Protein AF-0000000078037799 (afdb_homodimer)

Organism: Hydrogenophilus thermoluteolus (NCBI:txid297)

Sequence (1042 aa):
MSELDLIEKPTSHVSAHIPFLLQRIKFTLVVLVLFIWAMAGYSLVMNGPQIPNIVAPLVTTFLAFFAYRSIVQPFVTLGKIATTLQEVKKGHFSRRITHTKGLGEIGKVAWELNEFLDIVEAYFKEVTTCFLRAQRDDFTRKALVAGMPGEFAVSMAAINEALDAMQQAAEFSRKNRLMSELHHLNTGNLLKNLAGNQSDLVAVGNEMDGVLKLAQQNEAGAAQSQQTVRAIAATLTEITNRMSETAQTAKQLEASSTQIDKAVQLIADITEQTNLLALNAAIEAARAGEMGRGFAVVADEVRKLAERTRKATEEIGQVMGGLRSEVDAMVTQTLALSDAAQQVAGKVTGFEAQFDEVAKSAKETIAALTKAKDVAFASLVKLDHVIYMQRGYVAVEKGGEGEEAQAVLVDHHNCRLGKWYYEGHGKAAFSHLPAYRELEGPHQQVHSGVRAAITQAKQDWLHDDSILQAIVAGMHQAETGSQQVIRLIGEMMAQKYDATAQPEKRTSVTARLRGRSVGTAMSELDLIEKPTSHVSAHIPFLLQRIKFTLVVLVLFIWAMAGYSLVMNGPQIPNIVAPLVTTFLAFFAYRSIVQPFVTLGKIATTLQEVKKGHFSRRITHTKGLGEIGKVAWELNEFLDIVEAYFKEVTTCFLRAQRDDFTRKALVAGMPGEFAVSMAAINEALDAMQQAAEFSRKNRLMSELHHLNTGNLLKNLAGNQSDLVAVGNEMDGVLKLAQQNEAGAAQSQQTVRAIAATLTEITNRMSETAQTAKQLEASSTQIDKAVQLIADITEQTNLLALNAAIEAARAGEMGRGFAVVADEVRKLAERTRKATEEIGQVMGGLRSEVDAMVTQTLALSDAAQQVAGKVTGFEAQFDEVAKSAKETIAALTKAKDVAFASLVKLDHVIYMQRGYVAVEKGGEGEEAQAVLVDHHNCRLGKWYYEGHGKAAFSHLPAYRELEGPHQQVHSGVRAAITQAKQDWLHDDSILQAIVAGMHQAETGSQQVIRLIGEMMAQKYDATAQPEKRTSVTARLRGRSVGTA

pLDDT: mean 82.61, std 13.84, range [18.38, 96.12]

Foldseek 3Di:
DQLLVQVQCDPDPPCVPPDDPLVVLVVVLVVVLVVLLVVLVVCCVPPNDDPCSVPVSVVSVVVSVVVSVLVVVLVSLVSVVVVQVVVVVVPDLPDARPDLPPSPPSSVVSVVVNVVSVLVVLLVVQLVVQVVCVVVVRLPRARDLPPHDDPSNVVSVVSNVVSVVSNVVVVVVVVVVVVVVVVVVCLVVVLVVLVVVLVVLVVVLVVLVVVLVVLVVLLVVLVVVLVVLVVLLVVLVVLLVVLVVLLVVLVVVLVVLVVVLVVLVVQLVVLVVQLVVLVVQLVVLVVVPPVSPVSNVVSVVSNVVSVVSNVVSVVSNVVSVVVNVVSVVSSVVSVVVSVVSVVVSVVSVVSSVVSVVSNVVSVVSNVVSVLVSLVSVLVSVLSVLVSLLSLLVVCLVVLCDDPSNVVLQDALCPDPVNCLLVHDPNCVPQVVDPLSVVLPVLSRQLSQLSVQLSVLSNDCCVVPVVSVVRNVVSSVSNVVSSVSNSVSSVVSSCVRPVVVVPPPDVVPVVVVPVPPPPDDD/DQLLVVVLCPPDPPCVPPHDPLVVLLVVLVCVLVVLLVVLVVCCVPPNDDPCSPVVSVVSVVVSVVVSVLVVVLVSLVSVVVVQVVVVVVPDLPDARPDLPPSPPSSVVSVVSNVVSVLVVLLVVQLVVQVVCVVVVRLPRARDLPPRDDPSNVVSVVSNVVSVVSNVVVVVVVVVVVVVVVVVVCLVVVLVVLVVVLVVLVVVLVVLVVVLVVLVVLLVVLVVVLVVLVVLLVVLVVLLVVLVVQLVVLVVLLVVLVVVLVVLVVQLVVLVVQLVVLVVQLVVLVVVPPVSPVSNVVSVVSNVVSVVSNVVSVVSNVVSVVSNVVSVVSSVVSVVVSVVSVVVSVVSVVSSVVSVVSNVVSVVSNVVSVLVSLVSVLVSVLSVLVSLLSLLVVCLVVLCDDPSNVVLQDALCPDPVNCLLVHDPNCVPQVVDPLSVVLPVLSRQLSQLSVQLSVLSNDCCVPPVVSVVRNVVSSVSNVVSSVSNSVSSVVSSCVRPVVVVPPPDPVPPVVVPVPPPPDDD

Radius of gyration: 71.23 Å; Cα contacts (8 Å, |Δi|>4): 1189; chains: 2; bounding box: 70×252×128 Å

InterPro domains:
  IPR004089 Methyl-accepting chemotaxis protein (MCP) signalling domain [PF00015] (223-366)
  IPR004089 Methyl-accepting chemotaxis protein (MCP) signalling domain [PS50111] (213-379)
  IPR004089 Methyl-accepting chemotaxis protein (MCP) signalling domain [SM00283] (161-418)
  IPR025991 Chemoreceptor zinc-binding domain [PF13682] (385-454)

Secondary structure (DSSP, 8-state):
--HHHHHTS-SSGGGTTS--HHHHHHHHHHHHHHHHHHHHHHHHHHH---HHHHHHHHHHHHHHHHHHHHHHHHHHHHHHHHHHHHHHHTT-TT------TT-HHHHHHHHHHHHHHHHHHHHHHHHHHHHHHHHTT--------TT--HHHHHHHHHHHHHHHHHHHHHHHHHHHHHHHHHHHHHHHHHHHHHHHHHHHHHHHHHHHHHHHHHHHHHHHHHHHHHHHHHHHHHHHHHHHHHHHHHHHHHHHHHHHHHHHHHHHHHHHHHHHHHHHHHHHHHHHHHHTGGGGHHHHHHHHHHHHHHHHHHHHHHHHHHHHHHHHHHHHHHHHHHHHHHHHHHHHHHHHHHHHHHHHHHHHHHHHHHHHHHHHHHHHHHHHHHHHHHHHHHHHHHHHHTTS-SHHHHHTT--TTTSHHHHHHHSTHHHHHHTTSHHHHHTHHHHHHHHHHHHHHHHHHTS-TTS-HHHHHHHHHHHHHHHHHHHHHHHHHHHHHHHHHTGGG--THHHHHHHHHGGGGG---/--HHHHHTS-SSGGGTTS--HHHHHHHHHHHHHHHHHHHHHHHHHHH---HHHHHHHHHHHHHHHHHHHHHHHHHHHHHHHHHHHHHHHTT-TT------TT-HHHHHHHHHHHHHHHHHHHHHHHHHHHHHHHHTT--------TT--HHHHHHHHHHHHHHHHHHHHHHHHHHHHHHHHHHHHHHHHHHHHHHHHHHHHHHHHHHHHHHHHHHHHHHHHHHHHHHHHHHHHHHHHHHHHHHHHHHHHHHHHHHHHHHHHHHHHHHHHHHHHHHHHHHHHHHHHHHTGGGGHHHHHHHHHHHHHHHHHHHHHHHHHHHHHHHHHHHHHHHHHHHHHHHHHHHHHHHHHHHHHHHHHHHHHHHHHHHHHHHHHHHHHHHHHHHHHHHHHHHHHHHHHTTS-SHHHHHTT--TTTSHHHHHHHSTHHHHHHTTSHHHHHTHHHHHHHHHHHHHHHHHHTS-TTS-HHHHHHHHHHHHHHHHHHHHHHHHHHHHHHHHHTGGG--SGGGTTHHHHGGGGG---

Nearest PDB structures (foldseek):
  3g67-assembly1_A  TM=9.108E-01  e=1.513E-04  Thermotoga maritima
  1qu7-assembly1_B  TM=8.103E-01  e=5.321E-05  Escherichia coli
  3ja6-assembly1_I  TM=5.800E-01  e=1.634E-06  Escherichia coli
  3ja6-assembly1_H  TM=4.488E-01  e=7.180E-06  Escherichia coli
  6grj-assembly1_F  TM=2.458E-01  e=2.590E-01  Aeromonas hydrophila

Structure (mmCIF, N/CA/C/O backbone):
data_AF-0000000078037799-model_v1
#
loop_
_entity.id
_entity.type
_entity.pdbx_description
1 polymer 'Methyl-accepting chemotaxis protein'
#
loop_
_atom_site.group_PDB
_atom_site.id
_atom_site.type_symbol
_atom_site.label_atom_id
_atom_site.label_alt_id
_atom_site.label_comp_id
_atom_site.label_asym_id
_atom_site.label_entity_id
_atom_site.label_seq_id
_atom_site.pdbx_PDB_ins_code
_atom_site.Cartn_x
_atom_site.Cartn_y
_atom_site.Cartn_z
_atom_site.occupancy
_atom_site.B_iso_or_equiv
_atom_site.auth_seq_id
_atom_site.auth_comp_id
_atom_site.auth_asym_id
_atom_site.auth_atom_id
_atom_site.pdbx_PDB_model_num
ATOM 1 N N . MET A 1 1 ? -15.102 71.75 53.375 1 32.59 1 MET A N 1
ATOM 2 C CA . MET A 1 1 ? -13.766 72.312 53.344 1 32.59 1 MET A CA 1
ATOM 3 C C . MET A 1 1 ? -13.547 73.125 52.031 1 32.59 1 MET A C 1
ATOM 5 O O . MET A 1 1 ? -13.703 72.562 50.938 1 32.59 1 MET A O 1
ATOM 9 N N . SER A 1 2 ? -13.648 74.312 52.031 1 43.19 2 SER A N 1
ATOM 10 C CA . SER A 1 2 ? -13.766 75.188 50.875 1 43.19 2 SER A CA 1
ATOM 11 C C . SER A 1 2 ? -12.633 74.938 49.875 1 43.19 2 SER A C 1
ATOM 13 O O . SER A 1 2 ? -11.562 74.438 50.281 1 43.19 2 SER A O 1
ATOM 15 N N . GLU A 1 3 ? -12.891 74.875 48.688 1 48.31 3 GLU A N 1
ATOM 16 C CA . GLU A 1 3 ? -11.922 74.688 47.625 1 48.31 3 GLU A CA 1
ATOM 17 C C . GLU A 1 3 ? -10.648 75.438 47.875 1 48.31 3 GLU A C 1
ATOM 19 O O . GLU A 1 3 ? -9.555 75 47.5 1 48.31 3 GLU A O 1
ATOM 24 N N . LEU A 1 4 ? -10.773 76.5 48.562 1 51.31 4 LEU A N 1
ATOM 25 C CA . LEU A 1 4 ? -9.633 77.375 48.906 1 51.31 4 LEU A CA 1
ATOM 26 C C . LEU A 1 4 ? -8.742 76.688 49.969 1 51.31 4 LEU A C 1
ATOM 28 O O . LEU A 1 4 ? -7.523 76.875 49.938 1 51.31 4 LEU A O 1
ATOM 32 N N . ASP A 1 5 ? -9.359 75.938 50.812 1 48.75 5 ASP A N 1
ATOM 33 C CA . ASP A 1 5 ? -8.617 75.312 51.875 1 48.75 5 ASP A CA 1
ATOM 34 C C . ASP A 1 5 ? -7.676 74.25 51.344 1 48.75 5 ASP A C 1
ATOM 36 O O . ASP A 1 5 ? -6.621 73.938 51.906 1 48.75 5 ASP A O 1
ATOM 40 N N . LEU A 1 6 ? -7.992 73.688 50.281 1 46.91 6 LEU A N 1
ATOM 41 C CA . LEU A 1 6 ? -7.211 72.562 49.719 1 46.91 6 LEU A CA 1
ATOM 42 C C . LEU A 1 6 ? -5.906 73.062 49.125 1 46.91 6 LEU A C 1
ATOM 44 O O . LEU A 1 6 ? -4.91 72.375 49.094 1 46.91 6 LEU A O 1
ATOM 48 N N . ILE A 1 7 ? -5.906 74.25 48.625 1 51.81 7 ILE A N 1
ATOM 49 C CA . ILE A 1 7 ? -4.699 74.812 48.031 1 51.81 7 ILE A CA 1
ATOM 50 C C . ILE A 1 7 ? -3.797 75.312 49.125 1 51.81 7 ILE A C 1
ATOM 52 O O . ILE A 1 7 ? -2.623 75.625 48.906 1 51.81 7 ILE A O 1
ATOM 56 N N . GLU A 1 8 ? -4.336 75.625 50.312 1 50.56 8 GLU A N 1
ATOM 57 C CA . GLU A 1 8 ? -3.547 76.25 51.375 1 50.56 8 GLU A CA 1
ATOM 58 C C . GLU A 1 8 ? -2.611 75.25 52.031 1 50.56 8 GLU A C 1
ATOM 60 O O . GLU A 1 8 ? -1.835 75.625 52.906 1 50.56 8 GLU A O 1
ATOM 65 N N . LYS A 1 9 ? -2.736 73.938 51.781 1 53.28 9 LYS A N 1
ATOM 66 C CA . LYS A 1 9 ? -1.811 73.062 52.5 1 53.28 9 LYS A CA 1
ATOM 67 C C . LYS A 1 9 ? -0.541 72.812 51.688 1 53.28 9 LYS A C 1
ATOM 69 O O . LYS A 1 9 ? -0.61 72.5 50.5 1 53.28 9 LYS A O 1
ATOM 74 N N . PRO A 1 10 ? 0.619 73.25 52.219 1 49.28 10 PRO A N 1
ATOM 75 C CA . PRO A 1 10 ? 1.9 73.125 51.531 1 49.28 10 PRO A CA 1
ATOM 76 C C . PRO A 1 10 ? 2.188 71.688 51.125 1 49.28 10 PRO A C 1
ATOM 78 O O . PRO A 1 10 ? 1.939 70.75 51.906 1 49.28 10 PRO A O 1
ATOM 81 N N . THR A 1 11 ? 2.057 71.312 49.969 1 49.03 11 THR A N 1
ATOM 82 C CA . THR A 1 11 ? 2.352 69.938 49.562 1 49.03 11 THR A CA 1
ATOM 83 C C . THR A 1 11 ? 3.771 69.562 49.938 1 49.03 11 THR A C 1
ATOM 85 O O . THR A 1 11 ? 4.055 68.375 50.188 1 49.03 11 THR A O 1
ATOM 88 N N . SER A 1 12 ? 4.875 70.438 49.562 1 49.78 12 SER A N 1
ATOM 89 C CA . SER A 1 12 ? 6.246 70.062 49.938 1 49.78 12 SER A CA 1
ATOM 90 C C . SER A 1 12 ? 6.738 71 51.062 1 49.78 12 SER A C 1
ATOM 92 O O . SER A 1 12 ? 6.215 72.062 51.281 1 49.78 12 SER A O 1
ATOM 94 N N . HIS A 1 13 ? 7.496 70.5 52.125 1 48.06 13 HIS A N 1
ATOM 95 C CA . HIS A 1 13 ? 8.141 71.188 53.25 1 48.06 13 HIS A CA 1
ATOM 96 C C . HIS A 1 13 ? 8.914 72.375 52.781 1 48.06 13 HIS A C 1
ATOM 98 O O . HIS A 1 13 ? 9.289 73.25 53.594 1 48.06 13 HIS A O 1
ATOM 104 N N . VAL A 1 14 ? 9.383 72.438 51.594 1 48.12 14 VAL A N 1
ATOM 105 C CA . VAL A 1 14 ? 10.312 73.5 51.219 1 48.12 14 VAL A CA 1
ATOM 106 C C . VAL A 1 14 ? 9.578 74.812 51.188 1 48.12 14 VAL A C 1
ATOM 108 O O . VAL A 1 14 ? 10.148 75.875 51.562 1 48.12 14 VAL A O 1
ATOM 111 N N . SER A 1 15 ? 8.383 74.938 50.75 1 50.38 15 SER A N 1
ATOM 112 C CA . SER A 1 15 ? 7.691 76.188 50.656 1 50.38 15 SER A CA 1
ATOM 113 C C . SER A 1 15 ? 6.73 76.438 51.812 1 50.38 15 SER A C 1
ATOM 115 O O . SER A 1 15 ? 5.816 77.25 51.75 1 50.38 15 SER A O 1
ATOM 117 N N . ALA A 1 16 ? 6.816 75.688 52.844 1 50.19 16 ALA A N 1
ATOM 118 C CA . ALA A 1 16 ? 5.875 75.75 53.969 1 50.19 16 ALA A CA 1
ATOM 119 C C . ALA A 1 16 ? 5.781 77.188 54.531 1 50.19 16 ALA A C 1
ATOM 121 O O . ALA A 1 16 ? 4.719 77.625 55 1 50.19 16 ALA A O 1
ATOM 122 N N . HIS A 1 17 ? 6.895 77.875 54.531 1 48.81 17 HIS A N 1
ATOM 123 C CA . HIS A 1 17 ? 6.859 79.125 55.281 1 48.81 17 HIS A CA 1
ATOM 124 C C . HIS A 1 17 ? 6.508 80.312 54.375 1 48.81 17 HIS A C 1
ATOM 126 O O . HIS A 1 17 ? 6.5 81.438 54.812 1 48.81 17 HIS A O 1
ATOM 132 N N . ILE A 1 18 ? 6.469 80.188 53.156 1 52.12 18 ILE A N 1
ATOM 133 C CA . ILE A 1 18 ? 6.207 81.312 52.312 1 52.12 18 ILE A CA 1
ATOM 134 C C . ILE A 1 18 ? 4.699 81.5 52.125 1 52.12 18 ILE A C 1
ATOM 136 O O . ILE A 1 18 ? 4.004 80.562 51.688 1 52.12 18 ILE A O 1
ATOM 140 N N . PRO A 1 19 ? 4.152 82.5 52.688 1 57.84 19 PRO A N 1
ATOM 141 C CA . PRO A 1 19 ? 2.717 82.75 52.531 1 57.84 19 PRO A CA 1
ATOM 142 C C . PRO A 1 19 ? 2.236 82.625 51.094 1 57.84 19 PRO A C 1
ATOM 144 O O . PRO A 1 19 ? 3.016 82.875 50.156 1 57.84 19 PRO A O 1
ATOM 147 N N . PHE A 1 20 ? 1.078 82.188 50.938 1 65.06 20 PHE A N 1
ATOM 148 C CA . PHE A 1 20 ? 0.44 82.062 49.625 1 65.06 20 PHE A CA 1
ATOM 149 C C . PHE A 1 20 ? 0.273 83.375 48.969 1 65.06 20 PHE A C 1
ATOM 151 O O . PHE A 1 20 ? 0.279 84.438 49.625 1 65.06 20 PHE A O 1
ATOM 158 N N . LEU A 1 21 ? 0.41 83.438 47.625 1 68.88 21 LEU A N 1
ATOM 159 C CA . LEU A 1 21 ? 0.335 84.688 46.844 1 68.88 21 LEU A CA 1
ATOM 160 C C . LEU A 1 21 ? -0.897 85.5 47.219 1 68.88 21 LEU A C 1
ATOM 162 O O . LEU A 1 21 ? -0.821 86.688 47.375 1 68.88 21 LEU A O 1
ATOM 166 N N . LEU A 1 22 ? -1.999 84.812 47.562 1 72.25 22 LEU A N 1
ATOM 167 C CA . LEU A 1 22 ? -3.209 85.562 47.938 1 72.25 22 LEU A CA 1
ATOM 168 C C . LEU A 1 22 ? -3.043 86.188 49.312 1 72.25 22 LEU A C 1
ATOM 170 O O . LEU A 1 22 ? -3.49 87.312 49.5 1 72.25 22 LEU A O 1
ATOM 174 N N . GLN A 1 23 ? -2.332 85.5 50.188 1 75.38 23 GLN A N 1
ATOM 175 C CA . GLN A 1 23 ? -2.129 86.125 51.5 1 75.38 23 GLN A CA 1
ATOM 176 C C . GLN A 1 23 ? -1.182 87.312 51.469 1 75.38 23 GLN A C 1
ATOM 178 O O . GLN A 1 23 ? -1.382 88.25 52.156 1 75.38 23 GLN A O 1
ATOM 183 N N . ARG A 1 24 ? -0.289 87.188 50.594 1 75 24 ARG A N 1
ATOM 184 C CA . ARG A 1 24 ? 0.652 88.25 50.438 1 75 24 ARG A CA 1
ATOM 185 C C . ARG A 1 24 ? -0.037 89.5 49.875 1 75 24 ARG A C 1
ATOM 187 O O . ARG A 1 24 ? 0.183 90.625 50.344 1 75 24 ARG A O 1
ATOM 194 N N . ILE A 1 25 ? -0.916 89.188 48.938 1 75.69 25 ILE A N 1
ATOM 195 C CA . ILE A 1 25 ? -1.623 90.312 48.312 1 75.69 25 ILE A CA 1
ATOM 196 C C . ILE A 1 25 ? -2.633 90.875 49.281 1 75.69 25 ILE A C 1
ATOM 198 O O . ILE A 1 25 ? -2.748 92.125 49.406 1 75.69 25 ILE A O 1
ATOM 202 N N . LYS A 1 26 ? -3.223 90.062 50.031 1 77.19 26 LYS A N 1
ATOM 203 C CA . LYS A 1 26 ? -4.172 90.562 51.031 1 77.19 26 LYS A CA 1
ATOM 204 C C . LYS A 1 26 ? -3.471 91.375 52.094 1 77.19 26 LYS A C 1
ATOM 206 O O . LYS A 1 26 ? -3.955 92.438 52.469 1 77.19 26 LYS A O 1
ATOM 211 N N . PHE A 1 27 ? -2.328 90.938 52.438 1 80.44 27 PHE A N 1
ATOM 212 C CA . PHE A 1 27 ? -1.57 91.625 53.469 1 80.44 27 PHE A CA 1
ATOM 213 C C . PHE A 1 27 ? -1.102 93 52.938 1 80.44 27 PHE A C 1
ATOM 215 O O . PHE A 1 27 ? -1.218 94 53.656 1 80.44 27 PHE A O 1
ATOM 222 N N . THR A 1 28 ? -0.645 93 51.719 1 78.88 28 THR A N 1
ATOM 223 C CA . THR A 1 28 ? -0.15 94.25 51.156 1 78.88 28 THR A CA 1
ATOM 224 C C . THR A 1 28 ? -1.286 95.25 51 1 78.88 28 THR A C 1
ATOM 226 O O . THR A 1 28 ? -1.119 96.438 51.281 1 78.88 28 THR A O 1
ATOM 229 N N . LEU A 1 29 ? -2.48 94.75 50.656 1 80.94 29 LEU A N 1
ATOM 230 C CA . LEU A 1 29 ? -3.623 95.688 50.469 1 80.94 29 LEU A CA 1
ATOM 231 C C . LEU A 1 29 ? -4.133 96.188 51.781 1 80.94 29 LEU A C 1
ATOM 233 O O . LEU A 1 29 ? -4.473 97.375 51.906 1 80.94 29 LEU A O 1
ATOM 237 N N . VAL A 1 30 ? -4.012 95.438 52.812 1 83.88 30 VAL A N 1
ATOM 238 C CA . VAL A 1 30 ? -4.48 95.875 54.125 1 83.88 30 VAL A CA 1
ATOM 239 C C . VAL A 1 30 ? -3.516 96.875 54.719 1 83.88 30 VAL A C 1
ATOM 241 O O . VAL A 1 30 ? -3.941 97.875 55.312 1 83.88 30 VAL A O 1
ATOM 244 N N . VAL A 1 31 ? -2.287 96.625 54.5 1 84.62 31 VAL A N 1
ATOM 245 C CA . VAL A 1 31 ? -1.275 97.562 55 1 84.62 31 VAL A CA 1
ATOM 246 C C . VAL A 1 31 ? -1.407 98.875 54.312 1 84.62 31 VAL A C 1
ATOM 248 O O . VAL A 1 31 ? -1.305 99.938 54.938 1 84.62 31 VAL A O 1
ATOM 251 N N . LEU A 1 32 ? -1.755 98.75 53.094 1 84.62 32 LEU A N 1
ATOM 252 C CA . LEU A 1 32 ? -1.919 100 52.312 1 84.62 32 LEU A CA 1
ATOM 253 C C . LEU A 1 32 ? -3.129 100.812 52.812 1 84.62 32 LEU A C 1
ATOM 255 O O . LEU A 1 32 ? -3.039 102 53.031 1 84.62 32 LEU A O 1
ATOM 259 N N . VAL A 1 33 ? -4.223 100.188 53.094 1 85.19 33 VAL A N 1
ATOM 260 C CA . VAL A 1 33 ? -5.453 100.875 53.531 1 85.19 33 VAL A CA 1
ATOM 261 C C . VAL A 1 33 ? -5.273 101.438 54.938 1 85.19 33 VAL A C 1
ATOM 263 O O . VAL A 1 33 ? -5.625 102.562 55.188 1 85.19 33 VAL A O 1
ATOM 266 N N . LEU A 1 34 ? -4.574 100.688 55.781 1 88.31 34 LEU A N 1
ATOM 267 C CA . LEU A 1 34 ? -4.359 101.125 57.156 1 88.31 34 LEU A CA 1
ATOM 268 C C . LEU A 1 34 ? -3.41 102.312 57.188 1 88.31 34 LEU A C 1
ATOM 270 O O . LEU A 1 34 ? -3.607 103.25 57.969 1 88.31 34 LEU A O 1
ATOM 274 N N . PHE A 1 35 ? -2.49 102.188 56.281 1 85 35 PHE A N 1
ATOM 275 C CA . PHE A 1 35 ? -1.513 103.312 56.25 1 85 35 PHE A CA 1
ATOM 276 C C . PHE A 1 35 ? -2.17 104.562 55.781 1 85 35 PHE A C 1
ATOM 278 O O . PHE A 1 35 ? -1.931 105.625 56.375 1 85 35 PHE A O 1
ATOM 285 N N . ILE A 1 36 ? -3.098 104.562 54.906 1 85.56 36 ILE A N 1
ATOM 286 C CA . ILE A 1 36 ? -3.75 105.75 54.375 1 85.56 36 ILE A CA 1
ATOM 287 C C . ILE A 1 36 ? -4.758 106.25 55.375 1 85.56 36 ILE A C 1
ATOM 289 O O . ILE A 1 36 ? -4.879 107.5 55.562 1 85.56 36 ILE A O 1
ATOM 293 N N . TRP A 1 37 ? -5.355 105.375 56.156 1 87.44 37 TRP A N 1
ATOM 294 C CA . TRP A 1 37 ? -6.289 105.812 57.188 1 87.44 37 TRP A CA 1
ATOM 295 C C . TRP A 1 37 ? -5.555 106.438 58.344 1 87.44 37 TRP A C 1
ATOM 297 O O . TRP A 1 37 ? -6.027 107.438 58.906 1 87.44 37 TRP A O 1
ATOM 307 N N . ALA A 1 38 ? -4.383 106 58.656 1 87.44 38 ALA A N 1
ATOM 308 C CA . ALA A 1 38 ? -3.574 106.562 59.719 1 87.44 38 ALA A CA 1
ATOM 309 C C . ALA A 1 38 ? -3.072 107.938 59.344 1 87.44 38 ALA A C 1
ATOM 311 O O . ALA A 1 38 ? -3.098 108.875 60.188 1 87.44 38 ALA A O 1
ATOM 312 N N . MET A 1 39 ? -2.723 108.062 58.156 1 84.75 39 MET A N 1
ATOM 313 C CA . MET A 1 39 ? -2.23 109.375 57.688 1 84.75 39 MET A CA 1
ATOM 314 C C . MET A 1 39 ? -3.363 110.375 57.594 1 84.75 39 MET A C 1
ATOM 316 O O . MET A 1 39 ? -3.164 111.562 57.906 1 84.75 39 MET A O 1
ATOM 320 N N . ALA A 1 40 ? -4.566 109.875 57.312 1 83.44 40 ALA A N 1
ATOM 321 C CA . ALA A 1 40 ? -5.738 110.75 57.281 1 83.44 40 ALA A CA 1
ATOM 322 C C . ALA A 1 40 ? -6.152 111.188 58.688 1 83.44 40 ALA A C 1
ATOM 324 O O . ALA A 1 40 ? -6.512 112.375 58.875 1 83.44 40 ALA A O 1
ATOM 325 N N . GLY A 1 41 ? -5.992 110.375 59.656 1 83.88 41 GLY A N 1
ATOM 326 C CA . GLY A 1 41 ? -6.277 110.688 61.031 1 83.88 41 GLY A CA 1
ATOM 327 C C . GLY A 1 41 ? -5.316 111.75 61.625 1 83.88 41 GLY A C 1
ATOM 328 O O . GLY A 1 41 ? -5.738 112.688 62.312 1 83.88 41 GLY A O 1
ATOM 329 N N . TYR A 1 42 ? -4.074 111.5 61.281 1 85.19 42 TYR A N 1
ATOM 330 C CA . TYR A 1 42 ? -3.049 112.438 61.719 1 85.19 42 TYR A CA 1
ATOM 331 C C . TYR A 1 42 ? -3.305 113.812 61.156 1 85.19 42 TYR A C 1
ATOM 333 O O . TYR A 1 42 ? -3.221 114.812 61.906 1 85.19 42 TYR A O 1
ATOM 341 N N . SER A 1 43 ? -3.752 113.938 59.969 1 82.25 43 SER A N 1
ATOM 342 C CA . SER A 1 43 ? -4.008 115.188 59.344 1 82.25 43 SER A CA 1
ATOM 343 C C . SER A 1 43 ? -5.262 115.875 59.906 1 82.25 43 SER A C 1
ATOM 345 O O . SER A 1 43 ? -5.305 117.062 60.062 1 82.25 43 SER A O 1
ATOM 347 N N . LEU A 1 44 ? -6.199 115.062 60.281 1 81.06 44 LEU A N 1
ATOM 348 C CA . LEU A 1 44 ? -7.445 115.625 60.875 1 81.06 44 LEU A CA 1
ATOM 349 C C . LEU A 1 44 ? -7.203 116.25 62.219 1 81.06 44 LEU A C 1
ATOM 351 O O . LEU A 1 44 ? -7.738 117.312 62.531 1 81.06 44 LEU A O 1
ATOM 355 N N . VAL A 1 45 ? -6.316 115.625 62.969 1 82.94 45 VAL A N 1
ATOM 356 C CA . VAL A 1 45 ? -6.055 116.062 64.312 1 82.94 45 VAL A CA 1
ATOM 357 C C . VAL A 1 45 ? -5.172 117.312 64.312 1 82.94 45 VAL A C 1
ATOM 359 O O . VAL A 1 45 ? -5.387 118.312 65.062 1 82.94 45 VAL A O 1
ATOM 362 N N . MET A 1 46 ? -4.34 117.375 63.344 1 82 46 MET A N 1
ATOM 363 C CA . MET A 1 46 ? -3.369 118.438 63.281 1 82 46 MET A CA 1
ATOM 364 C C . MET A 1 46 ? -3.926 119.625 62.531 1 82 46 MET A C 1
ATOM 366 O O . MET A 1 46 ? -3.631 120.812 62.875 1 82 46 MET A O 1
ATOM 370 N N . ASN A 1 47 ? -4.707 119.438 61.531 1 80.5 47 ASN A N 1
ATOM 371 C CA . ASN A 1 47 ? -5.07 120.562 60.656 1 80.5 47 ASN A CA 1
ATOM 372 C C . ASN A 1 47 ? -6.586 120.688 60.469 1 80.5 47 ASN A C 1
ATOM 374 O O . ASN A 1 47 ? -7.074 121.562 59.75 1 80.5 47 ASN A O 1
ATOM 378 N N . GLY A 1 48 ? -7.457 120 61.188 1 79.12 48 GLY A N 1
ATOM 379 C CA . GLY A 1 48 ? -8.898 120 61 1 79.12 48 GLY A CA 1
ATOM 380 C C . GLY A 1 48 ? -9.391 119.25 59.781 1 79.12 48 GLY A C 1
ATOM 381 O O . GLY A 1 48 ? -8.586 118.688 59.031 1 79.12 48 GLY A O 1
ATOM 382 N N . PRO A 1 49 ? -10.633 119.25 59.562 1 80.5 49 PRO A N 1
ATOM 383 C CA . PRO A 1 49 ? -11.234 118.438 58.469 1 80.5 49 PRO A CA 1
ATOM 384 C C . PRO A 1 49 ? -11.023 119.125 57.094 1 80.5 49 PRO A C 1
ATOM 386 O O . PRO A 1 49 ? -11.336 120.312 56.906 1 80.5 49 PRO A O 1
ATOM 389 N N . GLN A 1 50 ? -10.242 118.438 56.219 1 83.25 50 GLN A N 1
ATOM 390 C CA . GLN A 1 50 ? -10.031 118.812 54.812 1 83.25 50 GLN A CA 1
ATOM 391 C C . GLN A 1 50 ? -10.523 117.75 53.844 1 83.25 50 GLN A C 1
ATOM 393 O O . GLN A 1 50 ? -10.727 116.625 54.25 1 83.25 50 GLN A O 1
ATOM 398 N N . ILE A 1 51 ? -10.68 118.188 52.656 1 80.94 51 ILE A N 1
ATOM 399 C CA . ILE A 1 51 ? -11.258 117.312 51.625 1 80.94 51 ILE A CA 1
ATOM 400 C C . ILE A 1 51 ? -10.359 116.125 51.406 1 80.94 51 ILE A C 1
ATOM 402 O O . ILE A 1 51 ? -10.836 115 51.406 1 80.94 51 ILE A O 1
ATOM 406 N N . PRO A 1 52 ? -9.031 116.188 51.438 1 81.62 52 PRO A N 1
ATOM 407 C CA . PRO A 1 52 ? -8.203 115 51.188 1 81.62 52 PRO A CA 1
ATOM 408 C C . PRO A 1 52 ? -8.18 114.062 52.344 1 81.62 52 PRO A C 1
ATOM 410 O O . PRO A 1 52 ? -8.031 112.812 52.156 1 81.62 52 PRO A O 1
ATOM 413 N N . ASN A 1 53 ? -8.383 114.5 53.594 1 83.31 53 ASN A N 1
ATOM 414 C CA . ASN A 1 53 ? -8.328 113.562 54.75 1 83.31 53 ASN A CA 1
ATOM 415 C C . ASN A 1 53 ? -9.594 112.75 54.875 1 83.31 53 ASN A C 1
ATOM 417 O O . ASN A 1 53 ? -9.594 111.688 55.531 1 83.31 53 ASN A O 1
ATOM 421 N N . ILE A 1 54 ? -10.602 113.188 54.062 1 83 54 ILE A N 1
ATOM 422 C CA . ILE A 1 54 ? -11.836 112.375 54.094 1 83 54 ILE A CA 1
ATOM 423 C C . ILE A 1 54 ? -11.945 111.562 52.844 1 83 54 ILE A C 1
ATOM 425 O O . ILE A 1 54 ? -12.242 110.375 52.906 1 83 54 ILE A O 1
ATOM 429 N N . VAL A 1 55 ? -11.469 112.062 51.719 1 85.12 55 VAL A N 1
ATOM 430 C CA . VAL A 1 55 ? -11.719 111.438 50.438 1 85.12 55 VAL A CA 1
ATOM 431 C C . VAL A 1 55 ? -10.648 110.375 50.156 1 85.12 55 VAL A C 1
ATOM 433 O O . VAL A 1 55 ? -10.945 109.312 49.656 1 85.12 55 VAL A O 1
ATOM 436 N N . ALA A 1 56 ? -9.414 110.5 50.625 1 84.81 56 ALA A N 1
ATOM 437 C CA . ALA A 1 56 ? -8.312 109.625 50.281 1 84.81 56 ALA A CA 1
ATOM 438 C C . ALA A 1 56 ? -8.492 108.25 50.938 1 84.81 56 ALA A C 1
ATOM 440 O O . ALA A 1 56 ? -8.406 107.25 50.281 1 84.81 56 ALA A O 1
ATOM 441 N N . PRO A 1 57 ? -8.82 108.125 52.25 1 86.25 57 PRO A N 1
ATOM 442 C CA . PRO A 1 57 ? -8.992 106.812 52.875 1 86.25 57 PRO A CA 1
ATOM 443 C C . PRO A 1 57 ? -10.211 106.062 52.312 1 86.25 57 PRO A C 1
ATOM 445 O O . PRO A 1 57 ? -10.172 104.875 52.156 1 86.25 57 PRO A O 1
ATOM 448 N N . LEU A 1 58 ? -11.234 106.812 51.875 1 87.75 58 LEU A N 1
ATOM 449 C CA . LEU A 1 58 ? -12.43 106.188 51.375 1 87.75 58 LEU A CA 1
ATOM 450 C C . LEU A 1 58 ? -12.188 105.562 49.969 1 87.75 58 LEU A C 1
ATOM 452 O O . LEU A 1 58 ? -12.562 104.438 49.719 1 87.75 58 LEU A O 1
ATOM 456 N N . VAL A 1 59 ? -11.422 106.312 49.188 1 86.25 59 VAL A N 1
ATOM 457 C CA . VAL A 1 59 ? -11.156 105.875 47.812 1 86.25 59 VAL A CA 1
ATOM 458 C C . VAL A 1 59 ? -10.148 104.75 47.844 1 86.25 59 VAL A C 1
ATOM 460 O O . VAL A 1 59 ? -10.297 103.75 47.094 1 86.25 59 VAL A O 1
ATOM 463 N N . THR A 1 60 ? -9.195 104.812 48.75 1 86.31 60 THR A N 1
ATOM 464 C CA . THR A 1 60 ? -8.211 103.75 48.844 1 86.31 60 THR A CA 1
ATOM 465 C C . THR A 1 60 ? -8.859 102.438 49.312 1 86.31 60 THR A C 1
ATOM 467 O O . THR A 1 60 ? -8.547 101.375 48.812 1 86.31 60 THR A O 1
ATOM 470 N N . THR A 1 61 ? -9.828 102.625 50.281 1 87.81 61 THR A N 1
ATOM 471 C CA . THR A 1 61 ? -10.516 101.438 50.781 1 87.81 61 THR A CA 1
ATOM 472 C C . THR A 1 61 ? -11.391 100.812 49.688 1 87.81 61 THR A C 1
ATOM 474 O O . THR A 1 61 ? -11.422 99.562 49.531 1 87.81 61 THR A O 1
ATOM 477 N N . PHE A 1 62 ? -11.914 101.625 48.844 1 87.25 62 PHE A N 1
ATOM 478 C CA . PHE A 1 62 ? -12.781 101.188 47.781 1 87.25 62 PHE A CA 1
ATOM 479 C C . PHE A 1 62 ? -11.969 100.5 46.688 1 87.25 62 PHE A C 1
ATOM 481 O O . PHE A 1 62 ? -12.312 99.375 46.281 1 87.25 62 PHE A O 1
ATOM 488 N N . LEU A 1 63 ? -10.844 101 46.344 1 83.19 63 LEU A N 1
ATOM 489 C CA . LEU A 1 63 ? -10.023 100.438 45.281 1 83.19 63 LEU A CA 1
ATOM 490 C C . LEU A 1 63 ? -9.352 99.125 45.781 1 83.19 63 LEU A C 1
ATOM 492 O O . LEU A 1 63 ? -9.203 98.188 45 1 83.19 63 LEU A O 1
ATOM 496 N N . ALA A 1 64 ? -9.008 99.125 47.031 1 82.88 64 ALA A N 1
ATOM 497 C CA . ALA A 1 64 ? -8.398 97.938 47.594 1 82.88 64 ALA A CA 1
ATOM 498 C C . ALA A 1 64 ? -9.406 96.812 47.656 1 82.88 64 ALA A C 1
ATOM 500 O O . ALA A 1 64 ? -9.055 95.625 47.375 1 82.88 64 ALA A O 1
ATOM 501 N N . PHE A 1 65 ? -10.641 97.125 47.938 1 82.62 65 PHE A N 1
ATOM 502 C CA . PHE A 1 65 ? -11.688 96.125 48 1 82.62 65 PHE A CA 1
ATOM 503 C C . PHE A 1 65 ? -11.961 95.562 46.594 1 82.62 65 PHE A C 1
ATOM 505 O O . PHE A 1 65 ? -12.078 94.312 46.438 1 82.62 65 PHE A O 1
ATOM 512 N N . PHE A 1 66 ? -11.914 96.375 45.625 1 79.81 66 PHE A N 1
ATOM 513 C CA . PHE A 1 66 ? -12.172 96 44.281 1 79.81 66 PHE A CA 1
ATOM 514 C C . PHE A 1 66 ? -11.008 95.125 43.719 1 79.81 66 PHE A C 1
ATOM 516 O O . PHE A 1 66 ? -11.219 94.125 43.062 1 79.81 66 PHE A O 1
ATOM 523 N N . ALA A 1 67 ? -9.852 95.5 44.094 1 76.75 67 ALA A N 1
ATOM 524 C CA . ALA A 1 67 ? -8.672 94.75 43.656 1 76.75 67 ALA A CA 1
ATOM 525 C C . ALA A 1 67 ? -8.664 93.375 44.281 1 76.75 67 ALA A C 1
ATOM 527 O O . ALA A 1 67 ? -8.359 92.375 43.625 1 76.75 67 ALA A O 1
ATOM 528 N N . TYR A 1 68 ? -9.031 93.25 45.5 1 78.56 68 TYR A N 1
ATOM 529 C CA . TYR A 1 68 ? -9.062 92 46.219 1 78.56 68 TYR A CA 1
ATOM 530 C C . TYR A 1 68 ? -10.133 91.062 45.625 1 78.56 68 TYR A C 1
ATOM 532 O O . TYR A 1 68 ? -9.875 89.875 45.375 1 78.56 68 TYR A O 1
ATOM 540 N N . ARG A 1 69 ? -11.234 91.625 45.344 1 75.75 69 ARG A N 1
ATOM 541 C CA . ARG A 1 69 ? -12.328 90.812 44.781 1 75.75 69 ARG A CA 1
ATOM 542 C C . ARG A 1 69 ? -11.969 90.312 43.375 1 75.75 69 ARG A C 1
ATOM 544 O O . ARG A 1 69 ? -12.336 89.188 43 1 75.75 69 ARG A O 1
ATOM 551 N N . SER A 1 70 ? -11.227 91.062 42.688 1 75.25 70 SER A N 1
ATOM 552 C CA . SER A 1 70 ? -10.859 90.688 41.312 1 75.25 70 SER A CA 1
ATOM 553 C C . SER A 1 70 ? -9.82 89.562 41.312 1 75.25 70 SER A C 1
ATOM 555 O O . SER A 1 70 ? -9.75 88.812 40.344 1 75.25 70 SER A O 1
ATOM 557 N N . ILE A 1 71 ? -9.062 89.438 42.406 1 76.94 71 ILE A N 1
ATOM 558 C CA . ILE A 1 71 ? -7.965 88.438 42.406 1 76.94 71 ILE A CA 1
ATOM 559 C C . ILE A 1 71 ? -8.43 87.125 43.031 1 76.94 71 ILE A C 1
ATOM 561 O O . ILE A 1 71 ? -7.852 86.062 42.781 1 76.94 71 ILE A O 1
ATOM 565 N N . VAL A 1 72 ? -9.43 87.25 43.875 1 77.56 72 VAL A N 1
ATOM 566 C CA . VAL A 1 72 ? -9.898 86.062 44.594 1 77.56 72 VAL A CA 1
ATOM 567 C C . VAL A 1 72 ? -10.414 85 43.594 1 77.56 72 VAL A C 1
ATOM 569 O O . VAL A 1 72 ? -10.109 83.812 43.719 1 77.56 72 VAL A O 1
ATOM 572 N N . GLN A 1 73 ? -11.055 85.375 42.562 1 77.75 73 GLN A N 1
ATOM 573 C CA . GLN A 1 73 ? -11.688 84.438 41.656 1 77.75 73 GLN A CA 1
ATOM 574 C C . GLN A 1 73 ? -10.641 83.688 40.844 1 77.75 73 GLN A C 1
ATOM 576 O O . GLN A 1 73 ? -10.719 82.438 40.75 1 77.75 73 GLN A O 1
ATOM 581 N N . PRO A 1 74 ? -9.633 84.312 40.25 1 76.5 74 PRO A N 1
ATOM 582 C CA . PRO A 1 74 ? -8.602 83.562 39.531 1 76.5 74 PRO A CA 1
ATOM 583 C C . PRO A 1 74 ? -7.871 82.562 40.438 1 76.5 74 PRO A C 1
ATOM 585 O O . PRO A 1 74 ? -7.52 81.438 39.969 1 76.5 74 PRO A O 1
ATOM 588 N N . PHE A 1 75 ? -7.797 82.812 41.656 1 78.94 75 PHE A N 1
ATOM 589 C CA . PHE A 1 75 ? -7.062 81.938 42.531 1 78.94 75 PHE A CA 1
ATOM 590 C C . PHE A 1 75 ? -7.918 80.75 42.906 1 78.94 75 PHE A C 1
ATOM 592 O O . PHE A 1 75 ? -7.398 79.625 43.156 1 78.94 75 PHE A O 1
ATOM 599 N N . VAL A 1 76 ? -9.195 80.938 43 1 79.75 76 VAL A N 1
ATOM 600 C CA . VAL A 1 76 ? -10.094 79.812 43.219 1 79.75 76 VAL A CA 1
ATOM 601 C C . VAL A 1 76 ? -10.023 78.875 42.031 1 79.75 76 VAL A C 1
ATOM 603 O O . VAL A 1 76 ? -10 77.625 42.219 1 79.75 76 VAL A O 1
ATOM 606 N N . THR A 1 77 ? -9.891 79.375 40.875 1 82 77 THR A N 1
ATOM 607 C CA . THR A 1 77 ? -9.789 78.562 39.688 1 82 77 THR A CA 1
ATOM 608 C C . THR A 1 77 ? -8.469 77.812 39.656 1 82 77 THR A C 1
ATOM 610 O O . THR A 1 77 ? -8.414 76.688 39.219 1 82 77 THR A O 1
ATOM 613 N N . LEU A 1 78 ? -7.438 78.375 40.094 1 82.81 78 LEU A N 1
ATOM 614 C CA . LEU A 1 78 ? -6.152 77.75 40.188 1 82.81 78 LEU A CA 1
ATOM 615 C C . LEU A 1 78 ? -6.238 76.5 41.125 1 82.81 78 LEU A C 1
ATOM 617 O O . LEU A 1 78 ? -5.625 75.5 40.844 1 82.81 78 LEU A O 1
ATOM 621 N N . GLY A 1 79 ? -7 76.688 42.188 1 82.69 79 GLY A N 1
ATOM 622 C CA . GLY A 1 79 ? -7.242 75.562 43.094 1 82.69 79 GLY A CA 1
ATOM 623 C C . GLY A 1 79 ? -7.98 74.438 42.406 1 82.69 79 GLY A C 1
ATOM 624 O O . GLY A 1 79 ? -7.645 73.25 42.625 1 82.69 79 GLY A O 1
ATOM 625 N N . LYS A 1 80 ? -8.883 74.75 41.562 1 85.81 80 LYS A N 1
ATOM 626 C CA . LYS A 1 80 ? -9.617 73.75 40.812 1 85.8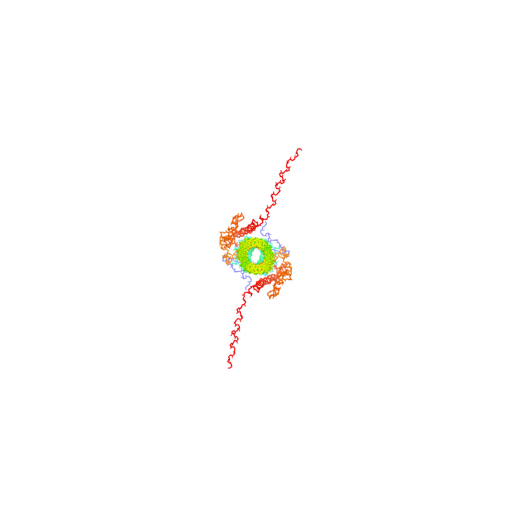1 80 LYS A CA 1
ATOM 627 C C . LYS A 1 80 ? -8.711 73 39.812 1 85.81 80 LYS A C 1
ATOM 629 O O . LYS A 1 80 ? -8.836 71.812 39.625 1 85.81 80 LYS A O 1
ATOM 634 N N . ILE A 1 81 ? -7.836 73.75 39.156 1 88.19 81 ILE A N 1
ATOM 635 C CA . ILE A 1 81 ? -6.887 73.188 38.219 1 88.19 81 ILE A CA 1
ATOM 636 C C . ILE A 1 81 ? -5.996 72.188 38.938 1 88.19 81 ILE A C 1
ATOM 638 O O . ILE A 1 81 ? -5.785 71.062 38.469 1 88.19 81 ILE A O 1
ATOM 642 N N . ALA A 1 82 ? -5.52 72.562 40.094 1 86.94 82 ALA A N 1
ATOM 643 C CA . ALA A 1 82 ? -4.652 71.688 40.875 1 86.94 82 ALA A CA 1
ATOM 644 C C . ALA A 1 82 ? -5.391 70.438 41.312 1 86.94 82 ALA A C 1
ATOM 646 O O . ALA A 1 82 ? -4.84 69.312 41.219 1 86.94 82 ALA A O 1
ATOM 647 N N . THR A 1 83 ? -6.664 70.5 41.719 1 86.75 83 THR A N 1
ATOM 648 C CA . THR A 1 83 ? -7.457 69.375 42.125 1 86.75 83 THR A CA 1
ATOM 649 C C . THR A 1 83 ? -7.75 68.438 40.938 1 86.75 83 THR A C 1
ATOM 651 O O . THR A 1 83 ? -7.711 67.188 41.094 1 86.75 83 THR A O 1
ATOM 654 N N . THR A 1 84 ? -8.023 69.062 39.844 1 88.62 84 THR A N 1
ATOM 655 C CA . THR A 1 84 ? -8.273 68.25 38.625 1 88.62 84 THR A CA 1
ATOM 656 C C . THR A 1 84 ? -7.027 67.5 38.25 1 88.62 84 THR A C 1
ATOM 658 O O . THR A 1 84 ? -7.113 66.312 37.906 1 88.62 84 THR A O 1
ATOM 661 N N . LEU A 1 85 ? -5.918 68.062 38.281 1 89.25 85 LEU A N 1
ATOM 662 C CA . LEU A 1 85 ? -4.664 67.438 37.938 1 89.25 85 LEU A CA 1
ATOM 663 C C . LEU A 1 85 ? -4.375 66.25 38.906 1 89.25 85 LEU A C 1
ATOM 665 O O . LEU A 1 85 ? -3.84 65.25 38.5 1 89.25 85 LEU A O 1
ATOM 669 N N . GLN A 1 86 ? -4.766 66.438 40.156 1 86.81 86 GLN A N 1
ATOM 670 C CA . GLN A 1 86 ? -4.59 65.375 41.125 1 86.81 86 GLN A CA 1
ATOM 671 C C . GLN A 1 86 ? -5.488 64.188 40.812 1 86.81 86 GLN A C 1
ATOM 673 O O . GLN A 1 86 ? -5.078 63 40.969 1 86.81 86 GLN A O 1
ATOM 678 N N . GLU A 1 87 ? -6.617 64.438 40.344 1 87.94 87 GLU A N 1
ATOM 679 C CA . GLU A 1 87 ? -7.539 63.375 39.969 1 87.94 87 GLU A CA 1
ATOM 680 C C . GLU A 1 87 ? -7.086 62.656 38.688 1 87.94 87 GLU A C 1
ATOM 682 O O . GLU A 1 87 ? -7.211 61.438 38.594 1 87.94 87 GLU A O 1
ATOM 687 N N . VAL A 1 88 ? -6.613 63.406 37.781 1 86.38 88 VAL A N 1
ATOM 688 C CA . VAL A 1 88 ? -6.168 62.844 36.5 1 86.38 88 VAL A CA 1
ATOM 689 C C . VAL A 1 88 ? -4.953 61.938 36.75 1 86.38 88 VAL A C 1
ATOM 691 O O . VAL A 1 88 ? -4.797 60.938 36.094 1 86.38 88 VAL A O 1
ATOM 694 N N . LYS A 1 89 ? -4.129 62.375 37.656 1 82.81 89 LYS A N 1
ATOM 695 C CA . LYS A 1 89 ? -2.969 61.562 38.031 1 82.81 89 LYS A CA 1
ATOM 696 C C . LYS A 1 89 ? -3.395 60.188 38.531 1 82.81 89 LYS A C 1
ATOM 698 O O . LYS A 1 89 ? -2.648 59.219 38.406 1 82.81 89 LYS A O 1
ATOM 703 N N . LYS A 1 90 ? -4.656 60.125 39.156 1 80.56 90 LYS A N 1
ATOM 704 C CA . LYS A 1 90 ? -5.172 58.844 39.688 1 80.56 90 LYS A CA 1
ATOM 705 C C . LYS A 1 90 ? -5.859 58.031 38.594 1 80.56 90 LYS A C 1
ATOM 707 O O . LYS A 1 90 ? -6.312 56.906 38.812 1 80.56 90 LYS A O 1
ATOM 712 N N . GLY A 1 91 ? -5.902 58.656 37.438 1 77.06 91 GLY A N 1
ATOM 713 C CA . GLY A 1 91 ? -6.41 57.875 36.312 1 77.06 91 GLY A CA 1
ATOM 714 C C . GLY A 1 91 ? -7.809 58.312 35.875 1 77.06 91 GLY A C 1
ATOM 715 O O . GLY A 1 91 ? -8.414 57.656 35 1 77.06 91 GLY A O 1
ATOM 716 N N . HIS A 1 92 ? -8.336 59.281 36.5 1 79.81 92 HIS A N 1
ATOM 717 C CA . HIS A 1 92 ? -9.656 59.781 36.125 1 79.81 92 HIS A CA 1
ATOM 718 C C . HIS A 1 92 ? -9.562 60.938 35.125 1 79.81 92 HIS A C 1
ATOM 720 O O . HIS A 1 92 ? -9.406 62.094 35.531 1 79.81 92 HIS A O 1
ATOM 726 N N . PHE A 1 93 ? -9.758 60.656 33.875 1 81.31 93 PHE A N 1
ATOM 727 C CA . PHE A 1 93 ? -9.5 61.625 32.844 1 81.31 93 PHE A CA 1
ATOM 728 C C . PHE A 1 93 ? -10.781 62.375 32.469 1 81.31 93 PHE A C 1
ATOM 730 O O . PHE A 1 93 ? -10.758 63.312 31.688 1 81.31 93 PHE A O 1
ATOM 737 N N . SER A 1 94 ? -11.883 62.156 33.188 1 82.81 94 SER A N 1
ATOM 738 C CA . SER A 1 94 ? -13.164 62.719 32.75 1 82.81 94 SER A CA 1
ATOM 739 C C . SER A 1 94 ? -13.43 64.062 33.406 1 82.81 94 SER A C 1
ATOM 741 O O . SER A 1 94 ? -14.289 64.812 32.938 1 82.81 94 SER A O 1
ATOM 743 N N . ARG A 1 95 ? -12.586 64.438 34.344 1 83.31 95 ARG A N 1
ATOM 744 C CA . ARG A 1 95 ? -12.852 65.688 35.031 1 83.31 95 ARG A CA 1
ATOM 745 C C . ARG A 1 95 ? -12.297 66.875 34.219 1 83.31 95 ARG A C 1
ATOM 747 O O . ARG A 1 95 ? -11.211 66.75 33.656 1 83.31 95 ARG A O 1
ATOM 754 N N . ARG A 1 96 ? -13.141 67.938 34.156 1 87.56 96 ARG A N 1
ATOM 755 C CA . ARG A 1 96 ? -12.742 69.125 33.438 1 87.56 96 ARG A CA 1
ATOM 756 C C . ARG A 1 96 ? -12.945 70.375 34.281 1 87.56 96 ARG A C 1
ATOM 758 O O . ARG A 1 96 ? -13.688 70.375 35.281 1 87.56 96 ARG A O 1
ATOM 765 N N . ILE A 1 97 ? -12.172 71.375 33.969 1 84.94 97 ILE A N 1
ATOM 766 C CA . ILE A 1 97 ? -12.328 72.625 34.625 1 84.94 97 ILE A CA 1
ATOM 767 C C . ILE A 1 97 ? -13.367 73.5 33.875 1 84.94 97 ILE A C 1
ATOM 769 O O . ILE A 1 97 ? -13.188 73.812 32.719 1 84.94 97 ILE A O 1
ATOM 773 N N . THR A 1 98 ? -14.492 73.75 34.625 1 79.69 98 THR A N 1
ATOM 774 C CA . THR A 1 98 ? -15.594 74.438 34 1 79.69 98 THR A CA 1
ATOM 775 C C . THR A 1 98 ? -15.617 75.875 34.469 1 79.69 98 THR A C 1
ATOM 777 O O . THR A 1 98 ? -14.906 76.25 35.406 1 79.69 98 THR A O 1
ATOM 780 N N . HIS A 1 99 ? -16.266 76.75 33.781 1 74.62 99 HIS A N 1
ATOM 781 C CA . HIS A 1 99 ? -16.516 78.188 34.125 1 74.62 99 HIS A CA 1
ATOM 782 C C . HIS A 1 99 ? -15.227 79 34.031 1 74.62 99 HIS A C 1
ATOM 784 O O . HIS A 1 99 ? -14.844 79.688 34.969 1 74.62 99 HIS A O 1
ATOM 790 N N . THR A 1 100 ? -14.523 78.938 32.938 1 71.12 100 THR A N 1
ATOM 791 C CA . THR A 1 100 ? -13.25 79.625 32.75 1 71.12 100 THR A CA 1
ATOM 792 C C . THR A 1 100 ? -13.445 81 32.062 1 71.12 100 THR A C 1
ATOM 794 O O . THR A 1 100 ? -12.477 81.688 31.75 1 71.12 100 THR A O 1
ATOM 797 N N . LYS A 1 101 ? -14.734 81.5 32 1 70.81 101 LYS A N 1
ATOM 798 C CA . LYS A 1 101 ? -14.953 82.75 31.297 1 70.81 101 LYS A CA 1
ATOM 799 C C . LYS A 1 101 ? -14.484 83.938 32.125 1 70.81 101 LYS A C 1
ATOM 801 O O . LYS A 1 101 ? -14.781 84 33.312 1 70.81 101 LYS A O 1
ATOM 806 N N . GLY A 1 102 ? -13.734 84.688 31.516 1 69.25 102 GLY A N 1
ATOM 807 C CA . GLY A 1 102 ? -13.336 86 32.094 1 69.25 102 GLY A CA 1
ATOM 808 C C . GLY A 1 102 ? -12.203 85.875 33.094 1 69.25 102 GLY A C 1
ATOM 809 O O . GLY A 1 102 ? -11.977 86.75 33.906 1 69.25 102 GLY A O 1
ATOM 810 N N . LEU A 1 103 ? -11.484 84.75 33.094 1 75 103 LEU A N 1
ATOM 811 C CA . LEU A 1 103 ? -10.469 84.562 34.125 1 75 103 LEU A CA 1
ATOM 812 C C . LEU A 1 103 ? -9.078 84.812 33.594 1 75 103 LEU A C 1
ATOM 814 O O . LEU A 1 103 ? -8.078 84.5 34.219 1 75 103 LEU A O 1
ATOM 818 N N . GLY A 1 104 ? -9.008 85.5 32.375 1 76.5 104 GLY A N 1
ATOM 819 C CA . GLY A 1 104 ? -7.754 85.938 31.828 1 76.5 104 GLY A CA 1
ATOM 820 C C . GLY A 1 104 ? -6.75 84.812 31.578 1 76.5 104 GLY A C 1
ATOM 821 O O . GLY A 1 104 ? -7.078 83.812 30.953 1 76.5 104 GLY A O 1
ATOM 822 N N . GLU A 1 105 ? -5.488 84.938 32.188 1 76.94 105 GLU A N 1
ATOM 823 C CA . GLU A 1 105 ? -4.379 84.062 31.984 1 76.94 105 GLU A CA 1
ATOM 824 C C . GLU A 1 105 ? -4.668 82.688 32.594 1 76.94 105 GLU A C 1
ATOM 826 O O . GLU A 1 105 ? -4.328 81.625 32.031 1 76.94 105 GLU A O 1
ATOM 831 N N . ILE A 1 106 ? -5.344 82.625 33.719 1 82.25 106 ILE A N 1
ATOM 832 C CA . ILE A 1 106 ? -5.676 81.375 34.375 1 82.25 106 ILE A CA 1
ATOM 833 C C . ILE A 1 106 ? -6.719 80.625 33.562 1 82.25 106 ILE A C 1
ATOM 835 O O . ILE A 1 106 ? -6.668 79.375 33.5 1 82.25 106 ILE A O 1
ATOM 839 N N . GLY A 1 107 ? -7.598 81.375 32.969 1 81.19 107 GLY A N 1
ATOM 840 C CA . GLY A 1 107 ? -8.578 80.75 32.094 1 81.19 107 GLY A CA 1
ATOM 841 C C . GLY A 1 107 ? -7.957 80.062 30.875 1 81.19 107 GLY A C 1
ATOM 842 O O . GLY A 1 107 ? -8.398 78.938 30.484 1 81.19 107 GLY A O 1
ATOM 843 N N . LYS A 1 108 ? -6.898 80.625 30.328 1 83.69 108 LYS A N 1
ATOM 844 C CA . LYS A 1 108 ? -6.199 80 29.203 1 83.69 108 LYS A CA 1
ATOM 845 C C . LYS A 1 108 ? -5.523 78.688 29.594 1 83.69 108 LYS A C 1
ATOM 847 O O . LYS A 1 108 ? -5.562 77.688 28.844 1 83.69 108 LYS A O 1
ATOM 852 N N . VAL A 1 109 ? -4.926 78.688 30.703 1 86.31 109 VAL A N 1
ATOM 853 C CA . VAL A 1 109 ? -4.277 77.5 31.203 1 86.31 109 VAL A CA 1
ATOM 854 C C . VAL A 1 109 ? -5.324 76.375 31.406 1 86.31 109 VAL A C 1
ATOM 856 O O . VAL A 1 109 ? -5.102 75.188 31.062 1 86.31 109 VAL A O 1
ATOM 859 N N . ALA A 1 110 ? -6.422 76.75 32.062 1 87.38 110 ALA A N 1
ATOM 860 C CA . ALA A 1 110 ? -7.504 75.812 32.281 1 87.38 110 ALA A CA 1
ATOM 861 C C . ALA A 1 110 ? -8.016 75.25 30.969 1 87.38 110 ALA A C 1
ATOM 863 O O . ALA A 1 110 ? -8.266 74.062 30.859 1 87.38 110 ALA A O 1
ATOM 864 N N . TRP A 1 111 ? -8.086 76 29.969 1 86.81 111 TRP A N 1
ATOM 865 C CA . TRP A 1 111 ? -8.562 75.625 28.656 1 86.81 111 TRP A CA 1
ATOM 866 C C . TRP A 1 111 ? -7.562 74.625 28 1 86.81 111 TRP A C 1
ATOM 868 O O . TRP A 1 111 ? -7.949 73.562 27.484 1 86.81 111 TRP A O 1
ATOM 878 N N . GLU A 1 112 ? -6.301 75 28.031 1 87.12 112 GLU A N 1
ATOM 879 C CA . GLU A 1 112 ? -5.27 74.188 27.453 1 87.12 112 GLU A CA 1
ATOM 880 C C . GLU A 1 112 ? -5.203 72.812 28.156 1 87.12 112 GLU A C 1
ATOM 882 O O . GLU A 1 112 ? -5.012 71.812 27.5 1 87.12 112 GLU A O 1
ATOM 887 N N . LEU A 1 113 ? -5.324 72.812 29.391 1 88.69 113 LEU A N 1
ATOM 888 C CA . LEU A 1 113 ? -5.32 71.562 30.141 1 88.69 113 LEU A CA 1
ATOM 889 C C . LEU A 1 113 ? -6.516 70.688 29.766 1 88.69 113 LEU A C 1
ATOM 891 O O . LEU A 1 113 ? -6.375 69.5 29.562 1 88.69 113 LEU A O 1
ATOM 895 N N . ASN A 1 114 ? -7.672 71.312 29.688 1 89.88 114 ASN A N 1
ATOM 896 C CA . ASN A 1 114 ? -8.867 70.625 29.281 1 89.88 114 ASN A CA 1
ATOM 897 C C . ASN A 1 114 ? -8.695 70 27.906 1 89.88 114 ASN A C 1
ATOM 899 O O . ASN A 1 114 ? -9.086 68.812 27.688 1 89.88 114 ASN A O 1
ATOM 903 N N . GLU A 1 115 ? -8.062 70.688 27.031 1 88.5 115 GLU A N 1
ATOM 904 C CA . GLU A 1 115 ? -7.828 70.125 25.703 1 88.5 115 GLU A CA 1
ATOM 905 C C . GLU A 1 115 ? -6.879 68.938 25.734 1 88.5 115 GLU A C 1
ATOM 907 O O . GLU A 1 115 ? -7.082 67.938 25.016 1 88.5 115 GLU A O 1
ATOM 912 N N . PHE A 1 116 ? -5.875 69 26.438 1 88 116 PHE A N 1
ATOM 913 C CA . PHE A 1 116 ? -4.934 67.875 26.609 1 88 116 PHE A CA 1
ATOM 914 C C . PHE A 1 116 ? -5.621 66.688 27.188 1 88 116 PHE A C 1
ATOM 916 O O . PHE A 1 116 ? -5.441 65.562 26.703 1 88 116 PHE A O 1
ATOM 923 N N . LEU A 1 117 ? -6.363 66.938 28.25 1 89.75 117 LEU A N 1
ATOM 924 C CA . LEU A 1 117 ? -7.074 65.875 28.891 1 89.75 117 LEU A CA 1
ATOM 925 C C . LEU A 1 117 ? -8.07 65.25 27.922 1 89.75 117 LEU A C 1
ATOM 927 O O . LEU A 1 117 ? -8.305 64 27.969 1 89.75 117 LEU A O 1
ATOM 931 N N . ASP A 1 118 ? -8.609 66 27 1 89.94 118 ASP A N 1
ATOM 932 C CA . ASP A 1 118 ? -9.484 65.438 25.953 1 89.94 118 ASP A CA 1
ATOM 933 C C . ASP A 1 118 ? -8.734 64.5 25.062 1 89.94 118 ASP A C 1
ATOM 935 O O . ASP A 1 118 ? -9.25 63.406 24.734 1 89.94 118 ASP A O 1
ATOM 939 N N . ILE A 1 119 ? -7.543 64.812 24.703 1 88.94 119 ILE A N 1
ATOM 940 C CA . ILE A 1 119 ? -6.723 63.969 23.828 1 88.94 119 ILE A CA 1
ATOM 941 C C . ILE A 1 119 ? -6.363 62.656 24.562 1 88.94 119 ILE A C 1
ATOM 943 O O . ILE A 1 119 ? -6.473 61.562 24 1 88.94 119 ILE A O 1
ATOM 947 N N . VAL A 1 120 ? -6 62.781 25.812 1 87.81 120 VAL A N 1
ATOM 948 C CA . VAL A 1 120 ? -5.613 61.625 26.609 1 87.81 120 VAL A CA 1
ATOM 949 C C . VAL A 1 120 ? -6.812 60.688 26.797 1 87.81 120 VAL A C 1
ATOM 951 O O . VAL A 1 120 ? -6.699 59.469 26.641 1 87.81 120 VAL A O 1
ATOM 954 N N . GLU A 1 121 ? -7.891 61.312 27.188 1 88.69 121 GLU A N 1
ATOM 955 C CA . GLU A 1 121 ? -9.102 60.5 27.375 1 88.69 121 GLU A CA 1
ATOM 956 C C . GLU A 1 121 ? -9.484 59.781 26.078 1 88.69 121 GLU A C 1
ATOM 958 O O . GLU A 1 121 ? -9.836 58.594 26.109 1 88.69 121 GLU A O 1
ATOM 963 N N . ALA A 1 122 ? -9.414 60.5 24.984 1 88.44 122 ALA A N 1
ATOM 964 C CA . ALA A 1 122 ? -9.719 59.875 23.688 1 88.44 122 ALA A CA 1
ATOM 965 C C . ALA A 1 122 ? -8.773 58.719 23.375 1 88.44 122 ALA A C 1
ATOM 967 O O . ALA A 1 122 ? -9.203 57.688 22.875 1 88.44 122 ALA A O 1
ATOM 968 N N . TYR A 1 123 ? -7.543 58.812 23.609 1 88 123 TYR A N 1
ATOM 969 C CA . TYR A 1 123 ? -6.539 57.781 23.391 1 88 123 TYR A CA 1
ATOM 970 C C . TYR A 1 123 ? -6.867 56.531 24.188 1 88 123 TYR A C 1
ATOM 972 O O . TYR A 1 123 ? -6.945 55.438 23.625 1 88 123 TYR A O 1
ATOM 980 N N . PHE A 1 124 ? -7.148 56.688 25.438 1 85.94 124 PHE A N 1
ATOM 981 C CA . PHE A 1 124 ? -7.363 55.531 26.312 1 85.94 124 PHE A CA 1
ATOM 982 C C . PHE A 1 124 ? -8.695 54.844 25.984 1 85.94 124 PHE A C 1
ATOM 984 O O . PHE A 1 124 ? -8.812 53.625 26.062 1 85.94 124 PHE A O 1
ATOM 991 N N . LYS A 1 125 ? -9.648 55.656 25.703 1 85.62 125 LYS A N 1
ATOM 992 C CA . LYS A 1 125 ? -10.922 55.094 25.297 1 85.62 125 LYS A CA 1
ATOM 993 C C . LYS A 1 125 ? -10.766 54.219 24.047 1 85.62 125 LYS A C 1
ATOM 995 O O . LYS A 1 125 ? -11.312 53.125 23.969 1 85.62 125 LYS A O 1
ATOM 1000 N N . GLU A 1 126 ? -9.984 54.719 23.109 1 87.44 126 GLU A N 1
ATOM 1001 C CA . GLU A 1 126 ? -9.742 53.969 21.859 1 87.44 126 GLU A CA 1
ATOM 1002 C C . GLU A 1 126 ? -8.969 52.688 22.125 1 87.44 126 GLU A C 1
ATOM 1004 O O . GLU A 1 126 ? -9.344 51.625 21.625 1 87.44 126 GLU A O 1
ATOM 1009 N N . VAL A 1 127 ? -7.949 52.812 22.812 1 83.62 127 VAL A N 1
ATOM 1010 C CA . VAL A 1 127 ? -7.09 51.656 23.094 1 83.62 127 VAL A CA 1
ATOM 1011 C C . VAL A 1 127 ? -7.883 50.594 23.844 1 83.62 127 VAL A C 1
ATOM 1013 O O . VAL A 1 127 ? -7.848 49.438 23.469 1 83.62 127 VAL A O 1
ATOM 1016 N N . THR A 1 128 ? -8.625 51 24.844 1 81.06 128 THR A N 1
ATOM 1017 C CA . THR A 1 128 ? -9.406 50.062 25.625 1 81.06 128 THR A CA 1
ATOM 1018 C C . THR A 1 128 ? -10.461 49.375 24.766 1 81.06 128 THR A C 1
ATOM 1020 O O . THR A 1 128 ? -10.656 48.188 24.844 1 81.06 128 THR A O 1
ATOM 1023 N N . THR A 1 129 ? -11.062 50.156 23.953 1 84.88 129 THR A N 1
ATOM 1024 C CA . THR A 1 129 ? -12.109 49.594 23.094 1 84.88 129 THR A CA 1
ATOM 1025 C C . THR A 1 129 ? -11.523 48.594 22.109 1 84.88 129 THR A C 1
ATOM 1027 O O . THR A 1 129 ? -12.094 47.5 21.922 1 84.88 129 THR A O 1
ATOM 1030 N N . CYS A 1 130 ? -10.438 48.938 21.469 1 86.31 130 CYS A N 1
ATOM 1031 C CA . CYS A 1 130 ? -9.805 48.031 20.5 1 86.31 130 CYS A CA 1
ATOM 1032 C C . CYS A 1 130 ? -9.414 46.719 21.141 1 86.31 130 CYS A C 1
ATOM 1034 O O . CYS A 1 130 ? -9.695 45.656 20.609 1 86.31 130 CYS A O 1
ATOM 1036 N N . PHE A 1 131 ? -8.906 46.688 22.281 1 80.25 131 PHE A N 1
ATOM 1037 C CA . PHE A 1 131 ? -8.414 45.5 22.922 1 80.25 131 PHE A CA 1
ATOM 1038 C C . PHE A 1 131 ? -9.562 44.656 23.484 1 80.25 131 PHE A C 1
ATOM 1040 O O . PHE A 1 131 ? -9.516 43.438 23.484 1 80.25 131 PHE A O 1
ATOM 1047 N N . LEU A 1 132 ? -10.602 45.375 23.984 1 80.56 132 LEU A N 1
ATOM 1048 C CA . LEU A 1 132 ? -11.773 44.625 24.453 1 80.56 132 LEU A CA 1
ATOM 1049 C C . LEU A 1 132 ? -12.422 43.844 23.312 1 80.56 132 LEU A C 1
ATOM 1051 O O . LEU A 1 132 ? -12.844 42.719 23.484 1 80.56 132 LEU A O 1
ATOM 1055 N N . ARG A 1 133 ? -12.43 44.469 22.219 1 84.31 133 ARG A N 1
ATOM 1056 C CA . ARG A 1 133 ? -13 43.812 21.047 1 84.31 133 ARG A CA 1
ATOM 1057 C C . ARG A 1 133 ? -12.094 42.688 20.562 1 84.31 133 ARG A C 1
ATOM 1059 O O . ARG A 1 133 ? -12.57 41.625 20.156 1 84.31 133 ARG A O 1
ATOM 1066 N N . ALA A 1 134 ? -10.875 42.938 20.531 1 81.62 134 ALA A N 1
ATOM 1067 C CA . ALA A 1 134 ? -9.914 41.906 20.141 1 81.62 134 ALA A CA 1
ATOM 1068 C C . ALA A 1 134 ? -10.031 40.656 21.031 1 81.62 134 ALA A C 1
ATOM 1070 O O . ALA A 1 134 ? -9.891 39.531 20.547 1 81.62 134 ALA A O 1
ATOM 1071 N N . GLN A 1 135 ? -10.305 40.812 22.266 1 74.31 135 GLN A N 1
ATOM 1072 C CA . GLN A 1 135 ? -10.477 39.719 23.203 1 74.31 135 GLN A CA 1
ATOM 1073 C C . GLN A 1 135 ? -11.672 38.875 22.828 1 74.31 135 GLN A C 1
ATOM 1075 O O . GLN A 1 135 ? -11.727 37.688 23.156 1 74.31 135 GLN A O 1
ATOM 1080 N N . ARG A 1 136 ? -12.594 39.531 22.172 1 77.38 136 ARG A N 1
ATOM 1081 C CA . ARG A 1 136 ? -13.766 38.812 21.719 1 77.38 136 ARG A CA 1
ATOM 1082 C C . ARG A 1 136 ? -13.602 38.344 20.281 1 77.38 136 ARG A C 1
ATOM 1084 O O . ARG A 1 136 ? -14.586 38.188 19.562 1 77.38 136 ARG A O 1
ATOM 1091 N N . ASP A 1 137 ? -12.461 38.438 19.797 1 77.44 137 ASP A N 1
ATOM 1092 C CA . ASP A 1 137 ? -12.078 37.938 18.484 1 77.44 137 ASP A CA 1
ATOM 1093 C C . ASP A 1 137 ? -12.602 38.844 17.375 1 77.44 137 ASP A C 1
ATOM 1095 O O . ASP A 1 137 ? -12.891 38.375 16.266 1 77.44 137 ASP A O 1
ATOM 1099 N N . ASP A 1 1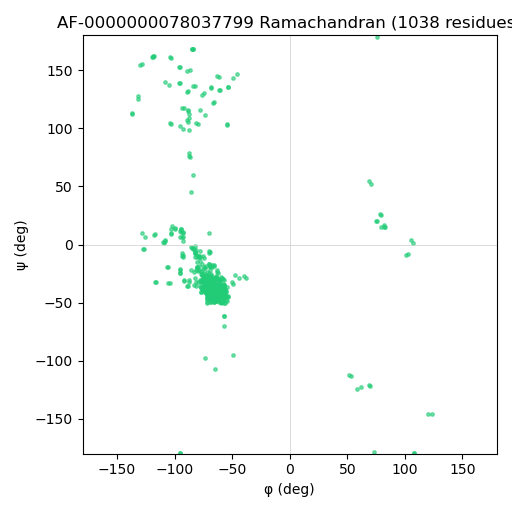38 ? -12.891 40.031 17.781 1 83.69 138 ASP A N 1
ATOM 1100 C CA . ASP A 1 138 ? -13.234 41.031 16.797 1 83.69 138 ASP A CA 1
ATOM 1101 C C . ASP A 1 138 ? -12.07 42 16.562 1 83.69 138 ASP A C 1
ATOM 1103 O O . ASP A 1 138 ? -11.867 42.938 17.359 1 83.69 138 ASP A O 1
ATOM 1107 N N . PHE A 1 139 ? -11.445 41.75 15.43 1 81.31 139 PHE A N 1
ATOM 1108 C CA . PHE A 1 139 ? -10.25 42.531 15.164 1 81.31 139 PHE A CA 1
ATOM 1109 C C . PHE A 1 139 ? -10.539 43.625 14.141 1 81.31 139 PHE A C 1
ATOM 1111 O O . PHE A 1 139 ? -9.617 44.281 13.656 1 81.31 139 PHE A O 1
ATOM 1118 N N . THR A 1 140 ? -11.75 43.812 13.82 1 80.88 140 THR A N 1
ATOM 1119 C CA . THR A 1 140 ? -12.109 44.75 12.742 1 80.88 140 THR A CA 1
ATOM 1120 C C . THR A 1 140 ? -12.07 46.188 13.219 1 80.88 140 THR A C 1
ATOM 1122 O O . THR A 1 140 ? -11.922 47.094 12.414 1 80.88 140 THR A O 1
ATOM 1125 N N . ARG A 1 141 ? -12.117 46.344 14.578 1 84.44 141 ARG A N 1
ATOM 1126 C CA . ARG A 1 141 ? -12.125 47.688 15.102 1 84.44 141 ARG A CA 1
ATOM 1127 C C . ARG A 1 141 ? -10.711 48.219 15.328 1 84.44 141 ARG A C 1
ATOM 1129 O O . ARG A 1 141 ? -10.047 47.812 16.297 1 84.44 141 ARG A O 1
ATOM 1136 N N . LYS A 1 142 ? -10.273 49.094 14.484 1 87.06 142 LYS A N 1
ATOM 1137 C CA . LYS A 1 142 ? -8.945 49.688 14.602 1 87.06 142 LYS A CA 1
ATOM 1138 C C . LYS A 1 142 ? -9 51.031 15.344 1 87.06 142 LYS A C 1
ATOM 1140 O O . LYS A 1 142 ? -10.055 51.656 15.398 1 87.06 142 LYS A O 1
ATOM 1145 N N . ALA A 1 143 ? -7.922 51.344 15.961 1 86.69 143 ALA A N 1
ATOM 1146 C CA . ALA A 1 143 ? -7.824 52.656 16.609 1 86.69 143 ALA A CA 1
ATOM 1147 C C . ALA A 1 143 ? -7.789 53.781 15.578 1 86.69 143 ALA A C 1
ATOM 1149 O O . ALA A 1 143 ? -7.156 53.625 14.531 1 86.69 143 ALA A O 1
ATOM 1150 N N . LEU A 1 144 ? -8.57 54.812 15.828 1 87.44 144 LEU A N 1
ATOM 1151 C CA . LEU A 1 144 ? -8.617 55.938 14.922 1 87.44 144 LEU A CA 1
ATOM 1152 C C . LEU A 1 144 ? -7.418 56.875 15.141 1 87.44 144 LEU A C 1
ATOM 1154 O O . LEU A 1 144 ? -7.418 57.688 16.062 1 87.44 144 LEU A O 1
ATOM 1158 N N . VAL A 1 145 ? -6.516 56.781 14.266 1 86.56 145 VAL A N 1
ATOM 1159 C CA . VAL A 1 145 ? -5.262 57.531 14.398 1 86.56 145 VAL A CA 1
ATOM 1160 C C . VAL A 1 145 ? -5.461 58.969 13.938 1 86.56 145 VAL A C 1
ATOM 1162 O O . VAL A 1 145 ? -4.758 59.875 14.383 1 86.56 145 VAL A O 1
ATOM 1165 N N . ALA A 1 146 ? -6.578 59.156 13.133 1 82.88 146 ALA A N 1
ATOM 1166 C CA . ALA A 1 146 ? -6.801 60.469 12.562 1 82.88 146 ALA A CA 1
ATOM 1167 C C . ALA A 1 146 ? -7.125 61.5 13.648 1 82.88 146 ALA A C 1
ATOM 1169 O O . ALA A 1 146 ? -8 61.281 14.484 1 82.88 146 ALA A O 1
ATOM 1170 N N . GLY A 1 147 ? -6.402 62.562 13.805 1 79.88 147 GLY A N 1
ATOM 1171 C CA . GLY A 1 147 ? -6.672 63.656 14.742 1 79.88 147 GLY A CA 1
ATOM 1172 C C . GLY A 1 147 ? -5.797 63.594 15.984 1 79.88 147 GLY A C 1
ATOM 1173 O O . GLY A 1 147 ? -5.848 64.5 16.812 1 79.88 147 GLY A O 1
ATOM 1174 N N . MET A 1 148 ? -5.07 62.5 16.109 1 84.94 148 MET A N 1
ATOM 1175 C CA . MET A 1 148 ? -4.215 62.375 17.281 1 84.94 148 MET A CA 1
ATOM 1176 C C . MET A 1 148 ? -2.84 63 17.016 1 84.94 148 MET A C 1
ATOM 1178 O O . MET A 1 148 ? -2.244 62.75 15.969 1 84.94 148 MET A O 1
ATOM 1182 N N . PRO A 1 149 ? -2.428 63.719 17.844 1 82.81 149 PRO A N 1
ATOM 1183 C CA . PRO A 1 149 ? -1.154 64.375 17.609 1 82.81 149 PRO A CA 1
ATOM 1184 C C . PRO A 1 149 ? 0.049 63.594 18.078 1 82.81 149 PRO A C 1
ATOM 1186 O O . PRO A 1 149 ? -0.065 62.781 19 1 82.81 149 PRO A O 1
ATOM 1189 N N . GLY A 1 150 ? 1.214 63.75 17.391 1 80.06 150 GLY A N 1
ATOM 1190 C CA . GLY A 1 150 ? 2.561 63.375 17.781 1 80.06 150 GLY A CA 1
ATOM 1191 C C . GLY A 1 150 ? 2.676 61.906 18.188 1 80.06 150 GLY A C 1
ATOM 1192 O O . GLY A 1 150 ? 2.314 61.031 17.406 1 80.06 150 GLY A O 1
ATOM 1193 N N . GLU A 1 151 ? 2.955 61.781 19.5 1 80.19 151 GLU A N 1
ATOM 1194 C CA . GLU A 1 151 ? 3.266 60.469 20.047 1 80.19 151 GLU A CA 1
ATOM 1195 C C . GLU A 1 151 ? 2.004 59.625 20.219 1 80.19 151 GLU A C 1
ATOM 1197 O O . GLU A 1 151 ? 2.053 58.406 20.125 1 80.19 151 GLU A O 1
ATOM 1202 N N . PHE A 1 152 ? 0.87 60.312 20.391 1 83.88 152 PHE A N 1
ATOM 1203 C CA . PHE A 1 152 ? -0.394 59.594 20.484 1 83.88 152 PHE A CA 1
ATOM 1204 C C . PHE A 1 152 ? -0.691 58.844 19.188 1 83.88 152 PHE A C 1
ATOM 1206 O O . PHE A 1 152 ? -1.119 57.688 19.203 1 83.88 152 PHE A O 1
ATOM 1213 N N . ALA A 1 153 ? -0.299 59.5 18.125 1 86.19 153 ALA A N 1
ATOM 1214 C CA . ALA A 1 153 ? -0.54 58.906 16.812 1 86.19 153 ALA A CA 1
ATOM 1215 C C . ALA A 1 153 ? 0.37 57.719 16.562 1 86.19 153 ALA A C 1
ATOM 1217 O O . ALA A 1 153 ? -0.074 56.688 16.047 1 86.19 153 ALA A O 1
ATOM 1218 N N . VAL A 1 154 ? 1.561 57.875 16.938 1 83.5 154 VAL A N 1
ATOM 1219 C CA . VAL A 1 154 ? 2.537 56.812 16.734 1 83.5 154 VAL A CA 1
ATOM 1220 C C . VAL A 1 154 ? 2.141 55.562 17.547 1 83.5 154 VAL A C 1
ATOM 1222 O O . VAL A 1 154 ? 2.178 54.438 17.047 1 83.5 154 VAL A O 1
ATOM 1225 N N . SER A 1 155 ? 1.745 55.781 18.734 1 81.69 155 SER A N 1
ATOM 1226 C CA . SER A 1 155 ? 1.335 54.688 19.609 1 81.69 155 SER A CA 1
ATOM 1227 C C . SER A 1 155 ? 0.085 54 19.078 1 81.69 155 SER A C 1
ATOM 1229 O O . SER A 1 155 ? 0.007 52.781 19.062 1 81.69 155 SER A O 1
ATOM 1231 N N . MET A 1 156 ? -0.819 54.75 18.594 1 84.56 156 MET A N 1
ATOM 1232 C CA . MET A 1 156 ? -2.057 54.188 18.078 1 84.56 156 MET A CA 1
ATOM 1233 C C . MET A 1 156 ? -1.789 53.375 16.812 1 84.56 156 MET A C 1
ATOM 1235 O O . MET A 1 156 ? -2.414 52.344 16.594 1 84.56 156 MET A O 1
ATOM 1239 N N . ALA A 1 157 ? -0.883 53.844 16.047 1 85.75 157 ALA A N 1
ATOM 1240 C CA . ALA A 1 157 ? -0.498 53.094 14.852 1 85.75 157 ALA A CA 1
ATOM 1241 C C . ALA A 1 157 ? 0.13 51.75 15.234 1 85.75 157 ALA A C 1
ATOM 1243 O O . ALA A 1 157 ? -0.133 50.719 14.586 1 85.75 157 ALA A O 1
ATOM 1244 N N . ALA A 1 158 ? 0.905 51.844 16.203 1 79.56 158 ALA A N 1
ATOM 1245 C CA . ALA A 1 158 ? 1.532 50.594 16.688 1 79.56 158 ALA A CA 1
ATOM 1246 C C . ALA A 1 158 ? 0.487 49.625 17.203 1 79.56 158 ALA A C 1
ATOM 1248 O O . ALA A 1 158 ? 0.607 48.406 17 1 79.56 158 ALA A O 1
ATOM 1249 N N . ILE A 1 159 ? -0.485 50.094 17.828 1 81.5 159 ILE A N 1
ATOM 1250 C CA . ILE A 1 159 ? -1.572 49.25 18.344 1 81.5 159 ILE A CA 1
ATOM 1251 C C . ILE A 1 159 ? -2.318 48.594 17.172 1 81.5 159 ILE A C 1
ATOM 1253 O O . ILE A 1 159 ? -2.656 47.438 17.234 1 81.5 159 ILE A O 1
ATOM 1257 N N . ASN A 1 160 ? -2.541 49.375 16.141 1 85.06 160 ASN A N 1
ATOM 1258 C CA . ASN A 1 160 ? -3.199 48.812 14.969 1 85.06 160 ASN A CA 1
ATOM 1259 C C . ASN A 1 160 ? -2.373 47.688 14.336 1 85.06 160 ASN A C 1
ATOM 1261 O O . ASN A 1 160 ? -2.924 46.688 13.898 1 85.06 160 ASN A O 1
ATOM 1265 N N . GLU A 1 161 ? -1.136 47.938 14.328 1 80.62 161 GLU A N 1
ATOM 1266 C CA . GLU A 1 161 ? -0.267 46.875 13.828 1 80.62 161 GLU A CA 1
ATOM 1267 C C . GLU A 1 161 ? -0.346 45.625 14.703 1 80.62 161 GLU A C 1
ATOM 1269 O O . GLU A 1 161 ? -0.333 44.5 14.195 1 80.62 161 GLU A O 1
ATOM 1274 N N . ALA A 1 162 ? -0.402 45.844 15.938 1 77.5 162 ALA A N 1
ATOM 1275 C CA . ALA A 1 162 ? -0.542 44.719 16.875 1 77.5 162 ALA A CA 1
ATOM 1276 C C . ALA A 1 162 ? -1.866 44 16.656 1 77.5 162 ALA A C 1
ATOM 1278 O O . ALA A 1 162 ? -1.915 42.781 16.688 1 77.5 162 ALA A O 1
ATOM 1279 N N . LEU A 1 163 ? -2.898 44.75 16.438 1 81.06 163 LEU A N 1
ATOM 1280 C CA . LEU A 1 163 ? -4.207 44.156 16.188 1 81.06 163 LEU A CA 1
ATOM 1281 C C . LEU A 1 163 ? -4.195 43.312 14.914 1 81.06 163 LEU A C 1
ATOM 1283 O O . LEU A 1 163 ? -4.789 42.219 14.875 1 81.06 163 LEU A O 1
ATOM 1287 N N . ASP A 1 164 ? -3.518 43.781 13.898 1 82.94 164 ASP A N 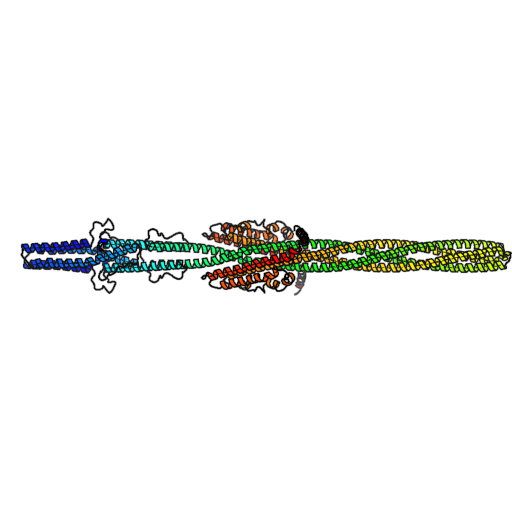1
ATOM 1288 C CA . ASP A 1 164 ? -3.377 43 12.656 1 82.94 164 ASP A CA 1
ATOM 1289 C C . ASP A 1 164 ? -2.627 41.719 12.898 1 82.94 164 ASP A C 1
ATOM 1291 O O . ASP A 1 164 ? -3.02 40.656 12.391 1 82.94 164 ASP A O 1
ATOM 1295 N N . ALA A 1 165 ? -1.625 41.844 13.617 1 75.44 165 ALA A N 1
ATOM 1296 C CA . ALA A 1 165 ? -0.845 40.656 13.938 1 75.44 165 ALA A CA 1
ATOM 1297 C C . ALA A 1 165 ? -1.675 39.656 14.734 1 75.44 165 ALA A C 1
ATOM 1299 O O . ALA A 1 165 ? -1.587 38.438 14.508 1 75.44 165 ALA A O 1
ATOM 1300 N N . MET A 1 166 ? -2.43 40.125 15.641 1 75.44 166 MET A N 1
ATOM 1301 C CA . MET A 1 166 ? -3.301 39.281 16.438 1 75.44 166 MET A CA 1
ATOM 1302 C C . MET A 1 166 ? -4.348 38.594 15.555 1 75.44 166 MET A C 1
ATOM 1304 O O . MET A 1 166 ? -4.66 37.438 15.75 1 75.44 166 MET A O 1
ATOM 1308 N N . GLN A 1 167 ? -4.875 39.375 14.656 1 79.81 167 GLN A N 1
ATOM 1309 C CA . GLN A 1 167 ? -5.84 38.812 13.719 1 79.81 167 GLN A CA 1
ATOM 1310 C C . GLN A 1 167 ? -5.215 37.688 12.914 1 79.81 167 GLN A C 1
ATOM 1312 O O . GLN A 1 167 ? -5.816 36.625 12.773 1 79.81 167 GLN A O 1
ATOM 1317 N N . GLN A 1 168 ? -4.082 37.938 12.383 1 76.75 168 GLN A N 1
ATOM 1318 C CA . GLN A 1 168 ? -3.375 36.906 11.617 1 76.75 168 GLN A CA 1
ATOM 1319 C C . GLN A 1 168 ? -3.082 35.688 12.477 1 76.75 168 GLN A C 1
ATOM 1321 O O . GLN A 1 168 ? -3.217 34.531 12.016 1 76.75 168 GLN A O 1
ATOM 1326 N N . ALA A 1 169 ? -2.727 35.906 13.633 1 73.25 169 ALA A N 1
ATOM 1327 C CA . ALA A 1 169 ? -2.445 34.812 14.562 1 73.25 169 ALA A CA 1
ATOM 1328 C C . ALA A 1 169 ? -3.697 33.969 14.828 1 73.25 169 ALA A C 1
ATOM 1330 O O . ALA A 1 169 ? -3.633 32.75 14.891 1 73.25 169 ALA A O 1
ATOM 1331 N N . ALA A 1 170 ? -4.785 34.688 15.023 1 75.12 170 ALA A N 1
ATOM 1332 C CA . ALA A 1 170 ? -6.043 33.969 15.258 1 75.12 170 ALA A CA 1
ATOM 1333 C C . ALA A 1 170 ? -6.422 33.125 14.055 1 75.12 170 ALA A C 1
ATOM 1335 O O . ALA A 1 170 ? -6.848 31.969 14.211 1 75.12 170 ALA A O 1
ATOM 1336 N N . GLU A 1 171 ? -6.27 33.656 12.883 1 78.12 171 GLU A N 1
ATOM 1337 C CA . GLU A 1 171 ? -6.562 32.906 11.656 1 78.12 171 GLU A CA 1
ATOM 1338 C C . GLU A 1 171 ? -5.641 31.703 11.508 1 78.12 171 GLU A C 1
ATOM 1340 O O . GLU A 1 171 ? -6.094 30.609 11.172 1 78.12 171 GLU A O 1
ATOM 1345 N N . PHE A 1 172 ? -4.383 31.891 11.789 1 73.62 172 PHE A N 1
ATOM 1346 C CA . PHE A 1 172 ? -3.414 30.797 11.703 1 73.62 172 PHE A CA 1
ATOM 1347 C C . PHE A 1 172 ? -3.721 29.719 12.734 1 73.62 172 PHE A C 1
ATOM 1349 O O . PHE A 1 172 ? -3.576 28.531 12.453 1 73.62 172 PHE A O 1
ATOM 1356 N N . SER A 1 173 ? -4.086 30.156 13.859 1 76.12 173 SER A N 1
ATOM 1357 C CA . SER A 1 173 ? -4.445 29.203 14.906 1 76.12 173 SER A CA 1
ATOM 1358 C C . SER A 1 173 ? -5.621 28.328 14.477 1 76.12 173 SER A C 1
ATOM 1360 O O . SER A 1 173 ? -5.625 27.125 14.727 1 76.12 173 SER A O 1
ATOM 1362 N N . ARG A 1 174 ? -6.543 28.922 13.836 1 78.5 174 ARG A N 1
ATOM 1363 C CA . ARG A 1 174 ? -7.699 28.172 13.359 1 78.5 174 ARG A CA 1
ATOM 1364 C C . ARG A 1 174 ? -7.301 27.188 12.258 1 78.5 174 ARG A C 1
ATOM 1366 O O . ARG A 1 174 ? -7.75 26.047 12.242 1 78.5 174 ARG A O 1
ATOM 1373 N N . LYS A 1 175 ? -6.531 27.672 11.344 1 80.31 175 LYS A N 1
ATOM 1374 C CA . LYS A 1 175 ? -6.016 26.797 10.297 1 80.31 175 LYS A CA 1
ATOM 1375 C C . LYS A 1 175 ? -5.25 25.609 10.883 1 80.31 175 LYS A C 1
ATOM 1377 O O . LYS A 1 175 ? -5.453 24.469 10.461 1 80.31 175 LYS A O 1
ATOM 1382 N N . ASN A 1 176 ? -4.473 25.891 11.82 1 75.62 176 ASN A N 1
ATOM 1383 C CA . ASN A 1 176 ? -3.682 24.844 12.469 1 75.62 176 ASN A CA 1
ATOM 1384 C C . ASN A 1 176 ? -4.57 23.844 13.195 1 75.62 176 ASN A C 1
ATOM 1386 O O . ASN A 1 176 ? -4.277 22.641 13.203 1 75.62 176 ASN A O 1
ATOM 1390 N N . ARG A 1 177 ? -5.535 24.406 13.781 1 78.38 177 ARG A N 1
ATOM 1391 C CA . ARG A 1 177 ? -6.457 23.516 14.484 1 78.38 177 ARG A CA 1
ATOM 1392 C C . ARG A 1 177 ? -7.098 22.516 13.516 1 78.38 177 ARG A C 1
ATOM 1394 O O . ARG A 1 177 ? -7.141 21.312 13.789 1 78.38 177 ARG A O 1
ATOM 1401 N N . LEU A 1 178 ? -7.559 23.047 12.461 1 83.31 178 LEU A N 1
ATOM 1402 C CA . LEU A 1 178 ? -8.172 22.188 11.453 1 83.31 178 LEU A CA 1
ATOM 1403 C C . LEU A 1 178 ? -7.168 21.156 10.938 1 83.31 178 LEU A C 1
ATOM 1405 O O . LEU A 1 178 ? -7.461 19.953 10.898 1 83.31 178 LEU A O 1
ATOM 1409 N N . MET A 1 179 ? -5.988 21.609 10.562 1 80.81 179 MET A N 1
ATOM 1410 C CA . MET A 1 179 ? -4.953 20.75 10 1 80.81 179 MET A CA 1
ATOM 1411 C C . MET A 1 179 ? -4.535 19.672 11 1 80.81 179 MET A C 1
ATOM 1413 O O . MET A 1 179 ? -4.324 18.516 10.625 1 80.81 179 MET A O 1
ATOM 1417 N N . SER A 1 180 ? -4.41 20.047 12.203 1 80.5 180 SER A N 1
ATOM 1418 C CA . SER A 1 180 ? -4.012 19.109 13.25 1 80.5 180 SER A CA 1
ATOM 1419 C C . SER A 1 180 ? -5.062 18.016 13.453 1 80.5 180 SER A C 1
ATOM 1421 O O . SER A 1 180 ? -4.727 16.844 13.594 1 80.5 180 SER A O 1
ATOM 1423 N N . GLU A 1 181 ? -6.238 18.453 13.453 1 83.44 181 GLU A N 1
ATOM 1424 C CA . GLU A 1 181 ? -7.32 17.484 13.617 1 83.44 181 GLU A CA 1
ATOM 1425 C C . GLU A 1 181 ? -7.363 16.516 12.453 1 83.44 181 GLU A C 1
ATOM 1427 O O . GLU A 1 181 ? -7.48 15.297 12.656 1 83.44 181 GLU A O 1
ATOM 1432 N N . LEU A 1 182 ? -7.285 17.031 11.305 1 86.94 182 LEU A N 1
ATOM 1433 C CA . LEU A 1 182 ? -7.285 16.203 10.117 1 86.94 182 LEU A CA 1
ATOM 1434 C C . LEU A 1 182 ? -6.07 15.273 10.102 1 86.94 182 LEU A C 1
ATOM 1436 O O . LEU A 1 182 ? -6.184 14.094 9.742 1 86.94 182 LEU A O 1
ATOM 1440 N N . HIS A 1 183 ? -4.98 15.805 10.438 1 82.12 183 HIS A N 1
ATOM 1441 C CA . HIS A 1 183 ? -3.742 15.031 10.461 1 82.12 183 HIS A CA 1
ATOM 1442 C C . HIS A 1 183 ? -3.83 13.875 11.453 1 82.12 183 HIS A C 1
ATOM 1444 O O . HIS A 1 183 ? -3.43 12.75 11.133 1 82.12 183 HIS A O 1
ATOM 1450 N N . HIS A 1 184 ? -4.332 14.125 12.586 1 83.88 184 HIS A N 1
ATOM 1451 C CA . HIS A 1 184 ? -4.484 13.094 13.602 1 83.88 184 HIS A CA 1
ATOM 1452 C C . HIS A 1 184 ? -5.406 11.977 13.117 1 83.88 184 HIS A C 1
ATOM 1454 O O . HIS A 1 184 ? -5.094 10.797 13.273 1 83.88 184 HIS A O 1
ATOM 1460 N N . LEU A 1 185 ? -6.441 12.406 12.547 1 87.19 185 LEU A N 1
ATOM 1461 C CA . LEU A 1 185 ? -7.406 11.453 12.008 1 87.19 185 LEU A CA 1
ATOM 1462 C C . LEU A 1 185 ? -6.773 10.625 10.891 1 87.19 185 LEU A C 1
ATOM 1464 O O . LEU A 1 185 ? -6.918 9.398 10.875 1 87.19 185 LEU A O 1
ATOM 1468 N N . ASN A 1 186 ? -6.051 11.148 10.062 1 89.25 186 ASN A N 1
ATOM 1469 C CA . ASN A 1 186 ? -5.457 10.516 8.883 1 89.25 186 ASN A CA 1
ATOM 1470 C C . ASN A 1 186 ? -4.34 9.555 9.273 1 89.25 186 ASN A C 1
ATOM 1472 O O . ASN A 1 186 ? -4.336 8.391 8.859 1 89.25 186 ASN A O 1
ATOM 1476 N N . THR A 1 187 ? -3.398 10.016 10.102 1 85.38 187 THR A N 1
ATOM 1477 C CA . THR A 1 187 ? -2.176 9.266 10.383 1 85.38 187 THR A CA 1
ATOM 1478 C C . THR A 1 187 ? -2.49 7.957 11.094 1 85.38 187 THR A C 1
ATOM 1480 O O . THR A 1 187 ? -1.942 6.91 10.75 1 85.38 187 THR A O 1
ATOM 1483 N N . GLY A 1 188 ? -3.348 8.031 12.039 1 85.5 188 GLY A N 1
ATOM 1484 C CA . GLY A 1 188 ? -3.705 6.82 12.758 1 85.5 188 GLY A CA 1
ATOM 1485 C C . GLY A 1 188 ? -4.316 5.758 11.867 1 85.5 188 GLY A C 1
ATOM 1486 O O . GLY A 1 188 ? -3.922 4.594 11.914 1 85.5 188 GLY A O 1
ATOM 1487 N N . ASN A 1 189 ? -5.188 6.129 11.078 1 90.31 189 ASN A N 1
ATOM 1488 C CA . ASN A 1 189 ? -5.867 5.199 10.188 1 90.31 189 ASN A CA 1
ATOM 1489 C C . ASN A 1 189 ? -4.941 4.727 9.062 1 90.31 189 ASN A C 1
ATOM 1491 O O . ASN A 1 189 ? -4.969 3.555 8.688 1 90.31 189 ASN A O 1
ATOM 1495 N N . LEU A 1 190 ? -4.156 5.621 8.586 1 91 190 LEU A N 1
ATOM 1496 C CA . LEU A 1 190 ? -3.24 5.305 7.492 1 91 190 LEU A CA 1
ATOM 1497 C C . LEU A 1 190 ? -2.285 4.184 7.887 1 91 190 LEU A C 1
ATOM 1499 O O . LEU A 1 190 ? -2.154 3.191 7.168 1 91 190 LEU A O 1
ATOM 1503 N N . LEU A 1 191 ? -1.657 4.312 9.039 1 90.88 191 LEU A N 1
ATOM 1504 C CA . LEU A 1 191 ? -0.671 3.334 9.484 1 90.88 191 LEU A CA 1
ATOM 1505 C C . LEU A 1 191 ? -1.316 1.968 9.695 1 90.88 191 LEU A C 1
ATOM 1507 O O . LEU A 1 191 ? -0.738 0.94 9.336 1 90.88 191 LEU A O 1
ATOM 1511 N N . LYS A 1 192 ? -2.469 1.972 10.211 1 90.62 192 LYS A N 1
ATOM 1512 C CA . LYS A 1 192 ? -3.195 0.725 10.43 1 90.62 192 LYS A CA 1
ATOM 1513 C C . LYS A 1 192 ? -3.531 0.044 9.102 1 90.62 192 LYS A C 1
ATOM 1515 O O . LYS A 1 192 ? -3.33 -1.162 8.953 1 90.62 192 LYS A O 1
ATOM 1520 N N . ASN A 1 193 ? -4.008 0.804 8.211 1 91.12 193 ASN A N 1
ATOM 1521 C CA . ASN A 1 193 ? -4.391 0.273 6.906 1 91.12 193 ASN A CA 1
ATOM 1522 C C . ASN A 1 193 ? -3.182 -0.252 6.137 1 91.12 193 ASN A C 1
ATOM 1524 O O . ASN A 1 193 ? -3.248 -1.315 5.52 1 91.12 193 ASN A O 1
ATOM 1528 N N . LEU A 1 194 ? -2.113 0.445 6.172 1 92.25 194 LEU A N 1
ATOM 1529 C CA . LEU A 1 194 ? -0.905 0.017 5.477 1 92.25 194 LEU A CA 1
ATOM 1530 C C . LEU A 1 194 ? -0.356 -1.27 6.082 1 92.25 194 LEU A C 1
ATOM 1532 O O . LEU A 1 194 ? 0.15 -2.133 5.363 1 92.25 194 LEU A O 1
ATOM 1536 N N . ALA A 1 195 ? -0.503 -1.397 7.379 1 90.88 195 ALA A N 1
ATOM 1537 C CA . ALA A 1 195 ? -0.097 -2.635 8.039 1 90.88 195 ALA A CA 1
ATOM 1538 C C . ALA A 1 195 ? -0.934 -3.816 7.555 1 90.88 195 ALA A C 1
ATOM 1540 O O . ALA A 1 195 ? -0.418 -4.922 7.383 1 90.88 195 ALA A O 1
ATOM 1541 N N . GLY A 1 196 ? -2.143 -3.574 7.379 1 90.88 196 GLY A N 1
ATOM 1542 C CA . GLY A 1 196 ? -3.006 -4.594 6.809 1 90.88 196 GLY A CA 1
ATOM 1543 C C . GLY A 1 196 ? -2.586 -5.023 5.418 1 90.88 196 GLY A C 1
ATOM 1544 O O . GLY A 1 196 ? -2.559 -6.215 5.109 1 90.88 196 GLY A O 1
ATOM 1545 N N . ASN A 1 197 ? -2.26 -4.094 4.652 1 91 197 ASN A N 1
ATOM 1546 C CA . ASN A 1 197 ? -1.786 -4.391 3.307 1 91 197 ASN A CA 1
ATOM 1547 C C . ASN A 1 197 ? -0.486 -5.188 3.33 1 91 197 ASN A C 1
ATOM 1549 O O . ASN A 1 197 ? -0.282 -6.074 2.5 1 91 197 ASN A O 1
ATOM 1553 N N . GLN A 1 198 ? 0.325 -4.816 4.246 1 90.75 198 GLN A N 1
ATOM 1554 C CA . GLN A 1 198 ? 1.563 -5.566 4.426 1 90.75 198 GLN A CA 1
ATOM 1555 C C . GLN A 1 198 ? 1.276 -7.039 4.715 1 90.75 198 GLN A C 1
ATOM 1557 O O . GLN A 1 198 ? 1.879 -7.926 4.102 1 90.75 198 GLN A O 1
ATOM 1562 N N . SER A 1 199 ? 0.405 -7.27 5.598 1 92.19 199 SER A N 1
ATOM 1563 C CA . SER A 1 199 ? 0.042 -8.633 5.977 1 92.19 199 SER A CA 1
ATOM 1564 C C . SER A 1 199 ? -0.553 -9.398 4.801 1 92.19 199 SER A C 1
ATOM 1566 O O . SER A 1 199 ? -0.285 -10.586 4.629 1 92.19 199 SER A O 1
ATOM 1568 N N . ASP A 1 200 ? -1.333 -8.742 4.051 1 91.69 200 ASP A N 1
ATOM 1569 C CA . ASP A 1 200 ? -1.931 -9.359 2.869 1 91.69 200 ASP A CA 1
ATOM 1570 C C . ASP A 1 200 ? -0.857 -9.797 1.874 1 91.69 200 ASP A C 1
ATOM 1572 O O . ASP A 1 200 ? -0.926 -10.891 1.318 1 91.69 200 ASP A O 1
ATOM 1576 N N . LEU A 1 201 ? 0.111 -8.961 1.664 1 90.62 201 LEU A N 1
ATOM 1577 C CA . LEU A 1 201 ? 1.175 -9.258 0.712 1 90.62 201 LEU A CA 1
ATOM 1578 C C . LEU A 1 201 ? 2.006 -10.453 1.183 1 90.62 201 LEU A C 1
ATOM 1580 O O . LEU A 1 201 ? 2.428 -11.273 0.372 1 90.62 201 LEU A O 1
ATOM 1584 N N . VAL A 1 202 ? 2.199 -10.539 2.5 1 90.69 202 VAL A N 1
ATOM 1585 C CA . VAL A 1 202 ? 2.9 -11.688 3.061 1 90.69 202 VAL A CA 1
ATOM 1586 C C . VAL A 1 202 ? 2.088 -12.953 2.816 1 90.69 202 VAL A C 1
ATOM 1588 O O . VAL A 1 202 ? 2.637 -13.984 2.42 1 90.69 202 VAL A O 1
ATOM 1591 N N . ALA A 1 203 ? 0.825 -12.867 2.969 1 89.75 203 ALA A N 1
ATOM 1592 C CA . ALA A 1 203 ? -0.059 -14.008 2.754 1 89.75 203 ALA A CA 1
ATOM 1593 C C . ALA A 1 203 ? -0.038 -14.453 1.295 1 89.75 203 ALA A C 1
ATOM 1595 O O . ALA A 1 203 ? -0.017 -15.648 1.005 1 89.75 203 ALA A O 1
ATOM 1596 N N . VAL A 1 204 ? -0.054 -13.492 0.429 1 90.94 204 VAL A N 1
ATOM 1597 C CA . VAL A 1 204 ? 0.022 -13.789 -0.997 1 90.94 204 VAL A CA 1
ATOM 1598 C C . VAL A 1 204 ? 1.33 -14.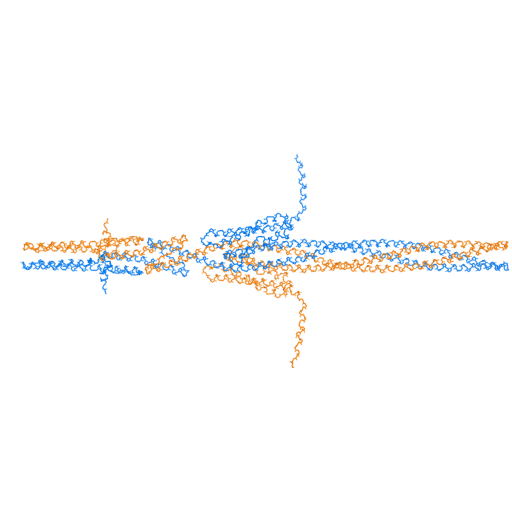516 -1.305 1 90.94 204 VAL A C 1
ATOM 1600 O O . VAL A 1 204 ? 1.335 -15.523 -2.016 1 90.94 204 VAL A O 1
ATOM 1603 N N . GLY A 1 205 ? 2.404 -14.055 -0.745 1 90.19 205 GLY A N 1
ATOM 1604 C CA . GLY A 1 205 ? 3.697 -14.695 -0.933 1 90.19 205 GLY A CA 1
ATOM 1605 C C . GLY A 1 205 ? 3.73 -16.125 -0.447 1 90.19 205 GLY A C 1
ATOM 1606 O O . GLY A 1 205 ? 4.266 -17.016 -1.125 1 90.19 205 GLY A O 1
ATOM 1607 N N . ASN A 1 206 ? 3.105 -16.375 0.655 1 90.31 206 ASN A N 1
ATOM 1608 C CA . ASN A 1 206 ? 3.061 -17.719 1.225 1 90.31 206 ASN A CA 1
ATOM 1609 C C . ASN A 1 206 ? 2.279 -18.688 0.335 1 90.31 206 ASN A C 1
ATOM 1611 O O . ASN A 1 206 ? 2.686 -19.828 0.147 1 90.31 206 ASN A O 1
ATOM 1615 N N . GLU A 1 207 ? 1.165 -18.234 -0.192 1 90.44 207 GLU A N 1
ATOM 1616 C CA . GLU A 1 207 ? 0.38 -19.062 -1.1 1 90.44 207 GLU A CA 1
ATOM 1617 C C . GLU A 1 207 ? 1.172 -19.406 -2.357 1 90.44 207 GLU A C 1
ATOM 1619 O O . GLU A 1 207 ? 1.119 -20.531 -2.84 1 90.44 207 GLU A O 1
ATOM 1624 N N . MET A 1 208 ? 1.922 -18.5 -2.838 1 90.88 208 MET A N 1
ATOM 1625 C CA . MET A 1 208 ? 2.715 -18.719 -4.043 1 90.88 208 MET A CA 1
ATOM 1626 C C . MET A 1 208 ? 3.836 -19.719 -3.783 1 90.88 208 MET A C 1
ATOM 1628 O O . MET A 1 208 ? 4.195 -20.5 -4.668 1 90.88 208 MET A O 1
ATOM 1632 N N . ASP A 1 209 ? 4.344 -19.75 -2.52 1 91.69 209 ASP A N 1
ATOM 1633 C CA . ASP A 1 209 ? 5.367 -20.734 -2.152 1 91.69 209 ASP A CA 1
ATOM 1634 C C . ASP A 1 209 ? 4.82 -22.156 -2.223 1 91.69 209 ASP A C 1
ATOM 1636 O O . ASP A 1 209 ? 5.516 -23.062 -2.662 1 91.69 209 ASP A O 1
ATOM 1640 N N . GLY A 1 210 ? 3.602 -22.25 -1.783 1 91 210 GLY A N 1
ATOM 1641 C CA . GLY A 1 210 ? 2.963 -23.562 -1.87 1 91 210 GLY A CA 1
ATOM 1642 C C . GLY A 1 210 ? 2.781 -24.047 -3.297 1 91 210 GLY A C 1
ATOM 1643 O O . GLY A 1 210 ? 3.061 -25.203 -3.607 1 91 210 GLY A O 1
ATOM 1644 N N . VAL A 1 211 ? 2.461 -23.188 -4.129 1 92.5 211 VAL A N 1
ATOM 1645 C CA . VAL A 1 211 ? 2.242 -23.531 -5.523 1 92.5 211 VAL A CA 1
ATOM 1646 C C . VAL A 1 211 ? 3.578 -23.844 -6.199 1 92.5 211 VAL A C 1
ATOM 1648 O O . VAL A 1 211 ? 3.666 -24.734 -7.047 1 92.5 211 VAL A O 1
ATOM 1651 N N . LEU A 1 212 ? 4.602 -23.125 -5.828 1 92.5 212 LEU A N 1
ATOM 1652 C CA . LEU A 1 212 ? 5.93 -23.359 -6.379 1 92.5 212 LEU A CA 1
ATOM 1653 C C . LEU A 1 212 ? 6.41 -24.766 -6.059 1 92.5 212 LEU A C 1
ATOM 1655 O O . LEU A 1 212 ? 6.996 -25.438 -6.914 1 92.5 212 LEU A O 1
ATOM 1659 N N . LYS A 1 213 ? 6.125 -25.234 -4.867 1 92.88 213 LYS A N 1
ATOM 1660 C CA . LYS A 1 213 ? 6.5 -26.594 -4.473 1 92.88 213 LYS A CA 1
ATOM 1661 C C . LYS A 1 213 ? 5.75 -27.625 -5.305 1 92.88 213 LYS A C 1
ATOM 1663 O O . LYS A 1 213 ? 6.336 -28.625 -5.73 1 92.88 213 LYS A O 1
ATOM 1668 N N . LEU A 1 214 ? 4.52 -27.344 -5.523 1 91.81 214 LEU A N 1
ATOM 1669 C CA . LEU A 1 214 ? 3.713 -28.25 -6.336 1 91.81 214 LEU A CA 1
ATOM 1670 C C . LEU A 1 214 ? 4.242 -28.312 -7.766 1 91.81 214 LEU A C 1
ATOM 1672 O O . LEU A 1 214 ? 4.312 -29.391 -8.359 1 91.81 214 LEU A O 1
ATOM 1676 N N . ALA A 1 215 ? 4.555 -27.172 -8.305 1 92.56 215 ALA A N 1
ATOM 1677 C CA . ALA A 1 215 ? 5.066 -27.109 -9.672 1 92.56 215 ALA A CA 1
ATOM 1678 C C . ALA A 1 215 ? 6.391 -27.859 -9.805 1 92.56 215 ALA A C 1
ATOM 1680 O O . ALA A 1 215 ? 6.621 -28.562 -10.789 1 92.56 215 ALA A O 1
ATOM 1681 N N . GLN A 1 216 ? 7.258 -27.781 -8.797 1 93.12 216 GLN A N 1
ATOM 1682 C CA . GLN A 1 216 ? 8.531 -28.5 -8.797 1 93.12 216 GLN A CA 1
ATOM 1683 C C . GLN A 1 216 ? 8.32 -30 -8.734 1 93.12 216 GLN A C 1
ATOM 1685 O O . GLN A 1 216 ? 9.016 -30.766 -9.414 1 93.12 216 GLN A O 1
ATOM 1690 N N . GLN A 1 217 ? 7.359 -30.391 -8.008 1 92.19 217 GLN A N 1
ATOM 1691 C CA . GLN A 1 217 ? 7.016 -31.812 -7.926 1 92.19 217 GLN A CA 1
ATOM 1692 C C . GLN A 1 217 ? 6.488 -32.312 -9.266 1 92.19 217 GLN A C 1
ATOM 1694 O O . GLN A 1 217 ? 6.844 -33.406 -9.695 1 92.19 217 GLN A O 1
ATOM 1699 N N . ASN A 1 218 ? 5.691 -31.5 -9.844 1 91.81 218 ASN A N 1
ATOM 1700 C CA . ASN A 1 218 ? 5.152 -31.891 -11.141 1 91.81 218 ASN A CA 1
ATOM 1701 C C . ASN A 1 218 ? 6.25 -32 -12.195 1 91.81 218 ASN A C 1
ATOM 1703 O O . ASN A 1 218 ? 6.215 -32.906 -13.039 1 91.81 218 ASN A O 1
ATOM 1707 N N . GLU A 1 219 ? 7.172 -31.094 -12.195 1 92.31 219 GLU A N 1
ATOM 1708 C CA . GLU A 1 219 ? 8.289 -31.141 -13.133 1 92.31 219 GLU A CA 1
ATOM 1709 C C . GLU A 1 219 ? 9.102 -32.438 -12.953 1 92.31 219 GLU A C 1
ATOM 1711 O O . GLU A 1 219 ? 9.414 -33.125 -13.938 1 92.31 219 GLU A O 1
ATOM 1716 N N . ALA A 1 220 ? 9.414 -32.812 -11.672 1 91.62 220 ALA A N 1
ATOM 1717 C CA . ALA A 1 220 ? 10.156 -34.031 -11.375 1 91.62 220 ALA A CA 1
ATOM 1718 C C . ALA A 1 220 ? 9.359 -35.281 -11.758 1 91.62 220 ALA A C 1
ATOM 1720 O O . ALA A 1 220 ? 9.914 -36.219 -12.32 1 91.62 220 ALA A O 1
ATOM 1721 N N . GLY A 1 221 ? 8.078 -35.188 -11.43 1 89.5 221 GLY A N 1
ATOM 1722 C CA . GLY A 1 221 ? 7.211 -36.312 -11.781 1 89.5 221 GLY A CA 1
ATOM 1723 C C . GLY A 1 221 ? 7.09 -36.5 -13.281 1 89.5 221 GLY A C 1
ATOM 1724 O O . GLY A 1 221 ? 7.121 -37.656 -13.758 1 89.5 221 GLY A O 1
ATOM 1725 N N . ALA A 1 222 ? 6.973 -35.438 -14.016 1 90.94 222 ALA A N 1
ATOM 1726 C CA . ALA A 1 222 ? 6.863 -35.531 -15.469 1 90.94 222 ALA A CA 1
ATOM 1727 C C . ALA A 1 222 ? 8.141 -36.094 -16.078 1 90.94 222 ALA A C 1
ATOM 1729 O O . ALA A 1 222 ? 8.078 -36.938 -16.984 1 90.94 222 ALA A O 1
ATOM 1730 N N . ALA A 1 223 ? 9.352 -35.75 -15.562 1 90.12 223 ALA A N 1
ATOM 1731 C CA . ALA A 1 223 ? 10.625 -36.25 -16.062 1 90.12 223 ALA A CA 1
ATOM 1732 C C . ALA A 1 223 ? 10.742 -37.75 -15.828 1 90.12 223 ALA A C 1
ATOM 1734 O O . ALA A 1 223 ? 11.188 -38.5 -16.719 1 90.12 223 ALA A O 1
ATOM 1735 N N . GLN A 1 224 ? 10.328 -38.219 -14.68 1 89.94 224 GLN A N 1
ATOM 1736 C CA . GLN A 1 224 ? 10.352 -39.625 -14.359 1 89.94 224 GLN A CA 1
ATOM 1737 C C . GLN A 1 224 ? 9.391 -40.406 -15.25 1 89.94 224 GLN A C 1
ATOM 1739 O O . GLN A 1 224 ? 9.711 -41.5 -15.703 1 89.94 224 GLN A O 1
ATOM 1744 N N . SER A 1 225 ? 8.289 -39.781 -15.492 1 90.06 225 SER A N 1
ATOM 1745 C CA . SER A 1 225 ? 7.281 -40.438 -16.312 1 90.06 225 SER A CA 1
ATOM 1746 C C . SER A 1 225 ? 7.742 -40.562 -17.766 1 90.06 225 SER A C 1
ATOM 1748 O O . SER A 1 225 ? 7.453 -41.562 -18.422 1 90.06 225 SER A O 1
ATOM 1750 N N . GLN A 1 226 ? 8.461 -39.594 -18.25 1 89.12 226 GLN A N 1
ATOM 1751 C CA . GLN A 1 226 ? 9 -39.656 -19.609 1 89.12 226 GLN A CA 1
ATOM 1752 C C . GLN A 1 226 ? 9.969 -40.812 -19.781 1 89.12 226 GLN A C 1
ATOM 1754 O O . GLN A 1 226 ? 9.969 -41.469 -20.812 1 89.12 226 GLN A O 1
ATOM 1759 N N . GLN A 1 227 ? 10.742 -41.094 -18.75 1 89.69 227 GLN A N 1
ATOM 1760 C CA . GLN A 1 227 ? 11.664 -42.219 -18.781 1 89.69 227 GLN A CA 1
ATOM 1761 C C . GLN A 1 227 ? 10.898 -43.562 -18.812 1 89.69 227 GLN A C 1
ATOM 1763 O O . GLN A 1 227 ? 11.281 -44.469 -19.531 1 89.69 227 GLN A O 1
ATOM 1768 N N . THR A 1 228 ? 9.859 -43.562 -18.078 1 88.94 228 THR A N 1
ATOM 1769 C CA . THR A 1 228 ? 9.039 -44.75 -18.016 1 88.94 228 THR A CA 1
ATOM 1770 C C . THR A 1 228 ? 8.359 -45 -19.359 1 88.94 228 THR A C 1
ATOM 1772 O O . THR A 1 228 ? 8.281 -46.156 -19.828 1 88.94 228 THR A O 1
ATOM 1775 N N . VAL A 1 229 ? 7.887 -43.938 -20.031 1 90.25 229 VAL A N 1
ATOM 1776 C CA . VAL A 1 229 ? 7.242 -44.062 -21.328 1 90.25 229 VAL A CA 1
ATOM 1777 C C . VAL A 1 229 ? 8.234 -44.625 -22.344 1 90.25 229 VAL A C 1
ATOM 1779 O O . VAL A 1 229 ? 7.875 -45.5 -23.141 1 90.25 229 VAL A O 1
ATOM 1782 N N . ARG A 1 230 ? 9.508 -44.219 -22.297 1 89 230 ARG A N 1
ATOM 1783 C CA . ARG A 1 230 ? 10.531 -44.719 -23.219 1 89 230 ARG A CA 1
ATOM 1784 C C . ARG A 1 230 ? 10.805 -46.188 -23 1 89 230 ARG A C 1
ATOM 1786 O O . ARG A 1 230 ? 11 -46.938 -23.953 1 89 230 ARG A O 1
ATOM 1793 N N . ALA A 1 231 ? 10.766 -46.594 -21.734 1 88.5 231 ALA A N 1
ATOM 1794 C CA . ALA A 1 231 ? 10.984 -48 -21.406 1 88.5 231 ALA A CA 1
ATOM 1795 C C . ALA A 1 231 ? 9.844 -48.875 -21.938 1 88.5 231 ALA A C 1
ATOM 1797 O O . ALA A 1 231 ? 10.078 -49.969 -22.453 1 88.5 231 ALA A O 1
ATOM 1798 N N . ILE A 1 232 ? 8.664 -48.375 -21.828 1 87.56 232 ILE A N 1
ATOM 1799 C CA . ILE A 1 232 ? 7.496 -49.094 -22.312 1 87.56 232 ILE A CA 1
ATOM 1800 C C . ILE A 1 232 ? 7.551 -49.219 -23.828 1 87.56 232 ILE A C 1
ATOM 1802 O O . ILE A 1 232 ? 7.305 -50.281 -24.391 1 87.56 232 ILE A O 1
ATOM 1806 N N . ALA A 1 233 ? 7.859 -48.094 -24.516 1 86 233 ALA A N 1
ATOM 1807 C CA . ALA A 1 233 ? 7.953 -48.094 -25.969 1 86 233 ALA A CA 1
ATOM 1808 C C . ALA A 1 233 ? 8.961 -49.156 -26.453 1 86 233 ALA A C 1
ATOM 1810 O O . ALA A 1 233 ? 8.711 -49.844 -27.438 1 86 233 ALA A O 1
ATOM 1811 N N . ALA A 1 234 ? 10.102 -49.281 -25.719 1 88.25 234 ALA A N 1
ATOM 1812 C CA . ALA A 1 234 ? 11.125 -50.281 -26.078 1 88.25 234 ALA A CA 1
ATOM 1813 C C . ALA A 1 234 ? 10.609 -51.688 -25.922 1 88.25 234 ALA A C 1
ATOM 1815 O O . ALA A 1 234 ? 10.859 -52.562 -26.766 1 88.25 234 ALA A O 1
ATOM 1816 N N . THR A 1 235 ? 9.883 -51.844 -24.844 1 86.38 235 THR A N 1
ATOM 1817 C CA . THR A 1 235 ? 9.336 -53.188 -24.578 1 86.38 235 THR A CA 1
ATOM 1818 C C . THR A 1 235 ? 8.289 -53.562 -25.625 1 86.38 235 THR A C 1
ATOM 1820 O O . THR A 1 235 ? 8.242 -54.688 -26.078 1 86.38 235 THR A O 1
ATOM 1823 N N . LEU A 1 236 ? 7.512 -52.594 -26.047 1 84.25 236 LEU A N 1
ATOM 1824 C CA . LEU A 1 236 ? 6.48 -52.844 -27.047 1 84.25 236 LEU A CA 1
ATOM 1825 C C . LEU A 1 236 ? 7.102 -53.125 -28.406 1 84.25 236 LEU A C 1
ATOM 1827 O O . LEU A 1 236 ? 6.586 -53.938 -29.172 1 84.25 236 LEU A O 1
ATOM 1831 N N . THR A 1 237 ? 8.203 -52.469 -28.781 1 85.75 237 THR A N 1
ATOM 1832 C CA . THR A 1 237 ? 8.93 -52.781 -30 1 85.75 237 THR A CA 1
ATOM 1833 C C . THR A 1 237 ? 9.445 -54.219 -30 1 85.75 237 THR A C 1
ATOM 1835 O O . THR A 1 237 ? 9.359 -54.906 -31 1 85.75 237 THR A O 1
ATOM 1838 N N . GLU A 1 238 ? 9.914 -54.625 -28.828 1 85.19 238 GLU A N 1
ATOM 1839 C CA . GLU A 1 238 ? 10.383 -56 -28.688 1 85.19 238 GLU A CA 1
ATOM 1840 C C . GLU A 1 238 ? 9.234 -57 -28.859 1 85.19 238 GLU A C 1
ATOM 1842 O O . GLU A 1 238 ? 9.406 -58.031 -29.5 1 85.19 238 GLU A O 1
ATOM 1847 N N . ILE A 1 239 ? 8.117 -56.625 -28.297 1 82.38 239 ILE A N 1
ATOM 1848 C CA . ILE A 1 239 ? 6.934 -57.469 -28.406 1 82.38 239 ILE A CA 1
ATOM 1849 C C . ILE A 1 239 ? 6.543 -57.594 -29.875 1 82.38 239 ILE A C 1
ATOM 1851 O O . ILE A 1 239 ? 6.301 -58.719 -30.359 1 82.38 239 ILE A O 1
ATOM 1855 N N . THR A 1 240 ? 6.523 -56.531 -30.641 1 82.38 240 THR A N 1
ATOM 1856 C CA . THR A 1 240 ? 6.148 -56.531 -32.062 1 82.38 240 THR A CA 1
ATOM 1857 C C . THR A 1 240 ? 7.113 -57.375 -32.875 1 82.38 240 THR A C 1
ATOM 1859 O O . THR A 1 240 ? 6.691 -58.125 -33.75 1 82.38 240 THR A O 1
ATOM 1862 N N . ASN A 1 241 ? 8.422 -57.344 -32.594 1 85.38 241 ASN A N 1
ATOM 1863 C CA . ASN A 1 241 ? 9.43 -58.125 -33.281 1 85.38 241 ASN A CA 1
ATOM 1864 C C . ASN A 1 241 ? 9.25 -59.625 -33.031 1 85.38 241 ASN A C 1
ATOM 1866 O O . ASN A 1 241 ? 9.336 -60.438 -33.938 1 85.38 241 ASN A O 1
ATOM 1870 N N . ARG A 1 242 ? 8.961 -59.875 -31.812 1 80.25 242 ARG A N 1
ATOM 1871 C CA . ARG A 1 242 ? 8.789 -61.281 -31.438 1 80.25 242 ARG A CA 1
ATOM 1872 C C . ARG A 1 242 ? 7.52 -61.844 -32.062 1 80.25 242 ARG A C 1
ATOM 1874 O O . ARG A 1 242 ? 7.484 -63.031 -32.406 1 80.25 242 ARG A O 1
ATOM 1881 N N . MET A 1 243 ? 6.52 -61.031 -32.156 1 79.94 243 MET A N 1
ATOM 1882 C CA . MET A 1 243 ? 5.281 -61.469 -32.781 1 79.94 243 MET A CA 1
ATOM 1883 C C . MET A 1 243 ? 5.508 -61.75 -34.281 1 79.94 243 MET A C 1
ATOM 1885 O O . MET A 1 243 ? 4.945 -62.719 -34.812 1 79.94 243 MET A O 1
ATOM 1889 N N . SER A 1 244 ? 6.332 -60.938 -34.938 1 81.69 244 SER A N 1
ATOM 1890 C CA . SER A 1 244 ? 6.676 -61.188 -36.344 1 81.69 244 SER A CA 1
ATOM 1891 C C . SER A 1 244 ? 7.422 -62.5 -36.531 1 81.69 244 SER A C 1
ATOM 1893 O O . SER A 1 244 ? 7.188 -63.25 -37.5 1 81.69 244 SER A O 1
ATOM 1895 N N . GLU A 1 245 ? 8.25 -62.812 -35.562 1 82.81 245 GLU A N 1
ATOM 1896 C CA . GLU A 1 245 ? 8.984 -64.062 -35.594 1 82.81 245 GLU A CA 1
ATOM 1897 C C . GLU A 1 245 ? 8.047 -65.25 -35.406 1 82.81 245 GLU A C 1
ATOM 1899 O O . GLU A 1 245 ? 8.211 -66.312 -36.031 1 82.81 245 GLU A O 1
ATOM 1904 N N . THR A 1 246 ? 7.098 -65.062 -34.5 1 77.69 246 THR A N 1
ATOM 1905 C CA . THR A 1 246 ? 6.109 -66.125 -34.281 1 77.69 246 THR A CA 1
ATOM 1906 C C . THR A 1 246 ? 5.273 -66.375 -35.531 1 77.69 246 THR A C 1
ATOM 1908 O O . THR A 1 246 ? 4.973 -67.5 -35.844 1 77.69 246 THR A O 1
ATOM 1911 N N . ALA A 1 247 ? 4.926 -65.25 -36.25 1 76.69 247 ALA A N 1
ATOM 1912 C CA . ALA A 1 247 ? 4.156 -65.375 -37.469 1 76.69 247 ALA A CA 1
ATOM 1913 C C . ALA A 1 247 ? 4.941 -66.188 -38.531 1 76.69 247 ALA A C 1
ATOM 1915 O O . ALA A 1 247 ? 4.375 -67 -39.281 1 76.69 247 ALA A O 1
ATOM 1916 N N . GLN A 1 248 ? 6.238 -66 -38.594 1 83.25 248 GLN A N 1
ATOM 1917 C CA . GLN A 1 248 ? 7.09 -66.688 -39.562 1 83.25 248 GLN A CA 1
ATOM 1918 C C . GLN A 1 248 ? 7.195 -68.188 -39.219 1 83.25 248 GLN A C 1
ATOM 1920 O O . GLN A 1 248 ? 7.168 -69 -40.125 1 83.25 248 GLN A O 1
ATOM 1925 N N . THR A 1 249 ? 7.27 -68.375 -37.938 1 78.62 249 THR A N 1
ATOM 1926 C CA . THR A 1 249 ? 7.34 -69.75 -37.5 1 78.62 249 THR A CA 1
ATOM 1927 C C . THR A 1 249 ? 6.047 -70.5 -37.812 1 78.62 249 THR A C 1
ATOM 1929 O O . THR A 1 249 ? 6.07 -71.625 -38.25 1 78.62 249 THR A O 1
ATOM 1932 N N . ALA A 1 250 ? 4.961 -69.812 -37.688 1 75.19 250 ALA A N 1
ATOM 1933 C CA . ALA A 1 250 ? 3.662 -70.375 -38 1 75.19 250 ALA A CA 1
ATOM 1934 C C . ALA A 1 250 ? 3.545 -70.688 -39.469 1 75.19 250 ALA A C 1
ATOM 1936 O O . ALA A 1 250 ? 2.977 -71.75 -39.844 1 75.19 250 ALA A O 1
ATOM 1937 N N . LYS A 1 251 ? 4.109 -69.875 -40.344 1 79.12 251 LYS A N 1
ATOM 1938 C CA . LYS A 1 251 ? 4.098 -70.125 -41.781 1 79.12 251 LYS A CA 1
ATOM 1939 C C . LYS A 1 251 ? 4.938 -71.312 -42.156 1 79.12 251 LYS A C 1
ATOM 1941 O O . LYS A 1 251 ? 4.562 -72.125 -43.031 1 79.12 251 LYS A O 1
ATOM 1946 N N . GLN A 1 252 ? 6.023 -71.5 -41.469 1 82.81 252 GLN A N 1
ATOM 1947 C CA . GLN A 1 252 ? 6.875 -72.625 -41.688 1 82.81 252 GLN A CA 1
ATOM 1948 C C . GLN A 1 252 ? 6.172 -73.938 -41.281 1 82.81 252 GLN A C 1
ATOM 1950 O O . GLN A 1 252 ? 6.305 -74.938 -41.938 1 82.81 252 GLN A O 1
ATOM 1955 N N . LEU A 1 253 ? 5.461 -73.75 -40.188 1 77.25 253 LEU A N 1
ATOM 1956 C CA . LEU A 1 253 ? 4.684 -74.938 -39.719 1 77.25 253 LEU A CA 1
ATOM 1957 C C . LEU A 1 253 ? 3.629 -75.312 -40.719 1 77.25 253 LEU A C 1
ATOM 1959 O O . LEU A 1 253 ? 3.379 -76.5 -40.938 1 77.25 253 LEU A O 1
ATOM 1963 N N . GLU A 1 254 ? 3.033 -74.312 -41.375 1 77.06 254 GLU A N 1
ATOM 1964 C CA . GLU A 1 254 ? 2.049 -74.562 -42.438 1 77.06 254 GLU A CA 1
ATOM 1965 C C . GLU A 1 254 ? 2.672 -75.312 -43.594 1 77.06 254 GLU A C 1
ATOM 1967 O O . GLU A 1 254 ? 2.08 -76.25 -44.125 1 77.06 254 GLU A O 1
ATOM 1972 N N . ALA A 1 255 ? 3.863 -75 -43.969 1 83.75 255 ALA A N 1
ATOM 1973 C CA . ALA A 1 255 ? 4.559 -75.625 -45.094 1 83.75 255 ALA A CA 1
ATOM 1974 C C . ALA A 1 255 ? 4.926 -77.062 -44.75 1 83.75 255 ALA A C 1
ATOM 1976 O O . ALA A 1 255 ? 4.773 -78 -45.562 1 83.75 255 ALA A O 1
ATOM 1977 N N . SER A 1 256 ? 5.352 -77.188 -43.531 1 81.88 256 SER A N 1
ATOM 1978 C CA . SER A 1 256 ? 5.715 -78.5 -43.062 1 81.88 256 SER A CA 1
ATOM 1979 C C . SER A 1 256 ? 4.496 -79.438 -43 1 81.88 256 SER A C 1
ATOM 1981 O O . SER A 1 256 ? 4.574 -80.625 -43.375 1 81.88 256 SER A O 1
ATOM 1983 N N . SER A 1 257 ? 3.408 -78.875 -42.562 1 78.81 257 SER A N 1
ATOM 1984 C CA . SER A 1 257 ? 2.164 -79.625 -42.5 1 78.81 257 SER A CA 1
ATOM 1985 C C . SER A 1 257 ? 1.708 -80.062 -43.875 1 78.81 257 SER A C 1
ATOM 1987 O O . SER A 1 257 ? 1.228 -81.188 -44.031 1 78.81 257 SER A O 1
ATOM 1989 N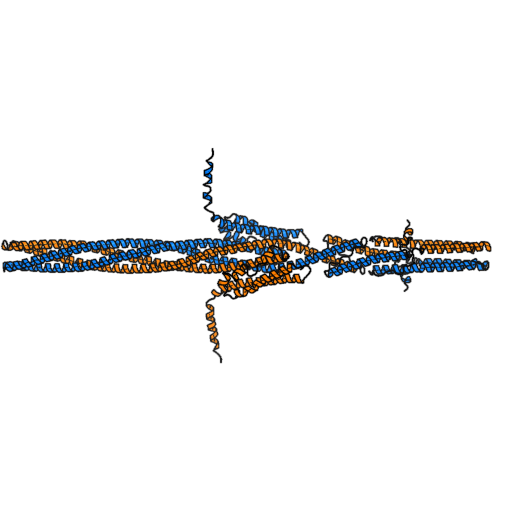 N . THR A 1 258 ? 1.908 -79.312 -44.844 1 83.31 258 THR A N 1
ATOM 1990 C CA . THR A 1 258 ? 1.537 -79.625 -46.219 1 83.31 258 THR A CA 1
ATOM 1991 C C . THR A 1 258 ? 2.42 -80.75 -46.781 1 83.31 258 THR A C 1
ATOM 1993 O O . THR A 1 258 ? 1.941 -81.625 -47.469 1 83.31 258 THR A O 1
ATOM 1996 N N . GLN A 1 259 ? 3.65 -80.75 -46.406 1 87.25 259 GLN A N 1
ATOM 1997 C CA . GLN A 1 259 ? 4.578 -81.75 -46.812 1 87.25 259 GLN A CA 1
ATOM 1998 C C . GLN A 1 259 ? 4.207 -83.125 -46.188 1 87.25 259 GLN A C 1
ATOM 2000 O O . GLN A 1 259 ? 4.281 -84.125 -46.875 1 87.25 259 GLN A O 1
ATOM 2005 N N . ILE A 1 260 ? 3.789 -83 -45.031 1 84.81 260 ILE A N 1
ATOM 2006 C CA . ILE A 1 260 ? 3.383 -84.25 -44.344 1 84.81 260 ILE A CA 1
ATOM 2007 C C . ILE A 1 260 ? 2.113 -84.75 -44.969 1 84.81 260 ILE A C 1
ATOM 2009 O O . ILE A 1 260 ? 1.979 -86 -45.156 1 84.81 260 ILE A O 1
ATOM 2013 N N . ASP A 1 261 ? 1.27 -83.875 -45.344 1 83.12 261 ASP A N 1
ATOM 2014 C CA . ASP A 1 261 ? 0.029 -84.312 -46 1 83.12 261 ASP A CA 1
ATOM 2015 C C . ASP A 1 261 ? 0.312 -85.062 -47.281 1 83.12 261 ASP A C 1
ATOM 2017 O O . ASP A 1 261 ? -0.318 -86.062 -47.562 1 83.12 261 ASP A O 1
ATOM 2021 N N . LYS A 1 262 ? 1.247 -84.625 -48.031 1 89.31 262 LYS A N 1
ATOM 2022 C CA . LYS A 1 262 ? 1.612 -85.25 -49.281 1 89.31 262 LYS A CA 1
ATOM 2023 C C . LYS A 1 262 ? 2.23 -86.625 -49.031 1 89.31 262 LYS A C 1
ATOM 2025 O O . LYS A 1 262 ? 1.93 -87.625 -49.75 1 89.31 262 LYS A O 1
ATOM 2030 N N . ALA A 1 263 ? 3.004 -86.625 -48.062 1 88.94 263 ALA A N 1
ATOM 2031 C CA . ALA A 1 263 ? 3.662 -87.938 -47.719 1 88.94 263 ALA A CA 1
ATOM 2032 C C . ALA A 1 263 ? 2.652 -88.938 -47.25 1 88.94 263 ALA A C 1
ATOM 2034 O O . ALA A 1 263 ? 2.744 -90.125 -47.594 1 88.94 263 ALA A O 1
ATOM 2035 N N . VAL A 1 264 ? 1.725 -88.5 -46.5 1 88.56 264 VAL A N 1
ATOM 2036 C CA . VAL A 1 264 ? 0.688 -89.375 -45.969 1 88.56 264 VAL A CA 1
ATOM 2037 C C . VAL A 1 264 ? -0.189 -89.875 -47.125 1 88.56 264 VAL A C 1
ATOM 2039 O O . VAL A 1 264 ? -0.55 -91.062 -47.125 1 88.56 264 VAL A O 1
ATOM 2042 N N . GLN A 1 265 ? -0.435 -89.125 -48.062 1 89.69 265 GLN A N 1
ATOM 2043 C CA . GLN A 1 265 ? -1.215 -89.5 -49.219 1 89.69 265 GLN A CA 1
ATOM 2044 C C . GLN A 1 265 ? -0.453 -90.5 -50.062 1 89.69 265 GLN A C 1
ATOM 2046 O O . GLN A 1 265 ? -1.039 -91.5 -50.562 1 89.69 265 GLN A O 1
ATOM 2051 N N . LEU A 1 266 ? 0.785 -90.312 -50.156 1 92.69 266 LEU A N 1
ATOM 2052 C CA . LEU A 1 266 ? 1.621 -91.25 -50.875 1 92.69 266 LEU A CA 1
ATOM 2053 C C . LEU A 1 266 ? 1.615 -92.625 -50.219 1 92.69 266 LEU A C 1
ATOM 2055 O O . LEU A 1 266 ? 1.466 -93.625 -50.875 1 92.69 266 LEU A O 1
ATOM 2059 N N . ILE A 1 267 ? 1.655 -92.562 -48.938 1 91.81 267 ILE A N 1
ATOM 2060 C CA . ILE A 1 267 ? 1.662 -93.812 -48.188 1 91.81 267 ILE A 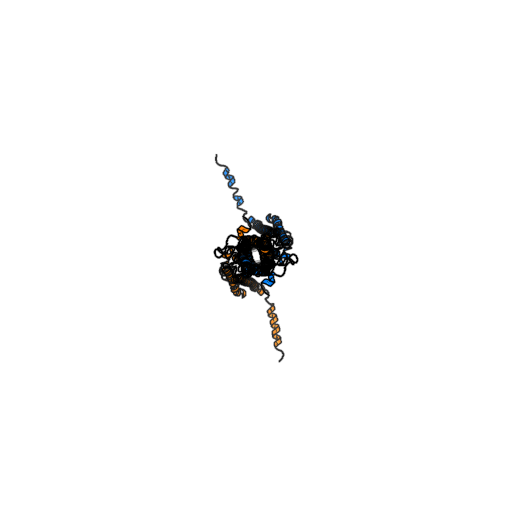CA 1
ATOM 2061 C C . ILE A 1 267 ? 0.308 -94.5 -48.344 1 91.81 267 ILE A C 1
ATOM 2063 O O . ILE A 1 267 ? 0.24 -95.688 -48.5 1 91.81 267 ILE A O 1
ATOM 2067 N N . ALA A 1 268 ? -0.667 -93.75 -48.344 1 89.5 268 ALA A N 1
ATOM 2068 C CA . ALA A 1 268 ? -2.006 -94.312 -48.5 1 89.5 268 ALA A CA 1
ATOM 2069 C C . ALA A 1 268 ? -2.146 -95 -49.875 1 89.5 268 ALA A C 1
ATOM 2071 O O . ALA A 1 268 ? -2.721 -96.062 -50 1 89.5 268 ALA A O 1
ATOM 2072 N N . ASP A 1 269 ? -1.563 -94.375 -50.875 1 92.38 269 ASP A N 1
ATOM 2073 C CA . ASP A 1 269 ? -1.597 -94.875 -52.219 1 92.38 269 ASP A CA 1
ATOM 2074 C C . ASP A 1 269 ? -0.794 -96.188 -52.312 1 92.38 269 ASP A C 1
ATOM 2076 O O . ASP A 1 269 ? -1.242 -97.188 -52.938 1 92.38 269 ASP A O 1
ATOM 2080 N N . ILE A 1 270 ? 0.259 -96.125 -51.719 1 92.5 270 ILE A N 1
ATOM 2081 C CA . ILE A 1 270 ? 1.132 -97.25 -51.719 1 92.5 270 ILE A CA 1
ATOM 2082 C C . ILE A 1 270 ? 0.461 -98.438 -51 1 92.5 270 ILE A C 1
ATOM 2084 O O . ILE A 1 270 ? 0.544 -99.562 -51.438 1 92.5 270 ILE A O 1
ATOM 2088 N N . THR A 1 271 ? -0.184 -98.125 -49.969 1 90.62 271 THR A N 1
ATOM 2089 C CA . THR A 1 271 ? -0.862 -99.125 -49.156 1 90.62 271 THR A CA 1
ATOM 2090 C C . THR A 1 271 ? -2.023 -99.75 -49.938 1 90.62 271 THR A C 1
ATOM 2092 O O . THR A 1 271 ? -2.244 -100.938 -49.875 1 90.62 271 THR A O 1
ATOM 2095 N N . GLU A 1 272 ? -2.637 -99.062 -50.688 1 91.75 272 GLU A N 1
ATOM 2096 C CA . GLU A 1 272 ? -3.723 -99.562 -51.531 1 91.75 272 GLU A CA 1
ATOM 2097 C C . GLU A 1 272 ? -3.191 -100.5 -52.625 1 91.75 272 GLU A C 1
ATOM 2099 O O . GLU A 1 272 ? -3.777 -101.5 -52.938 1 91.75 272 GLU A O 1
ATOM 2104 N N . GLN A 1 273 ? -2.129 -100.062 -53.125 1 92.62 273 GLN A N 1
ATOM 2105 C CA . GLN A 1 273 ? -1.5 -100.812 -54.156 1 92.62 273 GLN A CA 1
ATOM 2106 C C . GLN A 1 273 ? -0.975 -102.125 -53.594 1 92.62 273 GLN A C 1
ATOM 2108 O O . GLN A 1 273 ? -1.103 -103.188 -54.25 1 92.62 273 GLN A O 1
ATOM 2113 N N . THR A 1 274 ? -0.477 -102 -52.406 1 91.12 274 THR A N 1
ATOM 2114 C CA . THR A 1 274 ? 0.035 -103.188 -51.781 1 91.12 274 THR A CA 1
ATOM 2115 C C . THR A 1 274 ? -1.104 -104.125 -51.406 1 91.12 274 THR A C 1
ATOM 2117 O O . THR A 1 274 ? -0.979 -105.375 -51.594 1 91.12 274 THR A O 1
ATOM 2120 N N . ASN A 1 275 ? -2.121 -103.625 -51 1 89.62 275 ASN A N 1
ATOM 2121 C CA . ASN A 1 275 ? -3.301 -104.438 -50.688 1 89.62 275 ASN A CA 1
ATOM 2122 C C . ASN A 1 275 ? -3.857 -105.125 -51.938 1 89.62 275 ASN A C 1
ATOM 2124 O O . ASN A 1 275 ? -4.219 -106.312 -51.875 1 89.62 275 ASN A O 1
ATOM 2128 N N . LEU A 1 276 ? -3.826 -104.562 -53.031 1 91.31 276 LEU A N 1
ATOM 2129 C CA . LEU A 1 276 ? -4.312 -105.062 -54.312 1 91.31 276 LEU A CA 1
ATOM 2130 C C . LEU A 1 276 ? -3.371 -106.188 -54.812 1 91.31 276 LEU A C 1
ATOM 2132 O O . LEU A 1 276 ? -3.82 -107.188 -55.344 1 91.31 276 LEU A O 1
ATOM 2136 N N . LEU A 1 277 ? -2.184 -105.875 -54.656 1 90.5 277 LEU A N 1
ATOM 2137 C CA . LEU A 1 277 ? -1.19 -106.875 -55.062 1 90.5 277 LEU A CA 1
ATOM 2138 C C . LEU A 1 277 ? -1.278 -108.125 -54.188 1 90.5 277 LEU A C 1
ATOM 2140 O O . LEU A 1 277 ? -1.171 -109.25 -54.719 1 90.5 277 LEU A O 1
ATOM 2144 N N . ALA A 1 278 ? -1.556 -107.938 -52.969 1 88.19 278 ALA A N 1
ATOM 2145 C CA . ALA A 1 278 ? -1.694 -109.062 -52.031 1 88.19 278 ALA A CA 1
ATOM 2146 C C . ALA A 1 278 ? -2.967 -109.812 -52.312 1 88.19 278 ALA A C 1
ATOM 2148 O O . ALA A 1 278 ? -2.971 -111.062 -52.25 1 88.19 278 ALA A O 1
ATOM 2149 N N . LEU A 1 279 ? -3.939 -109.25 -52.75 1 88.5 279 LEU A N 1
ATOM 2150 C CA . LEU A 1 279 ? -5.188 -109.875 -53.125 1 88.5 279 LEU A CA 1
ATOM 2151 C C . LEU A 1 279 ? -5.023 -110.75 -54.375 1 88.5 279 LEU A C 1
ATOM 2153 O O . LEU A 1 279 ? -5.473 -111.875 -54.438 1 88.5 279 LEU A O 1
ATOM 2157 N N . ASN A 1 280 ? -4.375 -110.188 -55.281 1 86.31 280 ASN A N 1
ATOM 2158 C CA . ASN A 1 280 ? -4.125 -110.938 -56.531 1 86.31 280 ASN A CA 1
ATOM 2159 C C . ASN A 1 280 ? -3.225 -112.125 -56.312 1 86.31 280 ASN A C 1
ATOM 2161 O O . ASN A 1 280 ? -3.43 -113.188 -56.906 1 86.31 280 ASN A O 1
ATOM 2165 N N . ALA A 1 281 ? -2.316 -111.812 -55.375 1 85.31 281 ALA A N 1
ATOM 2166 C CA . ALA A 1 281 ? -1.417 -112.938 -55.031 1 85.31 281 ALA A CA 1
ATOM 2167 C C . ALA A 1 281 ? -2.158 -114 -54.281 1 85.31 281 ALA A C 1
ATOM 2169 O O . ALA A 1 281 ? -1.889 -115.188 -54.5 1 85.31 281 ALA A O 1
ATOM 2170 N N . ALA A 1 282 ? -3.109 -113.75 -53.562 1 86.19 282 ALA A N 1
ATOM 2171 C CA . ALA A 1 282 ? -3.922 -114.688 -52.812 1 86.19 282 ALA A CA 1
ATOM 2172 C C . ALA A 1 282 ? -4.812 -115.5 -53.781 1 86.19 282 ALA A C 1
ATOM 2174 O O . ALA A 1 282 ? -5.004 -116.688 -53.594 1 86.19 282 ALA A O 1
ATOM 2175 N N . ILE A 1 283 ? -5.238 -114.875 -54.719 1 84 283 ILE A N 1
ATOM 2176 C CA . ILE A 1 283 ? -6.094 -115.5 -55.719 1 84 283 ILE A CA 1
ATOM 2177 C C . ILE A 1 283 ? -5.27 -116.5 -56.531 1 84 283 ILE A C 1
ATOM 2179 O O . ILE A 1 283 ? -5.699 -117.625 -56.781 1 84 283 ILE A O 1
ATOM 2183 N N . GLU A 1 284 ? -4.109 -116.062 -56.938 1 79.31 284 GLU A N 1
ATOM 2184 C CA . GLU A 1 284 ? -3.24 -116.938 -57.719 1 79.31 284 GLU A CA 1
ATOM 2185 C C . GLU A 1 284 ? -2.746 -118.125 -56.906 1 79.31 284 GLU A C 1
ATOM 2187 O O . GLU A 1 284 ? -2.631 -119.25 -57.438 1 79.31 284 GLU A O 1
ATOM 2192 N N . ALA A 1 285 ? -2.549 -117.875 -55.625 1 83.5 285 ALA A N 1
ATOM 2193 C CA . ALA A 1 285 ? -2.127 -118.938 -54.719 1 83.5 285 ALA A CA 1
ATOM 2194 C C . ALA A 1 285 ? -3.24 -120 -54.562 1 83.5 285 ALA A C 1
ATOM 2196 O O . ALA A 1 285 ? -2.977 -121.188 -54.469 1 83.5 285 ALA A O 1
ATOM 2197 N N . ALA A 1 286 ? -4.398 -119.625 -54.562 1 83.12 286 ALA A N 1
ATOM 2198 C CA . ALA A 1 286 ? -5.543 -120.562 -54.469 1 83.12 286 ALA A CA 1
ATOM 2199 C C . ALA A 1 286 ? -5.711 -121.375 -55.719 1 83.12 286 ALA A C 1
ATOM 2201 O O . ALA A 1 286 ? -6.055 -122.562 -55.656 1 83.12 286 ALA A O 1
ATOM 2202 N N . ARG A 1 287 ? -5.441 -120.812 -56.781 1 80.81 287 ARG A N 1
ATOM 2203 C CA . ARG A 1 287 ? -5.578 -121.438 -58.094 1 80.81 287 ARG A CA 1
ATOM 2204 C C . ARG A 1 287 ? -4.531 -122.562 -58.25 1 80.81 287 ARG A C 1
ATOM 2206 O O . ARG A 1 287 ? -4.766 -123.562 -58.969 1 80.81 287 ARG A O 1
ATOM 2213 N N . ALA A 1 288 ? -3.41 -122.312 -57.562 1 79.06 288 ALA A N 1
ATOM 2214 C CA . ALA A 1 288 ? -2.307 -123.25 -57.688 1 79.06 288 ALA A CA 1
ATOM 2215 C C . ALA A 1 288 ? -2.486 -124.438 -56.781 1 79.06 288 ALA A C 1
ATOM 2217 O O . ALA A 1 288 ? -1.683 -125.375 -56.781 1 79.06 288 ALA A O 1
ATOM 2218 N N . GLY A 1 289 ? -3.588 -124.562 -55.906 1 78.12 289 GLY A N 1
ATOM 2219 C CA . GLY A 1 289 ? -3.971 -125.688 -55.094 1 78.12 289 GLY A CA 1
ATOM 2220 C C . GLY A 1 289 ? -3.006 -125.938 -53.938 1 78.12 289 GLY A C 1
ATOM 2221 O O . GLY A 1 289 ? -2.684 -125 -53.188 1 78.12 289 GLY A O 1
ATOM 2222 N N . GLU A 1 290 ? -2.373 -127.25 -53.906 1 76.88 290 GLU A N 1
ATOM 2223 C CA . GLU A 1 290 ? -1.519 -127.688 -52.812 1 76.88 290 GLU A CA 1
ATOM 2224 C C . GLU A 1 290 ? -0.127 -127.062 -52.906 1 76.88 290 GLU A C 1
ATOM 2226 O O . GLU A 1 290 ? 0.522 -126.812 -51.875 1 76.88 290 GLU A O 1
ATOM 2231 N N . MET A 1 291 ? 0.3 -126.625 -54.094 1 74 291 MET A N 1
ATOM 2232 C CA . MET A 1 291 ? 1.626 -126.062 -54.344 1 74 291 MET A CA 1
ATOM 2233 C C . MET A 1 291 ? 1.657 -124.625 -53.969 1 74 291 MET A C 1
ATOM 2235 O O . MET A 1 291 ? 2.73 -124 -53.781 1 74 291 MET A O 1
ATOM 2239 N N . GLY A 1 292 ? 0.428 -124.125 -53.719 1 79.62 292 GLY A N 1
ATOM 2240 C CA . GLY A 1 292 ? 0.346 -122.688 -53.469 1 79.62 292 GLY A CA 1
ATOM 2241 C C . GLY A 1 292 ? 0.042 -122.375 -52 1 79.62 292 GLY A C 1
ATOM 2242 O O . GLY A 1 292 ? -0.131 -121.188 -51.656 1 79.62 292 GLY A O 1
ATOM 2243 N N . ARG A 1 293 ? -0.043 -123.25 -51.25 1 82.12 293 ARG A N 1
ATOM 2244 C CA . ARG A 1 293 ? -0.466 -123.062 -49.875 1 82.12 293 ARG A CA 1
ATOM 2245 C C . ARG A 1 293 ? 0.498 -122.125 -49.125 1 82.12 293 ARG A C 1
ATOM 2247 O O . ARG A 1 293 ? 0.072 -121.312 -48.344 1 82.12 293 ARG A O 1
ATOM 2254 N N . GLY A 1 294 ? 1.761 -122.312 -49.281 1 79.75 294 GLY A N 1
ATOM 2255 C CA . GLY A 1 294 ? 2.748 -121.438 -48.625 1 79.75 294 GLY A CA 1
ATOM 2256 C C . GLY A 1 294 ? 2.648 -120 -49.062 1 79.75 294 GLY A C 1
ATOM 2257 O O . GLY A 1 294 ? 2.734 -119.062 -48.25 1 79.75 294 GLY A O 1
ATOM 2258 N N . PHE A 1 295 ? 2.336 -119.812 -50.344 1 82.38 295 PHE A N 1
ATOM 2259 C CA . PHE A 1 295 ? 2.229 -118.438 -50.906 1 82.38 295 PHE A CA 1
ATOM 2260 C C . PHE A 1 295 ? 0.932 -117.812 -50.469 1 82.38 295 PHE A C 1
ATOM 2262 O O . PHE A 1 295 ? 0.886 -116.562 -50.281 1 82.38 295 PHE A O 1
ATOM 2269 N N . ALA A 1 296 ? -0.099 -118.625 -50.281 1 84.81 296 ALA A N 1
ATOM 2270 C CA . ALA A 1 296 ? -1.372 -118.062 -49.781 1 84.81 296 ALA A CA 1
ATOM 2271 C C . ALA A 1 296 ? -1.223 -117.5 -48.375 1 84.81 296 ALA A C 1
ATOM 2273 O O . ALA A 1 296 ? -1.807 -116.438 -48.094 1 84.81 296 ALA A O 1
ATOM 2274 N N . VAL A 1 297 ? -0.33 -118 -47.562 1 87.62 297 VAL A N 1
ATOM 2275 C CA . VAL A 1 297 ? -0.094 -117.5 -46.188 1 87.62 297 VAL A CA 1
ATOM 2276 C C . VAL A 1 297 ? 0.672 -116.188 -46.25 1 87.62 297 VAL A C 1
ATOM 2278 O O . VAL A 1 297 ? 0.338 -115.25 -45.531 1 87.62 297 VAL A O 1
ATOM 2281 N N . VAL A 1 298 ? 1.602 -116.125 -47.125 1 87.56 298 VAL A N 1
ATOM 2282 C CA . VAL A 1 298 ? 2.391 -114.875 -47.281 1 87.56 298 VAL A CA 1
ATOM 2283 C C . VAL A 1 298 ? 1.51 -113.812 -47.812 1 87.56 298 VAL A C 1
ATOM 2285 O O . VAL A 1 298 ? 1.566 -112.625 -47.344 1 87.56 298 VAL A O 1
ATOM 2288 N N . ALA A 1 299 ? 0.699 -114.062 -48.812 1 87.94 299 ALA A N 1
ATOM 2289 C CA . ALA A 1 299 ? -0.194 -113.062 -49.406 1 87.94 299 ALA A CA 1
ATOM 2290 C C . ALA A 1 299 ? -1.188 -112.562 -48.375 1 87.94 299 ALA A C 1
ATOM 2292 O O . ALA A 1 299 ? -1.464 -111.375 -48.344 1 87.94 299 ALA A O 1
ATOM 2293 N N . ASP A 1 300 ? -1.613 -113.375 -47.469 1 88.5 300 ASP A N 1
ATOM 2294 C CA . ASP A 1 300 ? -2.564 -113 -46.438 1 88.5 300 ASP A CA 1
ATOM 2295 C C . ASP A 1 300 ? -1.89 -112.125 -45.406 1 88.5 300 ASP A C 1
ATOM 2297 O O . ASP A 1 300 ? -2.496 -111.188 -44.875 1 88.5 300 ASP A O 1
ATOM 2301 N N . GLU A 1 301 ? -0.67 -112.438 -45.188 1 91.94 301 GLU A N 1
ATOM 2302 C CA . GLU A 1 301 ? 0.06 -111.688 -44.219 1 91.94 301 GLU A CA 1
ATOM 2303 C C . GLU A 1 301 ? 0.385 -110.312 -44.75 1 91.94 301 GLU A C 1
ATOM 2305 O O . GLU A 1 301 ? 0.284 -109.312 -44.031 1 91.94 301 GLU A O 1
ATOM 2310 N N . VAL A 1 302 ? 0.743 -110.188 -45.969 1 91.5 302 VAL A N 1
ATOM 2311 C CA . VAL A 1 302 ? 1.023 -108.938 -46.594 1 91.5 302 VAL A CA 1
ATOM 2312 C C . VAL A 1 302 ? -0.254 -108.062 -46.656 1 91.5 302 VAL A C 1
ATOM 2314 O O . VAL A 1 302 ? -0.218 -106.875 -46.469 1 91.5 302 VAL A O 1
ATOM 2317 N N . ARG A 1 303 ? -1.312 -108.75 -46.906 1 90.88 303 ARG A N 1
ATOM 2318 C CA . ARG A 1 303 ? -2.598 -108.062 -46.938 1 90.88 303 ARG A CA 1
ATOM 2319 C C . ARG A 1 303 ? -2.934 -107.438 -45.562 1 90.88 303 ARG A C 1
ATOM 2321 O O . ARG A 1 303 ? -3.387 -106.312 -45.469 1 90.88 303 ARG A O 1
ATOM 2328 N N . LYS A 1 304 ? -2.66 -108.188 -44.5 1 92.81 304 LYS A N 1
ATOM 2329 C CA . LYS A 1 304 ? -2.91 -107.75 -43.125 1 92.81 304 LYS A CA 1
ATOM 2330 C C . LYS A 1 304 ? -2.002 -106.562 -42.781 1 92.81 304 LYS A C 1
ATOM 2332 O O . LYS A 1 304 ? -2.438 -105.625 -42.125 1 92.81 304 LYS A O 1
ATOM 2337 N N . LEU A 1 305 ? -0.814 -106.625 -43.219 1 91.38 305 LEU A N 1
ATOM 2338 C CA . LEU A 1 305 ? 0.137 -105.5 -42.969 1 91.38 305 LEU A CA 1
ATOM 2339 C C . LEU A 1 305 ? -0.256 -104.25 -43.75 1 91.38 305 LEU A C 1
ATOM 2341 O O . LEU A 1 305 ? -0.123 -103.188 -43.219 1 91.38 305 LEU A O 1
ATOM 2345 N N . ALA A 1 306 ? -0.741 -104.438 -44.938 1 91.12 306 ALA A N 1
ATOM 2346 C CA . ALA A 1 306 ? -1.227 -103.312 -45.719 1 91.12 306 ALA A CA 1
ATOM 2347 C C . ALA A 1 306 ? -2.43 -102.625 -45.062 1 91.12 306 ALA A C 1
ATOM 2349 O O . ALA A 1 306 ? -2.545 -101.438 -45.031 1 91.12 306 ALA A O 1
ATOM 2350 N N . GLU A 1 307 ? -3.244 -103.438 -44.5 1 90.19 307 GLU A N 1
ATOM 2351 C CA . GLU A 1 307 ? -4.418 -102.938 -43.812 1 90.19 307 GLU A CA 1
ATOM 2352 C C . GLU A 1 307 ? -4.02 -102.188 -42.531 1 90.19 307 GLU A C 1
ATOM 2354 O O . GLU A 1 307 ? -4.633 -101.188 -42.188 1 90.19 307 GLU A O 1
ATOM 2359 N N . ARG A 1 308 ? -3.037 -102.625 -41.875 1 92.06 308 ARG A N 1
ATOM 2360 C CA . ARG A 1 308 ? -2.537 -101.938 -40.688 1 92.06 308 ARG A CA 1
ATOM 2361 C C . ARG A 1 308 ? -1.879 -100.625 -41.094 1 92.06 308 ARG A C 1
ATOM 2363 O O . ARG A 1 308 ? -2.027 -99.625 -40.375 1 92.06 308 ARG A O 1
ATOM 2370 N N . THR A 1 309 ? -1.168 -100.562 -42.125 1 91.5 309 THR A N 1
ATOM 2371 C CA . THR A 1 309 ? -0.546 -99.375 -42.625 1 91.5 309 THR A CA 1
ATOM 2372 C C . THR A 1 309 ? -1.605 -98.312 -43 1 91.5 309 THR A C 1
ATOM 2374 O O . THR A 1 309 ? -1.457 -97.125 -42.75 1 91.5 309 THR A O 1
ATOM 2377 N N . ARG A 1 310 ? -2.615 -98.875 -43.688 1 89 310 ARG A N 1
ATOM 2378 C CA . ARG A 1 310 ? -3.713 -98 -44.094 1 89 310 ARG A CA 1
ATOM 2379 C C . ARG A 1 310 ? -4.34 -97.312 -42.875 1 89 310 ARG A C 1
ATOM 2381 O O . ARG A 1 310 ? -4.578 -96.062 -42.875 1 89 310 ARG A O 1
ATOM 2388 N N . LYS A 1 311 ? -4.523 -98.062 -41.781 1 92.38 311 LYS A N 1
ATOM 2389 C CA . LYS A 1 311 ? -5.129 -97.5 -40.594 1 92.38 311 LYS A CA 1
ATOM 2390 C C . LYS A 1 311 ? -4.207 -96.5 -39.938 1 92.38 311 LYS A C 1
ATOM 2392 O O . LYS A 1 311 ? -4.668 -95.438 -39.469 1 92.38 311 LYS A O 1
ATOM 2397 N N . ALA A 1 312 ? -2.99 -96.75 -39.938 1 90.44 312 ALA A N 1
ATOM 2398 C CA . ALA A 1 312 ? -2.01 -95.812 -39.375 1 90.44 312 ALA A CA 1
ATOM 2399 C C . ALA A 1 312 ? -1.931 -94.562 -40.188 1 90.44 312 ALA A C 1
ATOM 2401 O O . ALA A 1 312 ? -1.804 -93.438 -39.625 1 90.44 312 ALA A O 1
ATOM 2402 N N . THR A 1 313 ? -1.956 -94.625 -41.5 1 89.62 313 THR A N 1
ATOM 2403 C CA . THR A 1 313 ? -1.91 -93.438 -42.406 1 89.62 313 THR A CA 1
ATOM 2404 C C . THR A 1 313 ? -3.158 -92.625 -42.25 1 89.62 313 THR A C 1
ATOM 2406 O O . THR A 1 313 ? -3.078 -91.375 -42.25 1 89.62 313 THR A O 1
ATOM 2409 N N . GLU A 1 314 ? -4.254 -93.312 -42.062 1 89.88 314 GLU A N 1
ATOM 2410 C CA . GLU A 1 314 ? -5.496 -92.562 -41.812 1 89.88 314 GLU A CA 1
ATOM 2411 C C . GLU A 1 314 ? -5.441 -91.812 -40.5 1 89.88 314 GLU A C 1
ATOM 2413 O O . GLU A 1 314 ? -5.941 -90.688 -40.406 1 89.88 314 GLU A O 1
ATOM 2418 N N . GLU A 1 315 ? -4.809 -92.438 -39.562 1 90.06 315 GLU A N 1
ATOM 2419 C CA . GLU A 1 315 ? -4.645 -91.812 -38.281 1 90.06 315 GLU A CA 1
ATOM 2420 C C . GLU A 1 315 ? -3.744 -90.562 -38.406 1 90.06 315 GLU A C 1
ATOM 2422 O O . GLU A 1 315 ? -4.031 -89.5 -37.812 1 90.06 315 GLU A O 1
ATOM 2427 N N . ILE A 1 316 ? -2.75 -90.625 -39.125 1 88.88 316 ILE A N 1
ATOM 2428 C CA . ILE A 1 316 ? -1.852 -89.5 -39.344 1 88.88 316 ILE A CA 1
ATOM 2429 C C . ILE A 1 316 ? -2.598 -88.375 -40.062 1 88.88 316 ILE A C 1
ATOM 2431 O O . ILE A 1 316 ? -2.451 -87.188 -39.719 1 88.88 316 ILE A O 1
ATOM 2435 N N . GLY A 1 317 ? -3.354 -88.812 -41.094 1 83.06 317 GLY A N 1
ATOM 2436 C CA . GLY A 1 317 ? -4.137 -87.812 -41.844 1 83.06 317 GLY A CA 1
ATOM 2437 C C . GLY A 1 317 ? -5.09 -87.062 -40.938 1 83.06 317 GLY A C 1
ATOM 2438 O O . GLY A 1 317 ? -5.219 -85.812 -41.094 1 83.06 317 GLY A O 1
ATOM 2439 N N . GLN A 1 318 ? -5.727 -87.688 -39.938 1 88.25 318 GLN A N 1
ATOM 2440 C CA . GLN A 1 318 ? -6.664 -87.062 -39.031 1 88.25 318 GLN A CA 1
ATOM 2441 C C . GLN A 1 318 ? -5.941 -86.125 -38.094 1 88.25 318 GLN A C 1
ATOM 2443 O O . GLN A 1 318 ? -6.395 -84.938 -37.875 1 88.25 318 GLN A O 1
ATOM 2448 N N . VAL A 1 319 ? -4.812 -86.5 -37.594 1 86.5 319 VAL A N 1
ATOM 2449 C CA . VAL A 1 319 ? -4.043 -85.688 -36.656 1 86.5 319 VAL A CA 1
ATOM 2450 C C . VAL A 1 319 ? -3.469 -84.5 -37.406 1 86.5 319 VAL A C 1
ATOM 2452 O O . VAL A 1 319 ? -3.451 -83.375 -36.875 1 86.5 319 VAL A O 1
ATOM 2455 N N . MET A 1 320 ? -3.066 -84.688 -38.625 1 81.19 320 MET A N 1
ATOM 2456 C CA . MET A 1 320 ? -2.506 -83.625 -39.438 1 81.19 320 MET A CA 1
ATOM 2457 C C . MET A 1 320 ? -3.562 -82.562 -39.75 1 81.19 320 MET A C 1
ATOM 2459 O O . MET A 1 320 ? -3.262 -81.375 -39.781 1 81.19 320 MET A O 1
ATOM 2463 N N . GLY A 1 321 ? -4.816 -83.062 -40.062 1 81.94 321 GLY A N 1
ATOM 2464 C CA . GLY A 1 321 ? -5.914 -82.125 -40.25 1 81.94 321 GLY A CA 1
ATOM 2465 C C . GLY A 1 321 ? -6.16 -81.25 -39.031 1 81.94 321 GLY A C 1
ATOM 2466 O O . GLY A 1 321 ? -6.344 -80.062 -39.188 1 81.94 321 GLY A O 1
ATOM 2467 N N . GLY A 1 322 ? -6.129 -81.812 -37.844 1 81.75 322 GLY A N 1
ATOM 2468 C CA . GLY A 1 322 ? -6.246 -81.062 -36.594 1 81.75 322 GLY A CA 1
ATOM 2469 C C . GLY A 1 322 ? -5.09 -80.125 -36.406 1 81.75 322 GLY A C 1
ATOM 2470 O O . GLY A 1 322 ? -5.297 -78.938 -35.969 1 81.75 322 GLY A O 1
ATOM 2471 N N . LEU A 1 323 ? -3.922 -80.438 -36.719 1 76.75 323 LEU A N 1
ATOM 2472 C CA . LEU A 1 323 ? -2.725 -79.625 -36.562 1 76.75 323 LEU A CA 1
ATOM 2473 C C . LEU A 1 323 ? -2.777 -78.375 -37.469 1 76.75 323 LEU A C 1
ATOM 2475 O O . LEU A 1 323 ? -2.412 -77.312 -37.031 1 76.75 323 LEU A O 1
ATOM 2479 N N . ARG A 1 324 ? -3.193 -78.625 -38.688 1 76.69 324 ARG A N 1
ATOM 2480 C CA . ARG A 1 324 ? -3.301 -77.5 -39.656 1 76.69 324 ARG A CA 1
ATOM 2481 C C . ARG A 1 324 ? -4.27 -76.438 -39.125 1 76.69 324 ARG A C 1
ATOM 2483 O O . ARG A 1 324 ? -4 -75.25 -39.25 1 76.69 324 ARG A O 1
ATOM 2490 N N . SER A 1 325 ? -5.383 -76.938 -38.531 1 84.25 325 SER A N 1
ATOM 2491 C CA . SER A 1 325 ? -6.379 -76 -38 1 84.25 325 SER A CA 1
ATOM 2492 C C . SER A 1 325 ? -5.828 -75.25 -36.812 1 84.25 325 SER A C 1
ATOM 2494 O O . SER A 1 325 ? -6.094 -74.062 -36.688 1 84.25 325 SER A O 1
ATOM 2496 N N . GLU A 1 326 ? -5.012 -75.875 -36.031 1 77.38 326 GLU A N 1
ATOM 2497 C CA . GLU A 1 326 ? -4.426 -75.188 -34.844 1 77.38 326 GLU A CA 1
ATOM 2498 C C . GLU A 1 326 ? -3.367 -74.188 -35.281 1 77.38 326 GLU A C 1
ATOM 2500 O O . GLU A 1 326 ? -3.266 -73.125 -34.656 1 77.38 326 GLU A O 1
ATOM 2505 N N . VAL A 1 327 ? -2.596 -74.438 -36.219 1 74.88 327 VAL A N 1
ATOM 2506 C CA . VAL A 1 327 ? -1.566 -73.562 -36.719 1 74.88 327 VAL A CA 1
ATOM 2507 C C . VAL A 1 327 ? -2.219 -72.312 -37.344 1 74.88 327 VAL A C 1
ATOM 2509 O O . VAL A 1 327 ? -1.766 -71.188 -37.094 1 74.88 327 VAL A O 1
ATOM 2512 N N . ASP A 1 328 ? -3.32 -72.562 -38.094 1 80.44 328 ASP A N 1
ATOM 2513 C CA . ASP A 1 328 ? -4.055 -71.438 -38.688 1 80.44 328 ASP A CA 1
ATOM 2514 C C . ASP A 1 328 ? -4.602 -70.5 -37.594 1 80.44 328 ASP A C 1
ATOM 2516 O O . ASP A 1 328 ? -4.539 -69.312 -37.719 1 80.44 328 ASP A O 1
ATOM 2520 N N . ALA A 1 329 ? -5.066 -71.125 -36.562 1 80.44 329 ALA A N 1
ATOM 2521 C CA . ALA A 1 329 ? -5.59 -70.375 -35.438 1 80.44 329 ALA A CA 1
ATOM 2522 C C . ALA A 1 329 ? -4.477 -69.562 -34.75 1 80.44 329 ALA A C 1
ATOM 2524 O O . ALA A 1 329 ? -4.672 -68.438 -34.344 1 80.44 329 ALA A O 1
ATOM 2525 N N . MET A 1 330 ? -3.348 -70.062 -34.625 1 75.56 330 MET A N 1
ATOM 2526 C CA . MET A 1 330 ? -2.209 -69.438 -33.969 1 75.56 330 MET A CA 1
ATOM 2527 C C . MET A 1 330 ? -1.72 -68.25 -34.781 1 75.56 330 MET A C 1
ATOM 2529 O O . MET A 1 330 ? -1.387 -67.188 -34.25 1 75.56 330 MET A O 1
ATOM 2533 N N . VAL A 1 331 ? -1.623 -68.5 -36.125 1 75.88 331 VAL A N 1
ATOM 2534 C CA . VAL A 1 331 ? -1.188 -67.375 -37 1 75.88 331 VAL A CA 1
ATOM 2535 C C . VAL A 1 331 ? -2.162 -66.25 -36.906 1 75.88 331 VAL A C 1
ATOM 2537 O O . VAL A 1 331 ? -1.746 -65.062 -36.781 1 75.88 331 VAL A O 1
ATOM 2540 N N . THR A 1 332 ? -3.463 -66.5 -36.875 1 82.88 332 THR A N 1
ATOM 2541 C CA . THR A 1 332 ? -4.488 -65.5 -36.781 1 82.88 332 THR A CA 1
ATOM 2542 C C . THR A 1 332 ? -4.383 -64.75 -35.469 1 82.88 332 THR A C 1
ATOM 2544 O O . THR A 1 332 ? -4.48 -63.5 -35.438 1 82.88 332 THR A O 1
ATOM 2547 N N . GLN A 1 333 ? -4.125 -65.5 -34.438 1 77.69 333 GLN A N 1
ATOM 2548 C CA . GLN A 1 333 ? -4.008 -64.875 -33.094 1 77.69 333 GLN A CA 1
ATOM 2549 C C . GLN A 1 333 ? -2.758 -64 -33 1 77.69 333 GLN A C 1
ATOM 2551 O O . GLN A 1 333 ? -2.793 -62.906 -32.406 1 77.69 333 GLN A O 1
ATOM 2556 N N . THR A 1 334 ? -1.72 -64.438 -33.531 1 76.19 334 THR A N 1
ATOM 2557 C CA . THR A 1 334 ? -0.464 -63.688 -33.5 1 76.19 334 THR A CA 1
ATOM 2558 C C . THR A 1 334 ? -0.583 -62.375 -34.281 1 76.19 334 THR A C 1
ATOM 2560 O O . THR A 1 334 ? -0.057 -61.344 -33.844 1 76.19 334 THR A O 1
ATOM 2563 N N . LEU A 1 335 ? -1.312 -62.438 -35.406 1 80.06 335 LEU A N 1
ATOM 2564 C CA . LEU A 1 335 ? -1.521 -61.25 -36.188 1 80.06 335 LEU A CA 1
ATOM 2565 C C . LEU A 1 335 ? -2.379 -60.219 -35.438 1 80.06 335 LEU A C 1
ATOM 2567 O O . LEU A 1 335 ? -2.109 -59.031 -35.469 1 80.06 335 LEU A O 1
ATOM 2571 N N . ALA A 1 336 ? -3.336 -60.719 -34.688 1 83.5 336 ALA A N 1
ATOM 2572 C CA . ALA A 1 336 ? -4.188 -59.844 -33.875 1 83.5 336 ALA A CA 1
ATOM 2573 C C . ALA A 1 336 ? -3.4 -59.219 -32.719 1 83.5 336 ALA A C 1
ATOM 2575 O O . ALA A 1 336 ? -3.617 -58.062 -32.375 1 83.5 336 ALA A O 1
ATOM 2576 N N . LEU A 1 337 ? -2.551 -59.969 -32.156 1 78.19 337 LEU A N 1
ATOM 2577 C CA . LEU A 1 337 ? -1.713 -59.469 -31.062 1 78.19 337 LEU A CA 1
ATOM 2578 C C . LEU A 1 337 ? -0.75 -58.406 -31.562 1 78.19 337 LEU A C 1
ATOM 2580 O O . LEU A 1 337 ? -0.485 -57.438 -30.844 1 78.19 337 LEU A O 1
ATOM 2584 N N . SER A 1 338 ? -0.204 -58.656 -32.688 1 80.44 338 SER A N 1
ATOM 2585 C CA . SER A 1 338 ? 0.684 -57.656 -33.281 1 80.44 338 SER A CA 1
ATOM 2586 C C . SER A 1 338 ? -0.038 -56.344 -33.5 1 80.44 338 SER A C 1
ATOM 2588 O O . SER A 1 338 ? 0.517 -55.25 -33.219 1 80.44 338 SER A O 1
ATOM 2590 N N . ASP A 1 339 ? -1.286 -56.375 -33.938 1 86.94 339 ASP A N 1
ATOM 2591 C CA . ASP A 1 339 ? -2.09 -55.188 -34.156 1 86.94 339 ASP A CA 1
ATOM 2592 C C . ASP A 1 339 ? -2.391 -54.469 -32.844 1 86.94 339 ASP A C 1
ATOM 2594 O O . ASP A 1 339 ? -2.312 -53.25 -32.75 1 86.94 339 ASP A O 1
ATOM 2598 N N . ALA A 1 340 ? -2.699 -55.25 -31.875 1 84.19 340 ALA A N 1
ATOM 2599 C CA . ALA A 1 340 ? -2.994 -54.688 -30.562 1 84.19 340 ALA A CA 1
ATOM 2600 C C . ALA A 1 340 ? -1.76 -54 -29.953 1 84.19 340 ALA A C 1
ATOM 2602 O O . ALA A 1 340 ? -1.857 -52.938 -29.375 1 84.19 340 ALA A O 1
ATOM 2603 N N . ALA A 1 341 ? -0.662 -54.594 -30.078 1 82.5 341 ALA A N 1
ATOM 2604 C CA . ALA A 1 341 ? 0.591 -54.062 -29.578 1 82.5 341 ALA A CA 1
ATOM 2605 C C . ALA A 1 341 ? 0.932 -52.75 -30.281 1 82.5 341 ALA A C 1
ATOM 2607 O O . ALA A 1 341 ? 1.415 -51.812 -29.656 1 82.5 341 ALA A O 1
ATOM 2608 N N . GLN A 1 342 ? 0.646 -52.719 -31.562 1 84.38 342 GLN A N 1
ATOM 2609 C CA . GLN A 1 342 ? 0.898 -51.5 -32.312 1 84.38 342 GLN A CA 1
ATOM 2610 C C . GLN A 1 342 ? -0.02 -50.375 -31.875 1 84.38 342 GLN A C 1
ATOM 2612 O O . GLN A 1 342 ? 0.392 -49.219 -31.828 1 84.38 342 GLN A O 1
ATOM 2617 N N . GLN A 1 343 ? -1.203 -50.75 -31.562 1 87.75 343 GLN A N 1
ATOM 2618 C CA . GLN A 1 343 ? -2.139 -49.75 -31.047 1 87.75 343 GLN A CA 1
ATOM 2619 C C . GLN A 1 343 ? -1.681 -49.188 -29.703 1 87.75 343 GLN A C 1
ATOM 2621 O O . GLN A 1 343 ? -1.743 -47.969 -29.469 1 87.75 343 GLN A O 1
ATOM 2626 N N . VAL A 1 344 ? -1.25 -50.062 -28.875 1 87.12 344 VAL A N 1
ATOM 2627 C CA . VAL A 1 344 ? -0.757 -49.656 -27.562 1 87.12 344 VAL A CA 1
ATOM 2628 C C . VAL A 1 344 ? 0.474 -48.75 -27.734 1 87.12 344 VAL A C 1
ATOM 2630 O O . VAL A 1 344 ? 0.608 -47.75 -27.047 1 87.12 344 VAL A O 1
ATOM 2633 N N . ALA A 1 345 ? 1.351 -49.156 -28.609 1 83.5 345 ALA A N 1
ATOM 2634 C CA . ALA A 1 345 ? 2.555 -48.375 -28.875 1 83.5 345 ALA A CA 1
ATOM 2635 C C . ALA A 1 345 ? 2.199 -46.969 -29.328 1 83.5 345 ALA A C 1
ATOM 2637 O O . ALA A 1 345 ? 2.846 -45.969 -28.922 1 83.5 345 ALA A O 1
ATOM 2638 N N . GLY A 1 346 ? 1.202 -46.812 -30.188 1 86.88 346 GLY A N 1
ATOM 2639 C CA . GLY A 1 346 ? 0.74 -45.5 -30.625 1 86.88 346 GLY A CA 1
ATOM 2640 C C . GLY A 1 346 ? 0.218 -44.656 -29.484 1 86.88 346 GLY A C 1
ATOM 2641 O O . GLY A 1 346 ? 0.518 -43.438 -29.422 1 86.88 346 GLY A O 1
ATOM 2642 N N . LYS A 1 347 ? -0.509 -45.219 -28.609 1 86.56 347 LYS A N 1
ATOM 2643 C CA . LYS A 1 347 ? -1.063 -44.5 -27.484 1 86.56 347 LYS A CA 1
ATOM 2644 C C . LYS A 1 347 ? 0.032 -44.094 -26.5 1 86.56 347 LYS A C 1
ATOM 2646 O O . LYS A 1 347 ? -0.013 -43 -25.922 1 86.56 347 LYS A O 1
ATOM 2651 N N . VAL A 1 348 ? 0.966 -44.906 -26.297 1 86.31 348 VAL A N 1
ATOM 2652 C CA . VAL A 1 348 ? 2.076 -44.625 -25.375 1 86.31 348 VAL A CA 1
ATOM 2653 C C . VAL A 1 348 ? 2.906 -43.469 -25.906 1 86.31 348 VAL A C 1
ATOM 2655 O O . VAL A 1 348 ? 3.391 -42.656 -25.125 1 86.31 348 VAL A O 1
ATOM 2658 N N . THR A 1 349 ? 3.109 -43.438 -27.234 1 82.88 349 THR A N 1
ATOM 2659 C CA . THR A 1 349 ? 3.799 -42.312 -27.828 1 82.88 349 THR A CA 1
ATOM 2660 C C . THR A 1 349 ? 3.07 -41 -27.516 1 82.88 349 THR A C 1
ATOM 2662 O O . THR A 1 349 ? 3.703 -39.969 -27.312 1 82.88 349 THR A O 1
ATOM 2665 N N . GLY A 1 350 ? 1.798 -41.062 -27.438 1 86.5 350 GLY A N 1
ATOM 2666 C CA . GLY A 1 350 ? 1.012 -39.906 -27.047 1 86.5 350 GLY A CA 1
ATOM 2667 C C . GLY A 1 350 ? 1.274 -39.469 -25.609 1 86.5 350 GLY A C 1
ATOM 2668 O O . GLY A 1 350 ? 1.241 -38.25 -25.312 1 86.5 350 GLY A O 1
ATOM 2669 N N . PHE A 1 351 ? 1.633 -40.344 -24.75 1 86.62 351 PHE A N 1
ATOM 2670 C CA . PHE A 1 351 ? 1.931 -40.031 -23.359 1 86.62 351 PHE A CA 1
ATOM 2671 C C . PHE A 1 351 ? 3.227 -39.219 -23.25 1 86.62 351 PHE A C 1
ATOM 2673 O O . PHE A 1 351 ? 3.361 -38.344 -22.391 1 86.62 351 PHE A O 1
ATOM 2680 N N . GLU A 1 352 ? 4.16 -39.562 -24.062 1 85.31 352 GLU A N 1
ATOM 2681 C CA . GLU A 1 352 ? 5.402 -38.812 -24.062 1 85.31 352 GLU A CA 1
ATOM 2682 C C . GLU A 1 352 ? 5.133 -37.312 -24.297 1 85.31 352 GLU A C 1
ATOM 2684 O O . GLU A 1 352 ? 5.664 -36.469 -23.578 1 85.31 352 GLU A O 1
ATOM 2689 N N . ALA A 1 353 ? 4.273 -37.031 -25.266 1 86.88 353 ALA A N 1
ATOM 2690 C CA . ALA A 1 353 ? 3.914 -35.656 -25.578 1 86.88 353 ALA A CA 1
ATOM 2691 C C . ALA A 1 353 ? 3.164 -35 -24.422 1 86.88 353 ALA A C 1
ATOM 2693 O O . ALA A 1 353 ? 3.354 -33.812 -24.125 1 86.88 353 ALA A O 1
ATOM 2694 N N . GLN A 1 354 ? 2.322 -35.781 -23.812 1 87.5 354 GLN A N 1
ATOM 2695 C CA . GLN A 1 354 ? 1.535 -35.25 -22.703 1 87.5 354 GLN A CA 1
ATOM 2696 C C . GLN A 1 354 ? 2.426 -34.906 -21.516 1 87.5 354 GLN A C 1
ATOM 2698 O O . GLN A 1 354 ? 2.25 -33.844 -20.875 1 87.5 354 GLN A O 1
ATOM 2703 N N . PHE A 1 355 ? 3.381 -35.75 -21.172 1 88.94 355 PHE A N 1
ATOM 2704 C CA . PHE A 1 355 ? 4.273 -35.469 -20.062 1 88.94 355 PHE A CA 1
ATOM 2705 C C . PHE A 1 355 ? 5.246 -34.344 -20.391 1 88.94 355 PHE A C 1
ATOM 2707 O O . PHE A 1 355 ? 5.656 -33.594 -19.516 1 88.94 355 PHE A O 1
ATOM 2714 N N . ASP A 1 356 ? 5.566 -34.219 -21.656 1 89.56 356 ASP A N 1
ATOM 2715 C CA . ASP A 1 356 ? 6.336 -33.062 -22.094 1 89.56 356 ASP A CA 1
ATOM 2716 C C . ASP A 1 356 ? 5.566 -31.766 -21.828 1 89.56 356 ASP A C 1
ATOM 2718 O O . ASP A 1 356 ? 6.148 -30.781 -21.391 1 89.56 356 ASP A O 1
ATOM 2722 N N . GLU A 1 357 ? 4.309 -31.844 -22.125 1 90.56 357 GLU A N 1
ATOM 2723 C CA . GLU A 1 357 ? 3.463 -30.688 -21.891 1 90.56 357 GLU A CA 1
ATOM 2724 C C . GLU A 1 357 ? 3.371 -30.359 -20.406 1 90.56 357 GLU A C 1
ATOM 2726 O O . GLU A 1 357 ? 3.377 -29.188 -20.031 1 90.56 357 GLU A O 1
ATOM 2731 N N . VAL A 1 358 ? 3.25 -31.328 -19.594 1 89.81 358 VAL A N 1
ATOM 2732 C CA . VAL A 1 358 ? 3.197 -31.125 -18.156 1 89.81 358 VAL A CA 1
ATOM 2733 C C . VAL A 1 358 ? 4.508 -30.516 -17.672 1 89.81 358 VAL A C 1
ATOM 2735 O O . VAL A 1 358 ? 4.508 -29.594 -16.859 1 89.81 358 VAL A O 1
ATOM 2738 N N . ALA A 1 359 ? 5.602 -31.062 -18.141 1 91.31 359 ALA A N 1
ATOM 2739 C CA . ALA A 1 359 ? 6.914 -30.547 -17.75 1 91.31 359 ALA A CA 1
ATOM 2740 C C . ALA A 1 359 ? 7.066 -29.078 -18.172 1 91.31 359 ALA A C 1
ATOM 2742 O O . ALA A 1 359 ? 7.559 -28.266 -17.391 1 91.31 359 ALA A O 1
ATOM 2743 N N . LYS A 1 360 ? 6.684 -28.781 -19.391 1 93.19 360 LYS A N 1
ATOM 2744 C CA . LYS A 1 360 ? 6.734 -27.406 -19.891 1 93.19 360 LYS A CA 1
ATOM 2745 C C . LYS A 1 360 ? 5.848 -26.484 -19.047 1 93.19 360 LYS A C 1
ATOM 2747 O O . LYS A 1 360 ? 6.258 -25.375 -18.688 1 93.19 360 LYS A O 1
ATOM 2752 N N . SER A 1 361 ? 4.656 -26.984 -18.797 1 93.5 361 SER A N 1
ATOM 2753 C CA . SER A 1 361 ? 3.729 -26.219 -17.969 1 93.5 361 SER A CA 1
ATOM 2754 C C . SER A 1 361 ? 4.312 -25.953 -16.594 1 93.5 361 SER A C 1
ATOM 2756 O O . SER A 1 361 ? 4.164 -24.859 -16.047 1 93.5 361 SER A O 1
ATOM 2758 N N . ALA A 1 362 ? 4.906 -26.938 -15.992 1 92.62 362 ALA A N 1
ATOM 2759 C CA . ALA A 1 362 ? 5.531 -26.797 -14.68 1 92.62 362 ALA A CA 1
ATOM 2760 C C . ALA A 1 362 ? 6.648 -25.75 -14.719 1 92.62 362 ALA A C 1
ATOM 2762 O O . ALA A 1 362 ? 6.738 -24.906 -13.836 1 92.62 362 ALA A O 1
ATOM 2763 N N . LYS A 1 363 ? 7.438 -25.812 -15.75 1 93.69 363 LYS A N 1
ATOM 2764 C CA . LYS A 1 363 ? 8.531 -24.844 -15.898 1 93.69 363 LYS A CA 1
ATOM 2765 C C . LYS A 1 363 ? 7.992 -23.422 -16.062 1 93.69 363 LYS A C 1
ATOM 2767 O O . LYS A 1 363 ? 8.523 -22.484 -15.477 1 93.69 363 LYS A O 1
ATOM 2772 N N . GLU A 1 364 ? 6.977 -23.297 -16.844 1 93.81 364 GLU A N 1
ATOM 2773 C CA . GLU A 1 364 ? 6.344 -22 -17.031 1 93.81 364 GLU A CA 1
ATOM 2774 C C . GLU A 1 364 ? 5.723 -21.484 -15.742 1 93.81 364 GLU A C 1
ATOM 2776 O O . GLU A 1 364 ? 5.785 -20.281 -15.453 1 93.81 364 GLU A O 1
ATOM 2781 N N . THR A 1 365 ? 5.125 -22.359 -15.055 1 93.06 365 THR A N 1
ATOM 2782 C CA . THR A 1 365 ? 4.547 -22 -13.758 1 93.06 365 THR A CA 1
ATOM 2783 C C . THR A 1 365 ? 5.629 -21.516 -12.797 1 93.06 365 THR A C 1
ATOM 2785 O O . THR A 1 365 ? 5.465 -20.484 -12.148 1 93.06 365 THR A O 1
ATOM 2788 N N . ILE A 1 366 ? 6.684 -22.266 -12.727 1 93.12 366 ILE A N 1
ATOM 2789 C CA . ILE A 1 366 ? 7.789 -21.906 -11.844 1 93.12 366 ILE A CA 1
ATOM 2790 C C . ILE A 1 366 ? 8.328 -20.531 -12.219 1 93.12 366 ILE A C 1
ATOM 2792 O O . ILE A 1 366 ? 8.547 -19.688 -11.352 1 93.12 366 ILE A O 1
ATOM 2796 N N . ALA A 1 367 ? 8.484 -20.281 -13.469 1 92.25 367 ALA A N 1
ATOM 2797 C CA . ALA A 1 367 ? 9 -19 -13.945 1 92.25 367 ALA A CA 1
ATOM 2798 C C . ALA A 1 367 ? 8.039 -17.875 -13.609 1 92.25 367 ALA A C 1
ATOM 2800 O O . ALA A 1 367 ? 8.453 -16.844 -13.07 1 92.25 367 ALA A O 1
ATOM 2801 N N . ALA A 1 368 ? 6.789 -18.078 -13.922 1 91.19 368 ALA A N 1
ATOM 2802 C CA . ALA A 1 368 ? 5.773 -17.062 -13.688 1 91.19 368 ALA A CA 1
ATOM 2803 C C . ALA A 1 368 ? 5.625 -16.75 -12.203 1 91.19 368 ALA A C 1
ATOM 2805 O O . ALA A 1 368 ? 5.523 -15.594 -11.805 1 91.19 368 ALA A O 1
ATOM 2806 N N . LEU A 1 369 ? 5.668 -17.75 -11.367 1 91.94 369 LEU A N 1
ATOM 2807 C CA . LEU A 1 369 ? 5.477 -17.562 -9.93 1 91.94 369 LEU A CA 1
ATOM 2808 C C . LEU A 1 369 ? 6.719 -16.953 -9.297 1 91.94 369 LEU A C 1
ATOM 2810 O O . LEU A 1 369 ? 6.613 -16.172 -8.336 1 91.94 369 LEU A O 1
ATOM 2814 N N . THR A 1 370 ? 7.824 -17.344 -9.812 1 91.25 370 THR A N 1
ATOM 2815 C CA . THR A 1 370 ? 9.047 -16.719 -9.312 1 91.25 370 THR A CA 1
ATOM 2816 C C . THR A 1 370 ? 9.031 -15.211 -9.586 1 91.25 370 THR A C 1
ATOM 2818 O O . THR A 1 370 ? 9.359 -14.414 -8.703 1 91.25 370 THR A O 1
ATOM 2821 N N . LYS A 1 371 ? 8.641 -14.836 -10.75 1 91.25 371 LYS A N 1
ATOM 2822 C CA . LYS A 1 371 ? 8.5 -13.422 -11.086 1 91.25 371 LYS A CA 1
ATOM 2823 C C . LYS A 1 371 ? 7.449 -12.75 -10.203 1 91.25 371 LYS A C 1
ATOM 2825 O O . LYS A 1 371 ? 7.691 -11.68 -9.641 1 91.25 371 LYS A O 1
ATOM 2830 N N . ALA A 1 372 ? 6.312 -13.383 -10.039 1 90.75 372 ALA A N 1
ATOM 2831 C CA . ALA A 1 372 ? 5.238 -12.844 -9.211 1 90.75 372 ALA A CA 1
ATOM 2832 C C . ALA A 1 372 ? 5.699 -12.641 -7.773 1 90.75 372 ALA A C 1
ATOM 2834 O O . ALA A 1 372 ? 5.383 -11.633 -7.145 1 90.75 372 ALA A O 1
ATOM 2835 N N . LYS A 1 373 ? 6.391 -13.586 -7.281 1 91.38 373 LYS A N 1
ATOM 2836 C CA . LYS A 1 373 ? 6.902 -13.516 -5.918 1 91.38 373 LYS A CA 1
ATOM 2837 C C . LYS A 1 373 ? 7.902 -12.375 -5.754 1 91.38 373 LYS A C 1
ATOM 2839 O O . LYS A 1 373 ? 7.887 -11.672 -4.746 1 91.38 373 LYS A O 1
ATOM 2844 N N . ASP A 1 374 ? 8.766 -12.25 -6.707 1 91.62 374 ASP A N 1
ATOM 2845 C CA . ASP A 1 374 ? 9.742 -11.164 -6.664 1 91.62 374 ASP A CA 1
ATOM 2846 C C . ASP A 1 374 ? 9.047 -9.797 -6.703 1 91.62 374 ASP A C 1
ATOM 2848 O O . ASP A 1 374 ? 9.422 -8.891 -5.961 1 91.62 374 ASP A O 1
ATOM 2852 N N . VAL A 1 375 ? 8.07 -9.672 -7.539 1 91.38 375 VAL A N 1
ATOM 2853 C CA . VAL A 1 375 ? 7.332 -8.422 -7.637 1 91.38 375 VAL A CA 1
ATOM 2854 C C . VAL A 1 375 ? 6.562 -8.172 -6.34 1 91.38 375 VAL A C 1
ATOM 2856 O O . VAL A 1 375 ? 6.512 -7.043 -5.848 1 91.38 375 VAL A O 1
ATOM 2859 N N . ALA A 1 376 ? 5.965 -9.172 -5.812 1 91 376 ALA A N 1
ATOM 2860 C CA . ALA A 1 376 ? 5.254 -9.055 -4.543 1 91 376 ALA A CA 1
ATOM 2861 C C . ALA A 1 376 ? 6.195 -8.617 -3.424 1 91 376 ALA A C 1
ATOM 2863 O O . ALA A 1 376 ? 5.84 -7.77 -2.602 1 91 376 ALA A O 1
ATOM 2864 N N . PHE A 1 377 ? 7.336 -9.156 -3.42 1 89.69 377 PHE A N 1
ATOM 2865 C CA . PHE A 1 377 ? 8.312 -8.781 -2.408 1 89.69 377 PHE A CA 1
ATOM 2866 C C . PHE A 1 377 ? 8.766 -7.336 -2.602 1 89.69 377 PHE A C 1
ATOM 2868 O O . PHE A 1 377 ? 8.938 -6.598 -1.629 1 89.69 377 PHE A O 1
ATOM 2875 N N . ALA A 1 378 ? 9.039 -7.012 -3.844 1 90.69 378 ALA A N 1
ATOM 2876 C CA . ALA A 1 378 ? 9.375 -5.621 -4.141 1 90.69 378 ALA A CA 1
ATOM 2877 C C . ALA A 1 378 ? 8.305 -4.672 -3.623 1 90.69 378 ALA A C 1
ATOM 2879 O O . ALA A 1 378 ? 8.617 -3.65 -3.006 1 90.69 378 ALA A O 1
ATOM 2880 N N . SER A 1 379 ? 7.102 -5.012 -3.848 1 91.75 379 SER A N 1
ATOM 2881 C CA . SER A 1 379 ? 5.98 -4.207 -3.373 1 91.75 379 SER A CA 1
ATOM 2882 C C . SER A 1 379 ? 5.941 -4.152 -1.85 1 91.75 379 SER A C 1
ATOM 2884 O O . SER A 1 379 ? 5.648 -3.105 -1.269 1 91.75 379 SER A O 1
ATOM 2886 N N . LEU A 1 380 ? 6.211 -5.254 -1.209 1 91.19 380 LEU A N 1
ATOM 2887 C CA . LEU A 1 380 ? 6.223 -5.344 0.247 1 91.19 380 LEU A CA 1
ATOM 2888 C C . LEU A 1 380 ? 7.297 -4.441 0.84 1 91.19 380 LEU A C 1
ATOM 2890 O O . LEU A 1 380 ? 7.043 -3.719 1.807 1 91.19 380 LEU A O 1
ATOM 2894 N N . VAL A 1 381 ? 8.43 -4.457 0.263 1 90.25 381 VAL A N 1
ATOM 2895 C CA . VAL A 1 381 ? 9.547 -3.656 0.767 1 90.25 381 VAL A CA 1
ATOM 2896 C C . VAL A 1 381 ? 9.25 -2.172 0.556 1 90.25 381 VAL A C 1
ATOM 2898 O O . VAL A 1 381 ? 9.57 -1.342 1.41 1 90.25 381 VAL A O 1
ATOM 2901 N N . LYS A 1 382 ? 8.727 -1.82 -0.588 1 91.44 382 LYS A N 1
ATOM 2902 C CA . LYS A 1 382 ? 8.297 -0.445 -0.825 1 91.44 382 LYS A CA 1
ATOM 2903 C C . LYS A 1 382 ? 7.293 0.007 0.231 1 91.44 382 LYS A C 1
ATOM 2905 O O . LYS A 1 382 ? 7.391 1.12 0.751 1 91.44 382 LYS A O 1
ATOM 2910 N N . LEU A 1 383 ? 6.387 -0.844 0.518 1 91.31 383 LEU A N 1
ATOM 2911 C CA . LEU A 1 383 ? 5.375 -0.542 1.523 1 91.31 383 LEU A CA 1
ATOM 2912 C C . LEU A 1 383 ? 6.008 -0.397 2.904 1 91.31 383 LEU A C 1
ATOM 2914 O O . LEU A 1 383 ? 5.598 0.459 3.691 1 91.31 383 LEU A O 1
ATOM 2918 N N . ASP A 1 384 ? 6.957 -1.21 3.244 1 91.5 384 ASP A N 1
ATOM 2919 C CA . ASP A 1 384 ? 7.703 -1.08 4.492 1 91.5 384 ASP A CA 1
ATOM 2920 C C . ASP A 1 384 ? 8.344 0.303 4.609 1 91.5 384 ASP A C 1
ATOM 2922 O O . ASP A 1 384 ? 8.328 0.909 5.684 1 91.5 384 ASP A O 1
ATOM 2926 N N . HIS A 1 385 ? 8.836 0.734 3.51 1 90.75 385 HIS A N 1
ATOM 2927 C CA . HIS A 1 385 ? 9.477 2.043 3.502 1 90.75 385 HIS A CA 1
ATOM 2928 C C . HIS A 1 385 ? 8.461 3.16 3.699 1 90.75 385 HIS A C 1
ATOM 2930 O O . HIS A 1 385 ? 8.742 4.156 4.367 1 90.75 385 HIS A O 1
ATOM 2936 N N . VAL A 1 386 ? 7.344 2.98 3.076 1 91.62 386 VAL A N 1
ATOM 2937 C CA . VAL A 1 386 ? 6.277 3.963 3.262 1 91.62 386 VAL A CA 1
ATOM 2938 C C . VAL A 1 386 ? 5.883 4.02 4.734 1 91.62 386 VAL A C 1
ATOM 2940 O O . VAL A 1 386 ? 5.781 5.105 5.316 1 91.62 386 VAL A O 1
ATOM 2943 N N . ILE A 1 387 ? 5.676 2.891 5.34 1 92 387 ILE A N 1
ATOM 2944 C CA . ILE A 1 387 ? 5.293 2.811 6.742 1 92 387 ILE A CA 1
ATOM 2945 C C . ILE A 1 387 ? 6.387 3.432 7.613 1 92 387 ILE A C 1
ATOM 2947 O O . ILE A 1 387 ? 6.098 4.207 8.523 1 92 387 ILE A O 1
ATOM 2951 N N . TYR A 1 388 ? 7.617 3.15 7.32 1 93.56 388 TYR A N 1
ATOM 2952 C CA . TYR A 1 388 ? 8.758 3.688 8.055 1 93.56 388 TYR A CA 1
ATOM 2953 C C . TYR A 1 388 ? 8.781 5.207 7.984 1 93.56 388 TYR A C 1
ATOM 2955 O O . TYR A 1 388 ? 8.969 5.879 9.008 1 93.56 388 TYR A O 1
ATOM 2963 N N . MET A 1 389 ? 8.602 5.699 6.789 1 93.12 389 MET A N 1
ATOM 2964 C CA . MET A 1 389 ? 8.609 7.148 6.602 1 93.12 389 MET A CA 1
ATOM 2965 C C . MET A 1 389 ? 7.453 7.801 7.348 1 93.12 389 MET A C 1
ATOM 2967 O O . MET A 1 389 ? 7.629 8.844 7.988 1 93.12 389 MET A O 1
ATOM 2971 N N . GLN A 1 390 ? 6.293 7.195 7.262 1 92.38 390 GLN A N 1
ATOM 2972 C CA . GLN A 1 390 ? 5.145 7.75 7.969 1 92.38 390 GLN A CA 1
ATOM 2973 C C . GLN A 1 390 ? 5.391 7.781 9.477 1 92.38 390 GLN A C 1
ATOM 2975 O O . GLN A 1 390 ? 5.066 8.766 10.141 1 92.38 390 GLN A O 1
ATOM 2980 N N . ARG A 1 391 ? 5.953 6.75 10.023 1 91.56 391 ARG A N 1
ATOM 2981 C CA . ARG A 1 391 ? 6.305 6.727 11.438 1 91.56 391 ARG A CA 1
ATOM 2982 C C . ARG A 1 391 ? 7.336 7.805 11.766 1 91.56 391 ARG A C 1
ATOM 2984 O O . ARG A 1 391 ? 7.281 8.422 12.828 1 91.56 391 ARG A O 1
ATOM 2991 N N . GLY A 1 392 ? 8.266 7.949 10.789 1 92.88 392 GLY A N 1
ATOM 2992 C CA . GLY A 1 392 ? 9.242 9.016 10.953 1 92.88 392 GLY A CA 1
ATOM 2993 C C . GLY A 1 392 ? 8.609 10.391 11.062 1 92.88 392 GLY A C 1
ATOM 2994 O O . GLY A 1 392 ? 8.977 11.18 11.938 1 92.88 392 GLY A O 1
ATOM 2995 N N . TYR A 1 393 ? 7.656 10.68 10.211 1 92.56 393 TYR A N 1
ATOM 2996 C CA . TYR A 1 393 ? 6.965 11.969 10.25 1 92.56 393 TYR A CA 1
ATOM 2997 C C . TYR A 1 393 ? 6.219 12.148 11.562 1 92.56 393 TYR A C 1
ATOM 2999 O O . TYR A 1 393 ? 6.277 13.211 12.18 1 92.56 393 TYR A O 1
ATOM 3007 N N . VAL A 1 394 ? 5.559 11.148 12.055 1 89.12 394 VAL A N 1
ATOM 3008 C CA . VAL A 1 394 ? 4.812 11.203 13.305 1 89.12 394 VAL A CA 1
ATOM 3009 C C . VAL A 1 394 ? 5.777 11.422 14.469 1 89.12 394 VAL A C 1
ATOM 3011 O O . VAL A 1 394 ? 5.504 12.227 15.367 1 89.12 394 VAL A O 1
ATOM 3014 N N . ALA A 1 395 ? 6.855 10.75 14.391 1 92.06 395 ALA A N 1
ATOM 3015 C CA . ALA A 1 395 ? 7.855 10.875 15.445 1 92.06 395 ALA A CA 1
ATOM 3016 C C . ALA A 1 395 ? 8.398 12.297 15.531 1 92.06 395 ALA A C 1
ATOM 3018 O O . ALA A 1 395 ? 8.539 12.852 16.625 1 92.06 395 ALA A O 1
ATOM 3019 N N . VAL A 1 396 ? 8.68 12.883 14.367 1 92.31 396 VAL A N 1
ATOM 3020 C CA . VAL A 1 396 ? 9.195 14.25 14.328 1 92.31 396 VAL A CA 1
ATOM 3021 C C . VAL A 1 396 ? 8.141 15.211 14.867 1 92.31 396 VAL A C 1
ATOM 3023 O O . VAL A 1 396 ? 8.453 16.109 15.656 1 92.31 396 VAL A O 1
ATOM 3026 N N . GLU A 1 397 ? 6.953 14.977 14.523 1 85.94 397 GLU A N 1
ATOM 3027 C CA . GLU A 1 397 ? 5.852 15.836 14.945 1 85.94 397 GLU A CA 1
ATOM 3028 C C . GLU A 1 397 ? 5.637 15.758 16.453 1 85.94 397 GLU A C 1
ATOM 3030 O O . GLU A 1 397 ? 5.242 16.734 17.078 1 85.94 397 GLU A O 1
ATOM 3035 N N . LYS A 1 398 ? 5.941 14.602 17.031 1 85.31 398 LYS A N 1
ATOM 3036 C CA . LYS A 1 398 ? 5.734 14.398 18.469 1 85.31 398 LYS A CA 1
ATOM 3037 C C . LYS A 1 398 ? 6.992 14.742 19.266 1 85.31 398 LYS A C 1
ATOM 3039 O O . LYS A 1 398 ? 7.105 14.383 20.438 1 85.31 398 LYS A O 1
ATOM 3044 N N . GLY A 1 399 ? 7.965 15.344 18.641 1 87.88 399 GLY A N 1
ATOM 3045 C CA . GLY A 1 399 ? 9.172 15.773 19.328 1 87.88 399 GLY A CA 1
ATOM 3046 C C . GLY A 1 399 ? 10.148 14.641 19.594 1 87.88 399 GLY A C 1
ATOM 3047 O O . GLY A 1 399 ? 10.891 14.664 20.562 1 87.88 399 GLY A O 1
ATOM 3048 N N . GLY A 1 400 ? 10.047 13.633 18.75 1 89 400 GLY A N 1
ATOM 3049 C CA . GLY A 1 400 ? 10.969 12.516 18.859 1 89 400 GLY A CA 1
ATOM 3050 C C . GLY A 1 400 ? 10.555 11.5 19.906 1 89 400 GLY A C 1
ATOM 3051 O O . GLY A 1 400 ? 11.367 10.672 20.328 1 89 400 GLY A O 1
ATOM 3052 N N . GLU A 1 401 ? 9.352 11.547 20.359 1 86.88 401 GLU A N 1
ATOM 3053 C CA . GLU A 1 401 ? 8.859 10.641 21.391 1 86.88 401 GLU A CA 1
ATOM 3054 C C . GLU A 1 401 ? 7.695 9.805 20.875 1 86.88 401 GLU A C 1
ATOM 3056 O O . GLU A 1 401 ? 7.172 10.055 19.797 1 86.88 401 GLU A O 1
ATOM 3061 N N . GLY A 1 402 ? 7.449 8.688 21.625 1 86.56 402 GLY A N 1
ATOM 3062 C CA . GLY A 1 402 ? 6.305 7.855 21.297 1 86.56 402 GLY A CA 1
ATOM 3063 C C . GLY A 1 402 ? 6.688 6.531 20.672 1 86.56 402 GLY A C 1
ATOM 3064 O O . GLY A 1 402 ? 7.875 6.25 20.484 1 86.56 402 GLY A O 1
ATOM 3065 N N . GLU A 1 403 ? 5.676 5.754 20.344 1 88.56 403 GLU A N 1
ATOM 3066 C CA . GLU A 1 403 ? 5.863 4.422 19.781 1 88.56 403 GLU A CA 1
ATOM 3067 C C . GLU A 1 403 ? 6.453 4.5 18.375 1 88.56 403 GLU A C 1
ATOM 3069 O O . GLU A 1 403 ? 7.289 3.676 18 1 88.56 403 GLU A O 1
ATOM 3074 N N . GLU A 1 404 ? 6.078 5.527 17.703 1 88.94 404 GLU A N 1
ATOM 3075 C CA . GLU A 1 404 ? 6.559 5.68 16.328 1 88.94 404 GLU A CA 1
ATOM 3076 C C . GLU A 1 404 ? 8.047 6.02 16.312 1 88.94 404 GLU A C 1
ATOM 3078 O O . GLU A 1 404 ? 8.781 5.547 15.438 1 88.94 404 GLU A O 1
ATOM 3083 N N . ALA A 1 405 ? 8.477 6.801 17.297 1 90.25 405 ALA A N 1
ATOM 3084 C CA . ALA A 1 405 ? 9.891 7.164 17.391 1 90.25 405 ALA A CA 1
ATOM 3085 C C . ALA A 1 405 ? 10.75 5.941 17.688 1 90.25 405 ALA A C 1
ATOM 3087 O O . ALA A 1 405 ? 11.844 5.793 17.141 1 90.25 405 ALA A O 1
ATOM 3088 N N . GLN A 1 406 ? 10.25 5.016 18.438 1 89.56 406 GLN A N 1
ATOM 3089 C CA . GLN A 1 406 ? 10.961 3.787 18.766 1 89.56 406 GLN A CA 1
ATOM 3090 C C . GLN A 1 406 ? 11.031 2.855 17.562 1 89.56 406 GLN A C 1
ATOM 3092 O O . GLN A 1 406 ? 12.055 2.209 17.328 1 89.56 406 GLN A O 1
ATOM 3097 N N . ALA A 1 407 ? 9.984 2.805 16.859 1 88.75 407 ALA A N 1
ATOM 3098 C CA . ALA A 1 407 ? 9.891 1.904 15.711 1 88.75 407 ALA A CA 1
ATOM 3099 C C . ALA A 1 407 ? 10.898 2.285 14.633 1 88.75 407 ALA A C 1
ATOM 3101 O O . ALA A 1 407 ? 11.391 1.422 13.898 1 88.75 407 ALA A O 1
ATOM 3102 N N . VAL A 1 408 ? 11.273 3.566 14.531 1 90.5 408 VAL A N 1
ATOM 3103 C CA . VAL A 1 408 ? 12.125 4.02 13.438 1 90.5 408 VAL A CA 1
ATOM 3104 C C . VAL A 1 408 ? 13.586 3.971 13.875 1 90.5 408 VAL A C 1
ATOM 3106 O O . VAL A 1 408 ? 14.477 4.379 13.125 1 90.5 408 VAL A O 1
ATOM 3109 N N . LEU A 1 409 ? 13.859 3.43 15.062 1 88.25 409 LEU A N 1
ATOM 3110 C CA . LEU A 1 409 ? 15.227 3.303 15.547 1 88.25 409 LEU A CA 1
ATOM 3111 C C . LEU A 1 409 ? 15.93 2.113 14.898 1 88.25 409 LEU A C 1
ATOM 3113 O O . LEU A 1 409 ? 17.141 1.975 15 1 88.25 409 LEU A O 1
ATOM 3117 N N . VAL A 1 410 ? 15.172 1.312 14.234 1 85.88 410 VAL A N 1
ATOM 3118 C CA . VAL A 1 410 ? 15.75 0.161 13.547 1 85.88 410 VAL A CA 1
ATOM 3119 C C . VAL A 1 410 ? 16.75 0.635 12.5 1 85.88 410 VAL A C 1
ATOM 3121 O O . VAL A 1 410 ? 16.5 1.599 11.773 1 85.88 410 VAL A O 1
ATOM 3124 N N . ASP A 1 411 ? 17.953 0.017 12.453 1 85.5 411 ASP A N 1
ATOM 3125 C CA . ASP A 1 411 ? 18.969 0.43 11.492 1 85.5 411 ASP A CA 1
ATOM 3126 C C . ASP A 1 411 ? 18.75 -0.244 10.141 1 85.5 411 ASP A C 1
ATOM 3128 O O . ASP A 1 411 ? 17.922 -1.143 10.016 1 85.5 411 ASP A O 1
ATOM 3132 N N . HIS A 1 412 ? 19.484 0.269 9.125 1 85.38 412 HIS A N 1
ATOM 3133 C CA . HIS A 1 412 ? 19.266 -0.163 7.754 1 85.38 412 HIS A CA 1
ATOM 3134 C C . HIS A 1 412 ? 19.719 -1.605 7.547 1 85.38 412 HIS A C 1
ATOM 3136 O O . HIS A 1 412 ? 19.359 -2.23 6.543 1 85.38 412 HIS A O 1
ATOM 3142 N N . HIS A 1 413 ? 20.375 -2.279 8.562 1 86.69 413 HIS A N 1
ATOM 3143 C CA . HIS A 1 413 ? 20.797 -3.668 8.445 1 86.69 413 HIS A CA 1
ATOM 3144 C C . HIS A 1 413 ? 19.766 -4.617 9.047 1 86.69 413 HIS A C 1
ATOM 3146 O O . HIS A 1 413 ? 19.703 -5.793 8.672 1 86.69 413 HIS A O 1
ATOM 3152 N N . ASN A 1 414 ? 18.906 -4.105 9.93 1 86.44 414 ASN A N 1
ATOM 3153 C CA . ASN A 1 414 ? 18.047 -4.992 10.695 1 86.44 414 ASN A CA 1
ATOM 3154 C C . ASN A 1 414 ? 16.578 -4.859 10.258 1 86.44 414 ASN A C 1
ATOM 3156 O O . ASN A 1 414 ? 15.695 -5.484 10.836 1 86.44 414 ASN A O 1
ATOM 3160 N N . CYS A 1 415 ? 16.359 -4.062 9.297 1 87.88 415 CYS A N 1
ATOM 3161 C CA . CYS A 1 415 ? 15.016 -3.992 8.734 1 87.88 415 CYS A CA 1
ATOM 3162 C C . CYS A 1 415 ? 14.805 -5.074 7.684 1 87.88 415 CYS A C 1
ATOM 3164 O O . CYS A 1 415 ? 15.734 -5.812 7.352 1 87.88 415 CYS A O 1
ATOM 3166 N N . ARG A 1 416 ? 13.586 -5.293 7.262 1 83.12 416 ARG A N 1
ATOM 3167 C CA . ARG A 1 416 ? 13.25 -6.359 6.324 1 83.12 416 ARG A CA 1
ATOM 3168 C C . ARG A 1 416 ? 14.078 -6.254 5.051 1 83.12 416 ARG A C 1
ATOM 3170 O O . ARG A 1 416 ? 14.641 -7.246 4.582 1 83.12 416 ARG A O 1
ATOM 3177 N N . LEU A 1 417 ? 14.156 -5.039 4.465 1 84.69 417 LEU A N 1
ATOM 3178 C CA . LEU A 1 417 ? 14.953 -4.844 3.262 1 84.69 417 LEU A CA 1
ATOM 3179 C C . LEU A 1 417 ? 16.422 -5.117 3.537 1 84.69 417 LEU A C 1
ATOM 3181 O O . LEU A 1 417 ? 17.109 -5.719 2.711 1 84.69 417 LEU A O 1
ATOM 3185 N N . GLY A 1 418 ? 16.891 -4.672 4.656 1 88 418 GLY A N 1
ATOM 3186 C CA . GLY A 1 418 ? 18.266 -4.93 5.023 1 88 418 GLY A CA 1
ATOM 3187 C C . GLY A 1 418 ? 18.594 -6.406 5.105 1 88 418 GLY A C 1
ATOM 3188 O O . GLY A 1 418 ? 19.594 -6.859 4.543 1 88 418 GLY A O 1
ATOM 3189 N N . LYS A 1 419 ? 17.75 -7.156 5.715 1 86.38 419 LYS A N 1
ATOM 3190 C CA . LYS A 1 419 ? 17.953 -8.594 5.836 1 86.38 419 LYS A CA 1
ATOM 3191 C C . LYS A 1 419 ? 17.906 -9.273 4.469 1 86.38 419 LYS A C 1
ATOM 3193 O O . LYS A 1 419 ? 18.672 -10.195 4.203 1 86.38 419 LYS A O 1
ATOM 3198 N N . TRP A 1 420 ? 17 -8.805 3.736 1 84 420 TRP A N 1
ATOM 3199 C CA . TRP A 1 420 ? 16.891 -9.32 2.377 1 84 420 TRP A CA 1
ATOM 3200 C C . TRP A 1 420 ? 18.156 -9 1.569 1 84 420 TRP A C 1
ATOM 3202 O O . TRP A 1 420 ? 18.625 -9.828 0.792 1 84 420 TRP A O 1
ATOM 3212 N N . TYR A 1 421 ? 18.656 -7.824 1.756 1 86.56 421 TYR A N 1
ATOM 3213 C CA . TYR A 1 421 ? 19.812 -7.336 1.008 1 86.56 421 TYR A CA 1
ATOM 3214 C C . TYR A 1 421 ? 21.094 -8.07 1.428 1 86.56 421 TYR A C 1
ATOM 3216 O O . TYR A 1 421 ? 21.828 -8.57 0.582 1 86.56 421 TYR A O 1
ATOM 3224 N N . TYR A 1 422 ? 21.234 -8.195 2.736 1 86.5 422 TYR A N 1
ATOM 3225 C CA . TYR A 1 422 ? 22.516 -8.711 3.234 1 86.5 422 TYR A CA 1
ATOM 3226 C C . TYR A 1 422 ? 22.453 -10.227 3.393 1 86.5 422 TYR A C 1
ATOM 3228 O O . TYR A 1 422 ? 23.484 -10.898 3.314 1 86.5 422 TYR A O 1
ATOM 3236 N N . GLU A 1 423 ? 21.109 -10.633 3.715 1 80.38 423 GLU A N 1
ATOM 3237 C CA . GLU A 1 423 ? 20.938 -12.062 3.955 1 80.38 423 GLU A CA 1
ATOM 3238 C C . GLU A 1 423 ? 19.734 -12.609 3.176 1 80.38 423 GLU A C 1
ATOM 3240 O O . GLU A 1 423 ? 18.906 -11.852 2.684 1 80.38 423 GLU A O 1
ATOM 3245 N N . GLY A 1 424 ? 19.953 -13.648 2.443 1 75.12 424 GLY A N 1
ATOM 3246 C CA . GLY A 1 424 ? 18.75 -14.305 1.97 1 75.12 424 GLY A CA 1
ATOM 3247 C C . GLY A 1 424 ? 18.641 -14.359 0.457 1 75.12 424 GLY A C 1
ATOM 3248 O O . GLY A 1 424 ? 19.672 -14.469 -0.232 1 75.12 424 GLY A O 1
ATOM 3249 N N . HIS A 1 425 ? 17.312 -14.242 0.079 1 80.19 425 HIS A N 1
ATOM 3250 C CA . HIS A 1 425 ? 16.984 -14.438 -1.331 1 80.19 425 HIS A CA 1
ATOM 3251 C C . HIS A 1 425 ? 17.469 -13.258 -2.172 1 80.19 425 HIS A C 1
ATOM 3253 O O . HIS A 1 425 ? 17.828 -13.43 -3.34 1 80.19 425 HIS A O 1
ATOM 3259 N N . GLY A 1 426 ? 17.547 -12.141 -1.521 1 83.56 426 GLY A N 1
ATOM 3260 C CA . GLY A 1 426 ? 18 -10.969 -2.266 1 83.56 426 GLY A CA 1
ATOM 3261 C C . GLY A 1 426 ? 19.422 -11.086 -2.752 1 83.56 426 GLY A C 1
ATOM 3262 O O . GLY A 1 426 ? 19.703 -10.844 -3.926 1 83.56 426 GLY A O 1
ATOM 3263 N N . LYS A 1 427 ? 20.234 -11.461 -1.869 1 86.62 427 LYS A N 1
ATOM 3264 C CA . LYS A 1 427 ? 21.641 -11.617 -2.23 1 86.62 427 LYS A CA 1
ATOM 3265 C C . LYS A 1 427 ? 21.828 -12.727 -3.258 1 86.62 427 LYS A C 1
ATOM 3267 O O . LYS A 1 427 ? 22.562 -12.562 -4.238 1 86.62 427 LYS A O 1
ATOM 3272 N N . ALA A 1 428 ? 21.094 -13.781 -3.119 1 86.88 428 ALA A N 1
ATOM 3273 C CA . ALA A 1 428 ? 21.25 -14.961 -3.965 1 86.88 428 ALA A CA 1
ATOM 3274 C C . ALA A 1 428 ? 20.719 -14.703 -5.371 1 86.88 428 ALA A C 1
ATOM 3276 O O . ALA A 1 428 ? 21.328 -15.109 -6.359 1 86.88 428 ALA A O 1
ATOM 3277 N N . ALA A 1 429 ? 19.672 -13.898 -5.461 1 87.25 429 ALA A N 1
ATOM 3278 C CA . ALA A 1 429 ? 18.969 -13.812 -6.738 1 87.25 429 ALA A CA 1
ATOM 3279 C C . ALA A 1 429 ? 19.281 -12.5 -7.449 1 87.25 429 ALA A C 1
ATOM 3281 O O . ALA A 1 429 ? 19.172 -12.406 -8.672 1 87.25 429 ALA A O 1
ATOM 3282 N N . PHE A 1 430 ? 19.781 -11.469 -6.695 1 89.88 430 PHE A N 1
ATOM 3283 C CA . PHE A 1 430 ? 19.812 -10.156 -7.328 1 89.88 430 PHE A CA 1
ATOM 3284 C C . PHE A 1 430 ? 21.219 -9.555 -7.223 1 89.88 430 PHE A C 1
ATOM 3286 O O . PHE A 1 430 ? 21.484 -8.5 -7.797 1 89.88 430 PHE A O 1
ATOM 3293 N N . SER A 1 431 ? 22.172 -10.18 -6.559 1 90 431 SER A N 1
ATOM 3294 C CA . SER A 1 431 ? 23.469 -9.602 -6.262 1 90 431 SER A CA 1
ATOM 3295 C C . SER A 1 431 ? 24.25 -9.297 -7.543 1 90 431 SER A C 1
ATOM 3297 O O . SER A 1 431 ? 25.109 -8.422 -7.559 1 90 431 SER A O 1
ATOM 3299 N N . HIS A 1 432 ? 23.953 -9.953 -8.617 1 90.44 432 HIS A N 1
ATOM 3300 C CA . HIS A 1 432 ? 24.688 -9.781 -9.875 1 90.44 432 HIS A CA 1
ATOM 3301 C C . HIS A 1 432 ? 24.172 -8.57 -10.641 1 90.44 432 HIS A C 1
ATOM 3303 O O . HIS A 1 432 ? 24.766 -8.156 -11.633 1 90.44 432 HIS A O 1
ATOM 3309 N N . LEU A 1 433 ? 23.141 -7.891 -10.188 1 91.62 433 LEU A N 1
ATOM 3310 C CA . LEU A 1 433 ? 22.516 -6.777 -10.898 1 91.62 433 LEU A CA 1
ATOM 3311 C C . LEU A 1 433 ? 23.078 -5.441 -10.414 1 91.62 433 LEU A C 1
ATOM 3313 O O . LEU A 1 433 ? 23.297 -5.258 -9.211 1 91.62 433 LEU A O 1
ATOM 3317 N N . PRO A 1 434 ? 23.328 -4.531 -11.281 1 92.75 434 PRO A N 1
ATOM 3318 C CA . PRO A 1 434 ? 23.875 -3.225 -10.898 1 92.75 434 PRO A CA 1
ATOM 3319 C C . PRO A 1 434 ? 22.969 -2.475 -9.922 1 92.75 434 PRO A C 1
ATOM 3321 O O . PRO A 1 434 ? 23.453 -1.85 -8.984 1 92.75 434 PRO A O 1
ATOM 3324 N N . ALA A 1 435 ? 21.703 -2.562 -10.172 1 93 435 ALA A N 1
ATOM 3325 C CA . ALA A 1 435 ? 20.781 -1.846 -9.305 1 93 435 ALA A CA 1
ATOM 3326 C C . ALA A 1 435 ? 20.875 -2.35 -7.867 1 93 435 ALA A C 1
ATOM 3328 O O . ALA A 1 435 ? 20.688 -1.585 -6.918 1 93 435 ALA A O 1
ATOM 3329 N N . TYR A 1 436 ? 21.203 -3.584 -7.656 1 93 436 TYR A N 1
ATOM 3330 C CA . TYR A 1 436 ? 21.359 -4.168 -6.328 1 93 436 TYR A CA 1
ATOM 3331 C C . TYR A 1 436 ? 22.516 -3.523 -5.582 1 93 436 TYR A C 1
ATOM 3333 O O . TYR A 1 436 ? 22.391 -3.168 -4.41 1 93 436 TYR A O 1
ATOM 3341 N N . ARG A 1 437 ? 23.562 -3.271 -6.234 1 91.88 437 ARG A N 1
ATOM 3342 C CA . ARG A 1 437 ? 24.766 -2.689 -5.633 1 91.88 437 ARG A CA 1
ATOM 3343 C C . ARG A 1 437 ? 24.531 -1.229 -5.258 1 91.88 437 ARG A C 1
ATOM 3345 O O . ARG A 1 437 ? 25.031 -0.757 -4.234 1 91.88 437 ARG A O 1
ATOM 3352 N N . GLU A 1 438 ? 23.734 -0.591 -6.031 1 94.75 438 GLU A N 1
ATOM 3353 C CA . GLU A 1 438 ? 23.5 0.835 -5.82 1 94.75 438 GLU A CA 1
ATOM 3354 C C . GLU A 1 438 ? 22.453 1.072 -4.727 1 94.75 438 GLU A C 1
ATOM 3356 O O . GLU A 1 438 ? 22.297 2.199 -4.254 1 94.75 438 GLU A O 1
ATOM 3361 N N . LEU A 1 439 ? 21.859 0.038 -4.293 1 93.75 439 LEU A N 1
ATOM 3362 C CA . LEU A 1 439 ? 20.734 0.128 -3.379 1 93.75 439 LEU A CA 1
ATOM 3363 C C . LEU A 1 439 ? 21.188 0.482 -1.969 1 93.75 439 LEU A C 1
ATOM 3365 O O . LEU A 1 439 ? 20.469 1.146 -1.223 1 93.75 439 LEU A O 1
ATOM 3369 N N . GLU A 1 440 ? 22.344 0.166 -1.593 1 92.5 440 GLU A N 1
ATOM 3370 C CA . GLU A 1 440 ? 22.812 0.296 -0.217 1 92.5 440 GLU A CA 1
ATOM 3371 C C . GLU A 1 440 ? 22.891 1.761 0.203 1 92.5 440 GLU A C 1
ATO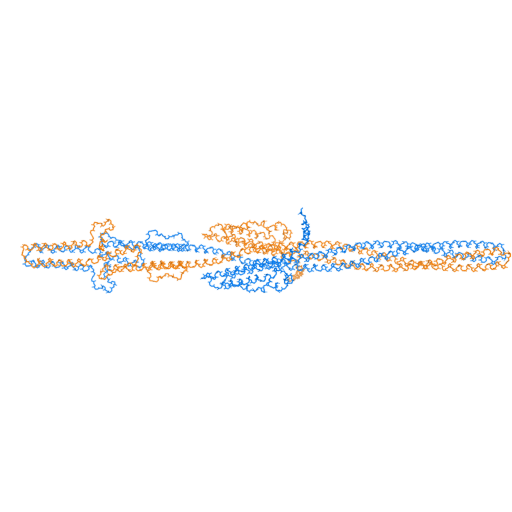M 3373 O O . GLU A 1 440 ? 22.406 2.133 1.272 1 92.5 440 GLU A O 1
ATOM 3378 N N . GLY A 1 441 ? 23.453 2.609 -0.596 1 94.38 441 GLY A N 1
ATOM 3379 C CA . GLY A 1 441 ? 23.641 4.02 -0.29 1 94.38 441 GLY A CA 1
ATOM 3380 C C . GLY A 1 441 ? 22.344 4.734 0.03 1 94.38 441 GLY A C 1
ATOM 3381 O O . GLY A 1 441 ? 22.156 5.223 1.146 1 94.38 441 GLY A O 1
ATOM 3382 N N . PRO A 1 442 ? 21.516 4.734 -0.939 1 95.56 442 PRO A N 1
ATOM 3383 C CA . PRO A 1 442 ? 20.234 5.391 -0.702 1 95.56 442 PRO A CA 1
ATOM 3384 C C . PRO A 1 442 ? 19.484 4.812 0.498 1 95.56 442 PRO A C 1
ATOM 3386 O O . PRO A 1 442 ? 18.812 5.547 1.229 1 95.56 442 PRO A O 1
ATOM 3389 N N . HIS A 1 443 ? 19.609 3.545 0.716 1 95.19 443 HIS A N 1
ATOM 3390 C CA . HIS A 1 443 ? 18.938 2.914 1.853 1 95.19 443 HIS A CA 1
ATOM 3391 C C . HIS A 1 443 ? 19.484 3.445 3.174 1 95.19 443 HIS A C 1
ATOM 3393 O O . HIS A 1 443 ? 18.719 3.762 4.086 1 95.19 443 HIS A O 1
ATOM 3399 N N . GLN A 1 444 ? 20.734 3.555 3.244 1 94.81 444 GLN A N 1
ATOM 3400 C CA . GLN A 1 444 ? 21.359 4.129 4.426 1 94.81 444 GLN A CA 1
ATOM 3401 C C . GLN A 1 444 ? 20.922 5.578 4.633 1 94.81 444 GLN A C 1
ATOM 3403 O O . GLN A 1 444 ? 20.719 6.016 5.766 1 94.81 444 GLN A O 1
ATOM 3408 N N . GLN A 1 445 ? 20.844 6.285 3.555 1 95.75 445 GLN A N 1
ATOM 3409 C CA . GLN A 1 445 ? 20.438 7.688 3.586 1 95.75 445 GLN A CA 1
ATOM 3410 C C . GLN A 1 445 ? 19.047 7.855 4.188 1 95.75 445 GLN A C 1
ATOM 3412 O O . GLN A 1 445 ? 18.797 8.828 4.898 1 95.75 445 GLN A O 1
ATOM 3417 N N . VAL A 1 446 ? 18.156 6.969 3.941 1 95.31 446 VAL A N 1
ATOM 3418 C CA . VAL A 1 446 ? 16.797 7.02 4.484 1 95.31 446 VAL A CA 1
ATOM 3419 C C . VAL A 1 446 ? 16.859 6.953 6.008 1 95.31 446 VAL A C 1
ATOM 3421 O O . VAL A 1 446 ? 16.297 7.816 6.695 1 95.31 446 VAL A O 1
ATOM 3424 N N . HIS A 1 447 ? 17.594 6 6.566 1 95.5 447 HIS A N 1
ATOM 3425 C CA . HIS A 1 447 ? 17.656 5.797 8.008 1 95.5 447 HIS A CA 1
ATOM 3426 C C . HIS A 1 447 ? 18.391 6.938 8.695 1 95.5 447 HIS A C 1
ATOM 3428 O O . HIS A 1 447 ? 17.953 7.438 9.734 1 95.5 447 HIS A O 1
ATOM 3434 N N . SER A 1 448 ? 19.453 7.418 8.055 1 95.44 448 SER A N 1
ATOM 3435 C CA . SER A 1 448 ? 20.234 8.5 8.641 1 95.44 448 SER A CA 1
ATOM 3436 C C . SER A 1 448 ? 19.469 9.812 8.617 1 95.44 448 SER A C 1
ATOM 3438 O O . SER A 1 448 ? 19.531 10.602 9.57 1 95.44 448 SER A O 1
ATOM 3440 N N . GLY A 1 449 ? 18.75 10.008 7.52 1 96.06 449 GLY A N 1
ATOM 3441 C CA . GLY A 1 449 ? 17.953 11.219 7.422 1 96.06 449 GLY A CA 1
ATOM 3442 C C . GLY A 1 449 ? 16.859 11.297 8.477 1 96.06 449 GLY A C 1
ATOM 3443 O O . GLY A 1 449 ? 16.703 12.328 9.133 1 96.06 449 GLY A O 1
ATOM 3444 N N . VAL A 1 450 ? 16.172 10.258 8.695 1 95.88 450 VAL A N 1
ATOM 3445 C CA . VAL A 1 450 ? 15.094 10.219 9.68 1 95.88 450 VAL A CA 1
ATOM 3446 C C . VAL A 1 450 ? 15.68 10.383 11.086 1 95.88 450 VAL A C 1
ATOM 3448 O O . VAL A 1 450 ? 15.148 11.148 11.898 1 95.88 450 VAL A O 1
ATOM 3451 N N . ARG A 1 451 ? 16.781 9.734 11.359 1 95 451 ARG A N 1
ATOM 3452 C CA . ARG A 1 451 ? 17.406 9.828 12.664 1 95 451 ARG A CA 1
ATOM 3453 C C . ARG A 1 451 ? 17.875 11.258 12.945 1 95 451 ARG A C 1
ATOM 3455 O O . ARG A 1 451 ? 17.703 11.758 14.055 1 95 451 ARG A O 1
ATOM 3462 N N . ALA A 1 452 ? 18.391 11.867 11.922 1 95.81 452 ALA A N 1
ATOM 3463 C CA . ALA A 1 452 ? 18.844 13.25 12.062 1 95.81 452 ALA A CA 1
ATOM 3464 C C . ALA A 1 452 ? 17.656 14.18 12.367 1 95.81 452 ALA A C 1
ATOM 3466 O O . ALA A 1 452 ? 17.75 15.047 13.234 1 95.81 452 ALA A O 1
ATOM 3467 N N . ALA A 1 453 ? 16.625 13.984 11.672 1 95.94 453 ALA A N 1
ATOM 3468 C CA . ALA A 1 453 ? 15.438 14.812 11.867 1 95.94 453 ALA A CA 1
ATOM 3469 C C . ALA A 1 453 ? 14.867 14.633 13.273 1 95.94 453 ALA A C 1
ATOM 3471 O O . ALA A 1 453 ? 14.516 15.617 13.938 1 95.94 453 ALA A O 1
ATOM 3472 N N . ILE A 1 454 ? 14.852 13.461 13.789 1 94.75 454 ILE A N 1
ATOM 3473 C CA . ILE A 1 454 ? 14.289 13.164 15.102 1 94.75 454 ILE A CA 1
ATOM 3474 C C . ILE A 1 454 ? 15.18 13.766 16.188 1 94.75 454 ILE A C 1
ATOM 3476 O O . ILE A 1 454 ? 14.68 14.328 17.172 1 94.75 454 ILE A O 1
ATOM 3480 N N . THR A 1 455 ? 16.484 13.656 15.984 1 94.94 455 THR A N 1
ATOM 3481 C CA . THR A 1 455 ? 17.422 14.227 16.938 1 94.94 455 THR A CA 1
ATOM 3482 C C . THR A 1 455 ? 17.234 15.742 17.062 1 94.94 455 THR A C 1
ATOM 3484 O O . THR A 1 455 ? 17.234 16.281 18.156 1 94.94 455 THR A O 1
ATOM 3487 N N . GLN A 1 456 ? 17 16.375 15.914 1 95 456 GLN A N 1
ATOM 3488 C CA . GLN A 1 456 ? 16.797 17.812 15.898 1 95 456 GLN A CA 1
ATOM 3489 C C . GLN A 1 456 ? 15.422 18.188 16.469 1 95 456 GLN A C 1
ATOM 3491 O O . GLN A 1 456 ? 15.258 19.25 17.062 1 95 456 GLN A O 1
ATOM 3496 N N . ALA A 1 457 ? 14.484 17.281 16.297 1 93.44 457 ALA A N 1
ATOM 3497 C CA . ALA A 1 457 ? 13.125 17.531 16.766 1 93.44 457 ALA A CA 1
ATOM 3498 C C . ALA A 1 457 ? 13.062 17.578 18.297 1 93.44 457 ALA A C 1
ATOM 3500 O O . ALA A 1 457 ? 12.133 18.141 18.859 1 93.44 457 ALA A O 1
ATOM 3501 N N . LYS A 1 458 ? 14.062 17.016 18.969 1 92.25 458 LYS A N 1
ATOM 3502 C CA . LYS A 1 458 ? 14.117 17 20.438 1 92.25 458 LYS A CA 1
ATOM 3503 C C . LYS A 1 458 ? 14.672 18.312 20.969 1 92.25 458 LYS A C 1
ATOM 3505 O O . LYS A 1 458 ? 14.594 18.578 22.172 1 92.25 458 LYS A O 1
ATOM 3510 N N . GLN A 1 459 ? 15.141 19.188 20.016 1 92.38 459 GLN A N 1
ATOM 3511 C CA . GLN A 1 459 ? 15.727 20.469 20.391 1 92.38 459 GLN A CA 1
ATOM 3512 C C . GLN A 1 459 ? 14.688 21.578 20.328 1 92.38 459 GLN A C 1
ATOM 3514 O O . GLN A 1 459 ? 13.508 21.328 20.094 1 92.38 459 GLN A O 1
ATOM 3519 N N . ASP A 1 460 ? 15.148 22.75 20.641 1 88.75 460 ASP A N 1
ATOM 3520 C CA . ASP A 1 460 ? 14.227 23.875 20.719 1 88.75 460 ASP A CA 1
ATOM 3521 C C . ASP A 1 460 ? 14.047 24.531 19.359 1 88.75 460 ASP A C 1
ATOM 3523 O O . ASP A 1 460 ? 14.484 25.672 19.141 1 88.75 460 ASP A O 1
ATOM 3527 N N . TRP A 1 461 ? 13.289 23.859 18.531 1 87.69 461 TRP A N 1
ATOM 3528 C CA . TRP A 1 461 ? 13.094 24.359 17.172 1 87.69 461 TRP A CA 1
ATOM 3529 C C . TRP A 1 461 ? 12.07 25.5 17.156 1 87.69 461 TRP A C 1
ATOM 3531 O O . TRP A 1 461 ? 11.969 26.234 16.172 1 87.69 461 TRP A O 1
ATOM 3541 N N . LEU A 1 462 ? 11.406 25.703 18.266 1 81.19 462 LEU A N 1
ATOM 3542 C CA . LEU A 1 462 ? 10.406 26.766 18.328 1 81.19 462 LEU A CA 1
ATOM 3543 C C . LEU A 1 462 ? 11.078 28.125 18.359 1 81.19 462 LEU A C 1
ATOM 3545 O O . LEU A 1 462 ? 10.492 29.109 17.906 1 81.19 462 LEU A O 1
ATOM 3549 N N . HIS A 1 463 ? 12.289 28.125 18.906 1 81.12 463 HIS A N 1
ATOM 3550 C CA . HIS A 1 463 ? 12.938 29.422 19.078 1 81.12 463 HIS A CA 1
ATOM 3551 C C . HIS A 1 463 ? 14.227 29.5 18.266 1 81.12 463 HIS A C 1
ATOM 3553 O O . HIS A 1 463 ? 15.016 30.422 18.438 1 81.12 463 HIS A O 1
ATOM 3559 N N . ASP A 1 464 ? 14.461 28.516 17.453 1 86.62 464 ASP A N 1
ATOM 3560 C CA . ASP A 1 464 ? 15.656 28.469 16.609 1 86.62 464 ASP A CA 1
ATOM 3561 C C . ASP A 1 464 ? 15.312 28.016 15.203 1 86.62 464 ASP A C 1
ATOM 3563 O O . ASP A 1 464 ? 15.078 26.828 14.969 1 86.62 464 ASP A O 1
ATOM 3567 N N . ASP A 1 465 ? 15.453 28.875 14.234 1 86.88 465 ASP A N 1
ATOM 3568 C CA . ASP A 1 465 ? 15.086 28.609 12.852 1 86.88 465 ASP A CA 1
ATOM 3569 C C . ASP A 1 465 ? 16.047 27.594 12.219 1 86.88 465 ASP A C 1
ATOM 3571 O O . ASP A 1 465 ? 15.656 26.812 11.352 1 86.88 465 ASP A O 1
ATOM 3575 N N . SER A 1 466 ? 17.203 27.719 12.719 1 91.81 466 SER A N 1
ATOM 3576 C CA . SER A 1 466 ? 18.203 26.812 12.148 1 91.81 466 SER A CA 1
ATOM 3577 C C . SER A 1 466 ? 17.859 25.359 12.453 1 91.81 466 SER A C 1
ATOM 3579 O O . SER A 1 466 ? 18.062 24.484 11.617 1 91.81 466 SER A O 1
ATOM 3581 N N . ILE A 1 467 ? 17.344 25.125 13.633 1 92.94 467 ILE A N 1
ATOM 3582 C CA . ILE A 1 467 ? 16.969 23.766 14.008 1 92.94 467 ILE A CA 1
ATOM 3583 C C . ILE A 1 467 ? 15.75 23.328 13.203 1 92.94 467 ILE A C 1
ATOM 3585 O O . ILE A 1 467 ? 15.672 22.172 12.758 1 92.94 467 ILE A O 1
ATOM 3589 N N . LEU A 1 468 ? 14.859 24.188 13 1 91.5 468 LEU A N 1
ATOM 3590 C CA . LEU A 1 468 ? 13.68 23.891 12.188 1 91.5 468 LEU A CA 1
ATOM 3591 C C . LEU A 1 468 ? 14.078 23.484 10.773 1 91.5 468 LEU A C 1
ATOM 3593 O O . LEU A 1 468 ? 13.586 22.484 10.258 1 91.5 468 LEU A O 1
ATOM 3597 N N . GLN A 1 469 ? 14.969 24.25 10.234 1 92.62 469 GLN A N 1
ATOM 3598 C CA . GLN A 1 469 ? 15.43 23.953 8.883 1 92.62 469 GLN A CA 1
ATOM 3599 C C . GLN A 1 469 ? 16.172 22.625 8.836 1 92.62 469 GLN A C 1
ATOM 3601 O O . GLN A 1 469 ? 16.078 21.891 7.848 1 92.62 469 GLN A O 1
ATOM 3606 N N . ALA A 1 470 ? 16.844 22.359 9.914 1 95.06 470 ALA A N 1
ATOM 3607 C CA . ALA A 1 470 ? 17.578 21.109 9.984 1 95.06 470 ALA A CA 1
ATOM 3608 C C . ALA A 1 470 ? 16.625 19.906 10.008 1 95.06 470 ALA A C 1
ATOM 3610 O O . ALA A 1 470 ? 16.922 18.859 9.438 1 95.06 470 ALA A O 1
ATOM 3611 N N . ILE A 1 471 ? 15.555 20 10.688 1 94.88 471 ILE A N 1
ATOM 3612 C CA . ILE A 1 471 ? 14.547 18.938 10.727 1 94.88 471 ILE A CA 1
ATOM 3613 C C . ILE A 1 471 ? 14.023 18.672 9.32 1 94.88 471 ILE A C 1
ATOM 3615 O O . ILE A 1 471 ? 14 17.531 8.867 1 94.88 471 ILE A O 1
ATOM 3619 N N . VAL A 1 472 ? 13.672 19.734 8.609 1 94 472 VAL A N 1
ATOM 3620 C CA . VAL A 1 472 ? 13.125 19.625 7.258 1 94 472 VAL A CA 1
ATOM 3621 C C . VAL A 1 472 ? 14.188 19.031 6.328 1 94 472 VAL A C 1
ATOM 3623 O O . VAL A 1 472 ? 13.883 18.188 5.492 1 94 472 VAL A O 1
ATOM 3626 N N . ALA A 1 473 ? 15.367 19.5 6.559 1 95.06 473 ALA A N 1
ATOM 3627 C CA . ALA A 1 473 ? 16.469 19 5.73 1 95.06 473 ALA A CA 1
ATOM 3628 C C . ALA A 1 473 ? 16.688 17.516 5.945 1 95.06 473 ALA A C 1
ATOM 3630 O O . ALA A 1 473 ? 16.938 16.766 4.992 1 95.06 473 ALA A O 1
ATOM 3631 N N . GLY A 1 474 ? 16.625 17.125 7.164 1 96.12 474 GLY A N 1
ATOM 3632 C CA . GLY A 1 474 ? 16.734 15.711 7.461 1 96.12 474 GLY A CA 1
ATOM 3633 C C . GLY A 1 474 ? 15.664 14.867 6.797 1 96.12 474 GLY A C 1
ATOM 3634 O O . GLY A 1 474 ? 15.969 13.844 6.184 1 96.12 474 GLY A O 1
ATOM 3635 N N . MET A 1 475 ? 14.469 15.281 6.855 1 94.94 475 MET A N 1
ATOM 3636 C CA . MET A 1 475 ? 13.359 14.547 6.254 1 94.94 475 MET A CA 1
ATOM 3637 C C . MET A 1 475 ? 13.445 14.586 4.73 1 94.94 475 MET A C 1
ATOM 3639 O O . MET A 1 475 ? 13.062 13.625 4.059 1 94.94 475 MET A O 1
ATOM 3643 N N . HIS A 1 476 ? 13.898 15.711 4.219 1 95.31 476 HIS A N 1
ATOM 3644 C CA . HIS A 1 476 ? 14.102 15.805 2.779 1 95.31 476 HIS A CA 1
ATOM 3645 C C . HIS A 1 476 ? 15.141 14.797 2.297 1 95.31 476 HIS A C 1
ATOM 3647 O O . HIS A 1 476 ? 14.953 14.156 1.26 1 95.31 476 HIS A O 1
ATOM 3653 N N . GLN A 1 477 ? 16.203 14.703 3.061 1 95.88 477 GLN A N 1
ATOM 3654 C CA . GLN A 1 477 ? 17.219 13.719 2.732 1 95.88 477 GLN A CA 1
ATOM 3655 C C . GLN A 1 477 ? 16.656 12.297 2.779 1 95.88 477 GLN A C 1
ATOM 3657 O O . GLN A 1 477 ? 16.969 11.477 1.915 1 95.88 477 GLN A O 1
ATOM 3662 N N . ALA A 1 478 ? 15.93 11.992 3.754 1 95.5 478 ALA A N 1
ATOM 3663 C CA . ALA A 1 478 ? 15.305 10.68 3.885 1 95.5 478 ALA A CA 1
ATOM 3664 C C . ALA A 1 478 ? 14.375 10.391 2.705 1 95.5 478 ALA A C 1
ATOM 3666 O O . ALA A 1 478 ? 14.391 9.289 2.15 1 95.5 478 ALA A O 1
ATOM 3667 N N . GLU A 1 479 ? 13.594 11.375 2.307 1 95.12 479 GLU A N 1
ATOM 3668 C CA . GLU A 1 479 ? 12.672 11.211 1.188 1 95.12 479 GLU A CA 1
ATOM 3669 C C . GLU A 1 479 ? 13.422 10.992 -0.121 1 95.12 479 GLU A C 1
ATOM 3671 O O . GLU A 1 479 ? 13.023 10.172 -0.947 1 95.12 479 GLU A O 1
ATOM 3676 N N . THR A 1 480 ? 14.461 11.758 -0.273 1 94.94 480 THR A N 1
ATOM 3677 C CA . THR A 1 480 ? 15.281 11.578 -1.467 1 94.94 480 THR A CA 1
ATOM 3678 C C . THR A 1 480 ? 15.852 10.164 -1.522 1 94.94 480 THR A C 1
ATOM 3680 O O . THR A 1 480 ? 15.828 9.516 -2.572 1 94.94 480 THR A O 1
ATOM 3683 N N . GLY A 1 481 ? 16.344 9.719 -0.438 1 95.56 481 GLY A N 1
ATOM 3684 C CA . GLY A 1 481 ? 16.812 8.344 -0.356 1 95.56 481 GLY A CA 1
ATOM 3685 C C . GLY A 1 481 ? 15.727 7.324 -0.638 1 95.56 481 GLY A C 1
ATOM 3686 O O . GLY A 1 481 ? 15.945 6.359 -1.373 1 95.56 481 GLY A O 1
ATOM 3687 N N . SER A 1 482 ? 14.617 7.52 -0.05 1 94.88 482 SER A N 1
ATOM 3688 C CA . SER A 1 482 ? 13.484 6.613 -0.222 1 94.88 482 SER A CA 1
ATOM 3689 C C . SER A 1 482 ? 13.062 6.531 -1.684 1 94.88 482 SER A C 1
ATOM 3691 O O . SER A 1 482 ? 12.789 5.441 -2.195 1 94.88 482 SER A O 1
ATOM 3693 N N . GLN A 1 483 ? 13.016 7.672 -2.348 1 93.75 483 GLN A N 1
ATOM 3694 C CA . GLN A 1 483 ? 12.664 7.695 -3.762 1 93.75 483 GLN A CA 1
ATOM 3695 C C . GLN A 1 483 ? 13.664 6.906 -4.594 1 93.75 483 GLN A C 1
ATOM 3697 O O . GLN A 1 483 ? 13.281 6.18 -5.516 1 93.75 483 GLN A O 1
ATOM 3702 N N . GLN A 1 484 ? 14.859 7.059 -4.227 1 94.81 484 GLN A N 1
ATOM 3703 C CA . GLN A 1 484 ? 15.898 6.32 -4.941 1 94.81 484 GLN A CA 1
ATOM 3704 C C . GLN A 1 484 ? 15.781 4.82 -4.684 1 94.81 484 GLN A C 1
ATOM 3706 O O . GLN A 1 484 ? 15.953 4.016 -5.602 1 94.81 484 GLN A O 1
ATOM 3711 N N . VAL A 1 485 ? 15.539 4.438 -3.488 1 94.38 485 VAL A N 1
ATOM 3712 C CA . VAL A 1 485 ? 15.383 3.029 -3.137 1 94.38 485 VAL A CA 1
ATOM 3713 C C . VAL A 1 485 ? 14.242 2.414 -3.943 1 94.38 485 VAL A C 1
ATOM 3715 O O . VAL A 1 485 ? 14.406 1.354 -4.551 1 94.38 485 VAL A O 1
ATOM 3718 N N . ILE A 1 486 ? 13.125 3.068 -3.967 1 93.25 486 ILE A N 1
ATOM 3719 C CA . ILE A 1 486 ? 11.945 2.582 -4.672 1 93.25 486 ILE A CA 1
ATOM 3720 C C . ILE A 1 486 ? 12.25 2.469 -6.164 1 93.25 486 ILE A C 1
ATOM 3722 O O . ILE A 1 486 ? 11.898 1.472 -6.801 1 93.25 486 ILE A O 1
ATOM 3726 N N . ARG A 1 487 ? 12.93 3.479 -6.656 1 92.88 487 ARG A N 1
ATOM 3727 C CA . ARG A 1 487 ? 13.305 3.459 -8.062 1 92.88 487 ARG A CA 1
ATOM 3728 C C . ARG A 1 487 ? 14.242 2.291 -8.367 1 92.88 487 ARG A C 1
ATOM 3730 O O . ARG A 1 487 ? 14.055 1.579 -9.352 1 92.88 487 ARG A O 1
ATOM 3737 N N . LEU A 1 488 ? 15.211 2.092 -7.543 1 93.88 488 LEU A N 1
ATOM 3738 C CA . LEU A 1 488 ? 16.203 1.05 -7.758 1 93.88 488 LEU A CA 1
ATOM 3739 C C . LEU A 1 488 ? 15.586 -0.336 -7.633 1 93.88 488 LEU A C 1
ATOM 3741 O O . LEU A 1 488 ? 15.984 -1.269 -8.336 1 93.88 488 LEU A O 1
ATOM 3745 N N . ILE A 1 489 ? 14.641 -0.499 -6.785 1 92.56 489 ILE A N 1
ATOM 3746 C CA . ILE A 1 489 ? 13.922 -1.763 -6.668 1 92.56 489 ILE A CA 1
ATOM 3747 C C . ILE A 1 489 ? 13.164 -2.047 -7.965 1 92.56 489 ILE A C 1
ATOM 3749 O O . ILE A 1 489 ? 13.203 -3.168 -8.477 1 92.56 489 ILE A O 1
ATOM 3753 N N . GLY A 1 490 ? 12.5 -1.003 -8.453 1 90.69 490 GLY A N 1
ATOM 3754 C CA . GLY A 1 490 ? 11.836 -1.159 -9.734 1 90.69 490 GLY A CA 1
ATOM 3755 C C . GLY A 1 490 ? 12.789 -1.511 -10.859 1 90.69 490 GLY A C 1
ATOM 3756 O O . GLY A 1 490 ? 12.492 -2.379 -11.688 1 90.69 490 GLY A O 1
ATOM 3757 N N . GLU A 1 491 ? 13.914 -0.86 -10.883 1 92.69 491 GLU A N 1
ATOM 3758 C CA . GLU A 1 491 ? 14.93 -1.108 -11.898 1 92.69 491 GLU A CA 1
ATOM 3759 C C . GLU A 1 491 ? 15.484 -2.525 -11.789 1 92.69 491 GLU A C 1
ATOM 3761 O O . GLU A 1 491 ? 15.758 -3.17 -12.805 1 92.69 491 GLU A O 1
ATOM 3766 N N . MET A 1 492 ? 15.688 -2.945 -10.609 1 91.38 492 MET A N 1
ATOM 3767 C CA . MET A 1 492 ? 16.172 -4.301 -10.367 1 91.38 492 MET A CA 1
ATOM 3768 C C . MET A 1 492 ? 15.219 -5.332 -10.953 1 91.38 492 MET A C 1
ATOM 3770 O O . MET A 1 492 ? 15.648 -6.309 -11.57 1 91.38 492 MET A O 1
ATOM 3774 N N . MET A 1 493 ? 13.945 -5.086 -10.773 1 90.5 493 MET A N 1
ATOM 3775 C CA . MET A 1 493 ? 12.938 -5.984 -11.328 1 90.5 493 MET A CA 1
ATOM 3776 C C . MET A 1 493 ? 12.961 -5.957 -12.852 1 90.5 493 MET A C 1
ATOM 3778 O O . MET A 1 493 ? 12.859 -7.004 -13.5 1 90.5 493 MET A O 1
ATOM 3782 N N . ALA A 1 494 ? 13.141 -4.797 -13.422 1 90.38 494 ALA A N 1
ATOM 3783 C CA . ALA A 1 494 ? 13.211 -4.656 -14.875 1 90.38 494 ALA A CA 1
ATOM 3784 C C . ALA A 1 494 ? 14.453 -5.336 -15.438 1 90.38 494 ALA A C 1
ATOM 3786 O O . ALA A 1 494 ? 14.398 -5.973 -16.484 1 90.38 494 ALA A O 1
ATOM 3787 N N . GLN A 1 495 ? 15.609 -5.18 -14.781 1 91.19 495 GLN A N 1
ATOM 3788 C CA . GLN A 1 495 ? 16.859 -5.797 -15.195 1 91.19 495 GLN A CA 1
ATOM 3789 C C . GLN A 1 495 ? 16.766 -7.32 -15.18 1 91.19 495 GLN A C 1
ATOM 3791 O O . GLN A 1 495 ? 17.297 -7.988 -16.062 1 91.19 495 GLN A O 1
ATOM 3796 N N . LYS A 1 496 ? 16.047 -7.789 -14.25 1 90.31 496 LYS A N 1
ATOM 3797 C CA . LYS A 1 496 ? 15.961 -9.234 -14.117 1 90.31 496 LYS A CA 1
ATOM 3798 C C . LYS A 1 496 ? 14.922 -9.812 -15.07 1 90.31 496 LYS A C 1
ATOM 3800 O O . LYS A 1 496 ? 15.148 -10.859 -15.688 1 90.31 496 LYS A O 1
ATOM 3805 N N . TYR A 1 497 ? 13.82 -9.133 -15.352 1 87.75 497 TYR A N 1
ATOM 3806 C CA . TYR A 1 497 ? 12.719 -9.773 -16.062 1 87.75 497 TYR A CA 1
ATOM 3807 C C . TYR A 1 497 ? 12.477 -9.109 -17.406 1 87.75 497 TYR A C 1
ATOM 3809 O O . TYR A 1 497 ? 11.859 -9.703 -18.297 1 87.75 497 TYR A O 1
ATOM 3817 N N . ASP A 1 498 ? 12.656 -7.844 -17.703 1 73.12 498 ASP A N 1
ATOM 3818 C CA . ASP A 1 498 ? 12.453 -7.227 -19 1 73.12 498 ASP A CA 1
ATOM 3819 C C . ASP A 1 498 ? 13.609 -7.543 -19.953 1 73.12 498 ASP A C 1
ATOM 3821 O O . ASP A 1 498 ? 13.414 -7.66 -21.156 1 73.12 498 ASP A O 1
ATOM 3825 N N . ALA A 1 499 ? 14.984 -7.574 -19.656 1 59.75 499 ALA A N 1
ATOM 3826 C CA . ALA A 1 499 ? 16.094 -7.863 -20.562 1 59.75 499 ALA A CA 1
ATOM 3827 C C . ALA A 1 499 ? 15.953 -9.266 -21.172 1 59.75 499 ALA A C 1
ATOM 3829 O O . ALA A 1 499 ? 16.359 -9.5 -22.312 1 59.75 499 ALA A O 1
ATOM 3830 N N . THR A 1 500 ? 15.516 -10.242 -20.656 1 49.47 500 THR A N 1
ATOM 3831 C CA . THR A 1 500 ? 15.43 -11.578 -21.234 1 49.47 500 THR A CA 1
ATOM 3832 C C . THR A 1 500 ? 14.375 -11.617 -22.344 1 49.47 500 THR A C 1
ATOM 3834 O O . THR A 1 500 ? 14.234 -12.625 -23.031 1 49.47 500 THR A O 1
ATOM 3837 N N . ALA A 1 501 ? 13.461 -10.641 -22.438 1 44.53 501 ALA A N 1
ATOM 3838 C CA . ALA A 1 501 ? 12.539 -10.68 -23.578 1 44.53 501 ALA A CA 1
ATOM 3839 C C . ALA A 1 501 ? 13.25 -10.281 -24.859 1 44.53 501 ALA A C 1
ATOM 3841 O O . ALA A 1 501 ? 12.719 -10.5 -25.953 1 44.53 501 ALA A O 1
ATOM 3842 N N . GLN A 1 502 ? 14.109 -9.352 -24.953 1 40.59 502 GLN A N 1
ATOM 3843 C CA . GLN A 1 502 ? 14.594 -8.891 -26.25 1 40.59 502 GLN A CA 1
ATOM 3844 C C . GLN A 1 502 ? 15.75 -9.75 -26.734 1 40.59 502 GLN A C 1
ATOM 3846 O O . GLN A 1 502 ? 16.922 -9.352 -26.625 1 40.59 502 GLN A O 1
ATOM 3851 N N . PRO A 1 503 ? 15.773 -11.07 -26.688 1 39.69 503 PRO A N 1
ATOM 3852 C CA . PRO A 1 503 ? 17.016 -11.562 -27.297 1 39.69 503 PRO A CA 1
ATOM 3853 C C . PRO A 1 503 ? 17.188 -11.094 -28.734 1 39.69 503 PRO A C 1
ATOM 3855 O O . PRO A 1 503 ? 18.297 -10.711 -29.141 1 39.69 503 PRO A O 1
ATOM 3858 N N . GLU A 1 504 ? 16.281 -11.68 -29.719 1 34.94 504 GLU A N 1
ATOM 3859 C CA . GLU A 1 504 ? 16.734 -12.055 -31.062 1 34.94 504 GLU A CA 1
ATOM 3860 C C . GLU A 1 504 ? 16.844 -10.836 -31.969 1 34.94 504 GLU A C 1
ATOM 3862 O O . GLU A 1 504 ? 17.281 -10.945 -33.125 1 34.94 504 GLU A O 1
ATOM 3867 N N . LYS A 1 505 ? 16.203 -9.773 -31.734 1 36.31 505 LYS A N 1
ATOM 3868 C CA . LYS A 1 505 ? 16.141 -8.969 -32.969 1 36.31 505 LYS A CA 1
ATOM 3869 C C . LYS A 1 505 ? 17.484 -8.297 -33.25 1 36.31 505 LYS A C 1
ATOM 3871 O O . LYS A 1 505 ? 17.625 -7.582 -34.219 1 36.31 505 LYS A O 1
ATOM 3876 N N . ARG A 1 506 ? 18.25 -8.18 -32.188 1 37.78 506 ARG A N 1
ATOM 3877 C CA . ARG A 1 506 ? 19.312 -7.25 -32.562 1 37.78 506 ARG A CA 1
ATOM 3878 C C . ARG A 1 506 ? 20.297 -7.91 -33.531 1 37.78 506 ARG A C 1
ATOM 3880 O O . ARG A 1 506 ? 21.25 -7.281 -33.969 1 37.78 506 ARG A O 1
ATOM 3887 N N . THR A 1 507 ? 20.203 -9.188 -33.5 1 33.91 507 THR A N 1
ATOM 3888 C CA . THR A 1 507 ? 21.328 -9.664 -34.312 1 33.91 507 THR A CA 1
ATOM 3889 C C . THR A 1 507 ? 21.125 -9.352 -35.781 1 33.91 507 THR A C 1
ATOM 3891 O O . THR A 1 507 ? 22.047 -9.469 -36.594 1 33.91 507 THR A O 1
ATOM 3894 N N . SER A 1 508 ? 19.828 -9.164 -36.062 1 33.41 508 SER A N 1
ATOM 3895 C CA . SER A 1 508 ? 19.75 -9.234 -37.531 1 33.41 508 SER A CA 1
ATOM 3896 C C . SER A 1 508 ? 20.109 -7.891 -38.156 1 33.41 508 SER A C 1
ATOM 3898 O O . SER A 1 508 ? 20.172 -7.773 -39.406 1 33.41 508 SER A O 1
ATOM 3900 N N . VAL A 1 509 ? 19.922 -6.855 -37.344 1 33.94 509 VAL A N 1
ATOM 3901 C CA . VAL A 1 509 ? 20 -5.598 -38.062 1 33.94 509 VAL A CA 1
ATOM 3902 C C . VAL A 1 509 ? 21.453 -5.289 -38.406 1 33.94 509 VAL A C 1
ATOM 3904 O O . VAL A 1 509 ? 21.734 -4.496 -39.312 1 33.94 509 VAL A O 1
ATOM 3907 N N . THR A 1 510 ? 22.328 -5.777 -37.562 1 33.69 510 THR A N 1
ATOM 3908 C CA . THR A 1 510 ? 23.672 -5.297 -37.844 1 33.69 510 THR A CA 1
ATOM 3909 C C . THR A 1 510 ? 24.203 -5.891 -39.125 1 33.69 510 THR A C 1
ATOM 3911 O O . THR A 1 510 ? 25.281 -5.5 -39.594 1 33.69 510 THR A O 1
ATOM 3914 N N . ALA A 1 511 ? 23.469 -6.992 -39.5 1 35.59 511 ALA A N 1
ATOM 3915 C CA . ALA A 1 511 ? 24.078 -7.555 -40.688 1 35.59 511 ALA A CA 1
ATOM 3916 C C . ALA A 1 511 ? 23.828 -6.656 -41.906 1 35.59 511 ALA A C 1
ATOM 3918 O O . ALA A 1 511 ? 24.484 -6.797 -42.938 1 35.59 511 ALA A O 1
ATOM 3919 N N . ARG A 1 512 ? 22.688 -5.996 -41.75 1 34.81 512 ARG A N 1
ATOM 3920 C CA . ARG A 1 512 ? 22.328 -5.41 -43.031 1 34.81 512 ARG A CA 1
ATOM 3921 C C . ARG A 1 512 ? 23.188 -4.172 -43.344 1 34.81 512 ARG A C 1
ATOM 3923 O O . ARG A 1 512 ? 23.203 -3.686 -44.469 1 34.81 512 ARG A O 1
ATOM 3930 N N . LEU A 1 513 ? 23.578 -3.535 -42.188 1 30.92 513 LEU A N 1
ATOM 3931 C CA . LEU A 1 513 ? 24.094 -2.213 -42.5 1 30.92 513 LEU A CA 1
ATOM 3932 C C . LEU A 1 513 ? 25.453 -2.32 -43.188 1 30.92 513 LEU A C 1
ATOM 3934 O O . LEU A 1 513 ? 26 -1.318 -43.688 1 30.92 513 LEU A O 1
ATOM 3938 N N . ARG A 1 514 ? 26.016 -3.447 -42.812 1 33.81 514 ARG A N 1
ATOM 3939 C CA . ARG A 1 514 ? 27.406 -3.305 -43.25 1 33.81 514 ARG A CA 1
ATOM 3940 C C . ARG A 1 514 ? 27.5 -3.352 -44.75 1 33.81 514 ARG A C 1
ATOM 3942 O O . ARG A 1 514 ? 28.578 -3.156 -45.312 1 33.81 514 ARG A O 1
ATOM 3949 N N . GLY A 1 515 ? 26.406 -3.895 -45.312 1 27.27 515 GLY A N 1
ATOM 3950 C CA . GLY A 1 515 ? 26.703 -4.203 -46.719 1 27.27 515 GLY A CA 1
ATOM 3951 C C . GLY A 1 515 ? 26.797 -2.969 -47.594 1 27.27 515 GLY A C 1
ATOM 3952 O O . GLY A 1 515 ? 27.109 -3.068 -48.781 1 27.27 515 GLY A O 1
ATOM 3953 N N . ARG A 1 516 ? 26.047 -1.914 -47.156 1 30.48 516 ARG A N 1
ATOM 3954 C CA . ARG A 1 516 ? 25.75 -1.013 -48.25 1 30.48 516 ARG A CA 1
ATOM 3955 C C . ARG A 1 516 ? 26.969 -0.161 -48.594 1 30.48 516 ARG A C 1
ATOM 3957 O O . ARG A 1 516 ? 26.891 0.725 -49.469 1 30.48 516 ARG A O 1
ATOM 3964 N N . SER A 1 517 ? 27.969 -0.086 -47.688 1 27.75 517 SER A N 1
ATOM 3965 C CA . SER A 1 517 ? 28.812 1.053 -48.031 1 27.75 517 SER A CA 1
ATOM 3966 C C . SER A 1 517 ? 29.609 0.803 -49.312 1 27.75 517 SER A C 1
ATOM 3968 O O . SER A 1 517 ? 30.562 1.515 -49.594 1 27.75 517 SER A O 1
ATOM 3970 N N . VAL A 1 518 ? 29.25 -0.29 -50 1 32.56 518 VAL A N 1
ATOM 3971 C CA . VAL A 1 518 ? 30.203 -0.468 -51.094 1 32.56 518 VAL A CA 1
ATOM 3972 C C . VAL A 1 518 ? 30 0.626 -52.125 1 32.56 518 VAL A C 1
ATOM 3974 O O . VAL A 1 518 ? 30.859 0.836 -53 1 32.56 518 VAL A O 1
ATOM 3977 N N . GLY A 1 519 ? 28.797 1.27 -52.25 1 23.36 519 GLY A N 1
ATOM 3978 C CA . GLY A 1 519 ? 28.609 1.632 -53.656 1 23.36 519 GLY A CA 1
ATOM 3979 C C . GLY A 1 519 ? 29.484 2.793 -54.094 1 23.36 519 GLY A C 1
ATOM 3980 O O . GLY A 1 519 ? 30.188 2.705 -55.094 1 23.36 519 GLY A O 1
ATOM 3981 N N . THR A 1 520 ? 29.016 4.141 -54.156 1 22.05 520 THR A N 1
ATOM 3982 C CA . THR A 1 520 ? 29.062 5.043 -55.312 1 22.05 520 THR A CA 1
ATOM 3983 C C . THR A 1 520 ? 30.406 5.785 -55.344 1 22.05 520 THR A C 1
ATOM 3985 O O . THR A 1 520 ? 30.766 6.477 -54.406 1 22.05 520 THR A O 1
ATOM 3988 N N . ALA A 1 521 ? 31.266 5.191 -56.219 1 18.75 521 ALA A N 1
ATOM 3989 C CA . ALA A 1 521 ? 31.891 5.941 -57.281 1 18.75 521 ALA A CA 1
ATOM 3990 C C . ALA A 1 521 ? 30.844 6.473 -58.281 1 18.75 521 ALA A C 1
ATOM 3992 O O . ALA A 1 521 ? 29.891 5.762 -58.625 1 18.75 521 ALA A O 1
ATOM 3993 N N . MET B 1 1 ? 10.398 87.75 21.344 1 32.41 1 MET B N 1
ATOM 3994 C CA . MET B 1 1 ? 9.008 87.938 21.734 1 32.41 1 MET B CA 1
ATOM 3995 C C . MET B 1 1 ? 8.742 87.438 23.141 1 32.41 1 MET B C 1
ATOM 3997 O O . MET B 1 1 ? 8.969 86.25 23.422 1 32.41 1 MET B O 1
ATOM 4001 N N . SER B 1 2 ? 8.75 88.188 24.109 1 42.66 2 SER B N 1
ATOM 4002 C CA . SER B 1 2 ? 8.836 87.875 25.516 1 42.66 2 SER B CA 1
ATOM 4003 C C . SER B 1 2 ? 7.75 86.875 25.922 1 42.66 2 SER B C 1
ATOM 4005 O O . SER B 1 2 ? 6.707 86.812 25.266 1 42.66 2 SER B O 1
ATOM 4007 N N . GLU B 1 3 ? 8.047 85.938 26.641 1 47.94 3 GLU B N 1
ATOM 4008 C CA . GLU B 1 3 ? 7.133 84.938 27.141 1 47.94 3 GLU B CA 1
ATOM 4009 C C . GLU B 1 3 ? 5.793 85.5 27.547 1 47.94 3 GLU B C 1
ATOM 4011 O O . GLU B 1 3 ? 4.75 84.875 27.422 1 47.94 3 GLU B O 1
ATOM 4016 N N . LEU B 1 4 ? 5.805 86.75 27.922 1 51.81 4 LEU B N 1
ATOM 4017 C CA . LEU B 1 4 ? 4.598 87.438 28.312 1 51.81 4 LEU B CA 1
ATOM 4018 C C . LEU B 1 4 ? 3.729 87.75 27.094 1 51.81 4 LEU B C 1
ATOM 4020 O O . LEU B 1 4 ? 2.5 87.75 27.188 1 51.81 4 LEU B O 1
ATOM 4024 N N . ASP B 1 5 ? 4.359 88 26 1 48.53 5 ASP B N 1
ATOM 4025 C CA . ASP B 1 5 ? 3.635 88.312 24.781 1 48.53 5 ASP B CA 1
ATOM 4026 C C . ASP B 1 5 ? 2.789 87.188 24.281 1 48.53 5 ASP B C 1
ATOM 4028 O O . ASP B 1 5 ? 1.748 87.375 23.656 1 48.53 5 ASP B O 1
ATOM 4032 N N . LEU B 1 6 ? 3.168 86 24.531 1 46.62 6 LEU B N 1
ATOM 4033 C CA . LEU B 1 6 ? 2.477 84.875 24.016 1 46.62 6 LEU B CA 1
ATOM 4034 C C . LEU B 1 6 ? 1.155 84.625 24.75 1 46.62 6 LEU B C 1
ATOM 4036 O O . LEU B 1 6 ? 0.223 84.062 24.188 1 46.62 6 LEU B O 1
ATOM 4040 N N . ILE B 1 7 ? 1.081 85 25.938 1 51.22 7 ILE B N 1
ATOM 4041 C CA . ILE B 1 7 ? -0.146 84.812 26.719 1 51.22 7 ILE B CA 1
ATOM 4042 C C . ILE B 1 7 ? -1.118 85.938 26.359 1 51.22 7 ILE B C 1
ATOM 4044 O O . ILE B 1 7 ? -2.301 85.875 26.703 1 51.22 7 ILE B O 1
ATOM 4048 N N . GLU B 1 8 ? -0.64 87.062 25.844 1 50.06 8 GLU B N 1
ATOM 4049 C CA . GLU B 1 8 ? -1.501 88.25 25.609 1 50.06 8 GLU B CA 1
ATOM 4050 C C . GLU B 1 8 ? -2.383 88.062 24.391 1 50.06 8 GLU B C 1
ATOM 4052 O O . GLU B 1 8 ? -3.195 88.875 24.047 1 50.06 8 GLU B O 1
ATOM 4057 N N . LYS B 1 9 ? -2.17 87 23.562 1 53.22 9 LYS B N 1
ATOM 4058 C CA . LYS B 1 9 ? -3.057 86.938 22.406 1 53.22 9 LYS B CA 1
ATOM 4059 C C . LYS B 1 9 ? -4.289 86.062 22.719 1 53.22 9 LYS B C 1
ATOM 4061 O O . LYS B 1 9 ? -4.172 85 23.234 1 53.22 9 LYS B O 1
ATOM 4066 N N . PRO B 1 10 ? -5.48 86.688 22.672 1 49.16 10 PRO B N 1
ATOM 4067 C CA . PRO B 1 10 ? -6.734 86 22.984 1 49.16 10 PRO B CA 1
ATOM 4068 C C . PRO B 1 10 ? -6.926 84.75 22.141 1 49.16 10 PRO B C 1
ATOM 4070 O O . PRO B 1 10 ? -6.664 84.75 20.938 1 49.16 10 PRO B O 1
ATOM 4073 N N . THR B 1 11 ? -6.723 83.625 22.641 1 48.81 11 THR B N 1
ATOM 4074 C CA . THR B 1 11 ? -6.926 82.438 21.859 1 48.81 11 THR B CA 1
ATOM 4075 C C . THR B 1 11 ? -8.352 82.375 21.312 1 48.81 11 THR B C 1
ATOM 4077 O O . THR B 1 11 ? -8.594 81.75 20.266 1 48.81 11 THR B O 1
ATOM 4080 N N . SER B 1 12 ? -9.453 82.562 22.203 1 49.75 12 SER B N 1
ATOM 4081 C CA . SER B 1 12 ? -10.828 82.562 21.703 1 49.75 12 SER B CA 1
ATOM 4082 C C . SER B 1 12 ? -11.43 83.938 21.641 1 49.75 12 SER B C 1
ATOM 4084 O O . SER B 1 12 ? -10.984 84.812 22.344 1 49.75 12 SER B O 1
ATOM 4086 N N . HIS B 1 13 ? -12.18 84.375 20.578 1 48.22 13 HIS B N 1
ATOM 4087 C CA . HIS B 1 13 ? -12.914 85.562 20.328 1 48.22 13 HIS B CA 1
ATOM 4088 C C . HIS B 1 13 ? -13.75 86 21.547 1 48.22 13 HIS B C 1
ATOM 4090 O O . HIS B 1 13 ? -14.195 87.125 21.656 1 48.22 13 HIS B O 1
ATOM 4096 N N . VAL B 1 14 ? -14.156 85.062 22.344 1 48.34 14 VAL B N 1
ATOM 4097 C CA . VAL B 1 14 ? -15.141 85.438 23.359 1 48.34 14 VAL B CA 1
ATOM 4098 C C . VAL B 1 14 ? -14.492 86.312 24.406 1 48.34 14 VAL B C 1
ATOM 4100 O O . VAL B 1 14 ? -15.141 87.25 24.938 1 48.34 14 VAL B O 1
ATOM 4103 N N . SER B 1 15 ? -13.281 86.188 24.766 1 50.66 15 SER B N 1
ATOM 4104 C CA . SER B 1 15 ? -12.664 86.938 25.812 1 50.66 15 SER B CA 1
ATOM 4105 C C . SER B 1 15 ? -11.773 88.062 25.234 1 50.66 15 SER B C 1
ATOM 4107 O O . SER B 1 15 ? -10.859 88.562 25.906 1 50.66 15 SER B O 1
ATOM 4109 N N . ALA B 1 16 ? -11.867 88.375 24.031 1 49.59 16 ALA B N 1
ATOM 4110 C CA . ALA B 1 16 ? -10.977 89.312 23.375 1 49.59 16 ALA B CA 1
ATOM 4111 C C . ALA B 1 16 ? -10.992 90.625 24.109 1 49.59 16 ALA B C 1
ATOM 4113 O O . ALA B 1 16 ? -9.977 91.375 24.156 1 49.59 16 ALA B O 1
ATOM 4114 N N . HIS B 1 17 ? -12.133 91.062 24.609 1 48.59 17 HIS B N 1
ATOM 4115 C CA . HIS B 1 17 ? -12.203 92.438 25.078 1 48.59 17 HIS B CA 1
ATOM 4116 C C . HIS B 1 17 ? -11.883 92.5 26.562 1 48.59 17 HIS B C 1
ATOM 4118 O O . HIS B 1 17 ? -11.953 93.562 27.156 1 48.59 17 HIS B O 1
ATOM 4124 N N . ILE B 1 18 ? -11.797 91.5 27.266 1 52.22 18 ILE B N 1
ATOM 4125 C CA . ILE B 1 18 ? -11.57 91.625 28.703 1 52.22 18 ILE B CA 1
ATOM 4126 C C . ILE B 1 18 ? -10.07 91.688 28.984 1 52.22 18 ILE B C 1
ATOM 4128 O O . ILE B 1 18 ? -9.312 90.812 28.609 1 52.22 18 ILE B O 1
ATOM 4132 N N . PRO B 1 19 ? -9.609 92.75 29.406 1 57.78 19 PRO B N 1
ATOM 4133 C CA . PRO B 1 19 ? -8.188 92.938 29.719 1 57.78 19 PRO B CA 1
ATOM 4134 C C . PRO B 1 19 ? -7.656 91.812 30.609 1 57.78 19 PRO B C 1
ATOM 4136 O O . PRO B 1 19 ? -8.414 91.188 31.359 1 57.78 19 PRO B O 1
ATOM 4139 N N . PHE B 1 20 ? -6.453 91.438 30.375 1 65.06 20 PHE B N 1
ATOM 4140 C CA . PHE B 1 20 ? -5.766 90.375 31.141 1 65.06 20 PHE B CA 1
ATOM 4141 C C . PHE B 1 20 ? -5.66 90.75 32.594 1 65.06 20 PHE B C 1
ATOM 4143 O O . PHE B 1 20 ? -5.746 91.938 32.938 1 65.06 20 PHE B O 1
ATOM 4150 N N . LEU B 1 21 ? -5.77 89.75 33.5 1 68.81 21 LEU B N 1
ATOM 4151 C CA . LEU B 1 21 ? -5.75 90 34.938 1 68.81 21 LEU B CA 1
ATOM 4152 C C . LEU B 1 21 ? -4.574 90.875 35.375 1 68.81 21 LEU B C 1
ATOM 4154 O O . LEU B 1 21 ? -4.727 91.75 36.188 1 68.81 21 LEU B O 1
ATOM 4158 N N . LEU B 1 22 ? -3.438 90.75 34.656 1 72.19 22 LEU B N 1
ATOM 4159 C CA . LEU B 1 22 ? -2.281 91.562 35 1 72.19 22 LEU B CA 1
ATOM 4160 C C . LEU B 1 22 ? -2.521 93.062 34.625 1 72.19 22 LEU B C 1
ATOM 4162 O O . LEU B 1 22 ? -2.148 93.938 35.375 1 72.19 22 LEU B O 1
ATOM 4166 N N . GLN B 1 23 ? -3.221 93.25 33.531 1 75.19 23 GLN B N 1
ATOM 4167 C CA . GLN B 1 23 ? -3.49 94.562 33.094 1 75.19 23 GLN B CA 1
ATOM 4168 C C . GLN B 1 23 ? -4.508 95.25 34.031 1 75.19 23 GLN B C 1
ATOM 4170 O O . GLN B 1 23 ? -4.383 96.438 34.312 1 75.19 23 GLN B O 1
ATOM 4175 N N . ARG B 1 24 ? -5.367 94.5 34.438 1 75 24 ARG B N 1
ATOM 4176 C CA . ARG B 1 24 ? -6.367 95 35.375 1 75 24 ARG B CA 1
ATOM 4177 C C . ARG B 1 24 ? -5.734 95.438 36.688 1 75 24 ARG B C 1
ATOM 4179 O O . ARG B 1 24 ? -6.035 96.5 37.25 1 75 24 ARG B O 1
ATOM 4186 N N . ILE B 1 25 ? -4.828 94.562 37.062 1 75.69 25 ILE B N 1
ATOM 4187 C CA . ILE B 1 25 ? -4.168 94.812 38.344 1 75.69 25 ILE B CA 1
ATOM 4188 C C . ILE B 1 25 ? -3.223 96 38.188 1 75.69 25 ILE B C 1
ATOM 4190 O O . ILE B 1 25 ? -3.182 96.875 39.062 1 75.69 25 ILE B O 1
ATOM 4194 N N . LYS B 1 26 ? -2.604 96.062 37.094 1 77.19 26 LYS B N 1
ATOM 4195 C CA . LYS B 1 26 ? -1.711 97.188 36.844 1 77.19 26 LYS B CA 1
ATOM 4196 C C . LYS B 1 26 ? -2.488 98.5 36.781 1 77.19 26 LYS B C 1
ATOM 4198 O O . LYS B 1 26 ? -2.078 99.5 37.375 1 77.19 26 LYS B O 1
ATOM 4203 N N . PHE B 1 27 ? -3.611 98.438 36.188 1 80.5 27 PHE B N 1
ATOM 4204 C CA . PHE B 1 27 ? -4.434 99.625 36.031 1 80.5 27 PHE B CA 1
ATOM 4205 C C . PHE B 1 27 ? -4.969 100.062 37.375 1 80.5 27 PHE B C 1
ATOM 4207 O O . PHE B 1 27 ? -4.934 101.25 37.719 1 80.5 27 PHE B O 1
ATOM 4214 N N . THR B 1 28 ? -5.395 99.125 38.156 1 79.06 28 THR B N 1
ATOM 4215 C CA . THR B 1 28 ? -5.949 99.438 39.469 1 79.06 28 THR B CA 1
ATOM 4216 C C . THR B 1 28 ? -4.871 100.062 40.375 1 79.06 28 THR B C 1
ATOM 4218 O O . THR B 1 28 ? -5.113 101 41.062 1 79.06 28 THR B O 1
ATOM 4221 N N . LEU B 1 29 ? -3.639 99.562 40.281 1 80.94 29 LEU B N 1
ATOM 4222 C CA . LEU B 1 29 ? -2.547 100.062 41.094 1 80.94 29 LEU B CA 1
ATOM 4223 C C . LEU B 1 29 ? -2.105 101.438 40.656 1 80.94 29 LEU B C 1
ATOM 4225 O O . LEU B 1 29 ? -1.84 102.312 41.5 1 80.94 29 LEU B O 1
ATOM 4229 N N . VAL B 1 30 ? -2.215 101.75 39.406 1 84.06 30 VAL B N 1
ATOM 4230 C CA . VAL B 1 30 ? -1.808 103 38.906 1 84.06 30 VAL B CA 1
ATOM 4231 C C . VAL B 1 30 ? -2.848 104.062 39.25 1 84.06 30 VAL B C 1
ATOM 4233 O O . VAL B 1 30 ? -2.496 105.188 39.688 1 84.06 30 VAL B O 1
ATOM 4236 N N . VAL B 1 31 ? -4.047 103.688 39.188 1 84.69 31 VAL B N 1
ATOM 4237 C CA . VAL B 1 31 ? -5.125 104.562 39.531 1 84.69 31 VAL B CA 1
ATOM 4238 C C . VAL B 1 31 ? -5.059 104.938 41 1 84.69 31 VAL B C 1
ATOM 4240 O O . VAL B 1 31 ? -5.242 106.125 41.375 1 84.69 31 VAL B O 1
ATOM 4243 N N . LEU B 1 32 ? -4.668 103.938 41.719 1 84.56 32 LEU B N 1
ATOM 4244 C CA . LEU B 1 32 ? -4.559 104.125 43.156 1 84.56 32 LEU B CA 1
ATOM 4245 C C . LEU B 1 32 ? -3.414 105.125 43.469 1 84.56 32 LEU B C 1
ATOM 4247 O O . LEU B 1 32 ? -3.584 106.062 44.25 1 84.56 32 LEU B O 1
ATOM 4251 N N . VAL B 1 33 ? -2.301 105 42.875 1 85.06 33 VAL B N 1
ATOM 4252 C CA . VAL B 1 33 ? -1.123 105.812 43.125 1 85.06 33 VAL B CA 1
ATOM 4253 C C . VAL B 1 33 ? -1.377 107.25 42.625 1 85.06 33 VAL B C 1
ATOM 4255 O O . VAL B 1 33 ? -1.101 108.25 43.344 1 85.06 33 VAL B O 1
ATOM 4258 N N . LEU B 1 34 ? -2.059 107.438 41.5 1 88.25 34 LEU B N 1
ATOM 4259 C CA . LEU B 1 34 ? -2.34 108.75 40.969 1 88.25 34 LEU B CA 1
ATOM 4260 C C . LEU B 1 34 ? -3.357 109.5 41.812 1 88.25 34 LEU B C 1
ATOM 4262 O O . LEU B 1 34 ? -3.236 110.688 42.031 1 88.25 34 LEU B O 1
ATOM 4266 N N . PHE B 1 35 ? -4.238 108.625 42.281 1 85.19 35 PHE B N 1
ATOM 4267 C CA . PHE B 1 35 ? -5.277 109.25 43.094 1 85.19 35 PHE B CA 1
ATOM 4268 C C . PHE B 1 35 ? -4.688 109.812 44.406 1 85.19 35 PHE B C 1
ATOM 4270 O O . PHE B 1 35 ? -5.008 110.875 44.812 1 85.19 35 PHE B O 1
ATOM 4277 N N . ILE B 1 36 ? -3.748 109.125 44.969 1 85.38 36 ILE B N 1
ATOM 4278 C CA . ILE B 1 36 ? -3.152 109.5 46.25 1 85.38 36 ILE B CA 1
ATOM 4279 C C . ILE B 1 36 ? -2.203 110.688 46.031 1 85.38 36 ILE B C 1
ATOM 4281 O O . ILE B 1 36 ? -2.16 111.625 46.812 1 85.38 36 ILE B O 1
ATOM 4285 N N . TRP B 1 37 ? -1.581 110.75 44.844 1 87.38 37 TRP B N 1
ATOM 4286 C CA . TRP B 1 37 ? -0.703 111.875 44.5 1 87.38 37 TRP B CA 1
ATOM 4287 C C . TRP B 1 37 ? -1.509 113.125 44.25 1 87.38 37 TRP B C 1
ATOM 4289 O O . TRP B 1 37 ? -1.117 114.188 44.656 1 87.38 37 TRP B O 1
ATOM 4299 N N . ALA B 1 38 ? -2.666 113 43.688 1 87.31 38 ALA B N 1
ATOM 4300 C CA . ALA B 1 38 ? -3.539 114.125 43.406 1 87.31 38 ALA B CA 1
ATOM 4301 C C . ALA B 1 38 ? -4.113 114.75 44.688 1 87.31 38 ALA B C 1
ATOM 4303 O O . ALA B 1 38 ? -4.168 115.938 44.844 1 87.31 38 ALA B O 1
ATOM 4304 N N . MET B 1 39 ? -4.422 113.875 45.531 1 84.81 39 MET B N 1
ATOM 4305 C CA . MET B 1 39 ? -4.977 114.312 46.812 1 84.81 39 MET B CA 1
ATOM 4306 C C . MET B 1 39 ? -3.904 115 47.688 1 84.81 39 MET B C 1
ATOM 4308 O O . MET B 1 39 ? -4.184 115.938 48.375 1 84.81 39 MET B O 1
ATOM 4312 N N . ALA B 1 40 ? -2.672 114.5 47.531 1 83.5 40 ALA B N 1
ATOM 4313 C CA . ALA B 1 40 ? -1.553 115.125 48.25 1 83.5 40 ALA B CA 1
ATOM 4314 C C . ALA B 1 40 ? -1.212 116.5 47.656 1 83.5 40 ALA B C 1
ATOM 4316 O O . ALA B 1 40 ? -0.93 117.438 48.406 1 83.5 40 ALA B O 1
ATOM 4317 N N . GLY B 1 41 ? -1.355 116.688 46.406 1 83.81 41 GLY B N 1
ATOM 4318 C CA . GLY B 1 41 ? -1.133 117.938 45.75 1 83.81 41 GLY B CA 1
ATOM 4319 C C . GLY B 1 41 ? -2.17 119 46.125 1 83.81 41 GLY B C 1
ATOM 4320 O O . GLY B 1 41 ? -1.829 120.125 46.406 1 83.81 41 GLY B O 1
ATOM 4321 N N . TYR B 1 42 ? -3.373 118.5 46.125 1 85.31 42 TYR B N 1
ATOM 4322 C CA . TYR B 1 42 ? -4.469 119.375 46.531 1 85.31 42 TYR B CA 1
ATOM 4323 C C . TYR B 1 42 ? -4.285 119.875 47.938 1 85.31 42 TYR B C 1
ATOM 4325 O O . TYR B 1 42 ? -4.453 121.062 48.219 1 85.31 42 TYR B O 1
ATOM 4333 N N . SER B 1 43 ? -3.812 119.062 48.812 1 82.25 43 SER B N 1
ATOM 4334 C CA . SER B 1 43 ? -3.617 119.438 50.219 1 82.25 43 SER B CA 1
ATOM 4335 C C . SER B 1 43 ? -2.424 120.375 50.375 1 82.25 43 SER B C 1
ATOM 4337 O O . SER B 1 43 ? -2.461 121.312 51.188 1 82.25 43 SER B O 1
ATOM 4339 N N . LEU B 1 44 ? -1.46 120.25 49.562 1 80.94 44 LEU B N 1
ATOM 4340 C CA . LEU B 1 44 ? -0.268 121.062 49.594 1 80.94 44 LEU B CA 1
ATOM 4341 C C . LEU B 1 44 ? -0.59 122.5 49.188 1 80.94 44 LEU B C 1
ATOM 4343 O O . LEU B 1 44 ? -0.127 123.438 49.812 1 80.94 44 LEU B O 1
ATOM 4347 N N . VAL B 1 45 ? -1.459 122.625 48.25 1 82.62 45 VAL B N 1
ATOM 4348 C CA . VAL B 1 45 ? -1.791 123.938 47.719 1 82.62 45 VAL B CA 1
ATOM 4349 C C . VAL B 1 45 ? -2.74 124.625 48.656 1 82.62 45 VAL B C 1
ATOM 4351 O O . VAL B 1 45 ? -2.605 125.875 48.906 1 82.62 45 VAL B O 1
ATOM 4354 N N . MET B 1 46 ? -3.541 123.875 49.281 1 82 46 MET B N 1
ATOM 4355 C CA . MET B 1 46 ? -4.57 124.5 50.125 1 82 46 MET B CA 1
ATOM 4356 C C . MET B 1 46 ? -4.062 124.75 51.531 1 82 46 MET B C 1
ATOM 4358 O O . MET B 1 46 ? -4.43 125.75 52.188 1 82 46 MET B O 1
ATOM 4362 N N . ASN B 1 47 ? -3.248 123.875 52.031 1 80.56 47 ASN B N 1
ATOM 4363 C CA . ASN B 1 47 ? -2.924 123.938 53.469 1 80.56 47 ASN B CA 1
ATOM 4364 C C . ASN B 1 47 ? -1.415 124 53.688 1 80.56 47 ASN B C 1
ATOM 4366 O O . ASN B 1 47 ? -0.958 124.062 54.844 1 80.56 47 ASN B O 1
ATOM 4370 N N . GLY B 1 48 ? -0.544 124.125 52.719 1 79.31 48 GLY B N 1
ATOM 4371 C CA . GLY B 1 48 ? 0.899 124.125 52.906 1 79.31 48 GLY B CA 1
ATOM 4372 C C . GLY B 1 48 ? 1.467 122.75 53.156 1 79.31 48 GLY B C 1
ATOM 4373 O O . GLY B 1 48 ? 0.725 121.75 53.188 1 79.31 48 GLY B O 1
ATOM 4374 N N . PRO B 1 49 ? 2.732 122.562 53.312 1 80.56 49 PRO B N 1
ATOM 4375 C CA . PRO B 1 49 ? 3.406 121.312 53.438 1 80.56 49 PRO B CA 1
ATOM 4376 C C . PRO B 1 49 ? 3.203 120.625 54.812 1 80.56 49 PRO B C 1
ATOM 4378 O O . PRO B 1 49 ? 3.457 121.312 55.844 1 80.56 49 PRO B O 1
ATOM 4381 N N . GLN B 1 50 ? 2.479 119.5 54.844 1 83.38 50 GLN B N 1
ATOM 4382 C CA . GLN B 1 50 ? 2.287 118.688 56.062 1 83.38 50 GLN B CA 1
ATOM 4383 C C . GLN B 1 50 ? 2.869 117.25 55.875 1 83.38 50 GLN B C 1
ATOM 4385 O O . GLN B 1 50 ? 3.129 116.812 54.781 1 83.38 50 GLN B O 1
ATOM 4390 N N . ILE B 1 51 ? 3.045 116.688 57 1 80.94 51 ILE B N 1
ATOM 4391 C CA . ILE B 1 51 ? 3.697 115.375 57.031 1 80.94 51 ILE B CA 1
ATOM 4392 C C . ILE B 1 51 ? 2.883 114.375 56.219 1 80.94 51 ILE B C 1
ATOM 4394 O O . ILE B 1 51 ? 3.428 113.625 55.375 1 80.94 51 ILE B O 1
ATOM 4398 N N . PRO B 1 52 ? 1.551 114.375 56.25 1 81.56 52 PRO B N 1
ATOM 4399 C CA . PRO B 1 52 ? 0.804 113.312 55.5 1 81.56 52 PRO B CA 1
ATOM 4400 C C . PRO B 1 52 ? 0.807 113.625 53.969 1 81.56 52 PRO B C 1
ATOM 4402 O O . PRO B 1 52 ? 0.738 112.688 53.188 1 81.56 52 PRO B O 1
ATOM 4405 N N . ASN B 1 53 ? 0.957 114.812 53.5 1 83.38 53 ASN B N 1
ATOM 4406 C CA . ASN B 1 53 ? 0.923 115.125 52.094 1 83.38 53 ASN B CA 1
ATOM 4407 C C . ASN B 1 53 ? 2.23 114.75 51.406 1 83.38 53 ASN B C 1
ATOM 4409 O O . ASN B 1 53 ? 2.275 114.625 50.188 1 83.38 53 ASN B O 1
ATOM 4413 N N . ILE B 1 54 ? 3.238 114.5 52.281 1 83 54 ILE B N 1
ATOM 4414 C CA . ILE B 1 54 ? 4.516 114.062 51.688 1 83 54 ILE B CA 1
ATOM 4415 C C . ILE B 1 54 ? 4.715 112.562 51.875 1 83 54 ILE B C 1
ATOM 4417 O O . ILE B 1 54 ? 5.074 111.875 50.906 1 83 54 ILE B O 1
ATOM 4421 N N . VAL B 1 55 ? 4.242 112 52.969 1 85.25 55 VAL B N 1
ATOM 4422 C CA . VAL B 1 55 ? 4.566 110.625 53.312 1 85.25 55 VAL B CA 1
ATOM 4423 C C . VAL B 1 55 ? 3.568 109.688 52.656 1 85.25 55 VAL B C 1
ATOM 4425 O O . VAL B 1 55 ? 3.943 108.625 52.188 1 85.25 55 VAL B O 1
ATOM 4428 N N . ALA B 1 56 ? 2.32 110.062 52.469 1 85 56 ALA B N 1
ATOM 4429 C CA . ALA B 1 56 ? 1.281 109.188 51.969 1 85 56 ALA B CA 1
ATOM 4430 C C . ALA B 1 56 ? 1.521 108.812 50.5 1 85 56 ALA B C 1
ATOM 4432 O O . ALA B 1 56 ? 1.515 107.625 50.156 1 85 56 ALA B O 1
ATOM 4433 N N . PRO B 1 57 ? 1.823 109.75 49.562 1 86.44 57 PRO B N 1
ATOM 4434 C CA . PRO B 1 57 ? 2.051 109.375 48.188 1 86.44 57 PRO B CA 1
ATOM 4435 C C . PRO B 1 57 ? 3.326 108.562 48 1 86.44 57 PRO B C 1
ATOM 4437 O O . PRO B 1 57 ? 3.365 107.625 47.188 1 86.44 57 PRO B O 1
ATOM 4440 N N . LEU B 1 58 ? 4.32 108.75 48.875 1 87.56 58 LEU B N 1
ATOM 4441 C CA . LEU B 1 58 ? 5.574 108 48.75 1 87.56 58 LEU B CA 1
ATOM 4442 C C . LEU B 1 58 ? 5.402 106.562 49.188 1 87.56 58 LEU B C 1
ATOM 4444 O O . LEU B 1 58 ? 5.852 105.625 48.5 1 87.56 58 LEU B O 1
ATOM 4448 N N . VAL B 1 59 ? 4.621 106.375 50.25 1 86.25 59 VAL B N 1
ATOM 4449 C CA . VAL B 1 59 ? 4.426 105.062 50.781 1 86.25 59 VAL B CA 1
ATOM 4450 C C . VAL B 1 59 ? 3.484 104.25 49.875 1 86.25 59 VAL B C 1
ATOM 4452 O O . VAL B 1 59 ? 3.705 103.062 49.625 1 86.25 59 VAL B O 1
ATOM 4455 N N . THR B 1 60 ? 2.506 104.938 49.312 1 86.31 60 THR B N 1
ATOM 4456 C CA . THR B 1 60 ? 1.58 104.25 48.406 1 86.31 60 THR B CA 1
ATOM 4457 C C . THR B 1 60 ? 2.287 103.812 47.125 1 86.31 60 THR B C 1
ATOM 4459 O O . THR B 1 60 ? 2.061 102.75 46.594 1 86.31 60 THR B O 1
ATOM 4462 N N . THR B 1 61 ? 3.221 104.75 46.656 1 87.81 61 THR B N 1
ATOM 4463 C CA . THR B 1 61 ? 3.967 104.375 45.469 1 87.81 61 THR B CA 1
ATOM 4464 C C . THR B 1 61 ? 4.906 103.25 45.719 1 87.81 61 THR B C 1
ATOM 4466 O O . THR B 1 61 ? 5.016 102.312 44.906 1 87.81 61 THR B O 1
ATOM 4469 N N . PHE B 1 62 ? 5.402 103.188 46.906 1 87.31 62 PHE B N 1
ATOM 4470 C CA . PHE B 1 62 ? 6.328 102.062 47.281 1 87.31 62 PHE B CA 1
ATOM 4471 C C . PHE B 1 62 ? 5.598 100.75 47.406 1 87.31 62 PHE B C 1
ATOM 4473 O O . PHE B 1 62 ? 6.016 99.75 46.844 1 87.31 62 PHE B O 1
ATOM 4480 N N . LEU B 1 63 ? 4.457 100.75 48 1 83.12 63 LEU B N 1
ATOM 4481 C CA . LEU B 1 63 ? 3.697 99.562 48.219 1 83.12 63 LEU B CA 1
ATOM 4482 C C . LEU B 1 63 ? 3.088 99.062 46.938 1 83.12 63 LEU B C 1
ATOM 4484 O O . LEU B 1 63 ? 3.023 97.812 46.688 1 83.12 63 LEU B O 1
ATOM 4488 N N . ALA B 1 64 ? 2.717 99.938 46.094 1 82.94 64 ALA B N 1
ATOM 4489 C CA . ALA B 1 64 ? 2.166 99.562 44.812 1 82.94 64 ALA B CA 1
ATOM 4490 C C . ALA B 1 64 ? 3.234 98.938 43.938 1 82.94 64 ALA B C 1
ATOM 4492 O O . ALA B 1 64 ? 2.965 98 43.219 1 82.94 64 ALA B O 1
ATOM 4493 N N . PHE B 1 65 ? 4.43 99.5 44 1 82.81 65 PHE B N 1
ATOM 4494 C CA . PHE B 1 65 ? 5.535 98.938 43.25 1 82.81 65 PHE B CA 1
ATOM 4495 C C . PHE B 1 65 ? 5.887 97.5 43.719 1 82.81 65 PHE B C 1
ATOM 4497 O O . PHE B 1 65 ? 6.082 96.625 42.906 1 82.81 65 PHE B O 1
ATOM 4504 N N . PHE B 1 66 ? 5.812 97.312 45 1 79.88 66 PHE B N 1
ATOM 4505 C CA . PHE B 1 66 ? 6.137 96 45.562 1 79.88 66 PHE B CA 1
ATOM 4506 C C . PHE B 1 66 ? 5.043 95 45.25 1 79.88 66 PHE B C 1
ATOM 4508 O O . PHE B 1 66 ? 5.336 93.875 44.906 1 79.88 66 PHE B O 1
ATOM 4515 N N . ALA B 1 67 ? 3.854 95.438 45.281 1 76.75 67 ALA B N 1
ATOM 4516 C CA . ALA B 1 67 ? 2.738 94.562 44.938 1 76.75 67 ALA B CA 1
ATOM 4517 C C . ALA B 1 67 ? 2.793 94.125 43.469 1 76.75 67 ALA B C 1
ATOM 4519 O O . ALA B 1 67 ? 2.572 92.938 43.156 1 76.75 67 ALA B O 1
ATOM 4520 N N . TYR B 1 68 ? 3.131 95 42.625 1 78.62 68 TYR B N 1
ATOM 4521 C CA . TYR B 1 68 ? 3.219 94.75 41.188 1 78.62 68 TYR B CA 1
ATOM 4522 C C . TYR B 1 68 ? 4.355 93.75 40.906 1 78.62 68 TYR B C 1
ATOM 4524 O O . TYR B 1 68 ? 4.18 92.812 40.156 1 78.62 68 TYR B O 1
ATOM 4532 N N . ARG B 1 69 ? 5.434 93.938 41.531 1 75.81 69 ARG B N 1
ATOM 4533 C CA . ARG B 1 69 ? 6.586 93.125 41.312 1 75.81 69 ARG B CA 1
ATOM 4534 C C . ARG B 1 69 ? 6.305 91.688 41.812 1 75.81 69 ARG B C 1
ATOM 4536 O O . ARG B 1 69 ? 6.746 90.688 41.219 1 75.81 69 ARG B O 1
ATOM 4543 N N . SER B 1 70 ? 5.551 91.625 42.844 1 75.12 70 SER B N 1
ATOM 4544 C CA . SER B 1 70 ? 5.246 90.312 43.438 1 75.12 70 SER B CA 1
ATOM 4545 C C . SER B 1 70 ? 4.281 89.5 42.562 1 75.12 70 SER B C 1
ATOM 4547 O O . SER B 1 70 ? 4.281 88.25 42.562 1 75.12 70 SER B O 1
ATOM 4549 N N . ILE B 1 71 ? 3.498 90.188 41.719 1 77 71 ILE B N 1
ATOM 4550 C CA . ILE B 1 71 ? 2.455 89.5 40.938 1 77 71 ILE B CA 1
ATOM 4551 C C . ILE B 1 71 ? 2.969 89.125 39.531 1 77 71 ILE B C 1
ATOM 4553 O O . ILE B 1 71 ? 2.461 88.25 38.875 1 77 71 ILE B O 1
ATOM 4557 N N . VAL B 1 72 ? 3.951 89.875 39.094 1 77.88 72 VAL B N 1
ATOM 4558 C CA . VAL B 1 72 ? 4.465 89.688 37.75 1 77.88 72 VAL B CA 1
ATOM 4559 C C . VAL B 1 72 ? 5.066 88.312 37.594 1 77.88 72 VAL B C 1
ATOM 4561 O O . VAL B 1 72 ? 4.82 87.625 36.625 1 77.88 72 VAL B O 1
ATOM 4564 N N . GLN B 1 73 ? 5.719 87.812 38.562 1 77.81 73 GLN B N 1
ATOM 4565 C CA . GLN B 1 73 ? 6.43 86.5 38.469 1 77.81 73 GLN B CA 1
ATOM 4566 C C . GLN B 1 73 ? 5.457 85.375 38.375 1 77.81 73 GLN B C 1
ATOM 4568 O O . GLN B 1 73 ? 5.605 84.5 37.5 1 77.81 73 GLN B O 1
ATOM 4573 N N . PRO B 1 74 ? 4.434 85.25 39.219 1 76.56 74 PRO B N 1
ATOM 4574 C CA . PRO B 1 74 ? 3.459 84.188 39.094 1 76.56 74 PRO B CA 1
ATOM 4575 C C . PRO B 1 74 ? 2.77 84.188 37.719 1 76.56 74 PRO B C 1
ATOM 4577 O O . PRO B 1 74 ? 2.492 83.125 37.156 1 76.56 74 PRO B O 1
ATOM 4580 N N . PHE B 1 75 ? 2.641 85.25 37.156 1 78.94 75 PHE B N 1
ATOM 4581 C CA . PHE B 1 75 ? 1.936 85.312 35.875 1 78.94 75 PHE B CA 1
ATOM 4582 C C . PHE B 1 75 ? 2.85 84.938 34.719 1 78.94 75 PHE B C 1
ATOM 4584 O O . PHE B 1 75 ? 2.387 84.375 33.75 1 78.94 75 PHE B O 1
ATOM 4591 N N . VAL B 1 76 ? 4.117 85.188 34.875 1 80.06 76 VAL B N 1
ATOM 4592 C CA . VAL B 1 76 ? 5.074 84.688 33.906 1 80.06 76 VAL B CA 1
ATOM 4593 C C . VAL B 1 76 ? 5.086 83.125 33.906 1 80.06 76 VAL B C 1
ATOM 4595 O O . VAL B 1 76 ? 5.133 82.5 32.875 1 80.06 76 VAL B O 1
ATOM 4598 N N . THR B 1 77 ? 4.961 82.625 35.094 1 82.06 77 THR B N 1
ATOM 4599 C CA . THR B 1 77 ? 4.938 81.125 35.219 1 82.06 77 THR B CA 1
ATOM 4600 C C . THR B 1 77 ? 3.664 80.562 34.625 1 82.06 77 THR B C 1
ATOM 4602 O O . THR B 1 77 ? 3.688 79.5 34.031 1 82.06 77 THR B O 1
ATOM 4605 N N . LEU B 1 78 ? 2.586 81.188 34.781 1 82.94 78 LEU B N 1
ATOM 4606 C CA . LEU B 1 78 ? 1.338 80.812 34.156 1 82.94 78 LEU B CA 1
ATOM 4607 C C . LEU B 1 78 ? 1.473 80.75 32.656 1 82.94 78 LEU B C 1
ATOM 4609 O O . LEU B 1 78 ? 0.923 79.812 32 1 82.94 78 LEU B O 1
ATOM 4613 N N . GLY B 1 79 ? 2.207 81.688 32.094 1 82.75 79 GLY B N 1
ATOM 4614 C CA . GLY B 1 79 ? 2.494 81.688 30.672 1 82.75 79 GLY B CA 1
ATOM 4615 C C . GLY B 1 79 ? 3.312 80.438 30.25 1 82.75 79 GLY B C 1
ATOM 4616 O O . GLY B 1 79 ? 3.037 79.875 29.219 1 82.75 79 GLY B O 1
ATOM 4617 N N . LYS B 1 80 ? 4.219 80.062 31.094 1 86.06 80 LYS B N 1
ATOM 4618 C CA . LYS B 1 80 ? 5.031 78.875 30.828 1 86.06 80 LYS B CA 1
ATOM 4619 C C . LYS B 1 80 ? 4.195 77.625 30.891 1 86.06 80 LYS B C 1
ATOM 4621 O O . LYS B 1 80 ? 4.391 76.688 30.094 1 86.06 80 LYS B O 1
ATOM 4626 N N . ILE B 1 81 ? 3.299 77.5 31.859 1 88.25 81 ILE B N 1
ATOM 4627 C CA . ILE B 1 81 ? 2.41 76.375 31.984 1 88.25 81 ILE B CA 1
ATOM 4628 C C . ILE B 1 81 ? 1.559 76.25 30.719 1 88.25 81 ILE B C 1
ATOM 4630 O O . ILE B 1 81 ? 1.424 75.125 30.172 1 88.25 81 ILE B O 1
ATOM 4634 N N . ALA B 1 82 ? 1.029 77.375 30.281 1 87.19 82 ALA B N 1
ATOM 4635 C CA . ALA B 1 82 ? 0.192 77.375 29.094 1 87.19 82 ALA B CA 1
ATOM 4636 C C . ALA B 1 82 ? 0.99 76.875 27.875 1 87.19 82 ALA B C 1
ATOM 4638 O O . ALA B 1 82 ? 0.506 76.125 27.062 1 87.19 82 ALA B O 1
ATOM 4639 N N . THR B 1 83 ? 2.258 77.312 27.703 1 86.94 83 THR B N 1
ATOM 4640 C CA . THR B 1 83 ? 3.102 76.938 26.562 1 86.94 83 THR B CA 1
ATOM 4641 C C . THR B 1 83 ? 3.475 75.5 26.641 1 86.94 83 THR B C 1
ATOM 4643 O O . THR B 1 83 ? 3.496 74.812 25.625 1 86.94 83 THR B O 1
ATOM 4646 N N . THR B 1 84 ? 3.742 75.062 27.828 1 88.88 84 THR B N 1
ATOM 4647 C CA . THR B 1 84 ? 4.059 73.625 28.016 1 88.88 84 THR B CA 1
ATOM 4648 C C . THR B 1 84 ? 2.871 72.75 27.641 1 88.88 84 THR B C 1
ATOM 4650 O O . THR B 1 84 ? 3.033 71.75 26.953 1 88.88 84 THR B O 1
ATOM 4653 N N . LEU B 1 85 ? 1.731 73.125 28.031 1 89.38 85 LEU B N 1
ATOM 4654 C CA . LEU B 1 85 ? 0.526 72.375 27.719 1 89.38 85 LEU B CA 1
ATOM 4655 C C . LEU B 1 85 ? 0.278 72.375 26.203 1 89.38 85 LEU B C 1
ATOM 4657 O O . LEU B 1 85 ? -0.187 71.375 25.656 1 89.38 85 LEU B O 1
ATOM 4661 N N . GLN B 1 86 ? 0.628 73.438 25.531 1 87.06 86 GLN B N 1
ATOM 4662 C CA . GLN B 1 86 ? 0.489 73.438 24.078 1 87.06 86 GLN B CA 1
ATOM 4663 C C . GLN B 1 86 ? 1.458 72.5 23.391 1 87.06 86 GLN B C 1
ATOM 4665 O O . GLN B 1 86 ? 1.106 71.875 22.406 1 87.06 86 GLN B O 1
ATOM 4670 N N . GLU B 1 87 ? 2.586 72.375 23.938 1 88.06 87 GLU B N 1
ATOM 4671 C CA . GLU B 1 87 ? 3.572 71.438 23.375 1 88.06 87 GLU B CA 1
ATOM 4672 C C . GLU B 1 87 ? 3.188 70 23.641 1 88.06 87 GLU B C 1
ATOM 4674 O O . GLU B 1 87 ? 3.379 69.125 22.797 1 88.06 87 GLU B O 1
ATOM 4679 N N . VAL B 1 88 ? 2.701 69.75 24.812 1 86.56 88 VAL B N 1
ATOM 4680 C CA . VAL B 1 88 ? 2.316 68.375 25.188 1 86.56 88 VAL B CA 1
ATOM 4681 C C . VAL B 1 88 ? 1.148 67.938 24.312 1 86.56 88 VAL B C 1
ATOM 4683 O O . VAL B 1 88 ? 1.065 66.75 23.953 1 86.56 88 VAL B O 1
ATOM 4686 N N . LYS B 1 89 ? 0.276 68.875 24.016 1 83.06 89 LYS B N 1
ATOM 4687 C CA . LYS B 1 89 ? -0.846 68.562 23.141 1 83.06 89 LYS B CA 1
ATOM 4688 C C . LYS B 1 89 ? -0.358 68.062 21.766 1 83.06 89 LYS B C 1
ATOM 4690 O O . LYS B 1 89 ? -1.05 67.312 21.078 1 83.06 89 LYS B O 1
ATOM 4695 N N . LYS B 1 90 ? 0.891 68.562 21.359 1 80.62 90 LYS B N 1
ATOM 4696 C CA . LYS B 1 90 ? 1.462 68.188 20.062 1 80.62 90 LYS B CA 1
ATOM 4697 C C . LYS B 1 90 ? 2.223 66.875 20.172 1 80.62 90 LYS B C 1
ATOM 4699 O O . LYS B 1 90 ? 2.74 66.375 19.172 1 80.62 90 LYS B O 1
ATOM 4704 N N . GLY B 1 91 ? 2.262 66.375 21.359 1 77.38 91 GLY B N 1
ATOM 4705 C CA . GLY B 1 91 ? 2.84 65.062 21.531 1 77.38 91 GLY B CA 1
ATOM 4706 C C . GLY B 1 91 ? 4.223 65.062 22.156 1 77.38 91 GLY B C 1
ATOM 4707 O O . GLY B 1 91 ? 4.883 64.062 22.25 1 77.38 91 GLY B O 1
ATOM 4708 N N . HIS B 1 92 ? 4.684 66.25 22.531 1 80 92 HIS B N 1
ATOM 4709 C CA . HIS B 1 92 ? 5.984 66.312 23.172 1 80 92 HIS B CA 1
ATOM 4710 C C . HIS B 1 92 ? 5.852 66.312 24.688 1 80 92 HIS B C 1
ATOM 4712 O O . HIS B 1 92 ? 5.613 67.312 25.312 1 80 92 HIS B O 1
ATOM 4718 N N . PHE B 1 93 ? 6.09 65.188 25.281 1 81.62 93 PHE B N 1
ATOM 4719 C CA . PHE B 1 93 ? 5.812 65 26.703 1 81.62 93 PHE B CA 1
ATOM 4720 C C . PHE B 1 93 ? 7.055 65.312 27.547 1 81.62 93 PHE B C 1
ATOM 4722 O O . PHE B 1 93 ? 7 65.25 28.766 1 81.62 93 PHE B O 1
ATOM 4729 N N . SER B 1 94 ? 8.148 65.75 26.938 1 83.12 94 SER B N 1
ATOM 4730 C CA . SER B 1 94 ? 9.406 65.812 27.672 1 83.12 94 SER B CA 1
ATOM 4731 C C . SER B 1 94 ? 9.578 67.188 28.297 1 83.12 94 SER B C 1
ATOM 4733 O O . SER B 1 94 ? 10.414 67.375 29.203 1 83.12 94 SER B O 1
ATOM 4735 N N . ARG B 1 95 ? 8.695 68.125 27.938 1 83.44 95 ARG B N 1
ATOM 4736 C CA . ARG B 1 95 ? 8.859 69.438 28.469 1 83.44 95 ARG B CA 1
ATOM 4737 C C . ARG B 1 95 ? 8.266 69.562 29.859 1 83.44 95 ARG B C 1
ATOM 4739 O O . ARG B 1 95 ? 7.207 69 30.141 1 83.44 95 ARG B O 1
ATOM 4746 N N . ARG B 1 96 ? 9.062 70.25 30.766 1 87.75 96 ARG B N 1
ATOM 4747 C CA . ARG B 1 96 ? 8.617 70.5 32.125 1 87.75 96 ARG B CA 1
ATOM 4748 C C . ARG B 1 96 ? 8.727 71.938 32.531 1 87.75 96 ARG B C 1
ATOM 4750 O O . ARG B 1 96 ? 9.445 72.688 31.891 1 87.75 96 ARG B O 1
ATOM 4757 N N . ILE B 1 97 ? 7.906 72.25 33.469 1 85.06 97 ILE B N 1
ATOM 4758 C CA . ILE B 1 97 ? 7.965 73.625 34.031 1 85.06 97 ILE B CA 1
ATOM 4759 C C . ILE B 1 97 ? 8.984 73.625 35.188 1 85.06 97 ILE B C 1
ATOM 4761 O O . ILE B 1 97 ? 8.812 72.938 36.188 1 85.06 97 ILE B O 1
ATOM 4765 N N . THR B 1 98 ? 10.062 74.438 34.906 1 79.81 98 THR B N 1
ATOM 4766 C CA . THR B 1 98 ? 11.141 74.5 35.875 1 79.81 98 THR B CA 1
ATOM 4767 C C . THR B 1 98 ? 11.062 75.812 36.688 1 79.81 98 THR B C 1
ATOM 4769 O O . THR B 1 98 ? 10.312 76.688 36.344 1 79.81 98 THR B O 1
ATOM 4772 N N . HIS B 1 99 ? 11.68 75.875 37.812 1 74.69 99 HIS B N 1
ATOM 4773 C CA . HIS B 1 99 ? 11.828 77 38.688 1 74.69 99 HIS B CA 1
ATOM 4774 C C . HIS B 1 99 ? 10.5 77.375 39.344 1 74.69 99 HIS B C 1
ATOM 4776 O O . HIS B 1 99 ? 10.047 78.562 39.219 1 74.69 99 HIS B O 1
ATOM 4782 N N . THR B 1 100 ? 9.844 76.562 39.969 1 71.38 100 THR B N 1
ATOM 4783 C CA . THR B 1 100 ? 8.531 76.75 40.594 1 71.38 100 THR B CA 1
ATOM 4784 C C . THR B 1 100 ? 8.672 77.125 42.062 1 71.38 100 THR B C 1
ATOM 4786 O O . THR B 1 100 ? 7.676 77.25 42.781 1 71.38 100 THR B O 1
ATOM 4789 N N . LYS B 1 101 ? 9.914 77.438 42.5 1 70.69 101 LYS B N 1
ATOM 4790 C CA . LYS B 1 101 ? 10.078 77.75 43.938 1 70.69 101 LYS B CA 1
ATOM 4791 C C . LYS B 1 101 ? 9.523 79.125 44.281 1 70.69 101 LYS B C 1
ATOM 4793 O O . LYS B 1 101 ? 9.789 80.125 43.594 1 70.69 101 LYS B O 1
ATOM 4798 N N . GLY B 1 102 ? 8.742 79.125 45.281 1 69.31 102 GLY B N 1
ATOM 4799 C CA . GLY B 1 102 ? 8.258 80.312 45.844 1 69.31 102 GLY B CA 1
ATOM 4800 C C . GLY B 1 102 ? 7.105 80.938 45.094 1 69.31 102 GLY B C 1
ATOM 4801 O O . GLY B 1 102 ? 6.805 82.125 45.25 1 69.31 102 GLY B O 1
ATOM 4802 N N . LEU B 1 103 ? 6.461 80.188 44.188 1 75.12 103 LEU B N 1
ATOM 4803 C CA . LEU B 1 103 ? 5.43 80.812 43.344 1 75.12 103 LEU B CA 1
ATOM 4804 C C . LEU B 1 103 ? 4.039 80.5 43.906 1 75.12 103 LEU B C 1
ATOM 4806 O O . LEU B 1 103 ? 3.037 80.75 43.219 1 75.12 103 LEU B O 1
ATOM 4810 N N . GLY B 1 104 ? 3.965 80 45.156 1 76.56 104 GLY B N 1
ATOM 4811 C CA . GLY B 1 104 ? 2.703 79.812 45.875 1 76.56 104 GLY B CA 1
ATOM 4812 C C . GLY B 1 104 ? 1.771 78.812 45.156 1 76.56 104 GLY B C 1
ATOM 4813 O O . GLY B 1 104 ? 2.17 77.75 44.781 1 76.56 104 GLY B O 1
ATOM 4814 N N . GLU B 1 105 ? 0.487 79.312 44.812 1 77 105 GLU B N 1
ATOM 4815 C CA . GLU B 1 105 ? -0.564 78.5 44.219 1 77 105 GLU B CA 1
ATOM 4816 C C . GLU B 1 105 ? -0.215 78.125 42.781 1 77 105 GLU B C 1
ATOM 4818 O O . GLU B 1 105 ? -0.479 77 42.375 1 77 105 GLU B O 1
ATOM 4823 N N . ILE B 1 106 ? 0.439 78.938 42.062 1 82.31 106 ILE B N 1
ATOM 4824 C CA . ILE B 1 106 ? 0.825 78.688 40.688 1 82.31 106 ILE B CA 1
ATOM 4825 C C . ILE B 1 106 ? 1.927 77.625 40.656 1 82.31 106 ILE B C 1
ATOM 4827 O O . ILE B 1 106 ? 1.947 76.75 39.781 1 82.31 106 ILE B O 1
ATOM 4831 N N . GLY B 1 107 ? 2.783 77.688 41.656 1 81.25 107 GLY B N 1
ATOM 4832 C CA . GLY B 1 107 ? 3.818 76.688 41.75 1 81.25 107 GLY B CA 1
ATOM 4833 C C . GLY B 1 107 ? 3.268 75.25 42 1 81.25 107 GLY B C 1
ATOM 4834 O O . GLY B 1 107 ? 3.777 74.312 41.438 1 81.25 107 GLY B O 1
ATOM 4835 N N . LYS B 1 108 ? 2.189 75.125 42.75 1 83.69 108 LYS B N 1
ATOM 4836 C CA . LYS B 1 108 ? 1.554 73.875 43 1 83.69 108 LYS B CA 1
ATOM 4837 C C . LYS B 1 108 ? 0.944 73.312 41.719 1 83.69 108 LYS B C 1
ATOM 4839 O O . LYS B 1 108 ? 1.055 72.062 41.469 1 83.69 108 LYS B O 1
ATOM 4844 N N . VAL B 1 109 ? 0.327 74.062 40.969 1 86.38 109 VAL B N 1
ATOM 4845 C CA . VAL B 1 109 ? -0.262 73.625 39.719 1 86.38 109 VAL B CA 1
ATOM 4846 C C . VAL B 1 109 ? 0.838 73.188 38.781 1 86.38 109 VAL B C 1
ATOM 4848 O O . VAL B 1 109 ? 0.693 72.125 38.094 1 86.38 109 VAL B O 1
ATOM 4851 N N . ALA B 1 110 ? 1.909 73.938 38.688 1 87.44 110 ALA B N 1
ATOM 4852 C CA . ALA B 1 110 ? 3.037 73.562 37.844 1 87.44 110 ALA B CA 1
ATOM 4853 C C . ALA B 1 110 ? 3.613 72.25 38.281 1 87.44 110 ALA B C 1
ATOM 4855 O O . ALA B 1 110 ? 3.938 71.375 37.438 1 87.44 110 ALA B O 1
ATOM 4856 N N . TRP B 1 111 ? 3.658 72 39.531 1 86.88 111 TRP B N 1
ATOM 4857 C CA . TRP B 1 111 ? 4.191 70.75 40.062 1 86.88 111 TRP B CA 1
ATOM 4858 C C . TRP B 1 111 ? 3.27 69.562 39.719 1 86.88 111 TRP B C 1
ATOM 4860 O O . TRP B 1 111 ? 3.729 68.5 39.25 1 86.88 111 TRP B O 1
ATOM 4870 N N . GLU B 1 112 ? 1.992 69.75 39.938 1 87.25 112 GLU B N 1
ATOM 4871 C CA . GLU B 1 112 ? 1.025 68.688 39.656 1 87.25 112 GLU B CA 1
ATOM 4872 C C . GLU B 1 112 ? 1.021 68.375 38.156 1 87.25 112 GLU B C 1
ATOM 4874 O O . GLU B 1 112 ? 0.908 67.188 37.781 1 87.25 112 GLU B O 1
ATOM 4879 N N . LEU B 1 113 ? 1.109 69.312 37.375 1 88.75 113 LEU B N 1
ATOM 4880 C CA . LEU B 1 113 ? 1.159 69.125 35.938 1 88.75 113 LEU B CA 1
ATOM 4881 C C . LEU B 1 113 ? 2.412 68.312 35.531 1 88.75 113 LEU B C 1
ATOM 4883 O O . LEU B 1 113 ? 2.346 67.375 34.75 1 88.75 113 LEU B O 1
ATOM 4887 N N . ASN B 1 114 ? 3.541 68.75 36.094 1 90 114 ASN B N 1
ATOM 4888 C CA . ASN B 1 114 ? 4.781 68 35.812 1 90 114 ASN B CA 1
ATOM 4889 C C . ASN B 1 114 ? 4.684 66.562 36.25 1 90 114 ASN B C 1
ATOM 4891 O O . ASN B 1 114 ? 5.145 65.688 35.531 1 90 114 ASN B O 1
ATOM 4895 N N . GLU B 1 115 ? 4.035 66.312 37.312 1 88.62 115 GLU B N 1
ATOM 4896 C CA . GLU B 1 115 ? 3.865 64.938 37.781 1 88.62 115 GLU B CA 1
ATOM 4897 C C . GLU B 1 115 ? 2.982 64.125 36.812 1 88.62 115 GLU B C 1
ATOM 4899 O O . GLU B 1 115 ? 3.264 62.969 36.531 1 88.62 115 GLU B O 1
ATOM 4904 N N . PHE B 1 116 ? 1.963 64.625 36.375 1 88.12 116 PHE B N 1
ATOM 4905 C CA . PHE B 1 116 ? 1.078 64 35.406 1 88.12 116 PHE B CA 1
ATOM 4906 C C . PHE B 1 116 ? 1.818 63.719 34.094 1 88.12 116 PHE B C 1
ATOM 4908 O O . PHE B 1 116 ? 1.716 62.625 33.562 1 88.12 116 PHE B O 1
ATOM 4915 N N . LEU B 1 117 ? 2.516 64.75 33.656 1 89.81 117 LEU B N 1
ATOM 4916 C CA . LEU B 1 117 ? 3.271 64.562 32.438 1 89.81 117 LEU B CA 1
ATOM 4917 C C . LEU B 1 117 ? 4.324 63.469 32.594 1 89.81 117 LEU B C 1
ATOM 4919 O O . LEU B 1 117 ? 4.629 62.75 31.641 1 89.81 117 LEU B O 1
ATOM 4923 N N . ASP B 1 118 ? 4.844 63.281 33.781 1 90.06 118 ASP B N 1
ATOM 4924 C CA . ASP B 1 118 ? 5.773 62.188 34.062 1 90.06 118 ASP B CA 1
ATOM 4925 C C . ASP B 1 118 ? 5.105 60.844 33.875 1 90.06 118 ASP B C 1
ATOM 4927 O O . ASP B 1 118 ? 5.691 59.938 33.281 1 90.06 118 ASP B O 1
ATOM 4931 N N . ILE B 1 119 ? 3.914 60.688 34.344 1 89 119 ILE B N 1
ATOM 4932 C CA . ILE B 1 119 ? 3.164 59.469 34.219 1 89 119 ILE B CA 1
ATOM 4933 C C . ILE B 1 119 ? 2.857 59.156 32.75 1 89 119 ILE B C 1
ATOM 4935 O O . ILE B 1 119 ? 3.043 58.031 32.281 1 89 119 ILE B O 1
ATOM 4939 N N . VAL B 1 120 ? 2.455 60.188 32 1 87.88 120 VAL B N 1
ATOM 4940 C CA . VAL B 1 120 ? 2.113 60.031 30.609 1 87.88 120 VAL B CA 1
ATOM 4941 C C . VAL B 1 120 ? 3.359 59.625 29.812 1 87.88 120 VAL B C 1
ATOM 4943 O O . VAL B 1 120 ? 3.32 58.719 28.984 1 87.88 120 VAL B O 1
ATOM 4946 N N . GLU B 1 121 ? 4.395 60.375 30.062 1 88.75 121 GLU B N 1
ATOM 4947 C CA . GLU B 1 121 ? 5.645 60.062 29.375 1 88.75 121 GLU B CA 1
ATOM 4948 C C . GLU B 1 121 ? 6.102 58.625 29.656 1 88.75 121 GLU B C 1
ATOM 4950 O O . GLU B 1 121 ? 6.512 57.906 28.75 1 88.75 121 GLU B O 1
ATOM 4955 N N . ALA B 1 122 ? 6.023 58.25 30.891 1 88.44 122 ALA B N 1
ATOM 4956 C CA . ALA B 1 122 ? 6.395 56.875 31.266 1 88.44 122 ALA B CA 1
ATOM 4957 C C . ALA B 1 122 ? 5.523 55.844 30.562 1 88.44 122 ALA B C 1
ATOM 4959 O O . ALA B 1 122 ? 6.02 54.812 30.094 1 88.44 122 ALA B O 1
ATOM 4960 N N . TYR B 1 123 ? 4.289 56.031 30.453 1 88 123 TYR B N 1
ATOM 4961 C CA . TYR B 1 123 ? 3.348 55.125 29.781 1 88 123 TYR B CA 1
ATOM 4962 C C . TYR B 1 123 ? 3.725 54.938 28.312 1 88 123 TYR B C 1
ATOM 4964 O O . TYR B 1 123 ? 3.881 53.812 27.844 1 88 123 TYR B O 1
ATOM 4972 N N . PHE B 1 124 ? 3.965 56.031 27.625 1 86.06 124 PHE B N 1
ATOM 4973 C CA . PHE B 1 124 ? 4.223 55.969 26.203 1 86.06 124 PHE B CA 1
ATOM 4974 C C . PHE B 1 124 ? 5.594 55.344 25.922 1 86.06 124 PHE B C 1
ATOM 4976 O O . PHE B 1 124 ? 5.773 54.625 24.938 1 86.06 124 PHE B O 1
ATOM 4983 N N . LYS B 1 125 ? 6.508 55.719 26.75 1 85.62 125 LYS B N 1
ATOM 4984 C CA . LYS B 1 125 ? 7.824 55.094 26.594 1 85.62 125 LYS B CA 1
ATOM 4985 C C . LYS B 1 125 ? 7.746 53.562 26.75 1 85.62 125 LYS B C 1
ATOM 4987 O O . LYS B 1 125 ? 8.352 52.844 25.953 1 85.62 125 LYS B O 1
ATOM 4992 N N . GLU B 1 126 ? 6.973 53.125 27.703 1 87.5 126 GLU B N 1
ATOM 4993 C CA . GLU B 1 126 ? 6.805 51.688 27.938 1 87.5 126 GLU B CA 1
ATOM 4994 C C . GLU B 1 126 ? 6.094 51.031 26.766 1 87.5 126 GLU B C 1
ATOM 4996 O O . GLU B 1 126 ? 6.535 49.969 26.281 1 87.5 126 GLU B O 1
ATOM 5001 N N . VAL B 1 127 ? 5.047 51.594 26.391 1 83.69 127 VAL B N 1
ATOM 5002 C CA . VAL B 1 127 ? 4.242 51 25.312 1 83.69 127 VAL B CA 1
ATOM 5003 C C . VAL B 1 127 ? 5.07 50.938 24.031 1 83.69 127 VAL B C 1
ATOM 5005 O O . VAL B 1 127 ? 5.105 49.906 23.375 1 83.69 127 VAL B O 1
ATOM 5008 N N . THR B 1 128 ? 5.758 52 23.734 1 81.19 128 THR B N 1
ATOM 5009 C CA . THR B 1 128 ? 6.566 52.031 22.516 1 81.19 128 THR B CA 1
ATOM 5010 C C . THR B 1 128 ? 7.684 51 22.578 1 81.19 128 THR B C 1
ATOM 5012 O O . THR B 1 128 ? 7.934 50.281 21.594 1 81.19 128 THR B O 1
ATOM 5015 N N . THR B 1 129 ? 8.258 50.875 23.688 1 84.94 129 THR B N 1
ATOM 5016 C CA . THR B 1 129 ? 9.352 49.938 23.844 1 84.94 129 THR B CA 1
ATOM 5017 C C . THR B 1 129 ? 8.852 48.5 23.688 1 84.94 129 THR B C 1
ATOM 5019 O O . THR B 1 129 ? 9.484 47.688 23 1 84.94 129 THR B O 1
ATOM 5022 N N . CYS B 1 130 ? 7.773 48.156 24.344 1 86.38 130 CYS B N 1
ATOM 5023 C CA . CYS B 1 130 ? 7.211 46.812 24.266 1 86.38 130 CYS B CA 1
ATOM 5024 C C . CYS B 1 130 ? 6.875 46.469 22.828 1 86.38 130 CYS B C 1
ATOM 5026 O O . CYS B 1 130 ? 7.227 45.375 22.359 1 86.38 130 CYS B O 1
ATOM 5028 N N . PHE B 1 131 ? 6.332 47.281 22.078 1 80 131 PHE B N 1
ATOM 5029 C CA . PHE B 1 131 ? 5.887 46.969 20.719 1 80 131 PHE B CA 1
ATOM 5030 C C . PHE B 1 131 ? 7.07 46.938 19.766 1 80 131 PHE B C 1
ATOM 5032 O O . PHE B 1 131 ? 7.082 46.125 18.812 1 80 131 PHE B O 1
ATOM 5039 N N . LEU B 1 132 ? 8.055 47.844 19.984 1 80.56 132 LEU B N 1
ATOM 5040 C CA . LEU B 1 132 ? 9.25 47.781 19.156 1 80.56 132 LEU B CA 1
ATOM 5041 C C . LEU B 1 132 ? 9.961 46.438 19.312 1 80.56 132 LEU B C 1
ATOM 5043 O O . LEU B 1 132 ? 10.438 45.844 18.344 1 80.56 132 LEU B O 1
ATOM 5047 N N . ARG B 1 133 ? 9.969 45.969 20.469 1 84.38 133 ARG B N 1
ATOM 5048 C CA . ARG B 1 133 ? 10.602 44.688 20.734 1 84.38 133 ARG B CA 1
ATOM 5049 C C . ARG B 1 133 ? 9.766 43.531 20.172 1 84.38 133 ARG B C 1
ATOM 5051 O O . ARG B 1 133 ? 10.305 42.562 19.625 1 84.38 133 ARG B O 1
ATOM 5058 N N . ALA B 1 134 ? 8.531 43.625 20.344 1 81.62 134 ALA B N 1
ATOM 5059 C CA . ALA B 1 134 ? 7.637 42.594 19.797 1 81.62 134 ALA B CA 1
ATOM 5060 C C . ALA B 1 134 ? 7.797 42.5 18.281 1 81.62 134 ALA B C 1
ATOM 5062 O O . ALA B 1 134 ? 7.727 41.406 17.719 1 81.62 134 ALA B O 1
ATOM 5063 N N . GLN B 1 135 ? 8.031 43.562 17.609 1 74.25 135 GLN B N 1
ATOM 5064 C CA . GLN B 1 135 ? 8.234 43.594 16.172 1 74.25 135 GLN B CA 1
ATOM 5065 C C . GLN B 1 135 ? 9.484 42.812 15.781 1 74.25 135 GLN B C 1
ATOM 5067 O O . GLN B 1 135 ? 9.594 42.312 14.664 1 74.25 135 GLN B O 1
ATOM 5072 N N . ARG B 1 136 ? 10.383 42.812 16.75 1 77.38 136 ARG B N 1
ATOM 5073 C CA . ARG B 1 136 ? 11.602 42.031 16.5 1 77.38 136 ARG B CA 1
ATOM 5074 C C . ARG B 1 136 ? 11.5 40.625 17.078 1 77.38 136 ARG B C 1
ATOM 5076 O O . ARG B 1 136 ? 12.508 40.031 17.438 1 77.38 136 ARG B O 1
ATOM 5083 N N . ASP B 1 137 ? 10.375 40.25 17.422 1 77.5 137 ASP B N 1
ATOM 5084 C CA . ASP B 1 137 ? 10.047 38.906 17.875 1 77.5 137 ASP B CA 1
ATOM 5085 C C . ASP B 1 137 ? 10.555 38.656 19.312 1 77.5 137 ASP B C 1
ATOM 5087 O O . ASP B 1 137 ? 10.898 37.531 19.672 1 77.5 137 ASP B O 1
ATOM 5091 N N . ASP B 1 138 ? 10.781 39.75 19.953 1 83.56 138 ASP B N 1
ATOM 5092 C CA . ASP B 1 138 ? 11.094 39.656 21.375 1 83.56 138 ASP B CA 1
ATOM 5093 C C . ASP B 1 138 ? 9.891 40.062 22.219 1 83.56 138 ASP B C 1
ATOM 5095 O O . ASP B 1 138 ? 9.617 41.25 22.422 1 83.56 138 ASP B O 1
ATOM 5099 N N . PHE B 1 139 ? 9.305 39 22.75 1 81.25 139 PHE B N 1
ATOM 5100 C CA . PHE B 1 139 ? 8.078 39.219 23.484 1 81.25 139 PHE B CA 1
ATOM 5101 C C . PHE B 1 139 ? 8.328 39.156 24.984 1 81.25 139 PHE B C 1
ATOM 5103 O O . PHE B 1 139 ? 7.391 39.156 25.781 1 81.25 139 PHE B O 1
ATOM 5110 N N . THR B 1 140 ? 9.531 39.125 25.375 1 80.81 140 THR B N 1
ATOM 5111 C CA . THR B 1 140 ? 9.883 38.906 26.781 1 80.81 140 THR B CA 1
ATOM 5112 C C . THR B 1 140 ? 9.75 40.188 27.578 1 80.81 140 THR B C 1
ATOM 5114 O O . THR B 1 140 ? 9.57 40.156 28.797 1 80.81 140 THR B O 1
ATOM 5117 N N . ARG B 1 141 ? 9.75 41.344 26.828 1 84.44 141 ARG B N 1
ATOM 5118 C CA . ARG B 1 141 ? 9.672 42.625 27.531 1 84.44 141 ARG B CA 1
ATOM 5119 C C . ARG B 1 141 ? 8.227 43.031 27.734 1 84.44 141 ARG B C 1
ATOM 5121 O O . ARG B 1 141 ? 7.566 43.5 26.797 1 84.44 141 ARG B O 1
ATOM 5128 N N . LYS B 1 142 ? 7.754 42.938 28.953 1 87.19 142 LYS B N 1
ATOM 5129 C CA . LYS B 1 142 ? 6.395 43.344 29.297 1 87.19 142 LYS B CA 1
ATOM 5130 C C . LYS B 1 142 ? 6.359 44.75 29.844 1 87.19 142 LYS B C 1
ATOM 5132 O O . LYS B 1 142 ? 7.371 45.281 30.312 1 87.19 142 LYS B O 1
ATOM 5137 N N . ALA B 1 143 ? 5.254 45.375 29.656 1 86.75 143 ALA B N 1
ATOM 5138 C CA . ALA B 1 143 ? 5.07 46.719 30.234 1 86.75 143 ALA B CA 1
ATOM 5139 C C . ALA B 1 143 ? 5 46.625 31.75 1 86.75 143 ALA B C 1
ATOM 5141 O O . ALA B 1 143 ? 4.398 45.719 32.312 1 86.75 143 ALA B O 1
ATOM 5142 N N . LEU B 1 144 ? 5.707 47.531 32.406 1 87.56 144 LEU B N 1
ATOM 5143 C CA . LEU B 1 144 ? 5.711 47.562 33.875 1 87.56 144 LEU B CA 1
ATOM 5144 C C . LEU B 1 144 ? 4.457 48.281 34.406 1 87.56 144 LEU B C 1
ATOM 5146 O O . LEU B 1 144 ? 4.391 49.5 34.406 1 87.56 144 LEU B O 1
ATOM 5150 N N . VAL B 1 145 ? 3.574 47.5 34.875 1 86.69 145 VAL B N 1
ATOM 5151 C CA . VAL B 1 145 ? 2.281 48 35.312 1 86.69 145 VAL B CA 1
ATOM 5152 C C . VAL B 1 145 ? 2.414 48.594 36.719 1 86.69 145 VAL B C 1
ATOM 5154 O O . VAL B 1 145 ? 1.653 49.5 37.094 1 86.69 145 VAL B O 1
ATOM 5157 N N . ALA B 1 146 ? 3.533 48.156 37.438 1 82.94 146 ALA B N 1
ATOM 5158 C CA . ALA B 1 146 ? 3.699 48.594 38.812 1 82.94 146 ALA B CA 1
ATOM 5159 C C . ALA B 1 146 ? 3.943 50.094 38.906 1 82.94 146 ALA B C 1
ATOM 5161 O O . ALA B 1 146 ? 4.812 50.625 38.219 1 82.94 146 ALA B O 1
ATOM 5162 N N . GLY B 1 147 ? 3.158 50.875 39.625 1 80.06 147 GLY B N 1
ATOM 5163 C CA . GLY B 1 147 ? 3.352 52.312 39.844 1 80.06 147 GLY B CA 1
ATOM 5164 C C . GLY B 1 147 ? 2.457 53.156 38.969 1 80.06 147 GLY B C 1
ATOM 5165 O O . GLY B 1 147 ? 2.436 54.406 39.125 1 80.06 147 GLY B O 1
ATOM 5166 N N . MET B 1 148 ? 1.793 52.531 38.031 1 85 148 MET B N 1
ATOM 5167 C CA . MET B 1 148 ? 0.916 53.312 37.156 1 85 148 MET B CA 1
ATOM 5168 C C . MET B 1 148 ? -0.484 53.406 37.75 1 85 148 MET B C 1
ATOM 5170 O O . MET B 1 148 ? -1.042 52.438 38.25 1 85 148 MET B O 1
ATOM 5174 N N . PRO B 1 149 ? -0.956 54.5 37.781 1 82.81 149 PRO B N 1
ATOM 5175 C CA . PRO B 1 149 ? -2.26 54.688 38.438 1 82.81 149 PRO B CA 1
ATOM 5176 C C . PRO B 1 149 ? -3.426 54.438 37.469 1 82.81 149 PRO B C 1
ATOM 5178 O O . PRO B 1 149 ? -3.291 54.656 36.25 1 82.81 149 PRO B O 1
ATOM 5181 N N . GLY B 1 150 ? -4.578 53.969 38 1 80.12 150 GLY B N 1
ATOM 5182 C CA . GLY B 1 150 ? -5.91 53.938 37.438 1 80.12 150 GLY B CA 1
ATOM 5183 C C . GLY B 1 150 ? -5.957 53.312 36.062 1 80.12 150 GLY B C 1
ATOM 5184 O O . GLY B 1 150 ? -5.531 52.156 35.875 1 80.12 150 GLY B O 1
ATOM 5185 N N . GLU B 1 151 ? -6.258 54.219 35.094 1 80.19 151 GLU B N 1
ATOM 5186 C CA . GLU B 1 151 ? -6.508 53.781 33.719 1 80.19 151 GLU B CA 1
ATOM 5187 C C . GLU B 1 151 ? -5.207 53.438 33 1 80.19 151 GLU B C 1
ATOM 5189 O O . GLU B 1 151 ? -5.188 52.562 32.125 1 80.19 151 GLU B O 1
ATOM 5194 N N . PHE B 1 152 ? -4.121 54.062 33.438 1 83.94 152 PHE B N 1
ATOM 5195 C CA . PHE B 1 152 ? -2.822 53.75 32.875 1 83.94 152 PHE B CA 1
ATOM 5196 C C . PHE B 1 152 ? -2.453 52.281 33.156 1 83.94 152 PHE B C 1
ATOM 5198 O O . PHE B 1 152 ? -1.966 51.562 32.281 1 83.94 152 PHE B O 1
ATOM 5205 N N . ALA B 1 153 ? -2.846 51.875 34.312 1 86.19 153 ALA B N 1
ATOM 5206 C CA . ALA B 1 153 ? -2.543 50.5 34.719 1 86.19 153 ALA B CA 1
ATOM 5207 C C . ALA B 1 153 ? -3.383 49.5 33.938 1 86.19 153 ALA B C 1
ATOM 5209 O O . ALA B 1 153 ? -2.873 48.469 33.5 1 86.19 153 ALA B O 1
ATOM 5210 N N . VAL B 1 154 ? -4.59 49.812 33.781 1 83.44 154 VAL B N 1
ATOM 5211 C CA . VAL B 1 154 ? -5.504 48.938 33.094 1 83.44 154 VAL B CA 1
ATOM 5212 C C . VAL B 1 154 ? -5.062 48.781 31.625 1 83.44 154 VAL B C 1
ATOM 5214 O O . VAL B 1 154 ? -5.027 47.656 31.094 1 83.44 154 VAL B O 1
ATOM 5217 N N . SER B 1 155 ? -4.707 49.844 31.031 1 81.81 155 SER B N 1
ATOM 5218 C CA . SER B 1 155 ? -4.262 49.844 29.641 1 81.81 155 SER B CA 1
ATOM 5219 C C . SER B 1 155 ? -2.963 49.062 29.484 1 81.81 155 SER B C 1
ATOM 5221 O O . SER B 1 155 ? -2.82 48.25 28.547 1 81.81 155 SER B O 1
ATOM 5223 N N . MET B 1 156 ? -2.082 49.219 30.391 1 84.5 156 MET B N 1
ATOM 5224 C CA . MET B 1 156 ? -0.804 48.5 30.328 1 84.5 156 MET B CA 1
ATOM 5225 C C . MET B 1 156 ? -0.998 47 30.516 1 84.5 156 MET B C 1
ATOM 5227 O O . MET B 1 156 ? -0.315 46.188 29.875 1 84.5 156 MET B O 1
ATOM 5231 N N . ALA B 1 157 ? -1.912 46.656 31.344 1 85.62 157 ALA B N 1
ATOM 5232 C CA . ALA B 1 157 ? -2.229 45.25 31.531 1 85.62 157 ALA B CA 1
ATOM 5233 C C . ALA B 1 157 ? -2.795 44.656 30.234 1 85.62 157 ALA B C 1
ATOM 5235 O O . ALA B 1 157 ? -2.463 43.531 29.875 1 85.62 157 ALA B O 1
ATOM 5236 N N . ALA B 1 158 ? -3.586 45.406 29.656 1 79.69 158 ALA B N 1
ATOM 5237 C CA . ALA B 1 158 ? -4.16 44.969 28.391 1 79.69 158 ALA B CA 1
ATOM 5238 C C . ALA B 1 158 ? -3.076 44.781 27.328 1 79.69 158 ALA B C 1
ATOM 5240 O O . ALA B 1 158 ? -3.125 43.844 26.531 1 79.69 158 ALA B O 1
ATOM 5241 N N . ILE B 1 159 ? -2.146 45.594 27.312 1 81.56 159 ILE B N 1
ATOM 5242 C CA . ILE B 1 159 ? -1.03 45.531 26.375 1 81.56 159 ILE B CA 1
ATOM 5243 C C . ILE B 1 159 ? -0.223 44.25 26.641 1 81.56 159 ILE B C 1
ATOM 5245 O O . ILE B 1 159 ? 0.172 43.562 25.703 1 81.56 159 ILE B O 1
ATOM 5249 N N . ASN B 1 160 ? -0.017 43.969 27.906 1 85.12 160 ASN B N 1
ATOM 5250 C CA . ASN B 1 160 ? 0.697 42.75 28.25 1 85.12 160 ASN B CA 1
ATOM 5251 C C . ASN B 1 160 ? -0.052 41.5 27.781 1 85.12 160 ASN B C 1
ATOM 5253 O O . ASN B 1 160 ? 0.562 40.562 27.297 1 85.12 160 ASN B O 1
ATOM 5257 N N . GLU B 1 161 ? -1.299 41.594 27.922 1 80.56 161 GLU B N 1
ATOM 5258 C CA . GLU B 1 161 ? -2.1 40.469 27.406 1 80.56 161 GLU B CA 1
ATOM 5259 C C . GLU B 1 161 ? -1.976 40.344 25.891 1 80.56 161 GLU B C 1
ATOM 5261 O O . GLU B 1 161 ? -1.918 39.25 25.359 1 80.56 161 GLU B O 1
ATOM 5266 N N . ALA B 1 162 ? -1.956 41.438 25.281 1 77.62 162 ALA B N 1
ATOM 5267 C CA . ALA B 1 162 ? -1.778 41.438 23.828 1 77.62 162 ALA B CA 1
ATOM 5268 C C . ALA B 1 162 ? -0.413 40.875 23.438 1 77.62 162 ALA B C 1
ATOM 5270 O O . ALA B 1 162 ? -0.3 40.125 22.484 1 77.62 162 ALA B O 1
ATOM 5271 N N . LEU B 1 163 ? 0.586 41.25 24.172 1 81.19 163 LEU B N 1
ATOM 5272 C CA . LEU B 1 163 ? 1.931 40.75 23.906 1 81.19 163 LEU B CA 1
ATOM 5273 C C . LEU B 1 163 ? 1.993 39.219 24.078 1 81.19 163 LEU B C 1
ATOM 5275 O O . LEU B 1 163 ? 2.643 38.531 23.297 1 81.19 163 LEU B O 1
ATOM 5279 N N . ASP B 1 164 ? 1.31 38.688 25.078 1 83.19 164 ASP B N 1
ATOM 5280 C CA . ASP B 1 164 ? 1.236 37.25 25.297 1 83.19 164 ASP B CA 1
ATOM 5281 C C . ASP B 1 164 ? 0.552 36.562 24.109 1 83.19 164 ASP B C 1
ATOM 5283 O O . ASP B 1 164 ? 1.013 35.531 23.641 1 83.19 164 ASP B O 1
ATOM 5287 N N . ALA B 1 165 ? -0.465 37.156 23.734 1 75.5 165 ALA B N 1
ATOM 5288 C CA . ALA B 1 165 ? -1.189 36.594 22.594 1 75.5 165 ALA B CA 1
ATOM 5289 C C . ALA B 1 165 ? -0.325 36.625 21.344 1 75.5 165 ALA B C 1
ATOM 5291 O O . ALA B 1 165 ? -0.344 35.656 20.562 1 75.5 165 ALA B O 1
ATOM 5292 N N . MET B 1 166 ? 0.382 37.656 21.141 1 75.44 166 MET B N 1
ATOM 5293 C CA . MET B 1 166 ? 1.279 37.75 20 1 75.44 166 MET B CA 1
ATOM 5294 C C . MET B 1 166 ? 2.377 36.719 20.062 1 75.44 166 MET B C 1
ATOM 5296 O O . MET B 1 166 ? 2.746 36.125 19.047 1 75.44 166 MET B O 1
ATOM 5300 N N . GLN B 1 167 ? 2.885 36.531 21.266 1 79.94 167 GLN B N 1
ATOM 5301 C CA . GLN B 1 167 ? 3.896 35.5 21.453 1 79.94 167 GLN B CA 1
ATOM 5302 C C . GLN B 1 167 ? 3.352 34.125 21.078 1 79.94 167 GLN B C 1
ATOM 5304 O O . GLN B 1 167 ? 4.008 33.375 20.359 1 79.94 167 GLN B O 1
ATOM 5309 N N . GLN B 1 168 ? 2.219 33.812 21.578 1 76.94 168 GLN B N 1
ATOM 5310 C CA . GLN B 1 168 ? 1.583 32.562 21.281 1 76.94 168 GLN B CA 1
ATOM 5311 C C . GLN B 1 168 ? 1.332 32.406 19.781 1 76.94 168 GLN B C 1
ATOM 5313 O O . GLN B 1 168 ? 1.535 31.328 19.203 1 76.94 168 GLN B O 1
ATOM 5318 N N . ALA B 1 169 ? 0.933 33.438 19.203 1 73.38 169 ALA B N 1
ATOM 5319 C CA . ALA B 1 169 ? 0.687 33.406 17.75 1 73.38 169 ALA B CA 1
ATOM 5320 C C . ALA B 1 169 ? 1.975 33.156 16.984 1 73.38 169 ALA B C 1
ATOM 5322 O O . ALA B 1 169 ? 1.972 32.406 16 1 73.38 169 ALA B O 1
ATOM 5323 N N . ALA B 1 170 ? 3.018 33.812 17.422 1 75.44 170 ALA B N 1
ATOM 5324 C CA . ALA B 1 170 ? 4.305 33.594 16.766 1 75.44 170 ALA B CA 1
ATOM 5325 C C . ALA B 1 170 ? 4.754 32.156 16.891 1 75.44 170 ALA B C 1
ATOM 5327 O O . ALA B 1 170 ? 5.234 31.547 15.914 1 75.44 170 ALA B O 1
ATOM 5328 N N . GLU B 1 171 ? 4.605 31.578 18.047 1 78.5 171 GLU B N 1
ATOM 5329 C CA . GLU B 1 171 ? 4.965 30.188 18.266 1 78.5 171 GLU B CA 1
ATOM 5330 C C . GLU B 1 171 ? 4.109 29.25 17.422 1 78.5 171 GLU B C 1
ATOM 5332 O O . GLU B 1 171 ? 4.625 28.312 16.812 1 78.5 171 GLU B O 1
ATOM 5337 N N . PHE B 1 172 ? 2.84 29.516 17.359 1 73.75 172 PHE B N 1
ATOM 5338 C CA . PHE B 1 172 ? 1.93 28.719 16.562 1 73.75 172 PHE B CA 1
ATOM 5339 C C . PHE B 1 172 ? 2.268 28.828 15.078 1 73.75 172 PHE B C 1
ATOM 5341 O O . PHE B 1 172 ? 2.191 27.844 14.336 1 73.75 172 PHE B O 1
ATOM 5348 N N . SER B 1 173 ? 2.59 29.984 14.68 1 76.25 173 SER B N 1
ATOM 5349 C CA . SER B 1 173 ? 2.977 30.203 13.289 1 76.25 173 SER B CA 1
ATOM 5350 C C . SER B 1 173 ? 4.203 29.375 12.93 1 76.25 173 SER B C 1
ATOM 5352 O O . SER B 1 173 ? 4.262 28.781 11.844 1 76.25 173 SER B O 1
ATOM 5354 N N . ARG B 1 174 ? 5.105 29.297 13.805 1 78.56 174 ARG B N 1
ATOM 5355 C CA . ARG B 1 174 ? 6.309 28.5 13.562 1 78.56 174 ARG B CA 1
ATOM 5356 C C . ARG B 1 174 ? 5.984 27.016 13.523 1 78.56 174 ARG B C 1
ATOM 5358 O O . ARG B 1 174 ? 6.492 26.297 12.664 1 78.56 174 ARG B O 1
ATOM 5365 N N . LYS B 1 175 ? 5.215 26.594 14.461 1 80.62 175 LYS B N 1
ATOM 5366 C CA . LYS B 1 175 ? 4.766 25.203 14.461 1 80.62 175 LYS B CA 1
ATOM 5367 C C . LYS B 1 175 ? 4.051 24.844 13.156 1 80.62 175 LYS B C 1
ATOM 5369 O O . LYS B 1 175 ? 4.32 23.812 12.562 1 80.62 175 LYS B O 1
ATOM 5374 N N . ASN B 1 176 ? 3.232 25.703 12.742 1 75.75 176 ASN B N 1
ATOM 5375 C CA . ASN B 1 176 ? 2.484 25.484 11.508 1 75.75 176 ASN B CA 1
ATOM 5376 C C . ASN B 1 176 ? 3.406 25.438 10.289 1 75.75 176 ASN B C 1
ATOM 5378 O O . ASN B 1 176 ? 3.176 24.672 9.359 1 75.75 176 ASN B O 1
ATOM 5382 N N . ARG B 1 177 ? 4.332 26.297 10.367 1 78.62 177 ARG B N 1
ATOM 5383 C CA . ARG B 1 177 ? 5.281 26.312 9.258 1 78.62 177 ARG B CA 1
ATOM 5384 C C . ARG B 1 177 ? 6 24.969 9.141 1 78.62 177 ARG B C 1
ATOM 5386 O O . ARG B 1 177 ? 6.094 24.406 8.047 1 78.62 177 ARG B O 1
ATOM 5393 N N . LEU B 1 178 ? 6.457 24.516 10.227 1 83.56 178 LEU B N 1
ATOM 5394 C CA . LEU B 1 178 ? 7.133 23.219 10.234 1 83.56 178 LEU B CA 1
ATOM 5395 C C . LEU B 1 178 ? 6.199 22.109 9.758 1 83.56 178 LEU B C 1
ATOM 5397 O O . LEU B 1 178 ? 6.555 21.328 8.875 1 83.56 178 LEU B O 1
ATOM 5401 N N . MET B 1 179 ? 5.008 22.062 10.32 1 81 179 MET B N 1
ATOM 5402 C CA . MET B 1 179 ? 4.031 21.031 9.992 1 81 179 MET B CA 1
ATOM 5403 C C . MET B 1 179 ? 3.646 21.094 8.523 1 81 179 MET B C 1
ATOM 5405 O O . MET B 1 179 ? 3.502 20.047 7.871 1 81 179 MET B O 1
ATOM 5409 N N . SER B 1 180 ? 3.471 22.234 8.023 1 80.62 180 SER B N 1
ATOM 5410 C CA . SER B 1 180 ? 3.098 22.406 6.621 1 80.62 180 SER B CA 1
ATOM 5411 C C . SER B 1 180 ? 4.199 21.922 5.688 1 80.62 180 SER B C 1
ATOM 5413 O O . SER B 1 180 ? 3.922 21.25 4.688 1 80.62 180 SER B O 1
ATOM 5415 N N . GLU B 1 181 ? 5.355 22.266 6.059 1 83.5 181 GLU B N 1
ATOM 5416 C CA . GLU B 1 181 ? 6.48 21.812 5.238 1 83.5 181 GLU B CA 1
ATOM 5417 C C . GLU B 1 181 ? 6.602 20.297 5.242 1 83.5 181 GLU B C 1
ATOM 5419 O O . GLU B 1 181 ? 6.777 19.672 4.191 1 83.5 181 GLU B O 1
ATOM 5424 N N . LEU B 1 182 ? 6.52 19.75 6.375 1 87.19 182 LEU B N 1
ATOM 5425 C CA . LEU B 1 182 ? 6.586 18.297 6.504 1 87.19 182 LEU B CA 1
ATOM 5426 C C . LEU B 1 182 ? 5.426 17.641 5.777 1 87.19 182 LEU B C 1
ATOM 5428 O O . LEU B 1 182 ? 5.605 16.609 5.113 1 87.19 182 LEU B O 1
ATOM 5432 N N . HIS B 1 183 ? 4.305 18.188 5.93 1 82.38 183 HIS B N 1
ATOM 5433 C CA . HIS B 1 183 ? 3.109 17.656 5.301 1 82.38 183 HIS B CA 1
ATOM 5434 C C . HIS B 1 183 ? 3.232 17.672 3.779 1 82.38 183 HIS B C 1
ATOM 5436 O O . HIS B 1 183 ? 2.896 16.688 3.115 1 82.38 183 HIS B O 1
ATOM 5442 N N . HIS B 1 184 ? 3.691 18.719 3.256 1 84 184 HIS B N 1
ATOM 5443 C CA . HIS B 1 184 ? 3.873 18.828 1.814 1 84 184 HIS B CA 1
ATOM 5444 C C . HIS B 1 184 ? 4.859 17.797 1.3 1 84 184 HIS B C 1
ATOM 5446 O O . HIS B 1 184 ? 4.605 17.125 0.29 1 84 184 HIS B O 1
ATOM 5452 N N . LEU B 1 185 ? 5.887 17.688 2.02 1 87.5 185 LEU B N 1
ATOM 5453 C CA . LEU B 1 185 ? 6.906 16.703 1.669 1 87.5 185 LEU B CA 1
ATOM 5454 C C . LEU B 1 185 ? 6.348 15.289 1.735 1 87.5 185 LEU B C 1
ATOM 5456 O O . LEU B 1 185 ? 6.555 14.492 0.817 1 87.5 185 LEU B O 1
ATOM 5460 N N . ASN B 1 186 ? 5.625 14.953 2.656 1 89.5 186 ASN B N 1
ATOM 5461 C CA . ASN B 1 186 ? 5.094 13.617 2.912 1 89.5 186 ASN B CA 1
ATOM 5462 C C . ASN B 1 186 ? 4.016 13.234 1.901 1 89.5 186 ASN B C 1
ATOM 5464 O O . ASN B 1 186 ? 4.086 12.172 1.286 1 89.5 186 ASN B O 1
ATOM 5468 N N . THR B 1 187 ? 3.041 14.117 1.697 1 85.56 187 THR B N 1
ATOM 5469 C CA . THR B 1 187 ? 1.851 13.789 0.92 1 85.56 187 THR B CA 1
ATOM 5470 C C . THR B 1 187 ? 2.217 13.5 -0.533 1 85.56 187 THR B C 1
ATOM 5472 O O . THR B 1 187 ? 1.733 12.531 -1.12 1 85.56 187 THR B O 1
ATOM 5475 N N . GLY B 1 188 ? 3.039 14.312 -1.074 1 85.62 188 GLY B N 1
ATOM 5476 C CA . GLY B 1 188 ? 3.441 14.094 -2.453 1 85.62 188 GLY B CA 1
ATOM 5477 C C . GLY B 1 188 ? 4.129 12.758 -2.67 1 85.62 188 GLY B C 1
ATOM 5478 O O . GLY B 1 188 ? 3.791 12.023 -3.6 1 85.62 188 GLY B O 1
ATOM 5479 N N . ASN B 1 189 ? 5.004 12.438 -1.854 1 90.56 189 ASN B N 1
ATOM 5480 C CA . ASN B 1 189 ? 5.746 11.188 -1.965 1 90.56 189 ASN B CA 1
ATOM 5481 C C . ASN B 1 189 ? 4.871 9.984 -1.626 1 90.56 189 ASN B C 1
ATOM 5483 O O . ASN B 1 189 ? 4.965 8.938 -2.277 1 90.56 189 ASN B O 1
ATOM 5487 N N . LEU B 1 190 ? 4.047 10.156 -0.654 1 91.31 190 LEU B N 1
ATOM 5488 C CA . LEU B 1 190 ? 3.174 9.078 -0.21 1 91.31 190 LEU B CA 1
ATOM 5489 C C . LEU B 1 190 ? 2.266 8.609 -1.344 1 91.31 190 LEU B C 1
ATOM 5491 O O . LEU B 1 190 ? 2.199 7.414 -1.64 1 91.31 190 LEU B O 1
ATOM 5495 N N . LEU B 1 191 ? 1.604 9.539 -2.002 1 91.19 191 LEU B N 1
ATOM 5496 C CA . LEU B 1 191 ? 0.66 9.195 -3.061 1 91.19 191 LEU B CA 1
ATOM 5497 C C . LEU B 1 191 ? 1.369 8.508 -4.223 1 91.19 191 LEU B C 1
ATOM 5499 O O . LEU B 1 191 ? 0.854 7.543 -4.785 1 91.19 191 LEU B O 1
ATOM 5503 N N . LYS B 1 192 ? 2.504 8.969 -4.527 1 91 192 LYS B N 1
ATOM 5504 C CA . LYS B 1 192 ? 3.289 8.375 -5.605 1 91 192 LYS B CA 1
ATOM 5505 C C . LYS B 1 192 ? 3.691 6.941 -5.262 1 91 192 LYS B C 1
ATOM 5507 O O . LYS B 1 192 ? 3.555 6.035 -6.09 1 91 192 LYS B O 1
ATOM 5512 N N . ASN B 1 193 ? 4.152 6.762 -4.09 1 91.38 193 ASN B N 1
ATOM 5513 C CA . ASN B 1 193 ? 4.594 5.445 -3.646 1 91.38 193 ASN B CA 1
ATOM 5514 C C . ASN B 1 193 ? 3.432 4.457 -3.58 1 91.38 193 ASN B C 1
ATOM 5516 O O . ASN B 1 193 ? 3.568 3.305 -3.992 1 91.38 193 ASN B O 1
ATOM 5520 N N . LEU B 1 194 ? 2.332 4.887 -3.098 1 92.44 194 LEU B N 1
ATOM 5521 C CA . LEU B 1 194 ? 1.165 4.016 -3.006 1 92.44 194 LEU B CA 1
ATOM 5522 C C . LEU B 1 194 ? 0.668 3.623 -4.391 1 92.44 194 LEU B C 1
ATOM 5524 O O . LEU B 1 194 ? 0.22 2.492 -4.598 1 92.44 194 LEU B O 1
ATOM 5528 N N . ALA B 1 195 ? 0.791 4.539 -5.316 1 91.12 195 ALA B N 1
ATOM 5529 C CA . ALA B 1 195 ? 0.435 4.227 -6.699 1 91.12 195 ALA B CA 1
ATOM 5530 C C . ALA B 1 195 ? 1.341 3.135 -7.266 1 91.12 195 ALA B C 1
ATOM 5532 O O . ALA B 1 195 ? 0.886 2.268 -8.016 1 91.12 195 ALA B O 1
ATOM 5533 N N . GLY B 1 196 ? 2.543 3.215 -6.934 1 91.12 196 GLY B N 1
ATOM 5534 C CA . GLY B 1 196 ? 3.471 2.162 -7.32 1 91.12 196 GLY B CA 1
ATOM 5535 C C . GLY B 1 196 ? 3.1 0.804 -6.758 1 91.12 196 GLY B C 1
ATOM 5536 O O . GLY B 1 196 ? 3.139 -0.202 -7.469 1 91.12 196 GLY B O 1
ATOM 5537 N N . ASN B 1 197 ? 2.734 0.798 -5.566 1 91.19 197 ASN B N 1
ATOM 5538 C CA . ASN B 1 197 ? 2.303 -0.442 -4.93 1 91.19 197 ASN B CA 1
ATOM 5539 C C . ASN B 1 197 ? 1.047 -1.003 -5.594 1 91.19 197 ASN B C 1
ATOM 5541 O O . ASN B 1 197 ? 0.906 -2.219 -5.738 1 91.19 197 ASN B O 1
ATOM 5545 N N . GLN B 1 198 ? 0.192 -0.102 -5.926 1 90.88 198 GLN B N 1
ATOM 5546 C CA . GLN B 1 198 ? -1.009 -0.51 -6.645 1 90.88 198 GLN B CA 1
ATOM 5547 C C . GLN B 1 198 ? -0.652 -1.227 -7.945 1 90.88 198 GLN B C 1
ATOM 5549 O O . GLN B 1 198 ? -1.193 -2.295 -8.242 1 90.88 198 GLN B O 1
ATOM 5554 N N . SER B 1 199 ? 0.216 -0.659 -8.664 1 92.44 199 SER B N 1
ATOM 5555 C CA . SER B 1 199 ? 0.641 -1.227 -9.938 1 92.44 199 SER B CA 1
ATOM 5556 C C . SER B 1 199 ? 1.298 -2.59 -9.742 1 92.44 199 SER B C 1
ATOM 5558 O O . SER B 1 199 ? 1.095 -3.502 -10.547 1 92.44 199 SER B O 1
ATOM 5560 N N . ASP B 1 200 ? 2.059 -2.691 -8.742 1 91.81 200 ASP B N 1
ATOM 5561 C CA . ASP B 1 200 ? 2.711 -3.961 -8.438 1 91.81 200 ASP B CA 1
ATOM 5562 C C . ASP B 1 200 ? 1.683 -5.051 -8.148 1 91.81 200 ASP B C 1
ATOM 5564 O O . ASP B 1 200 ? 1.818 -6.18 -8.625 1 91.81 200 ASP B O 1
ATOM 5568 N N . LEU B 1 201 ? 0.674 -4.727 -7.406 1 90.75 201 LEU B N 1
ATOM 5569 C CA . LEU B 1 201 ? -0.351 -5.703 -7.047 1 90.75 201 LEU B CA 1
ATOM 5570 C C . LEU B 1 201 ? -1.133 -6.148 -8.281 1 90.75 201 LEU B C 1
ATOM 5572 O O . LEU B 1 201 ? -1.496 -7.32 -8.398 1 90.75 201 LEU B O 1
ATOM 5576 N N . VAL B 1 202 ? -1.351 -5.207 -9.203 1 90.81 202 VAL B N 1
ATOM 5577 C CA . VAL B 1 202 ? -2.006 -5.555 -10.461 1 90.81 202 VAL B CA 1
ATOM 5578 C C . VAL B 1 202 ? -1.126 -6.52 -11.258 1 90.81 202 VAL B C 1
ATOM 5580 O O . VAL B 1 202 ? -1.615 -7.512 -11.797 1 90.81 202 VAL B O 1
ATOM 5583 N N . ALA B 1 203 ? 0.136 -6.281 -11.258 1 89.88 203 ALA B N 1
ATOM 5584 C CA . ALA B 1 203 ? 1.081 -7.137 -11.969 1 89.88 203 ALA B CA 1
ATOM 5585 C C . ALA B 1 203 ? 1.113 -8.539 -11.367 1 89.88 203 ALA B C 1
ATOM 5587 O O . ALA B 1 203 ? 1.15 -9.531 -12.094 1 89.88 203 ALA B O 1
ATOM 5588 N N . VAL B 1 204 ? 1.091 -8.586 -10.07 1 91.12 204 VAL B N 1
ATOM 5589 C CA . VAL B 1 204 ? 1.062 -9.875 -9.383 1 91.12 204 VAL B CA 1
ATOM 5590 C C . VAL B 1 204 ? -0.202 -10.641 -9.766 1 91.12 204 VAL B C 1
ATOM 5592 O O . VAL B 1 204 ? -0.144 -11.828 -10.07 1 91.12 204 VAL B O 1
ATOM 5595 N N . GLY B 1 205 ? -1.313 -9.953 -9.797 1 90.5 205 GLY B N 1
ATOM 5596 C CA . GLY B 1 205 ? -2.568 -10.57 -10.195 1 90.5 205 GLY B CA 1
ATOM 5597 C C . GLY B 1 205 ? -2.541 -11.125 -11.609 1 90.5 205 GLY B C 1
ATOM 5598 O O . GLY B 1 205 ? -3.02 -12.234 -11.852 1 90.5 205 GLY B O 1
ATOM 5599 N N . ASN B 1 206 ? -1.934 -10.43 -12.5 1 90.38 206 ASN B N 1
ATOM 5600 C CA . ASN B 1 206 ? -1.837 -10.852 -13.891 1 90.38 206 ASN B CA 1
ATOM 5601 C C . ASN B 1 206 ? -0.988 -12.109 -14.031 1 90.38 206 ASN B C 1
ATOM 5603 O O . ASN B 1 206 ? -1.333 -13.016 -14.797 1 90.38 206 ASN B O 1
ATOM 5607 N N . GLU B 1 207 ? 0.118 -12.164 -13.312 1 90.56 207 GLU B N 1
ATOM 5608 C CA . GLU B 1 207 ? 0.963 -13.352 -13.344 1 90.56 207 GLU B CA 1
ATOM 5609 C C . GLU B 1 207 ? 0.218 -14.578 -12.812 1 90.56 207 GLU B C 1
ATOM 5611 O O . GLU B 1 207 ? 0.338 -15.672 -13.367 1 90.56 207 GLU B O 1
ATOM 5616 N N . MET B 1 208 ? -0.562 -14.398 -11.836 1 91.12 208 MET B N 1
ATOM 5617 C CA . MET B 1 208 ? -1.317 -15.5 -11.242 1 91.12 208 MET B CA 1
ATOM 5618 C C . MET B 1 208 ? -2.391 -16 -12.203 1 91.12 208 MET B C 1
ATOM 5620 O O . MET B 1 208 ? -2.693 -17.203 -12.234 1 91.12 208 MET B O 1
ATOM 5624 N N . ASP B 1 209 ? -2.932 -15.07 -13.047 1 91.81 209 ASP B N 1
ATOM 5625 C CA . ASP B 1 209 ? -3.912 -15.469 -14.055 1 91.81 209 ASP B CA 1
ATOM 5626 C C . ASP B 1 209 ? -3.295 -16.406 -15.086 1 91.81 209 ASP B C 1
ATOM 5628 O O . ASP B 1 209 ? -3.934 -17.375 -15.516 1 91.81 209 ASP B O 1
ATOM 5632 N N . GLY B 1 210 ? -2.09 -16.078 -15.422 1 91.12 210 GLY B N 1
ATOM 5633 C CA . GLY B 1 210 ? -1.386 -16.953 -16.344 1 91.12 210 GLY B CA 1
ATOM 5634 C C . GLY B 1 210 ? -1.149 -18.344 -15.789 1 91.12 210 GLY B C 1
ATOM 5635 O O . GLY B 1 210 ? -1.365 -19.344 -16.484 1 91.12 210 GLY B O 1
ATOM 5636 N N . VAL B 1 211 ? -0.85 -18.422 -14.594 1 92.62 211 VAL B N 1
ATOM 5637 C CA . VAL B 1 211 ? -0.583 -19.703 -13.953 1 92.62 211 VAL B CA 1
ATOM 5638 C C . VAL B 1 211 ? -1.89 -20.469 -13.781 1 92.62 211 VAL B C 1
ATOM 5640 O O . VAL B 1 211 ? -1.915 -21.703 -13.914 1 92.62 211 VAL B O 1
ATOM 5643 N N . LEU B 1 212 ? -2.951 -19.781 -13.5 1 92.56 212 LEU B N 1
ATOM 5644 C CA . LEU B 1 212 ? -4.258 -20.406 -13.352 1 92.56 212 LEU B CA 1
ATOM 5645 C C . LEU B 1 212 ? -4.676 -21.094 -14.648 1 92.56 212 LEU B C 1
ATOM 5647 O O . LEU B 1 212 ? -5.203 -22.203 -14.625 1 92.56 212 LEU B O 1
ATOM 5651 N N . LYS B 1 213 ? -4.402 -20.484 -15.773 1 93.06 213 LYS B N 1
ATOM 5652 C CA . LYS B 1 213 ? -4.719 -21.062 -17.062 1 93.06 213 LYS B CA 1
ATOM 5653 C C . LYS B 1 213 ? -3.904 -22.344 -17.312 1 93.06 213 LYS B C 1
ATOM 5655 O O . LYS B 1 213 ? -4.43 -23.328 -17.812 1 93.06 213 LYS B O 1
ATOM 5660 N N . LEU B 1 214 ? -2.68 -22.25 -16.922 1 92 214 LEU B N 1
ATOM 5661 C CA . LEU B 1 214 ? -1.812 -23.422 -17.062 1 92 214 LEU B CA 1
ATOM 5662 C C . LEU B 1 214 ? -2.305 -24.578 -16.203 1 92 214 LEU B C 1
ATOM 5664 O O . LEU B 1 214 ? -2.309 -25.734 -16.656 1 92 214 LEU B O 1
ATOM 5668 N N . ALA B 1 215 ? -2.656 -24.281 -15 1 92.69 215 ALA B N 1
ATOM 5669 C CA . ALA B 1 215 ? -3.139 -25.312 -14.078 1 92.69 215 ALA B CA 1
ATOM 5670 C C . ALA B 1 215 ? -4.422 -25.953 -14.602 1 92.69 215 ALA B C 1
ATOM 5672 O O . ALA B 1 215 ? -4.598 -27.172 -14.508 1 92.69 215 ALA B O 1
ATOM 5673 N N . GLN B 1 216 ? -5.32 -25.172 -15.211 1 93.19 216 GLN B N 1
ATOM 5674 C CA . GLN B 1 216 ? -6.559 -25.688 -15.781 1 93.19 216 GLN B CA 1
ATOM 5675 C C . GLN B 1 216 ? -6.277 -26.609 -16.969 1 93.19 216 GLN B C 1
ATOM 5677 O O . GLN B 1 216 ? -6.918 -27.641 -17.125 1 93.19 216 GLN B O 1
ATOM 5682 N N . GLN B 1 217 ? -5.316 -26.25 -17.719 1 92.25 217 GLN B N 1
ATOM 5683 C CA . GLN B 1 217 ? -4.91 -27.078 -18.844 1 92.25 217 GLN B CA 1
ATOM 5684 C C . GLN B 1 217 ? -4.328 -28.406 -18.359 1 92.25 217 GLN B C 1
ATOM 5686 O O . GLN B 1 217 ? -4.621 -29.469 -18.938 1 92.25 217 GLN B O 1
ATOM 5691 N N . ASN B 1 218 ? -3.555 -28.297 -17.344 1 91.94 218 ASN B N 1
ATOM 5692 C CA . ASN B 1 218 ? -2.969 -29.516 -16.797 1 91.94 218 ASN B CA 1
ATOM 5693 C C . ASN B 1 218 ? -4.035 -30.438 -16.219 1 91.94 218 ASN B C 1
ATOM 5695 O O . ASN B 1 218 ? -3.939 -31.656 -16.359 1 91.94 218 ASN B O 1
ATOM 5699 N N . GLU B 1 219 ? -4.996 -29.906 -15.547 1 92.38 219 GLU B N 1
ATOM 5700 C CA . GLU B 1 219 ? -6.094 -30.703 -15.008 1 92.38 219 GLU B CA 1
ATOM 5701 C C . GLU B 1 219 ? -6.844 -31.438 -16.125 1 92.38 219 GLU B C 1
ATOM 5703 O O . GLU B 1 219 ? -7.102 -32.625 -16.016 1 92.38 219 GLU B O 1
ATOM 5708 N N . ALA B 1 220 ? -7.172 -30.719 -17.25 1 91.75 220 ALA B N 1
ATOM 5709 C CA . ALA B 1 220 ? -7.867 -31.312 -18.391 1 91.75 220 ALA B CA 1
ATOM 5710 C C . ALA B 1 220 ? -7.004 -32.375 -19.062 1 91.75 220 ALA B C 1
ATOM 5712 O O . ALA B 1 220 ? -7.496 -33.438 -19.438 1 91.75 220 ALA B O 1
ATOM 5713 N N . GLY B 1 221 ? -5.723 -32 -19.188 1 89.62 221 GLY B N 1
ATOM 5714 C CA . GLY B 1 221 ? -4.801 -32.938 -19.797 1 89.62 221 GLY B CA 1
ATOM 5715 C C . GLY B 1 221 ? -4.637 -34.219 -19 1 89.62 221 GLY B C 1
ATOM 5716 O O . GLY B 1 221 ? -4.605 -35.312 -19.562 1 89.62 221 GLY B O 1
ATOM 5717 N N . ALA B 1 222 ? -4.562 -34.062 -17.688 1 91.06 222 ALA B N 1
ATOM 5718 C CA . ALA B 1 222 ? -4.418 -35.219 -16.812 1 91.06 222 ALA B CA 1
ATOM 5719 C C . ALA B 1 222 ? -5.648 -36.125 -16.891 1 91.06 222 ALA B C 1
ATOM 5721 O O . ALA B 1 222 ? -5.527 -37.344 -16.938 1 91.06 222 ALA B O 1
ATOM 5722 N N . ALA B 1 223 ? -6.887 -35.562 -16.984 1 90.12 223 ALA B N 1
ATOM 5723 C CA . ALA B 1 223 ? -8.125 -36.344 -17.078 1 90.12 223 ALA B CA 1
ATOM 5724 C C . ALA B 1 223 ? -8.18 -37.125 -18.391 1 90.12 223 ALA B C 1
ATOM 5726 O O . ALA B 1 223 ? -8.562 -38.312 -18.391 1 90.12 223 ALA B O 1
ATOM 5727 N N . GLN B 1 224 ? -7.766 -36.531 -19.453 1 90.06 224 GLN B N 1
ATOM 5728 C CA . GLN B 1 224 ? -7.727 -37.188 -20.75 1 90.06 224 GLN B CA 1
ATOM 5729 C C . GLN B 1 224 ? -6.707 -38.312 -20.75 1 90.06 224 GLN B C 1
ATOM 5731 O O . GLN B 1 224 ? -6.961 -39.406 -21.312 1 90.06 224 GLN B O 1
ATOM 5736 N N . SER B 1 225 ? -5.629 -38.031 -20.078 1 90.12 225 SER B N 1
ATOM 5737 C CA . SER B 1 225 ? -4.57 -39.062 -20.031 1 90.12 225 SER B CA 1
ATOM 5738 C C . SER B 1 225 ? -4.992 -40.25 -19.203 1 90.12 225 SER B C 1
ATOM 5740 O O . SER B 1 225 ? -4.645 -41.406 -19.531 1 90.12 225 SER B O 1
ATOM 5742 N N . GLN B 1 226 ? -5.754 -40.062 -18.172 1 89.31 226 GLN B N 1
ATOM 5743 C CA . GLN B 1 226 ? -6.258 -41.156 -17.344 1 89.31 226 GLN B CA 1
ATOM 5744 C C . GLN B 1 226 ? -7.164 -42.062 -18.156 1 89.31 226 GLN B C 1
ATOM 5746 O O . GLN B 1 226 ? -7.109 -43.281 -18 1 89.31 226 GLN B O 1
ATOM 5751 N N . GLN B 1 227 ? -7.953 -41.5 -19.047 1 89.81 227 GLN B N 1
ATOM 5752 C CA . GLN B 1 227 ? -8.812 -42.312 -19.906 1 89.81 227 GLN B CA 1
ATOM 5753 C C . GLN B 1 227 ? -7.98 -43.156 -20.875 1 89.81 227 GLN B C 1
ATOM 5755 O O . GLN B 1 227 ? -8.305 -44.312 -21.141 1 89.81 227 GLN B O 1
ATOM 5760 N N . THR B 1 228 ? -6.961 -42.531 -21.344 1 89 228 THR B N 1
ATOM 5761 C CA . THR B 1 228 ? -6.09 -43.219 -22.281 1 89 228 THR B CA 1
ATOM 5762 C C . THR B 1 228 ? -5.371 -44.375 -21.594 1 89 228 THR B C 1
ATOM 5764 O O . THR B 1 228 ? -5.223 -45.469 -22.172 1 89 228 THR B O 1
ATOM 5767 N N . VAL B 1 229 ? -4.93 -44.188 -20.359 1 90.5 229 VAL B N 1
ATOM 5768 C CA . VAL B 1 229 ? -4.25 -45.219 -19.578 1 90.5 229 VAL B CA 1
ATOM 5769 C C . VAL B 1 229 ? -5.184 -46.406 -19.391 1 90.5 229 VAL B C 1
ATOM 5771 O O . VAL B 1 229 ? -4.766 -47.562 -19.531 1 90.5 229 VAL B O 1
ATOM 5774 N N . ARG B 1 230 ? -6.484 -46.188 -19.141 1 89.19 230 ARG B N 1
ATOM 5775 C CA . ARG B 1 230 ? -7.461 -47.25 -18.938 1 89.19 230 ARG B CA 1
ATOM 5776 C C . ARG B 1 230 ? -7.668 -48.031 -20.219 1 89.19 230 ARG B C 1
ATOM 5778 O O . ARG B 1 230 ? -7.801 -49.25 -20.188 1 89.19 230 ARG B O 1
ATOM 5785 N N . ALA B 1 231 ? -7.637 -47.344 -21.344 1 88.69 231 ALA B N 1
ATOM 5786 C CA . ALA B 1 231 ? -7.797 -48 -22.641 1 88.69 231 ALA B CA 1
ATOM 5787 C C . ALA B 1 231 ? -6.602 -48.906 -22.938 1 88.69 231 ALA B C 1
ATOM 5789 O O . ALA B 1 231 ? -6.77 -50.031 -23.438 1 88.69 231 ALA B O 1
ATOM 5790 N N . ILE B 1 232 ? -5.449 -48.438 -22.594 1 87.75 232 ILE B N 1
ATOM 5791 C CA . ILE B 1 232 ? -4.238 -49.219 -22.812 1 87.75 232 ILE B CA 1
ATOM 5792 C C . ILE B 1 232 ? -4.254 -50.438 -21.922 1 87.75 232 ILE B C 1
ATOM 5794 O O . ILE B 1 232 ? -3.941 -51.562 -22.375 1 87.75 232 ILE B O 1
ATOM 5798 N N . ALA B 1 233 ? -4.609 -50.281 -20.641 1 86.06 233 ALA B N 1
ATOM 5799 C CA . ALA B 1 233 ? -4.672 -51.406 -19.703 1 86.06 233 ALA B CA 1
ATOM 5800 C C . ALA B 1 233 ? -5.613 -52.5 -20.203 1 86.06 233 ALA B C 1
ATOM 5802 O O . ALA B 1 233 ? -5.305 -53.688 -20.109 1 86.06 233 ALA B O 1
ATOM 5803 N N . ALA B 1 234 ? -6.758 -52.094 -20.828 1 88.38 234 ALA B N 1
ATOM 5804 C CA . ALA B 1 234 ? -7.723 -53.031 -21.375 1 88.38 234 ALA B CA 1
ATOM 5805 C C . ALA B 1 234 ? -7.133 -53.812 -22.547 1 88.38 234 ALA B C 1
ATOM 5807 O O . ALA B 1 234 ? -7.32 -55 -22.672 1 88.38 234 ALA B O 1
ATOM 5808 N N . THR B 1 235 ? -6.438 -53.031 -23.359 1 86.31 235 THR B N 1
ATOM 5809 C CA . THR B 1 235 ? -5.824 -53.656 -24.531 1 86.31 235 THR B CA 1
ATOM 5810 C C . THR B 1 235 ? -4.738 -54.656 -24.109 1 86.31 235 THR B C 1
ATOM 5812 O O . THR B 1 235 ? -4.621 -55.719 -24.688 1 86.31 235 THR B O 1
ATOM 5815 N N . LEU B 1 236 ? -3.988 -54.312 -23.078 1 84.44 236 LEU B N 1
ATOM 5816 C CA . LEU B 1 236 ? -2.924 -55.188 -22.594 1 84.44 236 LEU B CA 1
ATOM 5817 C C . LEU B 1 236 ? -3.498 -56.438 -21.969 1 84.44 236 LEU B C 1
ATOM 5819 O O . LEU B 1 236 ? -2.926 -57.531 -22.094 1 84.44 236 LEU B O 1
ATOM 5823 N N . THR B 1 237 ? -4.621 -56.375 -21.266 1 85.94 237 THR B N 1
ATOM 5824 C CA . THR B 1 237 ? -5.305 -57.531 -20.719 1 85.94 237 THR B CA 1
ATOM 5825 C C . THR B 1 237 ? -5.75 -58.469 -21.828 1 85.94 237 THR B C 1
ATOM 5827 O O . THR B 1 237 ? -5.602 -59.688 -21.719 1 85.94 237 THR B O 1
ATOM 5830 N N . GLU B 1 238 ? -6.227 -57.875 -22.906 1 85.19 238 GLU B N 1
ATOM 5831 C CA . GLU B 1 238 ? -6.625 -58.688 -24.062 1 85.19 238 GLU B CA 1
ATOM 5832 C C . GLU B 1 238 ? -5.422 -59.375 -24.688 1 85.19 238 GLU B C 1
ATOM 5834 O O . GLU B 1 238 ? -5.52 -60.562 -25.078 1 85.19 238 GLU B O 1
ATOM 5839 N N . ILE B 1 239 ? -4.34 -58.656 -24.734 1 82.38 239 ILE B N 1
ATOM 5840 C CA . ILE B 1 239 ? -3.113 -59.219 -25.281 1 82.38 239 ILE B CA 1
ATOM 5841 C C . ILE B 1 239 ? -2.684 -60.438 -24.438 1 82.38 239 ILE B C 1
ATOM 5843 O O . ILE B 1 239 ? -2.373 -61.5 -24.969 1 82.38 239 ILE B O 1
ATOM 5847 N N . THR B 1 240 ? -2.703 -60.312 -23.109 1 82.5 240 THR B N 1
ATOM 5848 C CA . THR B 1 240 ? -2.293 -61.375 -22.203 1 82.5 240 THR B CA 1
ATOM 5849 C C . THR B 1 240 ? -3.193 -62.594 -22.344 1 82.5 240 THR B C 1
ATOM 5851 O O . THR B 1 240 ? -2.711 -63.719 -22.359 1 82.5 240 THR B O 1
ATOM 5854 N N . ASN B 1 241 ? -4.504 -62.438 -22.531 1 85.56 241 ASN B N 1
ATOM 5855 C CA . ASN B 1 241 ? -5.449 -63.531 -22.719 1 85.56 241 ASN B CA 1
ATOM 5856 C C . ASN B 1 241 ? -5.199 -64.25 -24.016 1 85.56 241 ASN B C 1
ATOM 5858 O O . ASN B 1 241 ? -5.219 -65.5 -24.062 1 85.56 241 ASN B O 1
ATOM 5862 N N . ARG B 1 242 ? -4.938 -63.469 -24.984 1 80.31 242 ARG B N 1
ATOM 5863 C CA . ARG B 1 242 ? -4.707 -64.062 -26.297 1 80.31 242 ARG B CA 1
ATOM 5864 C C . ARG B 1 242 ? -3.395 -64.875 -26.312 1 80.31 242 ARG B C 1
ATOM 5866 O O . ARG B 1 242 ? -3.291 -65.875 -26.984 1 80.31 242 ARG B O 1
ATOM 5873 N N . MET B 1 243 ? -2.43 -64.375 -25.578 1 80 243 MET B N 1
ATOM 5874 C CA . MET B 1 243 ? -1.155 -65.062 -25.484 1 80 243 MET B CA 1
ATOM 5875 C C . MET B 1 243 ? -1.328 -66.375 -24.766 1 80 243 MET B C 1
ATOM 5877 O O . MET B 1 243 ? -0.711 -67.375 -25.125 1 80 243 MET B O 1
ATOM 5881 N N . SER B 1 244 ? -2.182 -66.438 -23.734 1 81.94 244 SER B N 1
ATOM 5882 C CA . SER B 1 244 ? -2.479 -67.688 -23.016 1 81.94 244 SER B CA 1
ATOM 5883 C C . SER B 1 244 ? -3.154 -68.688 -23.938 1 81.94 244 SER B C 1
ATOM 5885 O O . SER B 1 244 ? -2.859 -69.875 -23.875 1 81.94 244 SER B O 1
ATOM 5887 N N . GLU B 1 245 ? -3.982 -68.188 -24.812 1 82.81 245 GLU B N 1
ATOM 5888 C CA . GLU B 1 245 ? -4.652 -69.062 -25.781 1 82.81 245 GLU B CA 1
ATOM 5889 C C . GLU B 1 245 ? -3.66 -69.625 -26.781 1 82.81 245 GLU B C 1
ATOM 5891 O O . GLU B 1 245 ? -3.756 -70.812 -27.156 1 82.81 245 GLU B O 1
ATOM 5896 N N . THR B 1 246 ? -2.75 -68.75 -27.188 1 77.75 246 THR B N 1
ATOM 5897 C CA . THR B 1 246 ? -1.721 -69.188 -28.125 1 77.75 246 THR B CA 1
ATOM 5898 C C . THR B 1 246 ? -0.84 -70.312 -27.484 1 77.75 246 THR B C 1
ATOM 5900 O O . THR B 1 246 ? -0.477 -71.25 -28.156 1 77.75 246 THR B O 1
ATOM 5903 N N . ALA B 1 247 ? -0.524 -70.125 -26.188 1 76.81 247 ALA B N 1
ATOM 5904 C CA . ALA B 1 247 ? 0.28 -71.125 -25.469 1 76.81 247 ALA B CA 1
ATOM 5905 C C . ALA B 1 247 ? -0.441 -72.438 -25.391 1 76.81 247 ALA B C 1
ATOM 5907 O O . ALA B 1 247 ? 0.181 -73.5 -25.531 1 76.81 247 ALA B O 1
ATOM 5908 N N . GLN B 1 248 ? -1.741 -72.438 -25.234 1 83.31 248 GLN B N 1
ATOM 5909 C CA . GLN B 1 248 ? -2.531 -73.688 -25.172 1 83.31 248 GLN B CA 1
ATOM 5910 C C . GLN B 1 248 ? -2.574 -74.375 -26.531 1 83.31 248 GLN B C 1
ATOM 5912 O O . GLN B 1 248 ? -2.477 -75.625 -26.594 1 83.31 248 GLN B O 1
ATOM 5917 N N . THR B 1 249 ? -2.674 -73.5 -27.516 1 78.75 249 THR B N 1
ATOM 5918 C CA . THR B 1 249 ? -2.688 -74.062 -28.859 1 78.75 249 THR B CA 1
ATOM 5919 C C . THR B 1 249 ? -1.35 -74.75 -29.188 1 78.75 249 THR B C 1
ATOM 5921 O O . THR B 1 249 ? -1.311 -75.812 -29.797 1 78.75 249 THR B O 1
ATOM 5924 N N . ALA B 1 250 ? -0.306 -74.125 -28.734 1 75.25 250 ALA B N 1
ATOM 5925 C CA . ALA B 1 250 ? 1.029 -74.688 -28.953 1 75.25 250 ALA B CA 1
ATOM 5926 C C . ALA B 1 250 ? 1.197 -76 -28.234 1 75.25 250 ALA B C 1
ATOM 5928 O O . ALA B 1 250 ? 1.825 -76.938 -28.75 1 75.25 250 ALA B O 1
ATOM 5929 N N . LYS B 1 251 ? 0.61 -76.188 -27.047 1 79.25 251 LYS B N 1
ATOM 5930 C CA . LYS B 1 251 ? 0.67 -77.438 -26.297 1 79.25 251 LYS B CA 1
ATOM 5931 C C . LYS B 1 251 ? -0.1 -78.562 -27.016 1 79.25 251 LYS B C 1
ATOM 5933 O O . LYS B 1 251 ? 0.333 -79.688 -27.031 1 79.25 251 LYS B O 1
ATOM 5938 N N . GLN B 1 252 ? -1.192 -78.188 -27.594 1 82.75 252 GLN B N 1
ATOM 5939 C CA . GLN B 1 252 ? -1.979 -79.125 -28.344 1 82.75 252 GLN B CA 1
ATOM 5940 C C . GLN B 1 252 ? -1.223 -79.562 -29.594 1 82.75 252 GLN B C 1
ATOM 5942 O O . GLN B 1 252 ? -1.287 -80.75 -29.953 1 82.75 252 GLN B O 1
ATOM 5947 N N . LEU B 1 253 ? -0.546 -78.625 -30.156 1 77.31 253 LEU B N 1
ATOM 5948 C CA . LEU B 1 253 ? 0.271 -78.938 -31.312 1 77.31 253 LEU B CA 1
ATOM 5949 C C . LEU B 1 253 ? 1.372 -79.938 -30.953 1 77.31 253 LEU B C 1
ATOM 5951 O O . LEU B 1 253 ? 1.684 -80.875 -31.719 1 77.31 253 LEU B O 1
ATOM 5955 N N . GLU B 1 254 ? 1.937 -79.75 -29.766 1 77.19 254 GLU B N 1
ATOM 5956 C CA . GLU B 1 254 ? 2.959 -80.688 -29.266 1 77.19 254 GLU B CA 1
ATOM 5957 C C . GLU B 1 254 ? 2.406 -82.062 -29.094 1 77.19 254 GLU B C 1
ATOM 5959 O O . GLU B 1 254 ? 3.057 -83.062 -29.453 1 77.19 254 GLU B O 1
ATOM 5964 N N . ALA B 1 255 ? 1.207 -82.25 -28.625 1 83.81 255 ALA B N 1
ATOM 5965 C CA . ALA B 1 255 ? 0.575 -83.562 -28.422 1 83.81 255 ALA B CA 1
ATOM 5966 C C . ALA B 1 255 ? 0.267 -84.188 -29.75 1 83.81 255 ALA B C 1
ATOM 5968 O O . ALA B 1 255 ? 0.488 -85.438 -29.906 1 83.81 255 ALA B O 1
ATOM 5969 N N . SER B 1 256 ? -0.174 -83.375 -30.625 1 82.06 256 SER B N 1
ATOM 5970 C CA . SER B 1 256 ? -0.482 -83.875 -31.953 1 82.06 256 SER B CA 1
ATOM 5971 C C . SER B 1 256 ? 0.78 -84.375 -32.656 1 82.06 256 SER B C 1
ATOM 5973 O O . SER B 1 256 ? 0.769 -85.438 -33.344 1 82.06 256 SER B O 1
ATOM 5975 N N . SER B 1 257 ? 1.812 -83.625 -32.5 1 79 257 SER B N 1
ATOM 5976 C CA . SER B 1 257 ? 3.09 -84 -33.094 1 79 257 SER B CA 1
ATOM 5977 C C . SER B 1 257 ? 3.602 -85.312 -32.562 1 79 257 SER B C 1
ATOM 5979 O O . SER B 1 257 ? 4.141 -86.125 -33.312 1 79 257 SER B O 1
ATOM 5981 N N . THR B 1 258 ? 3.389 -85.562 -31.312 1 83.5 258 THR B N 1
ATOM 5982 C CA . THR B 1 258 ? 3.809 -86.812 -30.688 1 83.5 258 THR B CA 1
ATOM 5983 C C . THR B 1 258 ? 2.994 -88 -31.203 1 83.5 258 THR B C 1
ATOM 5985 O O . THR B 1 258 ? 3.533 -89.062 -31.422 1 83.5 258 THR B O 1
ATOM 5988 N N . GLN B 1 259 ? 1.751 -87.75 -31.453 1 87.38 259 GLN B N 1
ATOM 5989 C CA . GLN B 1 259 ? 0.884 -88.812 -32 1 87.38 259 GLN B CA 1
ATOM 5990 C C . GLN B 1 259 ? 1.306 -89.188 -33.438 1 87.38 259 GLN B C 1
ATOM 5992 O O . GLN B 1 259 ? 1.297 -90.312 -33.781 1 87.38 259 GLN B O 1
ATOM 5997 N N . ILE B 1 260 ? 1.691 -88.188 -34.094 1 85.06 260 ILE B N 1
ATOM 5998 C CA . ILE B 1 260 ? 2.141 -88.438 -35.469 1 85.06 260 ILE B CA 1
ATOM 5999 C C . ILE B 1 260 ? 3.451 -89.188 -35.438 1 85.06 260 ILE B C 1
ATOM 6001 O O . ILE B 1 260 ? 3.645 -90.125 -36.25 1 85.06 260 ILE B O 1
ATOM 6005 N N . ASP B 1 261 ? 4.258 -88.875 -34.531 1 83.44 261 ASP B N 1
ATOM 6006 C CA . ASP B 1 261 ? 5.535 -89.562 -34.406 1 83.44 261 ASP B CA 1
ATOM 6007 C C . ASP B 1 261 ? 5.316 -91.062 -34.125 1 83.44 261 ASP B C 1
ATOM 6009 O O . ASP B 1 261 ? 6 -91.875 -34.719 1 83.44 261 ASP B O 1
ATOM 6013 N N . LYS B 1 262 ? 4.371 -91.375 -33.375 1 89.5 262 LYS B N 1
ATOM 6014 C CA . LYS B 1 262 ? 4.07 -92.812 -33.062 1 89.5 262 LYS B CA 1
ATOM 6015 C C . LYS B 1 262 ? 3.512 -93.5 -34.281 1 89.5 262 LYS B C 1
ATOM 6017 O O . LYS B 1 262 ? 3.873 -94.688 -34.531 1 89.5 262 LYS B O 1
ATOM 6022 N N . ALA B 1 263 ? 2.723 -92.812 -34.938 1 89 263 ALA B N 1
ATOM 6023 C CA . ALA B 1 263 ? 2.119 -93.375 -36.125 1 89 263 ALA B CA 1
ATOM 6024 C C . ALA B 1 263 ? 3.164 -93.625 -37.219 1 89 263 ALA B C 1
ATOM 6026 O O . ALA B 1 263 ? 3.139 -94.625 -37.906 1 89 263 ALA B O 1
ATOM 6027 N N . VAL B 1 264 ? 4.055 -92.75 -37.312 1 88.75 264 VAL B N 1
ATOM 6028 C CA . VAL B 1 264 ? 5.117 -92.812 -38.312 1 88.75 264 VAL B CA 1
ATOM 6029 C C . VAL B 1 264 ? 6.043 -94 -37.969 1 88.75 264 VAL B C 1
ATOM 6031 O O . VAL B 1 264 ? 6.461 -94.75 -38.844 1 88.75 264 VAL B O 1
ATOM 6034 N N . GLN B 1 265 ? 6.285 -94.188 -36.75 1 89.88 265 GLN B N 1
ATOM 6035 C CA . GLN B 1 265 ? 7.109 -95.312 -36.281 1 89.88 265 GLN B CA 1
ATOM 6036 C C . GLN B 1 265 ? 6.414 -96.625 -36.531 1 89.88 265 GLN B C 1
ATOM 6038 O O . GLN B 1 265 ? 7.059 -97.625 -36.938 1 89.88 265 GLN B O 1
ATOM 6043 N N . LEU B 1 266 ? 5.16 -96.625 -36.344 1 92.81 266 LEU B N 1
ATOM 6044 C CA . LEU B 1 266 ? 4.387 -97.812 -36.594 1 92.81 266 LEU B CA 1
ATOM 6045 C C . LEU B 1 266 ? 4.441 -98.188 -38.094 1 92.81 266 LEU B C 1
ATOM 6047 O O . LEU B 1 266 ? 4.656 -99.375 -38.438 1 92.81 266 LEU B O 1
ATOM 6051 N N . ILE B 1 267 ? 4.379 -97.188 -38.844 1 91.94 267 ILE B N 1
ATOM 6052 C CA . ILE B 1 267 ? 4.414 -97.438 -40.312 1 91.94 267 ILE B CA 1
ATOM 6053 C C . ILE B 1 267 ? 5.805 -97.875 -40.719 1 91.94 267 ILE B C 1
ATOM 6055 O O . ILE B 1 267 ? 5.934 -98.812 -41.531 1 91.94 267 ILE B O 1
ATOM 6059 N N . ALA B 1 268 ? 6.742 -97.375 -40.156 1 89.75 268 ALA B N 1
ATOM 6060 C CA . ALA B 1 268 ? 8.109 -97.812 -40.406 1 89.75 268 ALA B CA 1
ATOM 6061 C C . ALA B 1 268 ? 8.312 -99.25 -40.031 1 89.75 268 ALA B C 1
ATOM 6063 O O . ALA B 1 268 ? 8.938 -100 -40.781 1 89.75 268 ALA B O 1
ATOM 6064 N N . ASP B 1 269 ? 7.727 -99.625 -38.938 1 92.56 269 ASP B N 1
ATOM 6065 C CA . ASP B 1 269 ? 7.82 -101 -38.5 1 92.56 269 ASP B CA 1
ATOM 6066 C C . ASP B 1 269 ? 7.082 -102 -39.438 1 92.56 269 ASP B C 1
ATOM 6068 O O . ASP B 1 269 ? 7.594 -103.062 -39.781 1 92.56 269 ASP B O 1
ATOM 6072 N N . ILE B 1 270 ? 6.012 -101.5 -39.781 1 92.56 270 ILE B N 1
ATOM 6073 C CA . ILE B 1 270 ? 5.195 -102.312 -40.688 1 92.56 270 ILE B CA 1
ATOM 6074 C C . ILE B 1 270 ? 5.902 -102.438 -42.031 1 92.56 270 ILE B C 1
ATOM 6076 O O . ILE B 1 270 ? 5.887 -103.562 -42.656 1 92.56 270 ILE B O 1
ATOM 6080 N N . THR B 1 271 ? 6.5 -101.438 -42.438 1 90.81 271 THR B N 1
ATOM 6081 C CA . THR B 1 271 ? 7.207 -101.438 -43.719 1 90.81 271 THR B CA 1
ATOM 6082 C C . THR B 1 271 ? 8.414 -102.375 -43.688 1 90.81 271 THR B C 1
ATOM 6084 O O . THR B 1 271 ? 8.688 -103.062 -44.656 1 90.81 271 THR B O 1
ATOM 6087 N N . GLU B 1 272 ? 9.023 -102.5 -42.656 1 91.75 272 GLU B N 1
ATOM 6088 C CA . GLU B 1 272 ? 10.156 -103.375 -42.5 1 91.75 272 GLU B CA 1
ATOM 6089 C C . GLU B 1 272 ? 9.695 -104.812 -42.5 1 91.75 272 GLU B C 1
ATOM 6091 O O . GLU B 1 272 ? 10.344 -105.688 -43.094 1 91.75 272 GLU B O 1
ATOM 6096 N N . GLN B 1 273 ? 8.609 -105 -41.875 1 92.62 273 GLN B N 1
ATOM 6097 C CA . GLN B 1 273 ? 8.047 -106.312 -41.812 1 92.62 273 GLN B CA 1
ATOM 6098 C C . GLN B 1 273 ? 7.578 -106.75 -43.219 1 92.62 273 GLN B C 1
ATOM 6100 O O . GLN B 1 273 ? 7.773 -107.938 -43.594 1 92.62 273 GLN B O 1
ATOM 6105 N N . THR B 1 274 ? 7.055 -105.812 -43.875 1 91.19 274 THR B N 1
ATOM 6106 C CA . THR B 1 274 ? 6.586 -106.062 -45.219 1 91.19 274 THR B CA 1
ATOM 6107 C C . THR B 1 274 ? 7.766 -106.375 -46.156 1 91.19 274 THR B C 1
ATOM 6109 O O . THR B 1 274 ? 7.703 -107.25 -46.969 1 91.19 274 THR B O 1
ATOM 6112 N N . ASN B 1 275 ? 8.734 -105.688 -45.969 1 89.62 275 ASN B N 1
ATOM 6113 C CA . ASN B 1 275 ? 9.945 -105.875 -46.75 1 89.62 275 ASN B CA 1
ATOM 6114 C C . ASN B 1 275 ? 10.562 -107.25 -46.469 1 89.62 275 ASN B C 1
ATOM 6116 O O . ASN B 1 275 ? 10.977 -107.938 -47.406 1 89.62 275 ASN B O 1
ATOM 6120 N N . LEU B 1 276 ? 10.531 -107.75 -45.312 1 91.38 276 LEU B N 1
ATOM 6121 C CA . LEU B 1 276 ? 11.07 -109 -44.938 1 91.38 276 LEU B CA 1
ATOM 6122 C C . LEU B 1 276 ? 10.188 -110.125 -45.469 1 91.38 276 LEU B C 1
ATOM 6124 O O . LEU B 1 276 ? 10.703 -111.188 -45.906 1 91.38 276 LEU B O 1
ATOM 6128 N N . LEU B 1 277 ? 8.977 -109.875 -45.375 1 90.38 277 LEU B N 1
ATOM 6129 C CA . LEU B 1 277 ? 8.047 -110.875 -45.875 1 90.38 277 LEU B CA 1
ATOM 6130 C C . LEU B 1 277 ? 8.172 -111 -47.406 1 90.38 277 LEU B C 1
ATOM 6132 O O . LEU B 1 277 ? 8.133 -112.125 -47.938 1 90.38 277 LEU B O 1
ATOM 6136 N N . ALA B 1 278 ? 8.414 -109.938 -48.031 1 88.25 278 ALA B N 1
ATOM 6137 C CA . ALA B 1 278 ? 8.586 -109.938 -49.5 1 88.25 278 ALA B CA 1
ATOM 6138 C C . ALA B 1 278 ? 9.906 -110.562 -49.906 1 88.25 278 ALA B C 1
ATOM 6140 O O . ALA B 1 278 ? 9.969 -111.312 -50.875 1 88.25 278 ALA B O 1
ATOM 6141 N N . LEU B 1 279 ? 10.867 -110.5 -49.125 1 88.69 279 LEU B N 1
ATOM 6142 C CA . LEU B 1 279 ? 12.156 -111.125 -49.375 1 88.69 279 LEU B CA 1
ATOM 6143 C C . LEU B 1 279 ? 12.062 -112.625 -49.219 1 88.69 279 LEU B C 1
ATOM 6145 O O . LEU B 1 279 ? 12.57 -113.375 -50.031 1 88.69 279 LEU B O 1
ATOM 6149 N N . ASN B 1 280 ? 11.391 -113 -48.25 1 86.25 280 ASN B N 1
ATOM 6150 C CA . ASN B 1 280 ? 11.211 -114.438 -48.031 1 86.25 280 ASN B CA 1
ATOM 6151 C C . ASN B 1 280 ? 10.367 -115.062 -49.125 1 86.25 280 ASN B C 1
ATOM 6153 O O . ASN B 1 280 ? 10.641 -116.25 -49.531 1 86.25 280 ASN B O 1
ATOM 6157 N N . ALA B 1 281 ? 9.438 -114.25 -49.5 1 85.38 281 ALA B N 1
ATOM 6158 C CA . ALA B 1 281 ? 8.594 -114.75 -50.594 1 85.38 281 ALA B CA 1
ATOM 6159 C C . ALA B 1 281 ? 9.367 -114.812 -51.906 1 85.38 281 ALA B C 1
ATOM 6161 O O . ALA B 1 281 ? 9.164 -115.75 -52.688 1 85.38 281 ALA B O 1
ATOM 6162 N N . ALA B 1 282 ? 10.273 -114 -52.094 1 86.19 282 ALA B N 1
ATOM 6163 C CA . ALA B 1 282 ? 11.109 -114 -53.312 1 86.19 282 ALA B CA 1
ATOM 6164 C C . ALA B 1 282 ? 12.062 -115.188 -53.281 1 86.19 282 ALA B C 1
ATOM 6166 O O . ALA B 1 282 ? 12.312 -115.875 -54.312 1 86.19 282 ALA B O 1
ATOM 6167 N N . ILE B 1 283 ? 12.5 -115.5 -52.188 1 84 283 ILE B N 1
ATOM 6168 C CA . ILE B 1 283 ? 13.398 -116.688 -52.031 1 84 283 ILE B CA 1
ATOM 6169 C C . ILE B 1 283 ? 12.648 -117.938 -52.281 1 84 283 ILE B C 1
ATOM 6171 O O . ILE B 1 283 ? 13.141 -118.875 -52.969 1 84 283 ILE B O 1
ATOM 6175 N N . GLU B 1 284 ? 11.461 -118.062 -51.719 1 79.31 284 GLU B N 1
ATOM 6176 C CA . GLU B 1 284 ? 10.656 -119.25 -51.875 1 79.31 284 GLU B CA 1
ATOM 6177 C C . GLU B 1 284 ? 10.203 -119.438 -53.344 1 79.31 284 GLU B C 1
ATOM 6179 O O . GLU B 1 284 ? 10.172 -120.5 -53.844 1 79.31 284 GLU B O 1
ATOM 6184 N N . ALA B 1 285 ? 9.977 -118.25 -53.969 1 83.62 285 ALA B N 1
ATOM 6185 C CA . ALA B 1 285 ? 9.586 -118.312 -55.375 1 83.62 285 ALA B CA 1
ATOM 6186 C C . ALA B 1 285 ? 10.742 -118.75 -56.25 1 83.62 285 ALA B C 1
ATOM 6188 O O . ALA B 1 285 ? 10.539 -119.5 -57.219 1 83.62 285 ALA B O 1
ATOM 6189 N N . ALA B 1 286 ? 11.875 -118.5 -56 1 83.25 286 ALA B N 1
ATOM 6190 C CA . ALA B 1 286 ? 13.055 -118.938 -56.719 1 83.25 286 ALA B CA 1
ATOM 6191 C C . ALA B 1 286 ? 13.297 -120.438 -56.531 1 83.25 286 ALA B C 1
ATOM 6193 O O . ALA B 1 286 ? 13.688 -121.125 -57.469 1 83.25 286 ALA B O 1
ATOM 6194 N N . ARG B 1 287 ? 13.023 -120.875 -55.438 1 80.88 287 ARG B N 1
ATOM 6195 C CA . ARG B 1 287 ? 13.219 -122.312 -55.094 1 80.88 287 ARG B CA 1
ATOM 6196 C C . ARG B 1 287 ? 12.234 -123.188 -55.844 1 80.88 287 ARG B C 1
ATOM 6198 O O . ARG B 1 287 ? 12.531 -124.312 -56.156 1 80.88 287 ARG B O 1
ATOM 6205 N N . ALA B 1 288 ? 11.094 -122.562 -56.156 1 79.19 288 ALA B N 1
ATOM 6206 C CA . ALA B 1 288 ? 10.031 -123.312 -56.812 1 79.19 288 ALA B CA 1
ATOM 6207 C C . ALA B 1 288 ? 10.25 -123.375 -58.312 1 79.19 288 ALA B C 1
ATOM 6209 O O . ALA B 1 288 ? 9.484 -124 -59.031 1 79.19 288 ALA B O 1
ATOM 6210 N N . GLY B 1 289 ? 11.32 -122.688 -58.906 1 78.06 289 GLY B N 1
ATOM 6211 C CA . GLY B 1 289 ? 11.734 -122.75 -60.312 1 78.06 289 GLY B CA 1
ATOM 6212 C C . GLY B 1 289 ? 10.75 -122.125 -61.25 1 78.06 289 GLY B C 1
ATOM 6213 O O . GLY B 1 289 ? 10.367 -120.938 -61.062 1 78.06 289 GLY B O 1
ATOM 6214 N N . GLU B 1 290 ? 10.18 -122.938 -62.281 1 76.88 290 GLU B N 1
ATOM 6215 C CA . GLU B 1 290 ? 9.312 -122.438 -63.344 1 76.88 290 GLU B CA 1
ATOM 6216 C C . GLU B 1 290 ? 7.902 -122.188 -62.844 1 76.88 290 GLU B C 1
ATOM 6218 O O . GLU B 1 290 ? 7.211 -121.25 -63.312 1 76.88 290 GLU B O 1
ATOM 6223 N N . MET B 1 291 ? 7.484 -122.875 -61.781 1 74 291 MET B N 1
ATOM 6224 C CA . MET B 1 291 ? 6.141 -122.75 -61.219 1 74 291 MET B CA 1
ATOM 6225 C C . MET B 1 291 ? 6.027 -121.5 -60.312 1 74 291 MET B C 1
ATOM 6227 O O . MET B 1 291 ? 4.926 -121.062 -60.031 1 74 291 MET B O 1
ATOM 6231 N N . GLY B 1 292 ? 7.242 -120.938 -60.062 1 79.5 292 GLY B N 1
ATOM 6232 C CA . GLY B 1 292 ? 7.246 -119.812 -59.125 1 79.5 292 GLY B CA 1
ATOM 6233 C C . GLY B 1 292 ? 7.504 -118.5 -59.812 1 79.5 292 GLY B C 1
ATOM 6234 O O . GLY B 1 292 ? 7.609 -117.438 -59.156 1 79.5 292 GLY B O 1
ATOM 6235 N N . ARG B 1 293 ? 7.605 -118.5 -61 1 82.31 293 ARG B N 1
ATOM 6236 C CA . ARG B 1 293 ? 7.984 -117.25 -61.719 1 82.31 293 ARG B CA 1
ATOM 6237 C C . ARG B 1 293 ? 6.961 -116.125 -61.531 1 82.31 293 ARG B C 1
ATOM 6239 O O . ARG B 1 293 ? 7.328 -115 -61.344 1 82.31 293 ARG B O 1
ATOM 6246 N N . GLY B 1 294 ? 5.715 -116.438 -61.531 1 79.75 294 GLY B N 1
ATOM 6247 C CA . GLY B 1 294 ? 4.672 -115.438 -61.312 1 79.75 294 GLY B CA 1
ATOM 6248 C C . GLY B 1 294 ? 4.711 -114.875 -59.906 1 79.75 294 GLY B C 1
ATOM 6249 O O . GLY B 1 294 ? 4.562 -113.625 -59.75 1 79.75 294 GLY B O 1
ATOM 6250 N N . PHE B 1 295 ? 5.051 -115.688 -58.938 1 82.62 295 PHE B N 1
ATOM 6251 C CA . PHE B 1 295 ? 5.105 -115.25 -57.531 1 82.62 295 PHE B CA 1
ATOM 6252 C C . PHE B 1 295 ? 6.359 -114.438 -57.281 1 82.62 295 PHE B C 1
ATOM 6254 O O . PHE B 1 295 ? 6.344 -113.5 -56.469 1 82.62 295 PHE B O 1
ATOM 6261 N N . ALA B 1 296 ? 7.426 -114.75 -58 1 85 296 ALA B N 1
ATOM 6262 C CA . ALA B 1 296 ? 8.664 -114 -57.906 1 85 296 ALA B CA 1
ATOM 6263 C C . ALA B 1 296 ? 8.453 -112.562 -58.344 1 85 296 ALA B C 1
ATOM 6265 O O . ALA B 1 296 ? 8.984 -111.625 -57.719 1 85 296 ALA B O 1
ATOM 6266 N N . VAL B 1 297 ? 7.551 -112.312 -59.281 1 87.62 297 VAL B N 1
ATOM 6267 C CA . VAL B 1 297 ? 7.258 -110.938 -59.781 1 87.62 297 VAL B CA 1
ATOM 6268 C C . VAL B 1 297 ? 6.43 -110.188 -58.75 1 87.62 297 VAL B C 1
ATOM 6270 O O . VAL B 1 297 ? 6.703 -109 -58.5 1 87.62 297 VAL B O 1
ATOM 6273 N N . VAL B 1 298 ? 5.531 -110.875 -58.156 1 87.62 298 VAL B N 1
ATOM 6274 C CA . VAL B 1 298 ? 4.688 -110.25 -57.156 1 87.62 298 VAL B CA 1
ATOM 6275 C C . VAL B 1 298 ? 5.527 -109.875 -55.938 1 87.62 298 VAL B C 1
ATOM 6277 O O . VAL B 1 298 ? 5.402 -108.812 -55.375 1 87.62 298 VAL B O 1
ATOM 6280 N N . ALA B 1 299 ? 6.367 -110.812 -55.469 1 88.06 299 ALA B N 1
ATOM 6281 C CA . ALA B 1 299 ? 7.227 -110.562 -54.312 1 88.06 299 ALA B CA 1
ATOM 6282 C C . ALA B 1 299 ? 8.164 -109.438 -54.562 1 88.06 299 ALA B C 1
ATOM 6284 O O . ALA B 1 299 ? 8.383 -108.625 -53.656 1 88.06 299 ALA B O 1
ATOM 6285 N N . ASP B 1 300 ? 8.633 -109.25 -55.781 1 88.5 300 ASP B N 1
ATOM 6286 C CA . ASP B 1 300 ? 9.531 -108.125 -56.094 1 88.5 300 ASP B CA 1
ATOM 6287 C C . ASP B 1 300 ? 8.789 -106.812 -56.125 1 88.5 300 ASP B C 1
ATOM 6289 O O . ASP B 1 300 ? 9.336 -105.75 -55.719 1 88.5 300 ASP B O 1
ATOM 6293 N N . GLU B 1 301 ? 7.586 -106.938 -56.531 1 92.06 301 GLU B N 1
ATOM 6294 C CA . GLU B 1 301 ? 6.789 -105.688 -56.594 1 92.06 301 GLU B CA 1
ATOM 6295 C C . GLU B 1 301 ? 6.41 -105.25 -55.188 1 92.06 301 GLU B C 1
ATOM 6297 O O . GLU B 1 301 ? 6.449 -104.062 -54.875 1 92.06 301 GLU B O 1
ATOM 6302 N N . VAL B 1 302 ? 6.078 -106.125 -54.312 1 91.62 302 VAL B N 1
ATOM 6303 C CA . VAL B 1 302 ? 5.75 -105.812 -52.938 1 91.62 302 VAL B CA 1
ATOM 6304 C C . VAL B 1 302 ? 6.984 -105.25 -52.219 1 91.62 302 VAL B C 1
ATOM 6306 O O . VAL B 1 302 ? 6.883 -104.375 -51.406 1 91.62 302 VAL B O 1
ATOM 6309 N N . ARG B 1 303 ? 8.086 -105.812 -52.531 1 91 303 ARG B N 1
ATOM 6310 C CA . ARG B 1 303 ? 9.336 -105.375 -51.938 1 91 303 ARG B CA 1
ATOM 6311 C C . ARG B 1 303 ? 9.609 -103.875 -52.375 1 91 303 ARG B C 1
ATOM 6313 O O . ARG B 1 303 ? 10 -103.062 -51.531 1 91 303 ARG B O 1
ATOM 6320 N N . LYS B 1 304 ? 9.352 -103.562 -53.625 1 92.88 304 LYS B N 1
ATOM 6321 C CA . LYS B 1 304 ? 9.547 -102.188 -54.125 1 92.88 304 LYS B CA 1
ATOM 6322 C C . LYS B 1 304 ? 8.57 -101.25 -53.5 1 92.88 304 LYS B C 1
ATOM 6324 O O . LYS B 1 304 ? 8.945 -100.125 -53.156 1 92.88 304 LYS B O 1
ATOM 6329 N N . LEU B 1 305 ? 7.395 -101.625 -53.281 1 91.5 305 LEU B N 1
ATOM 6330 C CA . LEU B 1 305 ? 6.383 -100.812 -52.625 1 91.5 305 LEU B CA 1
ATOM 6331 C C . LEU B 1 305 ? 6.734 -100.562 -51.156 1 91.5 305 LEU B C 1
ATOM 6333 O O . LEU B 1 305 ? 6.535 -99.5 -50.656 1 91.5 305 LEU B O 1
ATOM 6337 N N . ALA B 1 306 ? 7.25 -101.562 -50.5 1 91.38 306 ALA B N 1
ATOM 6338 C CA . ALA B 1 306 ? 7.699 -101.438 -49.125 1 91.38 306 ALA B CA 1
ATOM 6339 C C . ALA B 1 306 ? 8.852 -100.438 -49.031 1 91.38 306 ALA B C 1
ATOM 6341 O O . ALA B 1 306 ? 8.906 -99.625 -48.094 1 91.38 306 ALA B O 1
ATOM 6342 N N . GLU B 1 307 ? 9.711 -100.5 -50 1 90.31 307 GLU B N 1
ATOM 6343 C CA . GLU B 1 307 ? 10.836 -99.562 -50 1 90.31 307 GLU B CA 1
ATOM 6344 C C . GLU B 1 307 ? 10.375 -98.125 -50.25 1 90.31 307 GLU B C 1
ATOM 6346 O O . GLU B 1 307 ? 10.922 -97.188 -49.656 1 90.31 307 GLU B O 1
ATOM 6351 N N . ARG B 1 308 ? 9.398 -98 -51.031 1 92.12 308 ARG B N 1
ATOM 6352 C CA . ARG B 1 308 ? 8.836 -96.688 -51.281 1 92.12 308 ARG B CA 1
ATOM 6353 C C . ARG B 1 308 ? 8.125 -96.125 -50.031 1 92.12 308 ARG B C 1
ATOM 6355 O O . ARG B 1 308 ? 8.211 -94.938 -49.719 1 92.12 308 ARG B O 1
ATOM 6362 N N . THR B 1 309 ? 7.43 -96.938 -49.312 1 91.56 309 THR B N 1
ATOM 6363 C CA . THR B 1 309 ? 6.762 -96.562 -48.094 1 91.56 309 THR B CA 1
ATOM 6364 C C . THR B 1 309 ? 7.777 -96.188 -47.031 1 91.56 309 THR B C 1
ATOM 6366 O O . THR B 1 309 ? 7.562 -95.188 -46.281 1 91.56 309 THR B O 1
ATOM 6369 N N . ARG B 1 310 ? 8.828 -97 -46.969 1 89.25 310 ARG B N 1
ATOM 6370 C CA . ARG B 1 310 ? 9.891 -96.688 -46 1 89.25 310 ARG B CA 1
ATOM 6371 C C . ARG B 1 310 ? 10.453 -95.25 -46.25 1 89.25 310 ARG B C 1
ATOM 6373 O O . ARG B 1 310 ? 10.641 -94.5 -45.312 1 89.25 310 ARG B O 1
ATOM 6380 N N . LYS B 1 311 ? 10.664 -94.938 -47.531 1 92.5 311 LYS B N 1
ATOM 6381 C CA . LYS B 1 311 ? 11.211 -93.625 -47.875 1 92.5 311 LYS B CA 1
ATOM 6382 C C . LYS B 1 311 ? 10.227 -92.5 -47.531 1 92.5 311 LYS B C 1
ATOM 6384 O O . LYS B 1 311 ? 10.625 -91.438 -47 1 92.5 311 LYS B O 1
ATOM 6389 N N . ALA B 1 312 ? 9.023 -92.75 -47.75 1 90.44 312 ALA B N 1
ATOM 6390 C CA . ALA B 1 312 ? 7.984 -91.75 -47.438 1 90.44 312 ALA B CA 1
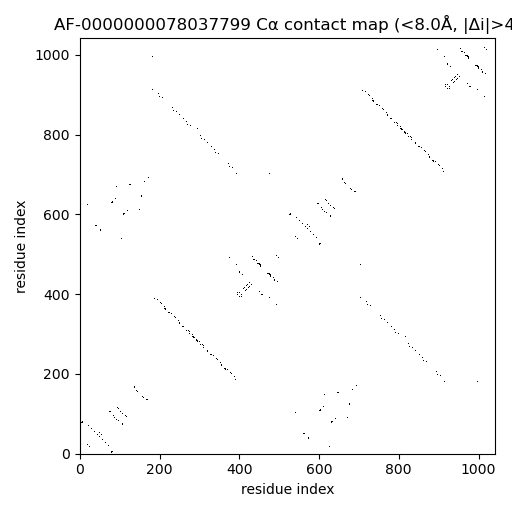ATOM 6391 C C . ALA B 1 312 ? 7.859 -91.562 -45.906 1 90.44 312 ALA B C 1
ATOM 6393 O O . ALA B 1 312 ? 7.672 -90.438 -45.438 1 90.44 312 ALA B O 1
ATOM 6394 N N . THR B 1 313 ? 7.918 -92.625 -45.125 1 89.81 313 THR B N 1
ATOM 6395 C CA . THR B 1 313 ? 7.836 -92.562 -43.656 1 89.81 313 THR B CA 1
ATOM 6396 C C . THR B 1 313 ? 9.039 -91.812 -43.094 1 89.81 313 THR B C 1
ATOM 6398 O O . THR B 1 313 ? 8.898 -91.062 -42.125 1 89.81 313 THR B O 1
ATOM 6401 N N . GLU B 1 314 ? 10.156 -92.125 -43.719 1 90.12 314 GLU B N 1
ATOM 6402 C CA . GLU B 1 314 ? 11.359 -91.375 -43.312 1 90.12 314 GLU B CA 1
ATOM 6403 C C . GLU B 1 314 ? 11.242 -89.875 -43.562 1 90.12 314 GLU B C 1
ATOM 6405 O O . GLU B 1 314 ? 11.68 -89.062 -42.75 1 90.12 314 GLU B O 1
ATOM 6410 N N . GLU B 1 315 ? 10.609 -89.625 -44.656 1 90.06 315 GLU B N 1
ATOM 6411 C CA . GLU B 1 315 ? 10.383 -88.188 -44.969 1 90.06 315 GLU B CA 1
ATOM 6412 C C . GLU B 1 315 ? 9.43 -87.562 -43.969 1 90.06 315 GLU B C 1
ATOM 6414 O O . GLU B 1 315 ? 9.656 -86.438 -43.531 1 90.06 315 GLU B O 1
ATOM 6419 N N . ILE B 1 316 ? 8.461 -88.188 -43.562 1 88.88 316 ILE B N 1
ATOM 6420 C CA . ILE B 1 316 ? 7.512 -87.688 -42.594 1 88.88 316 ILE B CA 1
ATOM 6421 C C . ILE B 1 316 ? 8.219 -87.5 -41.25 1 88.88 316 ILE B C 1
ATOM 6423 O O . ILE B 1 316 ? 8.008 -86.5 -40.562 1 88.88 316 ILE B O 1
ATOM 6427 N N . GLY B 1 317 ? 9.016 -88.5 -40.906 1 83.44 317 GLY B N 1
ATOM 6428 C CA . GLY B 1 317 ? 9.773 -88.438 -39.656 1 83.44 317 GLY B CA 1
ATOM 6429 C C . GLY B 1 317 ? 10.664 -87.188 -39.594 1 83.44 317 GLY B C 1
ATOM 6430 O O . GLY B 1 317 ? 10.734 -86.5 -38.562 1 83.44 317 GLY B O 1
ATOM 6431 N N . GLN B 1 318 ? 11.32 -86.812 -40.75 1 88.5 318 GLN B N 1
ATOM 6432 C CA . GLN B 1 318 ? 12.203 -85.688 -40.812 1 88.5 318 GLN B CA 1
ATOM 6433 C C . GLN B 1 318 ? 11.414 -84.375 -40.688 1 88.5 318 GLN B C 1
ATOM 6435 O O . GLN B 1 318 ? 11.797 -83.438 -39.969 1 88.5 318 GLN B O 1
ATOM 6440 N N . VAL B 1 319 ? 10.281 -84.312 -41.375 1 86.69 319 VAL B N 1
ATOM 6441 C CA . VAL B 1 319 ? 9.453 -83.125 -41.344 1 86.69 319 VAL B CA 1
ATOM 6442 C C . VAL B 1 319 ? 8.836 -82.938 -39.969 1 86.69 319 VAL B C 1
ATOM 6444 O O . VAL B 1 319 ? 8.766 -81.812 -39.438 1 86.69 319 VAL B O 1
ATOM 6447 N N . MET B 1 320 ? 8.477 -84 -39.344 1 81.44 320 MET B N 1
ATOM 6448 C CA . MET B 1 320 ? 7.879 -84 -38 1 81.44 320 MET B CA 1
ATOM 6449 C C . MET B 1 320 ? 8.891 -83.5 -36.969 1 81.44 320 MET B C 1
ATOM 6451 O O . MET B 1 320 ? 8.539 -82.75 -36.062 1 81.44 320 MET B O 1
ATOM 6455 N N . GLY B 1 321 ? 10.172 -84 -37.156 1 82.31 321 GLY B N 1
ATOM 6456 C CA . GLY B 1 321 ? 11.227 -83.5 -36.281 1 82.31 321 GLY B CA 1
ATOM 6457 C C . GLY B 1 321 ? 11.406 -82 -36.375 1 82.31 321 GLY B C 1
ATOM 6458 O O . GLY B 1 321 ? 11.531 -81.312 -35.344 1 82.31 321 GLY B O 1
ATOM 6459 N N . GLY B 1 322 ? 11.375 -81.438 -37.594 1 82.31 322 GLY B N 1
ATOM 6460 C CA . GLY B 1 322 ? 11.43 -80 -37.781 1 82.31 322 GLY B CA 1
ATOM 6461 C C . GLY B 1 322 ? 10.219 -79.25 -37.219 1 82.31 322 GLY B C 1
ATOM 6462 O O . GLY B 1 322 ? 10.359 -78.188 -36.594 1 82.31 322 GLY B O 1
ATOM 6463 N N . LEU B 1 323 ? 9.07 -79.75 -37.281 1 77 323 LEU B N 1
ATOM 6464 C CA . LEU B 1 323 ? 7.832 -79.188 -36.781 1 77 323 LEU B CA 1
ATOM 6465 C C . LEU B 1 323 ? 7.844 -79.062 -35.25 1 77 323 LEU B C 1
ATOM 6467 O O . LEU B 1 323 ? 7.418 -78.062 -34.688 1 77 323 LEU B O 1
ATOM 6471 N N . ARG B 1 324 ? 8.297 -80.188 -34.656 1 77.12 324 ARG B N 1
ATOM 6472 C CA . ARG B 1 324 ? 8.375 -80.188 -33.188 1 77.12 324 ARG B CA 1
ATOM 6473 C C . ARG B 1 324 ? 9.281 -79.062 -32.688 1 77.12 324 ARG B C 1
ATOM 6475 O O . ARG B 1 324 ? 8.953 -78.375 -31.703 1 77.12 324 ARG B O 1
ATOM 6482 N N . SER B 1 325 ? 10.406 -78.875 -33.406 1 84.56 325 SER B N 1
ATOM 6483 C CA . SER B 1 325 ? 11.344 -77.812 -33.031 1 84.56 325 SER B CA 1
ATOM 6484 C C . SER B 1 325 ? 10.727 -76.438 -33.188 1 84.56 325 SER B C 1
ATOM 6486 O O . SER B 1 325 ? 10.93 -75.562 -32.344 1 84.56 325 SER B O 1
ATOM 6488 N N . GLU B 1 326 ? 9.922 -76.25 -34.188 1 77.56 326 GLU B N 1
ATOM 6489 C CA . GLU B 1 326 ? 9.273 -75 -34.469 1 77.56 326 GLU B CA 1
ATOM 6490 C C . GLU B 1 326 ? 8.18 -74.688 -33.438 1 77.56 326 GLU B C 1
ATOM 6492 O O . GLU B 1 326 ? 8.008 -73.562 -33 1 77.56 326 GLU B O 1
ATOM 6497 N N . VAL B 1 327 ? 7.445 -75.625 -33.031 1 75 327 VAL B N 1
ATOM 6498 C CA . VAL B 1 327 ? 6.383 -75.5 -32.031 1 75 327 VAL B CA 1
ATOM 6499 C C . VAL B 1 327 ? 6.988 -75.125 -30.688 1 75 327 VAL B C 1
ATOM 6501 O O . VAL B 1 327 ? 6.473 -74.25 -29.984 1 75 327 VAL B O 1
ATOM 6504 N N . ASP B 1 328 ? 8.117 -75.812 -30.375 1 80.5 328 ASP B N 1
ATOM 6505 C CA . ASP B 1 328 ? 8.812 -75.5 -29.125 1 80.5 328 ASP B CA 1
ATOM 6506 C C . ASP B 1 328 ? 9.281 -74.062 -29.094 1 80.5 328 ASP B C 1
ATOM 6508 O O . ASP B 1 328 ? 9.164 -73.375 -28.078 1 80.5 328 ASP B O 1
ATOM 6512 N N . ALA B 1 329 ? 9.75 -73.625 -30.234 1 80.62 329 ALA B N 1
ATOM 6513 C CA . ALA B 1 329 ? 10.203 -72.25 -30.359 1 80.62 329 ALA B CA 1
ATOM 6514 C C . ALA B 1 329 ? 9.031 -71.25 -30.234 1 80.62 329 ALA B C 1
ATOM 6516 O O . ALA B 1 329 ? 9.156 -70.188 -29.594 1 80.62 329 ALA B O 1
ATOM 6517 N N . MET B 1 330 ? 7.926 -71.562 -30.703 1 75.81 330 MET B N 1
ATOM 6518 C CA . MET B 1 330 ? 6.738 -70.75 -30.656 1 75.81 330 MET B CA 1
ATOM 6519 C C . MET B 1 330 ? 6.211 -70.625 -29.234 1 75.81 330 MET B C 1
ATOM 6521 O O . MET B 1 330 ? 5.809 -69.5 -28.797 1 75.81 330 MET B O 1
ATOM 6525 N N . VAL B 1 331 ? 6.16 -71.75 -28.562 1 76.12 331 VAL B N 1
ATOM 6526 C CA . VAL B 1 331 ? 5.695 -71.75 -27.188 1 76.12 331 VAL B CA 1
ATOM 6527 C C . VAL B 1 331 ? 6.605 -70.875 -26.328 1 76.12 331 VAL B C 1
ATOM 6529 O O . VAL B 1 331 ? 6.129 -70.062 -25.531 1 76.12 331 VAL B O 1
ATOM 6532 N N . THR B 1 332 ? 7.918 -71 -26.516 1 82.94 332 THR B N 1
ATOM 6533 C CA . THR B 1 332 ? 8.883 -70.188 -25.766 1 82.94 332 THR B CA 1
ATOM 6534 C C . THR B 1 332 ? 8.711 -68.75 -26.047 1 82.94 332 THR B C 1
ATOM 6536 O O . THR B 1 332 ? 8.742 -67.938 -25.125 1 82.94 332 THR B O 1
ATOM 6539 N N . GLN B 1 333 ? 8.469 -68.438 -27.281 1 77.75 333 GLN B N 1
ATOM 6540 C CA . GLN B 1 333 ? 8.289 -67 -27.672 1 77.75 333 GLN B CA 1
ATOM 6541 C C . GLN B 1 333 ? 6.988 -66.438 -27.109 1 77.75 333 GLN B C 1
ATOM 6543 O O . GLN B 1 333 ? 6.953 -65.312 -26.656 1 77.75 333 GLN B O 1
ATOM 6548 N N . THR B 1 334 ? 5.988 -67.188 -27.125 1 76.19 334 THR B N 1
ATOM 6549 C CA . THR B 1 334 ? 4.695 -66.75 -26.609 1 76.19 334 THR B CA 1
ATOM 6550 C C . THR B 1 334 ? 4.77 -66.5 -25.109 1 76.19 334 THR B C 1
ATOM 6552 O O . THR B 1 334 ? 4.184 -65.562 -24.609 1 76.19 334 THR B O 1
ATOM 6555 N N . LEU B 1 335 ? 5.527 -67.375 -24.406 1 80.12 335 LEU B N 1
ATOM 6556 C CA . LEU B 1 335 ? 5.695 -67.188 -22.969 1 80.12 335 LEU B CA 1
ATOM 6557 C C . LEU B 1 335 ? 6.484 -65.938 -22.672 1 80.12 335 LEU B C 1
ATOM 6559 O O . LEU B 1 335 ? 6.152 -65.188 -21.75 1 80.12 335 LEU B O 1
ATOM 6563 N N . ALA B 1 336 ? 7.445 -65.562 -23.5 1 83.5 336 ALA B N 1
ATOM 6564 C CA . ALA B 1 336 ? 8.234 -64.375 -23.344 1 83.5 336 ALA B CA 1
ATOM 6565 C C . ALA B 1 336 ? 7.391 -63.125 -23.609 1 83.5 336 ALA B C 1
ATOM 6567 O O . ALA B 1 336 ? 7.547 -62.094 -22.953 1 83.5 336 ALA B O 1
ATOM 6568 N N . LEU B 1 337 ? 6.57 -63.219 -24.562 1 78.25 337 LEU B N 1
ATOM 6569 C CA . LEU B 1 337 ? 5.684 -62.125 -24.906 1 78.25 337 LEU B CA 1
ATOM 6570 C C . LEU B 1 337 ? 4.68 -61.844 -23.797 1 78.25 337 LEU B C 1
ATOM 6572 O O . LEU B 1 337 ? 4.348 -60.688 -23.516 1 78.25 337 LEU B O 1
ATOM 6576 N N . SER B 1 338 ? 4.172 -62.906 -23.266 1 80.44 338 SER B N 1
ATOM 6577 C CA . SER B 1 338 ? 3.25 -62.781 -22.141 1 80.44 338 SER B CA 1
ATOM 6578 C C . SER B 1 338 ? 3.912 -62.062 -20.969 1 80.44 338 SER B C 1
ATOM 6580 O O . SER B 1 338 ? 3.299 -61.188 -20.344 1 80.44 338 SER B O 1
ATOM 6582 N N . ASP B 1 339 ? 5.172 -62.344 -20.688 1 87 339 ASP B N 1
ATOM 6583 C CA . ASP B 1 339 ? 5.918 -61.719 -19.609 1 87 339 ASP B CA 1
ATOM 6584 C C . ASP B 1 339 ? 6.156 -60.219 -19.906 1 87 339 ASP B C 1
ATOM 6586 O O . ASP B 1 339 ? 6.016 -59.375 -19.031 1 87 339 ASP B O 1
ATOM 6590 N N . ALA B 1 340 ? 6.477 -59.969 -21.125 1 84.31 340 ALA B N 1
ATOM 6591 C CA . ALA B 1 340 ? 6.715 -58.594 -21.531 1 84.31 340 ALA B CA 1
ATOM 6592 C C . ALA B 1 340 ? 5.434 -57.75 -21.422 1 84.31 340 ALA B C 1
ATOM 6594 O O . ALA B 1 340 ? 5.465 -56.625 -20.984 1 84.31 340 ALA B O 1
ATOM 6595 N N . ALA B 1 341 ? 4.371 -58.281 -21.828 1 82.56 341 ALA B N 1
ATOM 6596 C CA . ALA B 1 341 ? 3.078 -57.625 -21.766 1 82.56 341 ALA B CA 1
ATOM 6597 C C . ALA B 1 341 ? 2.689 -57.312 -20.312 1 82.56 341 ALA B C 1
ATOM 6599 O O . ALA B 1 341 ? 2.146 -56.25 -20.016 1 82.56 341 ALA B O 1
ATOM 6600 N N . GLN B 1 342 ? 3.006 -58.281 -19.469 1 84.62 342 GLN B N 1
ATOM 6601 C CA . GLN B 1 342 ? 2.713 -58.094 -18.062 1 84.62 342 GLN B CA 1
ATOM 6602 C C . GLN B 1 342 ? 3.564 -57 -17.453 1 84.62 342 GLN B C 1
ATOM 6604 O O . GLN B 1 342 ? 3.094 -56.219 -16.609 1 84.62 342 GLN B O 1
ATOM 6609 N N . GLN B 1 343 ? 4.762 -56.906 -17.906 1 87.81 343 GLN B N 1
ATOM 6610 C CA . GLN B 1 343 ? 5.637 -55.844 -17.438 1 87.81 343 GLN B CA 1
ATOM 6611 C C . GLN B 1 343 ? 5.121 -54.469 -17.891 1 87.81 343 GLN B C 1
ATOM 6613 O O . GLN B 1 343 ? 5.121 -53.5 -17.125 1 87.81 343 GLN B O 1
ATOM 6618 N N . VAL B 1 344 ? 4.707 -54.406 -19.109 1 87.19 344 VAL B N 1
ATOM 6619 C CA . VAL B 1 344 ? 4.164 -53.188 -19.641 1 87.19 344 VAL B CA 1
ATOM 6620 C C . VAL B 1 344 ? 2.893 -52.781 -18.891 1 87.19 344 VAL B C 1
ATOM 6622 O O . VAL B 1 344 ? 2.693 -51.625 -18.547 1 87.19 344 VAL B O 1
ATOM 6625 N N . ALA B 1 345 ? 2.057 -53.75 -18.656 1 83.62 345 ALA B N 1
ATOM 6626 C CA . ALA B 1 345 ? 0.821 -53.531 -17.906 1 83.62 345 ALA B CA 1
ATOM 6627 C C . ALA B 1 345 ? 1.114 -52.938 -16.531 1 83.62 345 ALA B C 1
ATOM 6629 O O . ALA B 1 345 ? 0.412 -52.062 -16.062 1 83.62 345 ALA B O 1
ATOM 6630 N N . GLY B 1 346 ? 2.127 -53.469 -15.836 1 87.06 346 GLY B N 1
ATOM 6631 C CA . GLY B 1 346 ? 2.533 -52.938 -14.539 1 87.06 346 GLY B CA 1
ATOM 6632 C C . GLY B 1 346 ? 2.984 -51.5 -14.602 1 87.06 346 GLY B C 1
ATOM 6633 O O . GLY B 1 346 ? 2.623 -50.688 -13.734 1 87.06 346 GLY B O 1
ATOM 6634 N N . LYS B 1 347 ? 3.717 -51.156 -15.594 1 86.69 347 LYS B N 1
ATOM 6635 C CA . LYS B 1 347 ? 4.207 -49.812 -15.758 1 86.69 347 LYS B CA 1
ATOM 6636 C C . LYS B 1 347 ? 3.07 -48.844 -16.109 1 86.69 347 LYS B C 1
ATOM 6638 O O . LYS B 1 347 ? 3.045 -47.688 -15.641 1 86.69 347 LYS B O 1
ATOM 6643 N N . VAL B 1 348 ? 2.174 -49.25 -16.891 1 86.31 348 VAL B N 1
ATOM 6644 C CA . VAL B 1 348 ? 1.028 -48.438 -17.281 1 86.31 348 VAL B CA 1
ATOM 6645 C C . VAL B 1 348 ? 0.154 -48.125 -16.078 1 86.31 348 VAL B C 1
ATOM 6647 O O . VAL B 1 348 ? -0.39 -47.031 -15.953 1 86.31 348 VAL B O 1
ATOM 6650 N N . THR B 1 349 ? -0.02 -49.156 -15.203 1 83 349 THR B N 1
ATOM 6651 C CA . THR B 1 349 ? -0.751 -48.906 -13.961 1 83 349 THR B CA 1
ATOM 6652 C C . THR B 1 349 ? -0.097 -47.781 -13.156 1 83 349 THR B C 1
ATOM 6654 O O . THR B 1 349 ? -0.787 -47 -12.508 1 83 349 THR B O 1
ATOM 6657 N N . GLY B 1 350 ? 1.174 -47.719 -13.211 1 86.69 350 GLY B N 1
ATOM 6658 C CA . GLY B 1 350 ? 1.892 -46.625 -12.555 1 86.69 350 GLY B CA 1
ATOM 6659 C C . GLY B 1 350 ? 1.576 -45.25 -13.141 1 86.69 350 GLY B C 1
ATOM 6660 O O . GLY B 1 350 ? 1.541 -44.25 -12.422 1 86.69 350 GLY B O 1
ATOM 6661 N N . PHE B 1 351 ? 1.249 -45.188 -14.398 1 86.62 351 PHE B N 1
ATOM 6662 C CA . PHE B 1 351 ? 0.906 -43.906 -15.047 1 86.62 351 PHE B CA 1
ATOM 6663 C C . PHE B 1 351 ? -0.429 -43.375 -14.539 1 86.62 351 PHE B C 1
ATOM 6665 O O . PHE B 1 351 ? -0.625 -42.188 -14.445 1 86.62 351 PHE B O 1
ATOM 6672 N N . GLU B 1 352 ? -1.338 -44.281 -14.297 1 85.38 352 GLU B N 1
ATOM 6673 C CA . GLU B 1 352 ? -2.615 -43.844 -13.742 1 85.38 352 GLU B CA 1
ATOM 6674 C C . GLU B 1 352 ? -2.412 -43.062 -12.453 1 85.38 352 GLU B C 1
ATOM 6676 O O . GLU B 1 352 ? -2.994 -41.969 -12.273 1 85.38 352 GLU B O 1
ATOM 6681 N N . ALA B 1 353 ? -1.544 -43.562 -11.586 1 86.88 353 ALA B N 1
ATOM 6682 C CA . ALA B 1 353 ? -1.244 -42.906 -10.32 1 86.88 353 ALA B CA 1
ATOM 6683 C C . ALA B 1 353 ? -0.548 -41.562 -10.562 1 86.88 353 ALA B C 1
ATOM 6685 O O . ALA B 1 353 ? -0.798 -40.594 -9.852 1 86.88 353 ALA B O 1
ATOM 6686 N N . GLN B 1 354 ? 0.315 -41.562 -11.523 1 87.56 354 GLN B N 1
ATOM 6687 C CA . GLN B 1 354 ? 1.056 -40.344 -11.82 1 87.56 354 GLN B CA 1
ATOM 6688 C C . GLN B 1 354 ? 0.126 -39.25 -12.344 1 87.56 354 GLN B C 1
ATOM 6690 O O . GLN B 1 354 ? 0.242 -38.062 -11.945 1 87.56 354 GLN B O 1
ATOM 6695 N N . PHE B 1 355 ? -0.793 -39.594 -13.227 1 88.94 355 PHE B N 1
ATOM 6696 C CA . PHE B 1 355 ? -1.72 -38.594 -13.766 1 88.94 355 PHE B CA 1
ATOM 6697 C C . PHE B 1 355 ? -2.738 -38.188 -12.711 1 88.94 355 PHE B C 1
ATOM 6699 O O . PHE B 1 355 ? -3.201 -37.031 -12.703 1 88.94 355 PHE B O 1
ATOM 6706 N N . ASP B 1 356 ? -3.039 -39.062 -11.805 1 89.62 356 ASP B N 1
ATOM 6707 C CA . ASP B 1 356 ? -3.85 -38.688 -10.648 1 89.62 356 ASP B CA 1
ATOM 6708 C C . ASP B 1 356 ? -3.15 -37.625 -9.812 1 89.62 356 ASP B C 1
ATOM 6710 O O . ASP B 1 356 ? -3.787 -36.688 -9.352 1 89.62 356 ASP B O 1
ATOM 6714 N N . GLU B 1 357 ? -1.882 -37.844 -9.648 1 90.62 357 GLU B N 1
ATOM 6715 C CA . GLU B 1 357 ? -1.098 -36.875 -8.891 1 90.62 357 GLU B CA 1
ATOM 6716 C C . GLU B 1 357 ? -1.055 -35.531 -9.594 1 90.62 357 GLU B C 1
ATOM 6718 O O . GLU B 1 357 ? -1.127 -34.469 -8.945 1 90.62 357 GLU B O 1
ATOM 6723 N N . VAL B 1 358 ? -0.901 -35.531 -10.859 1 89.81 358 VAL B N 1
ATOM 6724 C CA . VAL B 1 358 ? -0.889 -34.281 -11.648 1 89.81 358 VAL B CA 1
ATOM 6725 C C . VAL B 1 358 ? -2.24 -33.594 -11.523 1 89.81 358 VAL B C 1
ATOM 6727 O O . VAL B 1 358 ? -2.299 -32.375 -11.344 1 89.81 358 VAL B O 1
ATOM 6730 N N . ALA B 1 359 ? -3.295 -34.344 -11.656 1 91.44 359 ALA B N 1
ATOM 6731 C CA . ALA B 1 359 ? -4.637 -33.781 -11.531 1 91.44 359 ALA B CA 1
ATOM 6732 C C . ALA B 1 359 ? -4.852 -33.188 -10.156 1 91.44 359 ALA B C 1
ATOM 6734 O O . ALA B 1 359 ? -5.402 -32.062 -10.039 1 91.44 359 ALA B O 1
ATOM 6735 N N . LYS B 1 360 ? -4.461 -33.906 -9.133 1 93.31 360 LYS B N 1
ATOM 6736 C CA . LYS B 1 360 ? -4.566 -33.406 -7.762 1 93.31 360 LYS B CA 1
ATOM 6737 C C . LYS B 1 360 ? -3.744 -32.125 -7.578 1 93.31 360 LYS B C 1
ATOM 6739 O O . LYS B 1 360 ? -4.211 -31.156 -6.969 1 93.31 360 LYS B O 1
ATOM 6744 N N . SER B 1 361 ? -2.531 -32.188 -8.094 1 93.56 361 SER B N 1
ATOM 6745 C CA . SER B 1 361 ? -1.659 -31.031 -8.023 1 93.56 361 SER B CA 1
ATOM 6746 C C . SER B 1 361 ? -2.287 -29.828 -8.727 1 93.56 361 SER B C 1
ATOM 6748 O O . SER B 1 361 ? -2.207 -28.703 -8.227 1 93.56 361 SER B O 1
ATOM 6750 N N . ALA B 1 362 ? -2.844 -30.031 -9.875 1 92.69 362 ALA B N 1
ATOM 6751 C CA . ALA B 1 362 ? -3.506 -28.969 -10.625 1 92.69 362 ALA B CA 1
ATOM 6752 C C . ALA B 1 362 ? -4.668 -28.375 -9.828 1 92.69 362 ALA B C 1
ATOM 6754 O O . ALA B 1 362 ? -4.82 -27.156 -9.75 1 92.69 362 ALA B O 1
ATOM 6755 N N . LYS B 1 363 ? -5.438 -29.234 -9.219 1 93.69 363 LYS B N 1
ATOM 6756 C CA . LYS B 1 363 ? -6.57 -28.781 -8.414 1 93.69 363 LYS B CA 1
ATOM 6757 C C . LYS B 1 363 ? -6.098 -27.969 -7.211 1 93.69 363 LYS B C 1
ATOM 6759 O O . LYS B 1 363 ? -6.684 -26.938 -6.879 1 93.69 363 LYS B O 1
ATOM 6764 N N . GLU B 1 364 ? -5.07 -28.438 -6.582 1 93.88 364 GLU B N 1
ATOM 6765 C CA . GLU B 1 364 ? -4.496 -27.719 -5.445 1 93.88 364 GLU B CA 1
ATOM 6766 C C . GLU B 1 364 ? -3.928 -26.375 -5.875 1 93.88 364 GLU B C 1
ATOM 6768 O O . GLU B 1 364 ? -4.055 -25.375 -5.152 1 93.88 364 GLU B O 1
ATOM 6773 N N . THR B 1 365 ? -3.303 -26.375 -6.969 1 93.12 365 THR B N 1
ATOM 6774 C CA . THR B 1 365 ? -2.771 -25.141 -7.523 1 93.12 365 THR B CA 1
ATOM 6775 C C . THR B 1 365 ? -3.896 -24.141 -7.797 1 93.12 365 THR B C 1
ATOM 6777 O O . THR B 1 365 ? -3.799 -22.969 -7.422 1 93.12 365 THR B O 1
ATOM 6780 N N . ILE B 1 366 ? -4.918 -24.609 -8.438 1 93.19 366 ILE B N 1
ATOM 6781 C CA . ILE B 1 366 ? -6.059 -23.766 -8.758 1 93.19 366 ILE B CA 1
ATOM 6782 C C . ILE B 1 366 ? -6.656 -23.203 -7.477 1 93.19 366 ILE B C 1
ATOM 6784 O O . ILE B 1 366 ? -6.93 -22 -7.391 1 93.19 366 ILE B O 1
ATOM 6788 N N . ALA B 1 367 ? -6.801 -24 -6.488 1 92.38 367 ALA B N 1
ATOM 6789 C CA . ALA B 1 367 ? -7.367 -23.562 -5.215 1 92.38 367 ALA B CA 1
ATOM 6790 C C . ALA B 1 367 ? -6.469 -22.531 -4.539 1 92.38 367 ALA B C 1
ATOM 6792 O O . ALA B 1 367 ? -6.938 -21.469 -4.105 1 92.38 367 ALA B O 1
ATOM 6793 N N . ALA B 1 368 ? -5.203 -22.844 -4.465 1 91.25 368 ALA B N 1
ATOM 6794 C CA . ALA B 1 368 ? -4.242 -21.953 -3.807 1 91.25 368 ALA B CA 1
ATOM 6795 C C . ALA B 1 368 ? -4.145 -20.609 -4.531 1 91.25 368 ALA B C 1
ATOM 6797 O O . ALA B 1 368 ? -4.102 -19.562 -3.896 1 91.25 368 ALA B O 1
ATOM 6798 N N . LEU B 1 369 ? -4.148 -20.609 -5.828 1 92 369 LEU B N 1
ATOM 6799 C CA . LEU B 1 369 ? -4 -19.391 -6.613 1 92 369 LEU B CA 1
ATOM 6800 C C . LEU B 1 369 ? -5.281 -18.562 -6.578 1 92 369 LEU B C 1
ATOM 6802 O O . LEU B 1 369 ? -5.234 -17.344 -6.609 1 92 369 LEU B O 1
ATOM 6806 N N . THR B 1 370 ? -6.363 -19.281 -6.574 1 91.38 370 THR B N 1
ATOM 6807 C CA . THR B 1 370 ? -7.625 -18.547 -6.441 1 91.38 370 THR B CA 1
ATOM 6808 C C . THR B 1 370 ? -7.672 -17.797 -5.117 1 91.38 370 THR B C 1
ATOM 6810 O O . THR B 1 370 ? -8.055 -16.625 -5.082 1 91.38 370 THR B O 1
ATOM 6813 N N . LYS B 1 371 ? -7.277 -18.422 -4.078 1 91.31 371 LYS B N 1
ATOM 6814 C CA . LYS B 1 371 ? -7.195 -17.766 -2.779 1 91.31 371 LYS B CA 1
ATOM 6815 C C . LYS B 1 371 ? -6.199 -16.609 -2.812 1 91.31 371 LYS B C 1
ATOM 6817 O O . LYS B 1 371 ? -6.508 -15.5 -2.359 1 91.31 371 LYS B O 1
ATOM 6822 N N . ALA B 1 372 ? -5.035 -16.828 -3.371 1 90.81 372 ALA B N 1
ATOM 6823 C CA . ALA B 1 372 ? -4.008 -15.797 -3.463 1 90.81 372 ALA B CA 1
ATOM 6824 C C . ALA B 1 372 ? -4.512 -14.594 -4.254 1 90.81 372 ALA B C 1
ATOM 6826 O O . ALA B 1 372 ? -4.258 -13.445 -3.879 1 90.81 372 ALA B O 1
ATOM 6827 N N . LYS B 1 373 ? -5.164 -14.852 -5.301 1 91.5 373 LYS B N 1
ATOM 6828 C CA . LYS B 1 373 ? -5.707 -13.789 -6.145 1 91.5 373 LYS B CA 1
ATOM 6829 C C . LYS B 1 373 ? -6.766 -12.984 -5.398 1 91.5 373 LYS B C 1
ATOM 6831 O O . LYS B 1 373 ? -6.805 -11.758 -5.508 1 91.5 373 LYS B O 1
ATOM 6836 N N . ASP B 1 374 ? -7.613 -13.672 -4.703 1 91.75 374 ASP B N 1
ATOM 6837 C CA . ASP B 1 374 ? -8.641 -12.992 -3.924 1 91.75 374 ASP B CA 1
ATOM 6838 C C . ASP B 1 374 ? -8.016 -12.102 -2.848 1 91.75 374 ASP B C 1
ATOM 6840 O O . ASP B 1 374 ? -8.445 -10.969 -2.643 1 91.75 374 ASP B O 1
ATOM 6844 N N . VAL B 1 375 ? -7.027 -12.609 -2.188 1 91.44 375 VAL B N 1
ATOM 6845 C CA . VAL B 1 375 ? -6.348 -11.844 -1.152 1 91.44 375 VAL B CA 1
ATOM 6846 C C . VAL B 1 375 ? -5.621 -10.656 -1.784 1 91.44 375 VAL B C 1
ATOM 6848 O O . VAL B 1 375 ? -5.641 -9.547 -1.242 1 91.44 375 VAL B O 1
ATOM 6851 N N . ALA B 1 376 ? -4.98 -10.867 -2.873 1 91.06 376 ALA B N 1
ATOM 6852 C CA . ALA B 1 376 ? -4.305 -9.789 -3.59 1 91.06 376 ALA B CA 1
ATOM 6853 C C . ALA B 1 376 ? -5.293 -8.703 -4 1 91.06 376 ALA B C 1
ATOM 6855 O O . ALA B 1 376 ? -5 -7.512 -3.885 1 91.06 376 ALA B O 1
ATOM 6856 N N . PHE B 1 377 ? -6.41 -9.109 -4.438 1 89.75 377 PHE B N 1
ATOM 6857 C CA . PHE B 1 377 ? -7.43 -8.141 -4.828 1 89.75 377 PHE B CA 1
ATOM 6858 C C . PHE B 1 377 ? -7.945 -7.379 -3.611 1 89.75 377 PHE B C 1
ATOM 6860 O O . PHE B 1 377 ? -8.172 -6.168 -3.682 1 89.75 377 PHE B O 1
ATOM 6867 N N . ALA B 1 378 ? -8.203 -8.125 -2.566 1 90.75 378 ALA B N 1
ATOM 6868 C CA . ALA B 1 378 ? -8.602 -7.473 -1.323 1 90.75 378 ALA B CA 1
ATOM 6869 C C . ALA B 1 378 ? -7.586 -6.41 -0.909 1 90.75 378 ALA B C 1
ATOM 6871 O O . ALA B 1 378 ? -7.961 -5.293 -0.538 1 90.75 378 ALA B O 1
ATOM 6872 N N . SER B 1 379 ? -6.371 -6.746 -0.994 1 91.88 379 SER B N 1
ATOM 6873 C CA . SER B 1 379 ? -5.301 -5.809 -0.66 1 91.88 379 SER B CA 1
ATOM 6874 C C . SER B 1 379 ? -5.301 -4.609 -1.601 1 91.88 379 SER B C 1
ATOM 6876 O O . SER B 1 379 ? -5.07 -3.479 -1.172 1 91.88 379 SER B O 1
ATOM 6878 N N . LEU B 1 380 ? -5.523 -4.844 -2.863 1 91.25 380 LEU B N 1
ATOM 6879 C CA . LEU B 1 380 ? -5.562 -3.791 -3.873 1 91.25 380 LEU B CA 1
ATOM 6880 C C . LEU B 1 380 ? -6.695 -2.811 -3.592 1 91.25 380 LEU B C 1
ATOM 6882 O O . LEU B 1 380 ? -6.5 -1.594 -3.658 1 91.25 380 LEU B O 1
ATOM 6886 N N . VAL B 1 381 ? -7.82 -3.32 -3.262 1 90.19 381 VAL B N 1
ATOM 6887 C CA . VAL B 1 381 ? -8.984 -2.479 -3 1 90.19 381 VAL B CA 1
ATOM 6888 C C . VAL B 1 381 ? -8.758 -1.667 -1.727 1 90.19 381 VAL B C 1
ATOM 6890 O O . VAL B 1 381 ? -9.141 -0.495 -1.655 1 90.19 381 VAL B O 1
ATOM 6893 N N . LYS B 1 382 ? -8.227 -2.289 -0.706 1 91.38 382 LYS B N 1
ATOM 6894 C CA . LYS B 1 382 ? -7.859 -1.562 0.506 1 91.38 382 LYS B CA 1
ATOM 6895 C C . LYS B 1 382 ? -6.906 -0.415 0.193 1 91.38 382 LYS B C 1
ATOM 6897 O O . LYS B 1 382 ? -7.07 0.695 0.704 1 91.38 382 LYS B O 1
ATOM 6902 N N . LEU B 1 383 ? -5.965 -0.695 -0.618 1 91.31 383 LEU B N 1
ATOM 6903 C CA . LEU B 1 383 ? -4.992 0.319 -1.014 1 91.31 383 LEU B CA 1
ATOM 6904 C C . LEU B 1 383 ? -5.664 1.435 -1.807 1 91.31 383 LEU B C 1
ATOM 6906 O O . LEU B 1 383 ? -5.316 2.607 -1.65 1 91.31 383 LEU B O 1
ATOM 6910 N N . ASP B 1 384 ? -6.574 1.123 -2.676 1 91.5 384 ASP B N 1
ATOM 6911 C CA . ASP B 1 384 ? -7.355 2.123 -3.4 1 91.5 384 ASP B CA 1
ATOM 6912 C C . ASP B 1 384 ? -8.062 3.07 -2.434 1 91.5 384 ASP B C 1
ATOM 6914 O O . ASP B 1 384 ? -8.109 4.281 -2.664 1 91.5 384 ASP B O 1
ATOM 6918 N N . HIS B 1 385 ? -8.555 2.48 -1.41 1 90.62 385 HIS B N 1
ATOM 6919 C CA . HIS B 1 385 ? -9.266 3.283 -0.422 1 90.62 385 HIS B CA 1
ATOM 6920 C C . HIS B 1 385 ? -8.312 4.203 0.33 1 90.62 385 HIS B C 1
ATOM 6922 O O . HIS B 1 385 ? -8.672 5.34 0.655 1 90.62 385 HIS B O 1
ATOM 6928 N N . VAL B 1 386 ? -7.18 3.678 0.621 1 91.62 386 VAL B N 1
ATOM 6929 C CA . VAL B 1 386 ? -6.172 4.508 1.277 1 91.62 386 VAL B CA 1
ATOM 6930 C C . VAL B 1 386 ? -5.812 5.688 0.381 1 91.62 386 VAL B C 1
ATOM 6932 O O . VAL B 1 386 ? -5.777 6.836 0.836 1 91.62 386 VAL B O 1
ATOM 6935 N N . ILE B 1 387 ? -5.559 5.43 -0.856 1 92.06 387 ILE B N 1
ATOM 6936 C CA . ILE B 1 387 ? -5.203 6.469 -1.814 1 92.06 387 ILE B CA 1
ATOM 6937 C C . ILE B 1 387 ? -6.348 7.477 -1.929 1 92.06 387 ILE B C 1
ATOM 6939 O O . ILE B 1 387 ? -6.117 8.688 -1.918 1 92.06 387 ILE B O 1
ATOM 6943 N N . TYR B 1 388 ? -7.551 7.012 -1.987 1 93.62 388 TYR B N 1
ATOM 6944 C CA . TYR B 1 388 ? -8.734 7.859 -2.08 1 93.62 388 TYR B CA 1
ATOM 6945 C C . TYR B 1 388 ? -8.844 8.789 -0.874 1 93.62 388 TYR B C 1
ATOM 6947 O O . TYR B 1 388 ? -9.078 9.984 -1.025 1 93.62 388 TYR B O 1
ATOM 6955 N N . MET B 1 389 ? -8.656 8.195 0.27 1 93.06 389 MET B N 1
ATOM 6956 C CA . MET B 1 389 ? -8.734 8.984 1.496 1 93.06 389 MET B CA 1
ATOM 6957 C C . MET B 1 389 ? -7.637 10.039 1.538 1 93.06 389 MET B C 1
ATOM 6959 O O . MET B 1 389 ? -7.879 11.188 1.913 1 93.06 389 MET B O 1
ATOM 6963 N N . GLN B 1 390 ? -6.445 9.641 1.166 1 92.31 390 GLN B N 1
ATOM 6964 C CA . GLN B 1 390 ? -5.344 10.594 1.159 1 92.31 390 GLN B CA 1
ATOM 6965 C C . GLN B 1 390 ? -5.625 11.75 0.204 1 92.31 390 GLN B C 1
ATOM 6967 O O . GLN B 1 390 ? -5.363 12.906 0.532 1 92.31 390 GLN B O 1
ATOM 6972 N N . ARG B 1 391 ? -6.141 11.477 -0.948 1 91.5 391 ARG B N 1
ATOM 6973 C CA . ARG B 1 391 ? -6.52 12.523 -1.891 1 91.5 391 ARG B CA 1
ATOM 6974 C C . ARG B 1 391 ? -7.613 13.414 -1.308 1 91.5 391 ARG B C 1
ATOM 6976 O O . ARG B 1 391 ? -7.613 14.625 -1.526 1 91.5 391 ARG B O 1
ATOM 6983 N N . GLY B 1 392 ? -8.531 12.719 -0.591 1 92.81 392 GLY B N 1
ATOM 6984 C CA . GLY B 1 392 ? -9.562 13.484 0.09 1 92.81 392 GLY B CA 1
ATOM 6985 C C . GLY B 1 392 ? -9 14.484 1.084 1 92.81 392 GLY B C 1
ATOM 6986 O O . GLY B 1 392 ? -9.43 15.641 1.113 1 92.81 392 GLY B O 1
ATOM 6987 N N . TYR B 1 393 ? -8.047 14.07 1.879 1 92.56 393 TYR B N 1
ATOM 6988 C CA . TYR B 1 393 ? -7.422 14.961 2.852 1 92.56 393 TYR B CA 1
ATOM 6989 C C . TYR B 1 393 ? -6.715 16.125 2.156 1 92.56 393 TYR B C 1
ATOM 6991 O O . TYR B 1 393 ? -6.844 17.266 2.574 1 92.56 393 TYR B O 1
ATOM 6999 N N . VAL B 1 394 ? -6.016 15.867 1.104 1 89.06 394 VAL B N 1
ATOM 7000 C CA . VAL B 1 394 ? -5.305 16.891 0.355 1 89.06 394 VAL B CA 1
ATOM 7001 C C . VAL B 1 394 ? -6.305 17.875 -0.255 1 89.06 394 VAL B C 1
ATOM 7003 O O . VAL B 1 394 ? -6.09 19.094 -0.221 1 89.06 394 VAL B O 1
ATOM 7006 N N . ALA B 1 395 ? -7.344 17.344 -0.747 1 91.94 395 ALA B N 1
ATOM 7007 C CA . ALA B 1 395 ? -8.367 18.172 -1.365 1 91.94 395 ALA B CA 1
ATOM 7008 C C . ALA B 1 395 ? -8.984 19.125 -0.349 1 91.94 395 ALA B C 1
ATOM 7010 O O . ALA B 1 395 ? -9.18 20.312 -0.639 1 91.94 395 ALA B O 1
ATOM 7011 N N . VAL B 1 396 ? -9.281 18.609 0.848 1 92.31 396 VAL B N 1
ATOM 7012 C CA . VAL B 1 396 ? -9.867 19.422 1.903 1 92.31 396 VAL B CA 1
ATOM 7013 C C . VAL B 1 396 ? -8.875 20.516 2.311 1 92.31 396 VAL B C 1
ATOM 7015 O O . VAL B 1 396 ? -9.25 21.688 2.469 1 92.31 396 VAL B O 1
ATOM 7018 N N . GLU B 1 397 ? -7.664 20.172 2.385 1 85.69 397 GLU B N 1
ATOM 7019 C CA . GLU B 1 397 ? -6.617 21.094 2.789 1 85.69 397 GLU B CA 1
ATOM 7020 C C . GLU B 1 397 ? -6.434 22.203 1.755 1 85.69 397 GLU B C 1
ATOM 7022 O O . GLU B 1 397 ? -6.102 23.344 2.104 1 85.69 397 GLU B O 1
ATOM 7027 N N . LYS B 1 398 ? -6.691 21.891 0.502 1 85.25 398 LYS B N 1
ATOM 7028 C CA . LYS B 1 398 ? -6.5 22.859 -0.572 1 85.25 398 LYS B CA 1
ATOM 7029 C C . LYS B 1 398 ? -7.789 23.625 -0.856 1 85.25 398 LYS B C 1
ATOM 7031 O O . LYS B 1 398 ? -7.91 24.281 -1.89 1 85.25 398 LYS B O 1
ATOM 7036 N N . GLY B 1 399 ? -8.781 23.484 -0.025 1 87.75 399 GLY B N 1
ATOM 7037 C CA . GLY B 1 399 ? -10.023 24.234 -0.178 1 87.75 399 GLY B CA 1
ATOM 7038 C C . GLY B 1 399 ? -10.945 23.656 -1.235 1 87.75 399 GLY B C 1
ATOM 7039 O O . GLY B 1 399 ? -11.695 24.375 -1.879 1 87.75 399 GLY B O 1
ATOM 7040 N N . GLY B 1 400 ? -10.781 22.359 -1.453 1 88.88 400 GLY B N 1
ATOM 7041 C CA . GLY B 1 400 ? -11.641 21.672 -2.398 1 88.88 400 GLY B CA 1
ATOM 7042 C C . GLY B 1 400 ? -11.203 21.844 -3.84 1 88.88 400 GLY B C 1
ATOM 7043 O O . GLY B 1 400 ? -11.977 21.594 -4.766 1 88.88 400 GLY B O 1
ATOM 7044 N N . GLU B 1 401 ? -10.016 22.281 -4.066 1 86.56 401 GLU B N 1
ATOM 7045 C CA . GLU B 1 401 ? -9.508 22.516 -5.414 1 86.56 401 GLU B CA 1
ATOM 7046 C C . GLU B 1 401 ? -8.281 21.641 -5.695 1 86.56 401 GLU B C 1
ATOM 7048 O O . GLU B 1 401 ? -7.742 21.016 -4.785 1 86.56 401 GLU B O 1
ATOM 7053 N N . GLY B 1 402 ? -8 21.5 -7.023 1 86.38 402 GLY B N 1
ATOM 7054 C CA . GLY B 1 402 ? -6.809 20.766 -7.426 1 86.38 402 GLY B CA 1
ATOM 7055 C C . GLY B 1 402 ? -7.113 19.406 -8.031 1 86.38 402 GLY B C 1
ATOM 7056 O O . GLY B 1 402 ? -8.273 19.016 -8.148 1 86.38 402 GLY B O 1
ATOM 7057 N N . GLU B 1 403 ? -6.059 18.719 -8.391 1 88.44 403 GLU B N 1
ATOM 7058 C CA . GLU B 1 403 ? -6.168 17.422 -9.039 1 88.44 403 GLU B CA 1
ATOM 7059 C C . GLU B 1 403 ? -6.727 16.359 -8.086 1 88.44 403 GLU B C 1
ATOM 7061 O O . GLU B 1 403 ? -7.508 15.508 -8.484 1 88.44 403 GLU B O 1
ATOM 7066 N N . GLU B 1 404 ? -6.383 16.531 -6.855 1 88.94 404 GLU B N 1
ATOM 7067 C CA . GLU B 1 404 ? -6.836 15.562 -5.867 1 88.94 404 GLU B CA 1
ATOM 7068 C C . GLU B 1 404 ? -8.336 15.68 -5.625 1 88.94 404 GLU B C 1
ATOM 7070 O O . GLU B 1 404 ? -9.023 14.672 -5.438 1 88.94 404 GLU B O 1
ATOM 7075 N N . ALA B 1 405 ? -8.836 16.922 -5.68 1 90.19 405 ALA B N 1
ATOM 7076 C CA . ALA B 1 405 ? -10.266 17.156 -5.496 1 90.19 405 ALA B CA 1
ATOM 7077 C C . ALA B 1 405 ? -11.07 16.547 -6.641 1 90.19 405 ALA B C 1
ATOM 7079 O O . ALA B 1 405 ? -12.148 15.977 -6.426 1 90.19 405 ALA B O 1
ATOM 7080 N N . GLN B 1 406 ? -10.547 16.547 -7.82 1 89.38 406 GLN B N 1
ATOM 7081 C CA . GLN B 1 406 ? -11.203 15.969 -8.984 1 89.38 406 GLN B CA 1
ATOM 7082 C C . GLN B 1 406 ? -11.195 14.445 -8.922 1 89.38 406 GLN B C 1
ATOM 7084 O O . GLN B 1 406 ? -12.18 13.805 -9.289 1 89.38 406 GLN B O 1
ATOM 7089 N N . ALA B 1 407 ? -10.117 13.93 -8.477 1 88.69 407 ALA B N 1
ATOM 7090 C CA . ALA B 1 407 ? -9.953 12.484 -8.422 1 88.69 407 ALA B CA 1
ATOM 7091 C C . ALA B 1 407 ? -10.953 11.852 -7.461 1 88.69 407 ALA B C 1
ATOM 7093 O O . ALA B 1 407 ? -11.375 10.711 -7.652 1 88.69 407 ALA B O 1
ATOM 7094 N N . VAL B 1 408 ? -11.391 12.586 -6.43 1 90.38 408 VAL B N 1
ATOM 7095 C CA . VAL B 1 408 ? -12.242 12 -5.398 1 90.38 408 VAL B CA 1
ATOM 7096 C C . VAL B 1 408 ? -13.711 12.227 -5.75 1 90.38 408 VAL B C 1
ATOM 7098 O O . VAL B 1 408 ? -14.602 11.883 -4.977 1 90.38 408 VAL B O 1
ATOM 7101 N N . LEU B 1 409 ? -13.984 12.766 -6.941 1 88.25 409 LEU B N 1
ATOM 7102 C CA . LEU B 1 409 ? -15.359 12.977 -7.383 1 88.25 409 LEU B CA 1
ATOM 7103 C C . LEU B 1 409 ? -15.977 11.68 -7.887 1 88.25 409 LEU B C 1
ATOM 7105 O O . LEU B 1 409 ? -17.188 11.609 -8.094 1 88.25 409 LEU B O 1
ATOM 7109 N N . VAL B 1 410 ? -15.156 10.695 -8.047 1 85.81 410 VAL B N 1
ATOM 7110 C CA . VAL B 1 410 ? -15.664 9.406 -8.492 1 85.81 410 VAL B CA 1
ATOM 7111 C C . VAL B 1 410 ? -16.656 8.859 -7.477 1 85.81 410 VAL B C 1
ATOM 7113 O O . VAL B 1 410 ? -16.438 8.945 -6.266 1 85.81 410 VAL B O 1
ATOM 7116 N N . ASP B 1 411 ? -17.828 8.375 -7.938 1 85.25 411 ASP B N 1
ATOM 7117 C CA . ASP B 1 411 ? -18.844 7.859 -7.023 1 85.25 411 ASP B CA 1
ATOM 7118 C C . ASP B 1 411 ? -18.562 6.402 -6.656 1 85.25 411 ASP B C 1
ATOM 7120 O O . ASP B 1 411 ? -17.672 5.773 -7.227 1 85.25 411 ASP B O 1
ATOM 7124 N N . HIS B 1 412 ? -19.297 5.918 -5.637 1 85.19 412 HIS B N 1
ATOM 7125 C CA . HIS B 1 412 ? -19.016 4.602 -5.074 1 85.19 412 HIS B CA 1
ATOM 7126 C C . HIS B 1 412 ? -19.391 3.496 -6.055 1 85.19 412 HIS B C 1
ATOM 7128 O O . HIS B 1 412 ? -19 2.344 -5.879 1 85.19 412 HIS B O 1
ATOM 7134 N N . HIS B 1 413 ? -20.031 3.801 -7.246 1 86.44 413 HIS B N 1
ATOM 7135 C CA . HIS B 1 413 ? -20.391 2.797 -8.242 1 86.44 413 HIS B CA 1
ATOM 7136 C C . HIS B 1 413 ? -19.328 2.691 -9.328 1 86.44 413 HIS B C 1
ATOM 7138 O O . HIS B 1 413 ? -19.203 1.654 -9.984 1 86.44 413 HIS B O 1
ATOM 7144 N N . ASN B 1 414 ? -18.531 3.736 -9.484 1 86.12 414 ASN B N 1
ATOM 7145 C CA . ASN B 1 414 ? -17.625 3.801 -10.633 1 86.12 414 ASN B CA 1
ATOM 7146 C C . ASN B 1 414 ? -16.172 3.621 -10.219 1 86.12 414 ASN B C 1
ATOM 7148 O O . ASN B 1 414 ? -15.266 3.721 -11.047 1 86.12 414 ASN B O 1
ATOM 7152 N N . CYS B 1 415 ? -15.961 3.414 -8.984 1 87.69 415 CYS B N 1
ATOM 7153 C CA . CYS B 1 415 ? -14.609 3.1 -8.547 1 87.69 415 CYS B CA 1
ATOM 7154 C C . CYS B 1 415 ? -14.32 1.61 -8.68 1 87.69 415 CYS B C 1
ATOM 7156 O O . CYS B 1 415 ? -15.203 0.834 -9.047 1 87.69 415 CYS B O 1
ATOM 7158 N N . ARG B 1 416 ? -13.078 1.211 -8.555 1 83.06 416 ARG B N 1
ATOM 7159 C CA . ARG B 1 416 ? -12.664 -0.175 -8.75 1 83.06 416 ARG B CA 1
ATOM 7160 C C . ARG B 1 416 ? -13.469 -1.119 -7.867 1 83.06 416 ARG B C 1
ATOM 7162 O O . ARG B 1 416 ? -13.969 -2.145 -8.336 1 83.06 416 ARG B O 1
ATOM 7169 N N . LEU B 1 417 ? -13.586 -0.794 -6.566 1 84.56 417 LEU B N 1
ATOM 7170 C CA . LEU B 1 417 ? -14.359 -1.627 -5.656 1 84.56 417 LEU B CA 1
ATOM 7171 C C . LEU B 1 417 ? -15.828 -1.67 -6.074 1 84.56 417 LEU B C 1
ATOM 7173 O O . LEU B 1 417 ? -16.469 -2.725 -6.02 1 84.56 417 LEU B O 1
ATOM 7177 N N . GLY B 1 418 ? -16.344 -0.549 -6.461 1 87.69 418 GLY B N 1
ATOM 7178 C CA . GLY B 1 418 ? -17.719 -0.506 -6.926 1 87.69 418 GLY B CA 1
ATOM 7179 C C . GLY B 1 418 ? -17.984 -1.411 -8.117 1 87.69 418 GLY B C 1
ATOM 7180 O O . GLY B 1 418 ? -18.953 -2.182 -8.117 1 87.69 418 GLY B O 1
ATOM 7181 N N . LYS B 1 419 ? -17.109 -1.391 -9.062 1 86.31 419 LYS B N 1
ATOM 7182 C CA . LYS B 1 419 ? -17.25 -2.236 -10.242 1 86.31 419 LYS B CA 1
ATOM 7183 C C . LYS B 1 419 ? -17.125 -3.715 -9.875 1 86.31 419 LYS B C 1
ATOM 7185 O O . LYS B 1 419 ? -17.844 -4.555 -10.422 1 86.31 419 LYS B O 1
ATOM 7190 N N . TRP B 1 420 ? -16.234 -3.914 -9.016 1 83.94 420 TRP B N 1
ATOM 7191 C CA . TRP B 1 420 ? -16.062 -5.281 -8.531 1 83.94 420 TRP B CA 1
ATOM 7192 C C . TRP B 1 420 ? -17.312 -5.754 -7.785 1 83.94 420 TRP B C 1
ATOM 7194 O O . TRP B 1 420 ? -17.719 -6.906 -7.93 1 83.94 420 TRP B O 1
ATOM 7204 N N . TYR B 1 421 ? -17.891 -4.871 -7.035 1 86.44 421 TYR B N 1
ATOM 7205 C CA . TYR B 1 421 ? -19.047 -5.188 -6.207 1 86.44 421 TYR B CA 1
ATOM 7206 C C . TYR B 1 421 ? -20.297 -5.402 -7.062 1 86.44 421 TYR B C 1
ATOM 7208 O O . TYR B 1 421 ? -20.984 -6.406 -6.914 1 86.44 421 TYR B O 1
ATOM 7216 N N . TYR B 1 422 ? -20.469 -4.496 -8.008 1 86.25 422 TYR B N 1
ATOM 7217 C CA . TYR B 1 422 ? -21.719 -4.512 -8.75 1 86.25 422 TYR B CA 1
ATOM 7218 C C . TYR B 1 422 ? -21.609 -5.367 -10.008 1 86.25 422 TYR B C 1
ATOM 7220 O O . TYR B 1 422 ? -22.594 -5.91 -10.5 1 86.25 422 TYR B O 1
ATOM 7228 N N . GLU B 1 423 ? -20.234 -5.301 -10.5 1 80.12 423 GLU B N 1
ATOM 7229 C CA . GLU B 1 423 ? -20 -6.027 -11.75 1 80.12 423 GLU B CA 1
ATOM 7230 C C . GLU B 1 423 ? -18.766 -6.91 -11.648 1 80.12 423 GLU B C 1
ATOM 7232 O O . GLU B 1 423 ? -17.953 -6.746 -10.734 1 80.12 423 GLU B O 1
ATOM 7237 N N . GLY B 1 424 ? -18.891 -8.156 -11.922 1 75.25 424 GLY B N 1
ATOM 7238 C CA . GLY B 1 424 ? -17.641 -8.875 -12.094 1 75.25 424 GLY B CA 1
ATOM 7239 C C . GLY B 1 424 ? -17.516 -10.062 -11.164 1 75.25 424 GLY B C 1
ATOM 7240 O O . GLY B 1 424 ? -18.5 -10.711 -10.828 1 75.25 424 GLY B O 1
ATOM 7241 N N . HIS B 1 425 ? -16.172 -10.203 -10.797 1 80.19 425 HIS B N 1
ATOM 7242 C CA . HIS B 1 425 ? -15.805 -11.391 -10.031 1 80.19 425 HIS B CA 1
ATOM 7243 C C . HIS B 1 425 ? -16.328 -11.305 -8.602 1 80.19 425 HIS B C 1
ATOM 7245 O O . HIS B 1 425 ? -16.656 -12.32 -7.988 1 80.19 425 HIS B O 1
ATOM 7251 N N . GLY B 1 426 ? -16.469 -10.078 -8.156 1 83.62 426 GLY B N 1
ATOM 7252 C CA . GLY B 1 426 ? -16.969 -9.922 -6.801 1 83.62 426 GLY B CA 1
ATOM 7253 C C . GLY B 1 426 ? -18.375 -10.445 -6.609 1 83.62 426 GLY B C 1
ATOM 7254 O O . GLY B 1 426 ? -18.641 -11.195 -5.672 1 83.62 426 GLY B O 1
ATOM 7255 N N . LYS B 1 427 ? -19.188 -10.047 -7.477 1 86.62 427 LYS B N 1
ATOM 7256 C CA . LYS B 1 427 ? -20.578 -10.492 -7.398 1 86.62 427 LYS B CA 1
ATOM 7257 C C . LYS B 1 427 ? -20.688 -12 -7.594 1 86.62 427 LYS B C 1
ATOM 7259 O O . LYS B 1 427 ? -21.391 -12.688 -6.852 1 86.62 427 LYS B O 1
ATOM 7264 N N . ALA B 1 428 ? -19.891 -12.539 -8.477 1 86.81 428 ALA B N 1
ATOM 7265 C CA . ALA B 1 428 ? -19.969 -13.953 -8.836 1 86.81 428 ALA B CA 1
ATOM 7266 C C . ALA B 1 428 ? -19.438 -14.836 -7.711 1 86.81 428 ALA B C 1
ATOM 7268 O O . ALA B 1 428 ? -20 -15.883 -7.406 1 86.81 428 ALA B O 1
ATOM 7269 N N . ALA B 1 429 ? -18.438 -14.328 -7.012 1 87.44 429 ALA B N 1
ATOM 7270 C CA . ALA B 1 429 ? -17.719 -15.219 -6.105 1 87.44 429 ALA B CA 1
ATOM 7271 C C . ALA B 1 429 ? -18.078 -14.93 -4.652 1 87.44 429 ALA B C 1
ATOM 7273 O O . ALA B 1 429 ? -17.938 -15.805 -3.787 1 87.44 429 ALA B O 1
ATOM 7274 N N . PHE B 1 430 ? -18.625 -13.719 -4.359 1 89.81 430 PHE B N 1
ATOM 7275 C CA . PHE B 1 430 ? -18.719 -13.352 -2.951 1 89.81 430 PHE B CA 1
ATOM 7276 C C . PHE B 1 430 ? -20.141 -12.953 -2.594 1 89.81 430 PHE B C 1
ATOM 7278 O O . PHE B 1 430 ? -20.453 -12.719 -1.423 1 89.81 430 PHE B O 1
ATOM 7285 N N . SER B 1 431 ? -21.078 -12.898 -3.531 1 89.94 431 SER B N 1
ATOM 7286 C CA . SER B 1 431 ? -22.422 -12.367 -3.309 1 89.94 431 SER B CA 1
ATOM 7287 C C . SER B 1 431 ? -23.172 -13.18 -2.268 1 89.94 431 SER B C 1
ATOM 7289 O O . SER B 1 431 ? -24.078 -12.664 -1.608 1 89.94 431 SER B O 1
ATOM 7291 N N . HIS B 1 432 ? -22.828 -14.398 -2.072 1 90.44 432 HIS B N 1
ATOM 7292 C CA . HIS B 1 432 ? -23.531 -15.281 -1.146 1 90.44 432 HIS B CA 1
ATOM 7293 C C . HIS B 1 432 ? -23.078 -15.055 0.288 1 90.44 432 HIS B C 1
ATOM 7295 O O . HIS B 1 432 ? -23.672 -15.586 1.229 1 90.44 432 HIS B O 1
ATOM 7301 N N . LEU B 1 433 ? -22.094 -14.219 0.552 1 91.75 433 LEU B N 1
ATOM 7302 C CA . LEU B 1 433 ? -21.516 -14.016 1.876 1 91.75 433 LEU B CA 1
ATOM 7303 C C . LEU B 1 433 ? -22.141 -12.812 2.564 1 91.75 433 LEU B C 1
ATOM 7305 O O . LEU B 1 433 ? -22.406 -11.789 1.925 1 91.75 433 LEU B O 1
ATOM 7309 N N . PRO B 1 434 ? -22.422 -12.898 3.801 1 92.69 434 PRO B N 1
ATOM 7310 C CA . PRO B 1 434 ? -23.031 -11.789 4.539 1 92.69 434 PRO B CA 1
ATOM 7311 C C . PRO B 1 434 ? -22.188 -10.523 4.5 1 92.69 434 PRO B C 1
ATOM 7313 O O . PRO B 1 434 ? -22.719 -9.422 4.355 1 92.69 434 PRO B O 1
ATOM 7316 N N . ALA B 1 435 ? -20.922 -10.703 4.633 1 93 435 ALA B N 1
ATOM 7317 C CA . ALA B 1 435 ? -20.047 -9.531 4.633 1 93 435 ALA B CA 1
ATOM 7318 C C . ALA B 1 435 ? -20.156 -8.766 3.316 1 93 435 ALA B C 1
ATOM 7320 O O . ALA B 1 435 ? -20.016 -7.539 3.291 1 93 435 ALA B O 1
ATOM 7321 N N . TYR B 1 436 ? -20.406 -9.43 2.236 1 93 436 TYR B N 1
ATOM 7322 C CA . TYR B 1 436 ? -20.562 -8.805 0.928 1 93 436 TYR B CA 1
ATOM 7323 C C . TYR B 1 436 ? -21.781 -7.883 0.911 1 93 436 TYR B C 1
ATOM 7325 O O . TYR B 1 436 ? -21.703 -6.75 0.427 1 93 436 TYR B O 1
ATOM 7333 N N . ARG B 1 437 ? -22.828 -8.258 1.499 1 91.88 437 ARG B N 1
ATOM 7334 C CA . ARG B 1 437 ? -24.062 -7.484 1.526 1 91.88 437 ARG B CA 1
ATOM 7335 C C . ARG B 1 437 ? -23.906 -6.246 2.402 1 91.88 437 ARG B C 1
ATOM 7337 O O . ARG B 1 437 ? -24.469 -5.188 2.088 1 91.88 437 ARG B O 1
ATOM 7344 N N . GLU B 1 438 ? -23.125 -6.387 3.41 1 94.81 438 GLU B N 1
ATOM 7345 C CA . GLU B 1 438 ? -22.969 -5.293 4.367 1 94.81 438 GLU B CA 1
ATOM 7346 C C . GLU B 1 438 ? -21.984 -4.254 3.863 1 94.81 438 GLU B C 1
ATOM 7348 O O . GLU B 1 438 ? -21.891 -3.158 4.418 1 94.81 438 GLU B O 1
ATOM 7353 N N . LEU B 1 439 ? -21.344 -4.57 2.811 1 93.69 439 LEU B N 1
ATOM 7354 C CA . LEU B 1 439 ? -20.234 -3.758 2.316 1 93.69 439 LEU B CA 1
ATOM 7355 C C . LEU B 1 439 ? -20.734 -2.479 1.664 1 93.69 439 LEU B C 1
ATOM 7357 O O . LEU B 1 439 ? -20.078 -1.444 1.705 1 93.69 439 LEU B O 1
ATOM 7361 N N . GLU B 1 440 ? -21.875 -2.457 1.148 1 92.44 440 GLU B N 1
ATOM 7362 C CA . GLU B 1 440 ? -22.391 -1.346 0.348 1 92.44 440 GLU B CA 1
ATOM 7363 C C . GLU B 1 440 ? -22.547 -0.086 1.193 1 92.44 440 GLU B C 1
ATOM 7365 O O . GLU B 1 440 ? -22.109 0.997 0.797 1 92.44 440 GLU B O 1
ATOM 7370 N N . GLY B 1 441 ? -23.141 -0.177 2.342 1 94.31 441 GLY B N 1
ATOM 7371 C CA . GLY B 1 441 ? -23.406 0.955 3.215 1 94.31 441 GLY B CA 1
ATOM 7372 C C . GLY B 1 441 ? -22.156 1.729 3.586 1 94.31 441 GLY B C 1
ATOM 7373 O O . GLY B 1 441 ? -22.016 2.904 3.24 1 94.31 441 GLY B O 1
ATOM 7374 N N . PRO B 1 442 ? -21.312 1.032 4.23 1 95.5 442 PRO B N 1
ATOM 7375 C CA . PRO B 1 442 ? -20.062 1.704 4.609 1 95.5 442 PRO B CA 1
ATOM 7376 C C . PRO B 1 442 ? -19.312 2.283 3.406 1 95.5 442 PRO B C 1
ATOM 7378 O O . PRO B 1 442 ? -18.703 3.35 3.51 1 95.5 442 PRO B O 1
ATOM 7381 N N . HIS B 1 443 ? -19.375 1.631 2.293 1 95.12 443 HIS B N 1
ATOM 7382 C CA . HIS B 1 443 ? -18.719 2.123 1.09 1 95.12 443 HIS B CA 1
ATOM 7383 C C . HIS B 1 443 ? -19.328 3.445 0.629 1 95.12 443 HIS B C 1
ATOM 7385 O O . HIS B 1 443 ? -18.594 4.383 0.292 1 95.12 443 HIS B O 1
ATOM 7391 N N . GLN B 1 444 ? -20.562 3.508 0.65 1 94.69 444 GLN B N 1
ATOM 7392 C CA . GLN B 1 444 ? -21.25 4.75 0.313 1 94.69 444 GLN B CA 1
ATOM 7393 C C . GLN B 1 444 ? -20.891 5.859 1.297 1 94.69 444 GLN B C 1
ATOM 7395 O O . GLN B 1 444 ? -20.734 7.016 0.903 1 94.69 444 GLN B O 1
ATOM 7400 N N . GLN B 1 445 ? -20.812 5.496 2.527 1 95.69 445 GLN B N 1
ATOM 7401 C CA . GLN B 1 445 ? -20.484 6.445 3.588 1 95.69 445 GLN B CA 1
ATOM 7402 C C . GLN B 1 445 ? -19.125 7.082 3.357 1 95.69 445 GLN B C 1
ATOM 7404 O O . GLN B 1 445 ? -18.922 8.266 3.643 1 95.69 445 GLN B O 1
ATOM 7409 N N . VAL B 1 446 ? -18.172 6.363 2.859 1 95.19 446 VAL B N 1
ATOM 7410 C CA . VAL B 1 446 ? -16.844 6.879 2.574 1 95.19 446 VAL B CA 1
ATOM 7411 C C . VAL B 1 446 ? -16.922 7.992 1.536 1 95.19 446 VAL B C 1
ATOM 7413 O O . VAL B 1 446 ? -16.438 9.102 1.764 1 95.19 446 VAL B O 1
ATOM 7416 N N . HIS B 1 447 ? -17.625 7.762 0.436 1 95.38 447 HIS B N 1
ATOM 7417 C CA . HIS B 1 447 ? -17.719 8.727 -0.654 1 95.38 447 HIS B CA 1
ATOM 7418 C C . HIS B 1 447 ? -18.531 9.945 -0.243 1 95.38 447 HIS B C 1
ATOM 7420 O O . HIS B 1 447 ? -18.141 11.078 -0.525 1 95.38 447 HIS B O 1
ATOM 7426 N N . SER B 1 448 ? -19.594 9.711 0.501 1 95.38 448 SER B N 1
ATOM 7427 C CA . SER B 1 448 ? -20.453 10.812 0.928 1 95.38 448 SER B CA 1
ATOM 7428 C C . SER B 1 448 ? -19.75 11.688 1.959 1 95.38 448 SER B C 1
ATOM 7430 O O . SER B 1 448 ? -19.875 12.914 1.942 1 95.38 448 SER B O 1
ATOM 7432 N N . GLY B 1 449 ? -19.031 11.016 2.85 1 96 449 GLY B N 1
ATOM 7433 C CA . GLY B 1 449 ? -18.297 11.766 3.854 1 96 449 GLY B CA 1
ATOM 7434 C C . GLY B 1 449 ? -17.234 12.672 3.262 1 96 449 GLY B C 1
ATOM 7435 O O . GLY B 1 449 ? -17.125 13.844 3.633 1 96 449 GLY B O 1
ATOM 7436 N N . VAL B 1 450 ? -16.484 12.203 2.326 1 95.81 450 VAL B N 1
ATOM 7437 C CA . VAL B 1 450 ? -15.438 12.992 1.688 1 95.81 450 VAL B CA 1
ATOM 7438 C C . VAL B 1 450 ? -16.062 14.133 0.892 1 95.81 450 VAL B C 1
ATOM 7440 O O . VAL B 1 450 ? -15.586 15.273 0.958 1 95.81 450 VAL B O 1
ATOM 7443 N N . ARG B 1 451 ? -17.125 13.859 0.193 1 95 451 ARG B N 1
ATOM 7444 C CA . ARG B 1 451 ? -17.797 14.891 -0.594 1 95 451 ARG B CA 1
ATOM 7445 C C . ARG B 1 451 ? -18.328 16 0.302 1 95 451 ARG B C 1
ATOM 7447 O O . ARG B 1 451 ? -18.219 17.188 -0.029 1 95 451 ARG B O 1
ATOM 7454 N N . ALA B 1 452 ? -18.859 15.594 1.406 1 95.75 452 ALA B N 1
ATOM 7455 C CA . ALA B 1 452 ? -19.375 16.578 2.363 1 95.75 452 ALA B CA 1
ATOM 7456 C C . ALA B 1 452 ? -18.266 17.453 2.9 1 95.75 452 ALA B C 1
ATOM 7458 O O . ALA B 1 452 ? -18.422 18.672 2.996 1 95.75 452 ALA B O 1
ATOM 7459 N N . ALA B 1 453 ? -17.203 16.859 3.229 1 95.88 453 ALA B N 1
ATOM 7460 C CA . ALA B 1 453 ? -16.062 17.609 3.768 1 95.88 453 ALA B CA 1
ATOM 7461 C C . ALA B 1 453 ? -15.516 18.594 2.736 1 95.88 453 ALA B C 1
ATOM 7463 O O . ALA B 1 453 ? -15.219 19.75 3.066 1 95.88 453 ALA B O 1
ATOM 7464 N N . ILE B 1 454 ? -15.445 18.219 1.507 1 94.69 454 ILE B N 1
ATOM 7465 C CA . ILE B 1 454 ? -14.906 19.062 0.442 1 94.69 454 ILE B CA 1
ATOM 7466 C C . ILE B 1 454 ? -15.852 20.234 0.177 1 94.69 454 ILE B C 1
ATOM 7468 O O . ILE B 1 454 ? -15.398 21.359 -0.023 1 94.69 454 ILE B O 1
ATOM 7472 N N . THR B 1 455 ? -17.141 19.938 0.208 1 94.88 455 THR B N 1
ATOM 7473 C CA . THR B 1 455 ? -18.125 20.984 0.002 1 94.88 455 THR B CA 1
ATOM 7474 C C . THR B 1 455 ? -18.016 22.062 1.083 1 94.88 455 THR B C 1
ATOM 7476 O O . THR B 1 455 ? -18.078 23.266 0.787 1 94.88 455 THR B O 1
ATOM 7479 N N . GLN B 1 456 ? -17.781 21.609 2.309 1 94.94 456 GLN B N 1
ATOM 7480 C CA . GLN B 1 456 ? -17.656 22.547 3.424 1 94.94 456 GLN B CA 1
ATOM 7481 C C . GLN B 1 456 ? -16.312 23.281 3.369 1 94.94 456 GLN B C 1
ATOM 7483 O O . GLN B 1 456 ? -16.219 24.438 3.795 1 94.94 456 GLN B O 1
ATOM 7488 N N . ALA B 1 457 ? -15.336 22.625 2.803 1 93.38 457 ALA B N 1
ATOM 7489 C CA . ALA B 1 457 ? -14.008 23.219 2.729 1 93.38 457 ALA B CA 1
ATOM 7490 C C . ALA B 1 457 ? -13.977 24.406 1.772 1 93.38 457 ALA B C 1
ATOM 7492 O O . ALA B 1 457 ? -13.086 25.25 1.852 1 93.38 457 ALA B O 1
ATOM 7493 N N . LYS B 1 458 ? -14.961 24.5 0.887 1 92.06 458 LYS B N 1
ATOM 7494 C CA . LYS B 1 458 ? -15.055 25.609 -0.07 1 92.06 458 LYS B CA 1
ATOM 7495 C C . LYS B 1 458 ? -15.688 26.828 0.567 1 92.06 458 LYS B C 1
ATOM 7497 O O . LYS B 1 458 ? -15.641 27.922 -0.001 1 92.06 458 LYS B O 1
ATOM 7502 N N . GLN B 1 459 ? -16.188 26.641 1.832 1 92.31 459 GLN B N 1
ATOM 7503 C CA . GLN B 1 459 ? -16.844 27.734 2.545 1 92.31 459 GLN B CA 1
ATOM 7504 C C . GLN B 1 459 ? -15.867 28.453 3.467 1 92.31 459 GLN B C 1
ATOM 7506 O O . GLN B 1 459 ? -14.664 28.172 3.457 1 92.31 459 GLN B O 1
ATOM 7511 N N . ASP B 1 460 ? -16.391 29.422 4.145 1 88.56 460 ASP B N 1
ATOM 7512 C CA . ASP B 1 460 ? -15.523 30.25 4.977 1 88.56 460 ASP B CA 1
ATOM 7513 C C . ASP B 1 460 ? -15.352 29.641 6.367 1 88.56 460 ASP B C 1
ATOM 7515 O O . ASP B 1 460 ? -15.844 30.203 7.355 1 88.56 460 ASP B O 1
ATOM 7519 N N . TRP B 1 461 ? -14.547 28.625 6.414 1 87.5 461 TRP B N 1
ATOM 7520 C CA . TRP B 1 461 ? -14.352 27.922 7.68 1 87.5 461 TRP B CA 1
ATOM 7521 C C . TRP B 1 461 ? -13.391 28.688 8.586 1 87.5 461 TRP B C 1
ATOM 7523 O O . TRP B 1 461 ? -13.305 28.406 9.781 1 87.5 461 TRP B O 1
ATOM 7533 N N . LEU B 1 462 ? -12.766 29.688 8.039 1 80.94 462 LEU B N 1
ATOM 7534 C CA . LEU B 1 462 ? -11.828 30.484 8.828 1 80.94 462 LEU B CA 1
ATOM 7535 C C . LEU B 1 462 ? -12.57 31.344 9.844 1 80.94 462 LEU B C 1
ATOM 7537 O O . LEU B 1 462 ? -12.031 31.672 10.906 1 80.94 462 LEU B O 1
ATOM 7541 N N . HIS B 1 463 ? -13.789 31.719 9.445 1 80.88 463 HIS B N 1
ATOM 7542 C CA . HIS B 1 463 ? -14.508 32.625 10.312 1 80.88 463 HIS B CA 1
ATOM 7543 C C . HIS B 1 463 ? -15.781 32 10.859 1 80.88 463 HIS B C 1
ATOM 7545 O O . HIS B 1 463 ? -16.625 32.688 11.445 1 80.88 463 HIS B O 1
ATOM 7551 N N . ASP B 1 464 ? -15.945 30.734 10.633 1 86.44 464 ASP B N 1
ATOM 7552 C CA . ASP B 1 464 ? -17.109 30.016 11.117 1 86.44 464 ASP B CA 1
ATOM 7553 C C . ASP B 1 464 ? -16.719 28.656 11.688 1 86.44 464 ASP B C 1
ATOM 7555 O O . ASP B 1 464 ? -16.422 27.719 10.938 1 86.44 464 ASP B O 1
ATOM 7559 N N . ASP B 1 465 ? -16.859 28.484 12.961 1 86.88 465 ASP B N 1
ATOM 7560 C CA . ASP B 1 465 ? -16.453 27.266 13.656 1 86.88 465 ASP B CA 1
ATOM 7561 C C . ASP B 1 465 ? -17.344 26.094 13.281 1 86.88 465 ASP B C 1
ATOM 7563 O O . ASP B 1 465 ? -16.891 24.938 13.258 1 86.88 465 ASP B O 1
ATOM 7567 N N . SER B 1 466 ? -18.516 26.484 13.016 1 91.81 466 SER B N 1
ATOM 7568 C CA . SER B 1 466 ? -19.453 25.422 12.672 1 91.81 466 SER B CA 1
ATOM 7569 C C . SER B 1 466 ? -19.047 24.719 11.375 1 91.81 466 SER B C 1
ATOM 7571 O O . SER B 1 466 ? -19.188 23.516 11.242 1 91.81 466 SER B O 1
ATOM 7573 N N . ILE B 1 467 ? -18.547 25.5 10.453 1 93 467 ILE B N 1
ATOM 7574 C CA . ILE B 1 467 ? -18.109 24.922 9.188 1 93 467 ILE B CA 1
ATOM 7575 C C . ILE B 1 467 ? -16.859 24.094 9.398 1 93 467 ILE B C 1
ATOM 7577 O O . ILE B 1 467 ? -16.703 23.016 8.82 1 93 467 ILE B O 1
ATOM 7581 N N . LEU B 1 468 ? -15.992 24.547 10.203 1 91.38 468 LEU B N 1
ATOM 7582 C CA . LEU B 1 468 ? -14.789 23.797 10.539 1 91.38 468 LEU B CA 1
ATOM 7583 C C . LEU B 1 468 ? -15.133 22.438 11.133 1 91.38 468 LEU B C 1
ATOM 7585 O O . LEU B 1 468 ? -14.578 21.406 10.719 1 91.38 468 LEU B O 1
ATOM 7589 N N . GLN B 1 469 ? -16.062 22.469 12.047 1 92.62 469 GLN B N 1
ATOM 7590 C CA . GLN B 1 469 ? -16.469 21.219 12.688 1 92.62 469 GLN B CA 1
ATOM 7591 C C . GLN B 1 469 ? -17.141 20.297 11.68 1 92.62 469 GLN B C 1
ATOM 7593 O O . GLN B 1 469 ? -16.984 19.078 11.766 1 92.62 469 GLN B O 1
ATOM 7598 N N . ALA B 1 470 ? -17.812 20.906 10.766 1 95 470 ALA B N 1
ATOM 7599 C CA . ALA B 1 470 ? -18.484 20.109 9.742 1 95 470 ALA B CA 1
ATOM 7600 C C . ALA B 1 470 ? -17.469 19.406 8.836 1 95 470 ALA B C 1
ATOM 7602 O O . ALA B 1 470 ? -17.703 18.281 8.398 1 95 470 ALA B O 1
ATOM 7603 N N . ILE B 1 471 ? -16.422 20.047 8.492 1 94.75 471 ILE B N 1
ATOM 7604 C CA . ILE B 1 471 ? -15.359 19.453 7.688 1 94.75 471 ILE B CA 1
ATOM 7605 C C . ILE B 1 471 ? -14.789 18.219 8.406 1 94.75 471 ILE B C 1
ATOM 7607 O O . ILE B 1 471 ? -14.695 17.141 7.828 1 94.75 471 ILE B O 1
ATOM 7611 N N . VAL B 1 472 ? -14.477 18.391 9.688 1 93.88 472 VAL B N 1
ATOM 7612 C CA . VAL B 1 472 ? -13.898 17.312 10.484 1 93.88 472 VAL B CA 1
ATOM 7613 C C . VAL B 1 472 ? -14.906 16.172 10.609 1 93.88 472 VAL B C 1
ATOM 7615 O O . VAL B 1 472 ? -14.531 15 10.5 1 93.88 472 VAL B O 1
ATOM 7618 N N . ALA B 1 473 ? -16.125 16.594 10.781 1 94.94 473 ALA B N 1
ATOM 7619 C CA . ALA B 1 473 ? -17.172 15.578 10.906 1 94.94 473 ALA B CA 1
ATOM 7620 C C . ALA B 1 473 ? -17.312 14.766 9.625 1 94.94 473 ALA B C 1
ATOM 7622 O O . ALA B 1 473 ? -17.5 13.547 9.672 1 94.94 473 ALA B O 1
ATOM 7623 N N . GLY B 1 474 ? -17.266 15.438 8.547 1 96.06 474 GLY B N 1
ATOM 7624 C CA . GLY B 1 474 ? -17.312 14.742 7.27 1 96.06 474 GLY B CA 1
ATOM 7625 C C . GLY B 1 474 ? -16.172 13.75 7.082 1 96.06 474 GLY B C 1
ATOM 7626 O O . GLY B 1 474 ? -16.406 12.602 6.695 1 96.06 474 GLY B O 1
ATOM 7627 N N . MET B 1 475 ? -15.008 14.133 7.391 1 94.94 475 MET B N 1
ATOM 7628 C CA . MET B 1 475 ? -13.844 13.258 7.25 1 94.94 475 MET B CA 1
ATOM 7629 C C . MET B 1 475 ? -13.898 12.117 8.266 1 94.94 475 MET B C 1
ATOM 7631 O O . MET B 1 475 ? -13.453 11.008 7.973 1 94.94 475 MET B O 1
ATOM 7635 N N . HIS B 1 476 ? -14.398 12.422 9.438 1 95.19 476 HIS B N 1
ATOM 7636 C CA . HIS B 1 476 ? -14.57 11.383 10.438 1 95.19 476 HIS B CA 1
ATOM 7637 C C . HIS B 1 476 ? -15.539 10.312 9.953 1 95.19 476 HIS B C 1
ATOM 7639 O O . HIS B 1 476 ? -15.305 9.117 10.148 1 95.19 476 HIS B O 1
ATOM 7645 N N . GLN B 1 477 ? -16.625 10.773 9.367 1 95.88 477 GLN B N 1
ATOM 7646 C CA . GLN B 1 477 ? -17.578 9.836 8.797 1 95.88 477 GLN B CA 1
ATOM 7647 C C . GLN B 1 477 ? -16.953 8.984 7.703 1 95.88 477 GLN B C 1
ATOM 7649 O O . GLN B 1 477 ? -17.188 7.777 7.629 1 95.88 477 GLN B O 1
ATOM 7654 N N . ALA B 1 478 ? -16.219 9.57 6.859 1 95.5 478 ALA B N 1
ATOM 7655 C CA . ALA B 1 478 ? -15.531 8.852 5.793 1 95.5 478 ALA B CA 1
ATOM 7656 C C . ALA B 1 478 ? -14.562 7.816 6.359 1 95.5 478 ALA B C 1
ATOM 7658 O O . ALA B 1 478 ? -14.5 6.684 5.879 1 95.5 478 ALA B O 1
ATOM 7659 N N . GLU B 1 479 ? -13.82 8.188 7.379 1 95 479 GLU B N 1
ATOM 7660 C CA . GLU B 1 479 ? -12.867 7.277 8 1 95 479 GLU B CA 1
ATOM 7661 C C . GLU B 1 479 ? -13.578 6.098 8.664 1 95 479 GLU B C 1
ATOM 7663 O O . GLU B 1 479 ? -13.109 4.961 8.578 1 95 479 GLU B O 1
ATOM 7668 N N . THR B 1 480 ? -14.648 6.426 9.32 1 94.81 480 THR B N 1
ATOM 7669 C CA . THR B 1 480 ? -15.43 5.355 9.938 1 94.81 480 THR B CA 1
ATOM 7670 C C . THR B 1 480 ? -15.922 4.371 8.883 1 94.81 480 THR B C 1
ATOM 7672 O O . THR B 1 480 ? -15.844 3.158 9.07 1 94.81 480 THR B O 1
ATOM 7675 N N . GLY B 1 481 ? -16.422 4.887 7.832 1 95.44 481 GLY B N 1
ATOM 7676 C CA . GLY B 1 481 ? -16.828 4.039 6.719 1 95.44 481 GLY B CA 1
ATOM 7677 C C . GLY B 1 481 ? -15.68 3.223 6.148 1 95.44 481 GLY B C 1
ATOM 7678 O O . GLY B 1 481 ? -15.836 2.031 5.879 1 95.44 481 GLY B O 1
ATOM 7679 N N . SER B 1 482 ? -14.586 3.854 5.945 1 94.81 482 SER B N 1
ATOM 7680 C CA . SER B 1 482 ? -13.406 3.197 5.391 1 94.81 482 SER B CA 1
ATOM 7681 C C . SER B 1 482 ? -12.945 2.049 6.285 1 94.81 482 SER B C 1
ATOM 7683 O O . SER B 1 482 ? -12.609 0.969 5.789 1 94.81 482 SER B O 1
ATOM 7685 N N . GLN B 1 483 ? -12.938 2.283 7.582 1 93.62 483 GLN B N 1
ATOM 7686 C CA . GLN B 1 483 ? -12.555 1.236 8.523 1 93.62 483 GLN B CA 1
ATOM 7687 C C . GLN B 1 483 ? -13.492 0.038 8.43 1 93.62 483 GLN B C 1
ATOM 7689 O O . GLN B 1 483 ? -13.055 -1.111 8.484 1 93.62 483 GLN B O 1
ATOM 7694 N N . GLN B 1 484 ? -14.703 0.353 8.273 1 94.69 484 GLN B N 1
ATOM 7695 C CA . GLN B 1 484 ? -15.688 -0.72 8.148 1 94.69 484 GLN B CA 1
ATOM 7696 C C . GLN B 1 484 ? -15.5 -1.485 6.84 1 94.69 484 GLN B C 1
ATOM 7698 O O . GLN B 1 484 ? -15.609 -2.713 6.812 1 94.69 484 GLN B O 1
ATOM 7703 N N . VAL B 1 485 ? -15.258 -0.799 5.789 1 94.25 485 VAL B N 1
ATOM 7704 C CA . VAL B 1 485 ? -15.039 -1.43 4.492 1 94.25 485 VAL B CA 1
ATOM 7705 C C . VAL B 1 485 ? -13.852 -2.383 4.574 1 94.25 485 VAL B C 1
ATOM 7707 O O . VAL B 1 485 ? -13.945 -3.539 4.152 1 94.25 485 VAL B O 1
ATOM 7710 N N . ILE B 1 486 ? -12.766 -1.928 5.113 1 93.19 486 ILE B N 1
ATOM 7711 C CA . ILE B 1 486 ? -11.547 -2.721 5.227 1 93.19 486 ILE B CA 1
ATOM 7712 C C . ILE B 1 486 ? -11.812 -3.947 6.102 1 93.19 486 ILE B C 1
ATOM 7714 O O . ILE B 1 486 ? -11.398 -5.059 5.758 1 93.19 486 ILE B O 1
ATOM 7718 N N . ARG B 1 487 ? -12.539 -3.709 7.168 1 92.88 487 ARG B N 1
ATOM 7719 C CA . ARG B 1 487 ? -12.883 -4.816 8.055 1 92.88 487 ARG B CA 1
ATOM 7720 C C . ARG B 1 487 ? -13.75 -5.844 7.34 1 92.88 487 ARG B C 1
ATOM 7722 O O . ARG B 1 487 ? -13.5 -7.051 7.441 1 92.88 487 ARG B O 1
ATOM 7729 N N . LEU B 1 488 ? -14.727 -5.395 6.633 1 93.81 488 LEU B N 1
ATOM 7730 C CA . LEU B 1 488 ? -15.664 -6.281 5.953 1 93.81 488 LEU B CA 1
ATOM 7731 C C . LEU B 1 488 ? -14.977 -7.051 4.832 1 93.81 488 LEU B C 1
ATOM 7733 O O . LEU B 1 488 ? -15.312 -8.203 4.562 1 93.81 488 LEU B O 1
ATOM 7737 N N . ILE B 1 489 ? -14.047 -6.457 4.18 1 92.56 489 ILE B N 1
ATOM 7738 C CA . ILE B 1 489 ? -13.266 -7.145 3.156 1 92.56 489 ILE B CA 1
ATOM 7739 C C . ILE B 1 489 ? -12.469 -8.281 3.795 1 92.56 489 ILE B C 1
ATOM 7741 O O . ILE B 1 489 ? -12.438 -9.398 3.271 1 92.56 489 ILE B O 1
ATOM 7745 N N . GLY B 1 490 ? -11.844 -7.938 4.922 1 90.75 490 GLY B N 1
ATOM 7746 C CA . GLY B 1 490 ? -11.141 -8.984 5.648 1 90.75 490 GLY B CA 1
ATOM 7747 C C . GLY B 1 490 ? -12.047 -10.117 6.086 1 90.75 490 GLY B C 1
ATOM 7748 O O . GLY B 1 490 ? -11.688 -11.289 5.961 1 90.75 490 GLY B O 1
ATOM 7749 N N . GLU B 1 491 ? -13.203 -9.773 6.566 1 92.69 491 GLU B N 1
ATOM 7750 C CA . GLU B 1 491 ? -14.188 -10.758 7.008 1 92.69 491 GLU B CA 1
ATOM 7751 C C . GLU B 1 491 ? -14.672 -11.617 5.844 1 92.69 491 GLU B C 1
ATOM 7753 O O . GLU B 1 491 ? -14.891 -12.82 6 1 92.69 491 GLU B O 1
ATOM 7758 N N . MET B 1 492 ? -14.891 -10.992 4.762 1 91.38 492 MET B N 1
ATOM 7759 C CA . MET B 1 492 ? -15.312 -11.711 3.561 1 91.38 492 MET B CA 1
ATOM 7760 C C . MET B 1 492 ? -14.289 -12.773 3.17 1 91.38 492 MET B C 1
ATOM 7762 O O . MET B 1 492 ? -14.656 -13.891 2.814 1 91.38 492 MET B O 1
ATOM 7766 N N . MET B 1 493 ? -13.023 -12.414 3.271 1 90.56 493 MET B N 1
ATOM 7767 C CA . MET B 1 493 ? -11.961 -13.375 2.971 1 90.56 493 MET B CA 1
ATOM 7768 C C . MET B 1 493 ? -11.961 -14.516 3.977 1 90.56 493 MET B C 1
ATOM 7770 O O . MET B 1 493 ? -11.789 -15.68 3.6 1 90.56 493 MET B O 1
ATOM 7774 N N . ALA B 1 494 ? -12.18 -14.211 5.227 1 90.38 494 ALA B N 1
ATOM 7775 C CA . ALA B 1 494 ? -12.219 -15.234 6.27 1 90.38 494 ALA B CA 1
ATOM 7776 C C . ALA B 1 494 ? -13.422 -16.156 6.082 1 90.38 494 ALA B C 1
ATOM 7778 O O . ALA B 1 494 ? -13.312 -17.375 6.281 1 90.38 494 ALA B O 1
ATOM 7779 N N . GLN B 1 495 ? -14.602 -15.609 5.746 1 91.19 495 GLN B N 1
ATOM 7780 C CA . GLN B 1 495 ? -15.812 -16.391 5.512 1 91.19 495 GLN B CA 1
ATOM 7781 C C . GLN B 1 495 ? -15.641 -17.359 4.348 1 91.19 495 GLN B C 1
ATOM 7783 O O . GLN B 1 495 ? -16.109 -18.484 4.398 1 91.19 495 GLN B O 1
ATOM 7788 N N . LYS B 1 496 ? -14.93 -16.906 3.408 1 90.38 496 LYS B N 1
ATOM 7789 C CA . LYS B 1 496 ? -14.773 -17.734 2.215 1 90.38 496 LYS B CA 1
ATOM 7790 C C . LYS B 1 496 ? -13.688 -18.797 2.418 1 90.38 496 LYS B C 1
ATOM 7792 O O . LYS B 1 496 ? -13.844 -19.938 2.012 1 90.38 496 LYS B O 1
ATOM 7797 N N . TYR B 1 497 ? -12.617 -18.516 3.137 1 87.81 497 TYR B N 1
ATOM 7798 C CA . TYR B 1 497 ? -11.461 -19.406 3.129 1 87.81 497 TYR B CA 1
ATOM 7799 C C . TYR B 1 497 ? -11.227 -20 4.512 1 87.81 497 TYR B C 1
ATOM 7801 O O . TYR B 1 497 ? -10.562 -21.031 4.645 1 87.81 497 TYR B O 1
ATOM 7809 N N . ASP B 1 498 ? -11.484 -19.391 5.648 1 73.12 498 ASP B N 1
ATOM 7810 C CA . ASP B 1 498 ? -11.297 -19.984 6.969 1 73.12 498 ASP B CA 1
ATOM 7811 C C . ASP B 1 498 ? -12.422 -20.953 7.297 1 73.12 498 ASP B C 1
ATOM 7813 O O . ASP B 1 498 ? -12.211 -21.953 8 1 73.12 498 ASP B O 1
ATOM 7817 N N . ALA B 1 499 ? -13.789 -20.781 7.027 1 59.28 499 ALA B N 1
ATOM 7818 C CA . ALA B 1 499 ? -14.859 -21.719 7.352 1 59.28 499 ALA B CA 1
ATOM 7819 C C . ALA B 1 499 ? -14.633 -23.078 6.676 1 59.28 499 ALA B C 1
ATOM 7821 O O . ALA B 1 499 ? -15.008 -24.109 7.219 1 59.28 499 ALA B O 1
ATOM 7822 N N . THR B 1 500 ? -14.148 -23.266 5.59 1 48.88 500 THR B N 1
ATOM 7823 C CA . THR B 1 500 ? -13.969 -24.547 4.941 1 48.88 500 THR B CA 1
ATOM 7824 C C . THR B 1 500 ? -12.891 -25.375 5.648 1 48.88 500 THR B C 1
ATOM 7826 O O . THR B 1 500 ? -12.68 -26.547 5.328 1 48.88 500 THR B O 1
ATOM 7829 N N . ALA B 1 501 ? -12.008 -24.766 6.449 1 43.69 501 ALA B N 1
ATOM 7830 C CA . ALA B 1 501 ? -11.078 -25.609 7.199 1 43.69 501 ALA B CA 1
ATOM 7831 C C . ALA B 1 501 ? -11.789 -26.328 8.336 1 43.69 501 ALA B C 1
ATOM 7833 O O . ALA B 1 501 ? -11.219 -27.234 8.945 1 43.69 501 ALA B O 1
ATOM 7834 N N . GLN B 1 502 ? -12.742 -25.781 9.07 1 39.94 502 GLN B N 1
ATOM 7835 C CA . GLN B 1 502 ? -13.266 -26.516 10.219 1 39.94 502 GLN B CA 1
ATOM 7836 C C . GLN B 1 502 ? -14.352 -27.5 9.789 1 39.94 502 GLN B C 1
ATOM 7838 O O . GLN B 1 502 ? -15.508 -27.125 9.625 1 39.94 502 GLN B O 1
ATOM 7843 N N . PRO B 1 503 ? -14.133 -28.469 8.938 1 39.31 503 PRO B N 1
ATOM 7844 C CA . PRO B 1 503 ? -15.281 -29.359 8.773 1 39.31 503 PRO B CA 1
ATOM 7845 C C . PRO B 1 503 ? -15.859 -29.844 10.109 1 39.31 503 PRO B C 1
ATOM 7847 O O . PRO B 1 503 ? -17.062 -29.719 10.344 1 39.31 503 PRO B O 1
ATOM 7850 N N . GLU B 1 504 ? -15.32 -31.188 10.531 1 34.62 504 GLU B N 1
ATOM 7851 C CA . GLU B 1 504 ? -16 -32.312 11.141 1 34.62 504 GLU B CA 1
ATOM 7852 C C . GLU B 1 504 ? -16.188 -32.125 12.641 1 34.62 504 GLU B C 1
ATOM 7854 O O . GLU B 1 504 ? -16.75 -32.969 13.328 1 34.62 504 GLU B O 1
ATOM 7859 N N . LYS B 1 505 ? -15.531 -31.234 13.266 1 37 505 LYS B N 1
ATOM 7860 C CA . LYS B 1 505 ? -15.609 -31.594 14.68 1 37 505 LYS B CA 1
ATOM 7861 C C . LYS B 1 505 ? -16.984 -31.297 15.25 1 37 505 LYS B C 1
ATOM 7863 O O . LYS B 1 505 ? -17.234 -31.516 16.438 1 37 505 LYS B O 1
ATOM 7868 N N . ARG B 1 506 ? -17.688 -30.422 14.539 1 37.84 506 ARG B N 1
ATOM 7869 C CA . ARG B 1 506 ? -18.781 -30.016 15.398 1 37.84 506 ARG B CA 1
ATOM 7870 C C . ARG B 1 506 ? -19.844 -31.125 15.492 1 37.84 506 ARG B C 1
ATOM 7872 O O . ARG B 1 506 ? -20.859 -30.953 16.156 1 37.84 506 ARG B O 1
ATOM 7879 N N . THR B 1 507 ? -19.781 -31.969 14.555 1 33.84 507 THR B N 1
ATOM 7880 C CA . THR B 1 507 ? -20.953 -32.812 14.648 1 33.84 507 THR B CA 1
ATOM 7881 C C . THR B 1 507 ? -20.922 -33.656 15.93 1 33.84 507 THR B C 1
ATOM 7883 O O . THR B 1 507 ? -21.922 -34.281 16.281 1 33.84 507 THR B O 1
ATOM 7886 N N . SER B 1 508 ? -19.688 -33.719 16.438 1 32.81 508 SER B N 1
ATOM 7887 C CA . SER B 1 508 ? -19.766 -34.781 17.406 1 32.81 508 SER B CA 1
ATOM 7888 C C . SER B 1 508 ? -20.266 -34.281 18.75 1 32.81 508 SER B C 1
ATOM 7890 O O . SER B 1 508 ? -20.422 -35.062 19.703 1 32.81 508 SER B O 1
ATOM 7892 N N . VAL B 1 509 ? -20.094 -32.969 18.922 1 33.81 509 VAL B N 1
ATOM 7893 C CA . VAL B 1 509 ? -20.344 -32.594 20.312 1 33.81 509 VAL B CA 1
ATOM 7894 C C . VAL B 1 509 ? -21.844 -32.562 20.562 1 33.81 509 VAL B C 1
ATOM 7896 O O . VAL B 1 509 ? -22.281 -32.562 21.719 1 33.81 509 VAL B O 1
ATOM 7899 N N . THR B 1 510 ? -22.562 -32.219 19.516 1 33.12 510 THR B N 1
ATOM 7900 C CA . THR B 1 510 ? -23.953 -32.031 19.875 1 33.12 510 THR B CA 1
ATOM 7901 C C . THR B 1 510 ? -24.609 -33.344 20.312 1 33.12 510 THR B C 1
ATOM 7903 O O . THR B 1 510 ? -25.75 -33.344 20.766 1 33.12 510 THR B O 1
ATOM 7906 N N . ALA B 1 511 ? -23.859 -34.406 19.891 1 36.16 511 ALA B N 1
ATOM 7907 C CA . ALA B 1 511 ? -24.547 -35.625 20.312 1 36.16 511 ALA B CA 1
ATOM 7908 C C . ALA B 1 511 ? -24.516 -35.781 21.844 1 36.16 511 ALA B C 1
ATOM 7910 O O . ALA B 1 511 ? -25.234 -36.594 22.406 1 36.16 511 ALA B O 1
ATOM 7911 N N . ARG B 1 512 ? -23.453 -35.125 22.312 1 33.94 512 ARG B N 1
ATOM 7912 C CA . ARG B 1 512 ? -23.344 -35.531 23.703 1 33.94 512 ARG B CA 1
ATOM 7913 C C . ARG B 1 512 ? -24.375 -34.844 24.578 1 33.94 512 ARG B C 1
ATOM 7915 O O . ARG B 1 512 ? -24.656 -35.25 25.688 1 33.94 512 ARG B O 1
ATOM 7922 N N . LEU B 1 513 ? -24.641 -33.594 24.094 1 31.12 513 LEU B N 1
ATOM 7923 C CA . LEU B 1 513 ? -25.391 -32.844 25.109 1 31.12 513 LEU B CA 1
ATOM 7924 C C . LEU B 1 513 ? -26.812 -33.375 25.219 1 31.12 513 LEU B C 1
ATOM 7926 O O . LEU B 1 513 ? -27.562 -32.969 26.125 1 31.12 513 LEU B O 1
ATOM 7930 N N . ARG B 1 514 ? -27.156 -33.875 24.031 1 33.56 514 ARG B N 1
ATOM 7931 C CA . ARG B 1 514 ? -28.594 -34.031 24.141 1 33.56 514 ARG B CA 1
ATOM 7932 C C . ARG B 1 514 ? -28.953 -35.125 25.156 1 33.56 514 ARG B C 1
ATOM 7934 O O . ARG B 1 514 ? -30.141 -35.344 25.438 1 33.56 514 ARG B O 1
ATOM 7941 N N . GLY B 1 515 ? -27.891 -35.938 25.422 1 26.62 515 GLY B N 1
ATOM 7942 C CA . GLY B 1 515 ? -28.406 -37.062 26.156 1 26.62 515 GLY B CA 1
ATOM 7943 C C . GLY B 1 515 ? -28.906 -36.719 27.547 1 26.62 515 GLY B C 1
ATOM 7944 O O . GLY B 1 515 ? -29.438 -37.562 28.25 1 26.62 515 GLY B O 1
ATOM 7945 N N . ARG B 1 516 ? -28.281 -35.656 28.094 1 29.88 516 ARG B N 1
ATOM 7946 C CA . ARG B 1 516 ? -28.484 -35.719 29.531 1 29.88 516 ARG B CA 1
ATOM 7947 C C . ARG B 1 516 ? -29.875 -35.25 29.922 1 29.88 516 ARG B C 1
ATOM 7949 O O . ARG B 1 516 ? -30.156 -35.062 31.109 1 29.88 516 ARG B O 1
ATOM 7956 N N . SER B 1 517 ? -30.641 -34.75 28.922 1 27.36 517 SER B N 1
ATOM 7957 C CA . SER B 1 517 ? -31.828 -34.125 29.5 1 27.36 517 SER B CA 1
ATOM 7958 C C . SER B 1 517 ? -32.688 -35.156 30.219 1 27.36 517 SER B C 1
ATOM 7960 O O . SER B 1 517 ? -33.75 -34.844 30.734 1 27.36 517 SER B O 1
ATOM 7962 N N . VAL B 1 518 ? -32.531 -36.438 29.859 1 31.91 518 VAL B N 1
ATOM 7963 C CA . VAL B 1 518 ? -33.75 -37.156 30.234 1 31.91 518 VAL B CA 1
ATOM 7964 C C . VAL B 1 518 ? -33.844 -37.281 31.75 1 31.91 518 VAL B C 1
ATOM 7966 O O . VAL B 1 518 ? -34.719 -37.969 32.25 1 31.91 518 VAL B O 1
ATOM 7969 N N . GLY B 1 519 ? -32.812 -36.906 32.562 1 22.67 519 GLY B N 1
ATOM 7970 C CA . GLY B 1 519 ? -33.094 -37.531 33.844 1 22.67 519 GLY B CA 1
ATOM 7971 C C . GLY B 1 519 ? -34.344 -37 34.5 1 22.67 519 GLY B C 1
ATOM 7972 O O . GLY B 1 519 ? -35.25 -37.781 34.875 1 22.67 519 GLY B O 1
ATOM 7973 N N . THR B 1 520 ? -34.312 -36.156 35.625 1 21.88 520 THR B N 1
ATOM 7974 C CA . THR B 1 520 ? -35.031 -36.219 36.875 1 21.88 520 THR B CA 1
ATOM 7975 C C . THR B 1 520 ? -36.375 -35.5 36.781 1 21.88 520 THR B C 1
ATOM 7977 O O . THR B 1 520 ? -36.406 -34.281 36.5 1 21.88 520 THR B O 1
ATOM 7980 N N . ALA B 1 521 ? -37.312 -36.094 36.219 1 18.38 521 ALA B N 1
ATOM 7981 C CA . ALA B 1 521 ? -38.531 -36.062 37.031 1 18.38 521 ALA B CA 1
ATOM 7982 C C . ALA B 1 521 ? -38.312 -36.781 38.344 1 18.38 521 ALA B C 1
ATOM 7984 O O . ALA B 1 521 ? -37.625 -37.812 38.406 1 18.38 521 ALA B O 1
#

Solvent-accessible surface area (backbone atoms only — not comparable to full-atom values): 52507 Å² total; per-residue (Å²): 130,57,70,64,58,66,59,67,55,64,86,55,81,84,54,57,80,56,70,41,58,66,53,51,50,51,50,52,45,49,51,50,39,51,52,41,41,52,37,21,50,53,42,35,74,73,70,43,93,47,70,48,49,57,50,49,38,54,50,46,46,51,52,45,51,52,53,50,60,65,51,50,56,48,52,50,50,48,33,51,52,36,52,45,37,55,41,36,52,51,34,46,51,83,70,71,75,74,85,50,77,86,38,40,66,58,22,50,33,45,48,40,48,42,52,36,39,49,54,52,38,51,50,51,54,38,53,53,51,32,52,57,34,40,75,71,72,37,58,82,56,66,53,78,43,79,90,46,36,52,50,56,22,55,52,35,48,51,48,38,51,50,42,50,50,45,44,52,26,52,48,50,50,50,52,43,48,53,51,49,53,52,47,55,58,46,53,59,52,48,55,54,52,51,51,50,39,47,52,38,49,51,51,32,48,53,38,52,51,55,42,44,54,48,27,52,48,43,31,54,50,23,56,54,47,41,55,50,42,53,52,43,49,52,52,43,52,51,42,45,53,51,33,53,52,43,42,52,46,35,53,49,44,52,54,44,52,52,52,39,50,52,35,42,50,50,40,42,51,47,26,51,52,43,32,51,50,19,49,52,40,31,52,54,16,56,73,51,48,84,83,13,49,71,50,32,53,51,20,52,49,46,29,52,48,23,51,50,42,40,53,36,35,52,50,39,52,55,45,50,55,53,44,52,54,47,42,54,51,42,38,54,49,36,54,51,42,38,52,51,46,51,51,44,44,55,54,47,57,51,46,43,57,50,30,49,48,45,28,52,46,19,52,50,39,42,54,40,49,52,51,28,46,52,44,47,48,52,34,46,47,49,49,49,50,51,52,45,50,53,28,39,53,52,7,36,74,56,39,40,41,62,73,40,31,59,65,56,64,58,49,60,63,75,35,73,62,23,36,31,54,78,40,62,66,39,40,75,74,38,59,90,39,71,42,52,67,60,36,55,60,30,43,45,37,24,49,52,14,40,52,49,13,25,61,35,34,62,46,69,36,84,83,29,67,68,39,43,50,44,25,53,49,17,45,48,44,14,50,54,15,46,54,47,36,51,49,32,51,52,46,38,52,41,61,68,61,55,58,75,69,67,64,73,67,65,66,60,55,63,62,59,62,65,63,60,77,69,65,90,124,129,56,69,65,59,67,60,68,54,64,86,53,82,85,52,58,81,59,70,41,58,66,54,50,51,50,49,52,46,48,51,50,39,51,50,42,42,51,40,23,50,53,42,36,73,74,69,44,92,48,71,48,48,56,50,49,38,53,50,45,44,51,52,44,52,51,53,51,60,64,51,49,55,46,52,52,50,48,34,49,52,36,52,47,39,55,41,38,50,50,33,47,52,83,70,70,76,74,86,50,79,85,37,40,64,58,22,52,34,44,50,42,48,41,52,36,37,49,54,52,41,51,50,52,54,38,53,52,51,31,52,57,34,40,75,69,72,39,60,82,58,66,52,78,43,82,91,46,39,51,49,57,22,55,53,34,50,51,49,40,51,48,43,51,51,43,45,53,27,53,48,49,50,51,52,44,49,54,51,50,52,53,45,54,59,46,53,59,52,47,56,54,52,51,52,49,40,47,52,37,49,54,51,32,47,53,38,50,51,56,40,45,52,48,28,53,50,42,31,55,51,22,56,55,47,43,54,50,43,54,52,42,49,55,52,42,52,51,44,46,54,49,33,52,50,44,41,53,45,34,52,50,45,52,53,43,51,53,52,40,51,52,35,39,50,49,41,43,52,48,26,51,51,43,32,51,52,18,49,52,40,31,52,54,15,58,73,52,50,83,84,14,51,71,51,30,53,51,19,51,48,45,29,51,48,22,53,51,41,40,52,36,34,52,48,38,52,54,44,49,55,54,43,53,54,46,42,54,52,40,37,53,48,36,54,51,41,36,52,51,46,51,52,42,44,56,55,47,57,51,46,43,55,51,31,48,48,46,28,50,46,20,51,50,38,43,53,41,48,50,52,28,44,52,45,45,48,50,34,44,47,49,48,50,50,50,53,44,50,53,28,40,53,52,7,35,74,55,40,40,42,62,70,41,32,59,64,58,64,58,49,60,65,74,35,73,61,23,35,30,53,78,39,62,67,40,37,74,74,38,58,91,39,69,40,50,68,58,35,55,59,30,43,44,36,24,48,51,13,41,51,48,13,26,60,37,33,62,46,69,36,85,84,27,66,67,41,42,52,45,26,53,48,17,45,49,44,14,49,53,13,45,54,47,34,50,48,32,52,54,48,38,52,40,62,66,60,53,55,74,68,66,70,72,70,64,69,61,56,62,62,59,63,63,61,64,70,70,64,86,122